Protein AF-0000000067177439 (afdb_homodimer)

pLDDT: mean 91.34, std 12.57, range [23.55, 98.94]

Organism: Mycolicibacterium smegmatis (strain ATCC 700084 / mc(2)155) (NCBI:txid246196)

Nearest PDB structures (foldseek):
  2vun-assembly1_D  TM=9.266E-01  e=1.878E-43  Eubacterium barkeri
  8hfd-assembly1_B  TM=5.672E-01  e=5.155E-14  Escherichia coli
  8hfd-assembly1_C  TM=5.522E-01  e=1.918E-13  Escherichia coli
  8hfd-assembly1_A  TM=5.451E-01  e=3.700E-13  Escherichia coli
  8hfd-assembly1_D  TM=5.386E-01  e=1.084E-12  Escherichia coli

InterPro domains:
  IPR006680 Amidohydrolase-related [PF01979] (54-368)
  IPR011059 Metal-dependent hydrolase, composite domain superfamily [G3DSA:2.30.40.10] (5-384)
  IPR011059 Metal-dependent hydrolase, composite domain superfamily [SSF51338] (22-340)
  IPR032466 Metal-dependent hydrolase [SSF51556] (57-323)
  IPR051781 Metallo-dependent Hydrolase Enzymes [PTHR43135] (21-100)

Sequence (812 aa):
MPTLLVEDIGLLLHGDAAIEPVRDTTLLIEDGRIAGIGVDHPNPDQVLSAGGLTVMPGLVDGHVHPTFGEWTPAQNSIGWIGNYLQGGTTSMVSAGELHIPGLDFSNLTPELVLSIAITSRHTTGRSRPSGVKVEAGTVLLVPGMTEEHFDRAHREGIKHLKFIFYDWNRLGDGEAQRYVEWAHQRGMTVKMHSGGVSRSGASRVAGRDVAVAVQPDIIGHISGGPIPAPDDDIVGIIADLPSASVEVCSSMNYRATKLVVDELSARGQLHRLTLGTDTPGGTGVIPRGMLRNVCFLASVCGVDPLTAVAAATGQTARAHGLDTGVLVEGAPADLVVLGPITGSTAGDALESFALGDLPGIAAVLVDGVPLVKTRSQQTPPPSRSVHWHGDLRLPAAAAARSAGCCMPTLLVEDIGLLLHGDAAIEPVRDTTLLIEDGRIAGIGVDHPNPDQVLSAGGLTVMPGLVDGHVHPTFGEWTPAQNSIGWIGNYLQGGTTSMVSAGELHIPGLDFSNLTPELVLSIAITSRHTTGRSRPSGVKVEAGTVLLVPGMTEEHFDRAHREGIKHLKFIFYDWNRLGDGEAQRYVEWAHQRGMTVKMHSGGVSRSGASRVAGRDVAVAVQPDIIGHISGGPIPAPDDDIVGIIADLPSASVEVCSSMNYRATKLVVDELSARGQLHRLTLGTDTPGGTGVIPRGMLRNVCFLASVCGVDPLTAVAAATGQTARAHGLDTGVLVEGAPADLVVLGPITGSTAGDALESFALGDLPGIAAVLVDGVPLVKTRSQQTPPPSRSVHWHGDLRLPAAAAARSAGCC

Radius of gyration: 26.15 Å; Cα contacts (8 Å, |Δi|>4): 2244; chains: 2; bounding box: 71×69×62 Å

Foldseek 3Di:
DAKEKEALAQWEFFLDLVDDIDGRKMWIADQQFTADIRDDDPDGQKYKYLQNAYKFFFFEAEEEADAFAQADPQARDGCLVLLLVLLRHQEYEYPANPRHPPDDLVDDDLVNQQVSLLVCCVGVQVDDLSNHHYLGRAGEDEPPDDLVSLVVCLVSPRAEYEYWQYDCVCLVVCPLQVVQVSSVVSNHFYEYEEAAADPVSRTDHDFQVSCLSNLGQEHPQCQAQAHHHPLVRLLNNVVRRVRHAYEHALRGHLVSVLSNLVSCVVVVNLLSYAYHHNDDDPSHRDSNRLVLQLLSCQAPSVDQSSSSSSNRFVSSCVSRVHQGRTRDRPGRPWMWTWAAAPPDPDPHDSSCSNNSHRIFTQWTDGSNHTSRHGGRPNGDHHPGTMDMDHDPPPPPVVVVSNPDDD/DAKEKEALAQWEFFLDLVDDIDGRKMWIADQQFTADIRDDDPDGQKYKYLQNAYKFFFFEAEEEADAFAQADPQARDGCLVLLLVLLRHQEYEYPANPRHPPDDLVDDDLVNQQVSLLNCCVGVQVADPNNHHYLGRAGEDEPPDDLVSLVVCLVSPRAEYEYWQYDCVCLVVCPLQVVQVSSVVSNHFYEYEEAAADPVSRTDHDFQVSCLSNLGQEHPQQQAQAHHHPLVRLLNNVVRRVRHAYEHALRGHLVSVLSNLVSCVVVVNLLSYAYHHNDDDPSHRDSNRLVLQLLSCQAPSVDQSSSSSSNRFVSSCVSRVHQGRTRDRPGRPWMWTWAAAPPDPDPHVSSCSNNSHRIFTQWTDGSNHTSRHGGRPNGDHHPGTMDMDHDPPPPPVVVVSVPPDD

Structure (mmCIF, N/CA/C/O backbone):
data_AF-0000000067177439-model_v1
#
loop_
_entity.id
_entity.type
_entity.pdbx_description
1 polymer 'Adenine deaminase'
#
loop_
_atom_site.group_PDB
_atom_site.id
_atom_site.type_symbol
_atom_site.label_atom_id
_atom_site.label_alt_id
_atom_site.label_comp_id
_atom_site.label_asym_id
_atom_site.label_entity_id
_atom_site.label_seq_id
_atom_site.pdbx_PDB_ins_code
_atom_site.Cartn_x
_atom_site.Cartn_y
_atom_site.Cartn_z
_atom_site.occupancy
_atom_site.B_iso_or_equiv
_atom_site.auth_seq_id
_atom_site.auth_comp_id
_atom_site.auth_asym_id
_atom_site.auth_atom_id
_atom_site.pdbx_PDB_model_num
ATOM 1 N N . MET A 1 1 ? -25.688 32.281 2.51 1 59.69 1 MET A N 1
ATOM 2 C CA . MET A 1 1 ? -24.672 31.281 2.23 1 59.69 1 MET A CA 1
ATOM 3 C C . MET A 1 1 ? -25.203 29.875 2.486 1 59.69 1 MET A C 1
ATOM 5 O O . MET A 1 1 ? -26.109 29.688 3.301 1 59.69 1 MET A O 1
ATOM 9 N N . PRO A 1 2 ? -24.875 28.938 1.624 1 81.12 2 PRO A N 1
ATOM 10 C CA . PRO A 1 2 ? -25.641 27.688 1.644 1 81.12 2 PRO A CA 1
ATOM 11 C C . PRO A 1 2 ? -25.469 26.906 2.951 1 81.12 2 PRO A C 1
ATOM 13 O O . PRO A 1 2 ? -24.391 26.922 3.543 1 81.12 2 PRO A O 1
ATOM 16 N N . THR A 1 3 ? -26.578 26.766 3.637 1 93.69 3 THR A N 1
ATOM 17 C CA . THR A 1 3 ? -26.641 25.969 4.867 1 93.69 3 THR A CA 1
ATOM 18 C C . THR A 1 3 ? -26.859 24.5 4.555 1 93.69 3 THR A C 1
ATOM 20 O O . THR A 1 3 ? -27.719 24.156 3.746 1 93.69 3 THR A O 1
ATOM 23 N N . LEU A 1 4 ? -25.984 23.672 5.086 1 96.69 4 LEU A N 1
ATOM 24 C CA . LEU A 1 4 ? -26.125 22.219 4.961 1 96.69 4 LEU A CA 1
ATOM 25 C C . LEU A 1 4 ? -26.297 21.578 6.332 1 96.69 4 LEU A C 1
ATOM 27 O O . LEU A 1 4 ? -25.484 21.797 7.234 1 96.69 4 LEU A O 1
ATOM 31 N N . LEU A 1 5 ? -27.406 20.875 6.5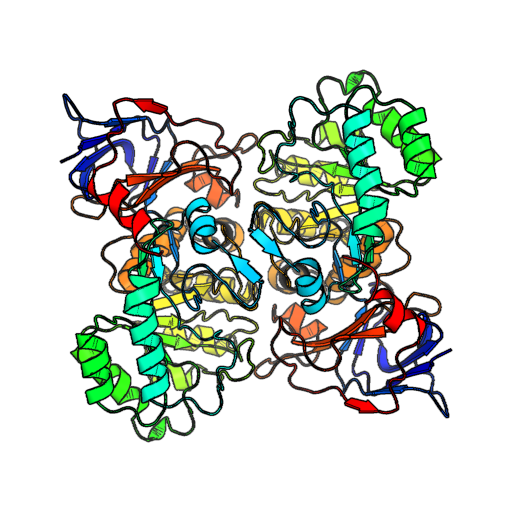27 1 97.62 5 LEU A N 1
ATOM 32 C CA . LEU A 1 5 ? -27.625 20.109 7.742 1 97.62 5 LEU A CA 1
ATOM 33 C C . LEU A 1 5 ? -27.312 18.625 7.508 1 97.62 5 LEU A C 1
ATOM 35 O O . LEU A 1 5 ? -27.922 18 6.645 1 97.62 5 LEU A O 1
ATOM 39 N N . VAL A 1 6 ? -26.344 18.062 8.195 1 98.31 6 VAL A N 1
ATOM 40 C CA . VAL A 1 6 ? -26.109 16.625 8.234 1 98.31 6 VAL A CA 1
ATOM 41 C C . VAL A 1 6 ? -26.891 16 9.391 1 98.31 6 VAL A C 1
ATOM 43 O O . VAL A 1 6 ? -26.625 16.297 10.555 1 98.31 6 VAL A O 1
ATOM 46 N N . GLU A 1 7 ? -27.812 15.172 9.125 1 98.12 7 GLU A N 1
ATOM 47 C CA . GLU A 1 7 ? -28.625 14.539 10.148 1 98.12 7 GLU A CA 1
ATOM 48 C C . GLU A 1 7 ? -28.453 13.023 10.141 1 98.12 7 GLU A C 1
ATOM 50 O O . GLU A 1 7 ? -27.719 12.484 9.312 1 98.12 7 GLU A O 1
ATOM 55 N N . ASP A 1 8 ? -29.078 12.305 11.148 1 98.06 8 ASP A N 1
ATOM 56 C CA . ASP A 1 8 ? -29.031 10.844 11.266 1 98.06 8 ASP A CA 1
ATOM 57 C C . ASP A 1 8 ? -27.594 10.344 11.406 1 98.06 8 ASP A C 1
ATOM 59 O O . ASP A 1 8 ? -27.234 9.32 10.82 1 98.06 8 ASP A O 1
ATOM 63 N N . ILE A 1 9 ? -26.781 11.203 12.062 1 98.75 9 ILE A N 1
ATOM 64 C CA . ILE A 1 9 ? -25.422 10.758 12.352 1 98.75 9 ILE A CA 1
ATOM 65 C C . ILE A 1 9 ? -25.453 9.688 13.438 1 98.75 9 ILE A C 1
ATOM 67 O O . ILE A 1 9 ? -25.922 9.93 14.547 1 98.75 9 ILE A O 1
ATOM 71 N N . GLY A 1 10 ? -24.984 8.508 13.141 1 98.75 10 GLY A N 1
ATOM 72 C CA . GLY A 1 10 ? -24.906 7.461 14.148 1 98.75 10 GLY A CA 1
ATOM 73 C C . GLY A 1 10 ? -23.812 7.695 15.172 1 98.75 10 GLY A C 1
ATOM 74 O O . GLY A 1 10 ? -24.016 7.492 16.359 1 98.75 10 GLY A O 1
ATOM 75 N N . LEU A 1 11 ? -22.625 8.086 14.75 1 98.81 11 LEU A N 1
ATOM 76 C CA . LEU A 1 11 ? -21.453 8.375 15.586 1 98.81 11 LEU A CA 1
ATOM 77 C C . LEU A 1 11 ? -20.656 9.547 15.016 1 98.81 11 LEU A C 1
ATOM 79 O O . LEU A 1 11 ? -20.281 9.531 13.844 1 98.81 11 LEU A O 1
ATOM 83 N N . LEU A 1 12 ? -20.453 10.602 15.773 1 98.88 12 LEU A N 1
ATOM 84 C CA . LEU A 1 12 ? -19.625 11.742 15.375 1 98.88 12 LEU A CA 1
ATOM 85 C C . LEU A 1 12 ? -18.281 11.727 16.109 1 98.88 12 LEU A C 1
ATOM 87 O O . LEU A 1 12 ? -18.234 11.695 17.328 1 98.88 12 LEU A O 1
ATOM 91 N N . LEU A 1 13 ? -17.203 11.625 15.398 1 98.88 13 LEU A N 1
ATOM 92 C CA . LEU A 1 13 ? -15.852 11.742 15.922 1 98.88 13 LEU A CA 1
ATOM 93 C C . LEU A 1 13 ? -15.281 13.133 15.656 1 98.88 13 LEU A C 1
ATOM 95 O O . LEU A 1 13 ? -15.383 13.648 14.539 1 98.88 13 LEU A O 1
ATOM 99 N N . HIS A 1 14 ? -14.625 13.727 16.578 1 98.81 14 HIS A N 1
ATOM 100 C CA . HIS A 1 14 ? -14.219 15.125 16.5 1 98.81 14 HIS A CA 1
ATOM 101 C C . HIS A 1 14 ? -12.812 15.258 15.922 1 98.81 14 HIS A C 1
ATOM 103 O O . HIS A 1 14 ? -12.391 16.344 15.531 1 98.81 14 HIS A O 1
ATOM 109 N N . GLY A 1 15 ? -12.031 14.156 15.859 1 98.62 15 GLY A N 1
ATOM 110 C CA . GLY A 1 15 ? -10.656 14.219 15.375 1 98.62 15 GLY A CA 1
ATOM 111 C C . GLY A 1 15 ? -9.664 14.602 16.453 1 98.62 15 GLY A C 1
ATOM 112 O O . GLY A 1 15 ? -8.484 14.828 16.172 1 98.62 15 GLY A O 1
ATOM 113 N N . ASP A 1 16 ? -10.102 14.789 17.672 1 97.88 16 ASP A N 1
ATOM 114 C CA . ASP A 1 16 ? -9.352 14.992 18.906 1 97.88 16 ASP A CA 1
ATOM 115 C C . ASP A 1 16 ? -9.711 13.93 19.953 1 97.88 16 ASP A C 1
ATOM 117 O O . ASP A 1 16 ? -10.859 13.852 20.391 1 97.88 16 ASP A O 1
ATOM 121 N N . ALA A 1 17 ? -8.727 13.141 20.344 1 96.12 17 ALA A N 1
ATOM 122 C CA . ALA A 1 17 ? -8.977 12 21.219 1 96.12 17 ALA A CA 1
ATOM 123 C C . ALA A 1 17 ? -9.445 12.461 22.594 1 96.12 17 ALA A C 1
ATOM 125 O O . ALA A 1 17 ? -9.984 11.664 23.375 1 96.12 17 ALA A O 1
ATOM 126 N N . ALA A 1 18 ? -9.258 13.727 22.922 1 96.31 18 ALA A N 1
ATOM 127 C CA . ALA A 1 18 ? -9.672 14.266 24.219 1 96.31 18 ALA A CA 1
ATOM 128 C C . ALA A 1 18 ? -11.156 14.602 24.234 1 96.31 18 ALA A C 1
ATOM 130 O O . ALA A 1 18 ? -11.742 14.82 25.297 1 96.31 18 ALA A O 1
ATOM 131 N N . ILE A 1 19 ? -11.797 14.695 23.078 1 97.44 19 ILE A N 1
ATOM 132 C CA . ILE A 1 19 ? -13.227 14.992 22.984 1 97.44 19 ILE A CA 1
ATOM 133 C C . ILE A 1 19 ? -14.016 13.703 22.797 1 97.44 19 ILE A C 1
ATOM 135 O O . ILE A 1 19 ? -13.797 12.969 21.828 1 97.44 19 ILE A O 1
ATOM 139 N N . GLU A 1 20 ? -14.883 13.367 23.641 1 97.5 20 GLU A N 1
ATOM 140 C CA . GLU A 1 20 ? -15.688 12.148 23.578 1 97.5 20 GLU A CA 1
ATOM 141 C C . GLU A 1 20 ? -16.562 12.133 22.328 1 97.5 20 GLU A C 1
ATOM 143 O O . GLU A 1 20 ? -17.156 13.156 21.953 1 97.5 20 GLU A O 1
ATOM 148 N N . PRO A 1 21 ? -16.641 11.016 21.641 1 98.44 21 PRO A N 1
ATOM 149 C CA . PRO A 1 21 ? -17.562 10.883 20.516 1 98.44 21 PRO A CA 1
ATOM 150 C C . PRO A 1 21 ? -19.016 11.148 20.906 1 98.44 21 PRO A C 1
ATOM 152 O O . PRO A 1 21 ? -19.375 10.961 22.078 1 98.44 21 PRO A O 1
ATOM 155 N N . VAL A 1 22 ? -19.844 11.586 19.984 1 98.38 22 VAL A N 1
ATOM 156 C CA . VAL A 1 22 ? -21.25 11.867 20.234 1 98.38 22 VAL A CA 1
ATOM 157 C C . VAL A 1 22 ? -22.125 10.953 19.375 1 98.38 22 VAL A C 1
ATOM 159 O O . VAL A 1 22 ? -21.906 10.844 18.172 1 98.38 22 VAL A O 1
ATOM 162 N N . ARG A 1 23 ? -23.078 10.242 19.922 1 98.31 23 ARG A N 1
ATOM 163 C CA . ARG A 1 23 ? -23.984 9.367 19.172 1 98.31 23 ARG A CA 1
ATOM 164 C C . ARG A 1 23 ? -25.281 10.086 18.844 1 98.31 23 ARG A C 1
ATOM 166 O O . ARG A 1 23 ? -25.734 10.961 19.594 1 98.31 23 ARG A O 1
ATOM 173 N N . ASP A 1 24 ? -25.859 9.68 17.734 1 98.06 24 ASP A N 1
ATOM 174 C CA . ASP A 1 24 ? -27.203 10.109 17.328 1 98.06 24 ASP A CA 1
ATOM 175 C C . ASP A 1 24 ? -27.344 11.625 17.406 1 98.06 24 ASP A C 1
ATOM 177 O O . ASP A 1 24 ? -28.172 12.141 18.156 1 98.06 24 ASP A O 1
ATOM 181 N N . THR A 1 25 ? -26.609 12.297 16.484 1 98.38 25 THR A N 1
ATOM 182 C CA . THR A 1 25 ? -26.547 13.758 16.547 1 98.38 25 THR A CA 1
ATOM 183 C C . THR A 1 25 ? -26.672 14.359 15.148 1 98.38 25 THR A C 1
ATOM 185 O O . THR A 1 25 ? -27 13.664 14.188 1 98.38 25 THR A O 1
ATOM 188 N N . THR A 1 26 ? -26.578 15.688 15.039 1 98.5 26 THR A N 1
ATOM 189 C CA . THR A 1 26 ? -26.594 16.469 13.805 1 98.5 26 THR A CA 1
ATOM 190 C C . THR A 1 26 ? -25.391 17.391 13.727 1 98.5 26 THR A C 1
ATOM 192 O O . THR A 1 26 ? -24.719 17.625 14.734 1 98.5 26 THR A O 1
ATOM 195 N N . LEU A 1 27 ? -25.047 17.844 12.586 1 98.56 27 LEU A N 1
ATOM 196 C CA . LEU A 1 27 ? -23.984 18.797 12.32 1 98.56 27 LEU A CA 1
ATOM 197 C C . LEU A 1 27 ? -24.438 19.859 11.32 1 98.56 27 LEU A C 1
ATOM 199 O O . LEU A 1 27 ? -24.859 19.531 10.211 1 98.56 27 LEU A O 1
ATOM 203 N N . LEU A 1 28 ? -24.438 21.094 11.734 1 98.12 28 LEU A N 1
ATOM 204 C CA . LEU A 1 28 ? -24.828 22.219 10.883 1 98.12 28 LEU A CA 1
ATOM 205 C C . LEU A 1 28 ? -23.609 22.891 10.266 1 98.12 28 LEU A C 1
ATOM 207 O O . LEU A 1 28 ? -22.641 23.203 10.969 1 98.12 28 LEU A O 1
ATOM 211 N N . ILE A 1 29 ? -23.578 23.016 8.984 1 97.88 29 ILE A N 1
ATOM 212 C CA . ILE A 1 29 ? -22.516 23.672 8.25 1 97.88 29 ILE A 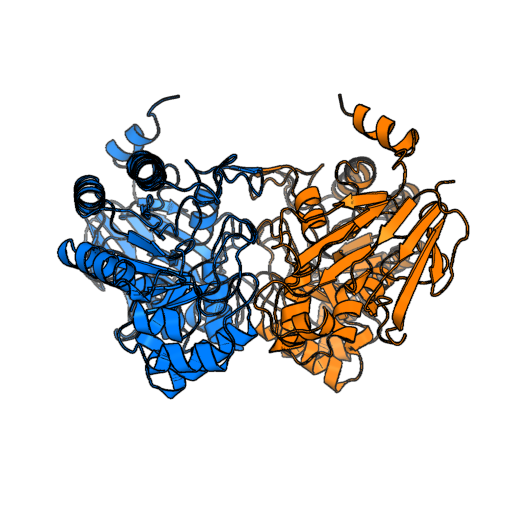CA 1
ATOM 213 C C . ILE A 1 29 ? -23.031 24.969 7.633 1 97.88 29 ILE A C 1
ATOM 215 O O . ILE A 1 29 ? -24.078 24.969 6.977 1 97.88 29 ILE A O 1
ATOM 219 N N . GLU A 1 30 ? -22.391 26.062 7.902 1 96.25 30 GLU A N 1
ATOM 220 C CA . GLU A 1 30 ? -22.688 27.359 7.309 1 96.25 30 GLU A CA 1
ATOM 221 C C . GLU A 1 30 ? -21.422 28 6.73 1 96.25 30 GLU A C 1
ATOM 223 O O . GLU A 1 30 ? -20.406 28.094 7.418 1 96.25 30 GLU A O 1
ATOM 228 N N . ASP A 1 31 ? -21.531 28.391 5.469 1 94.31 31 ASP A N 1
ATOM 229 C CA . ASP A 1 31 ? -20.438 29.062 4.777 1 94.31 31 ASP A CA 1
ATOM 230 C C . ASP A 1 31 ? -19.141 28.25 4.848 1 94.31 31 ASP A C 1
ATOM 232 O O . ASP A 1 31 ? -18.094 28.766 5.199 1 94.31 31 ASP A O 1
ATOM 236 N N . GLY A 1 32 ? -19.312 26.906 4.738 1 96.19 32 GLY A N 1
ATOM 237 C CA . GLY A 1 32 ? -18.172 26.016 4.621 1 96.19 32 GLY A CA 1
ATOM 238 C C . GLY A 1 32 ? -17.562 25.656 5.965 1 96.19 32 GLY A C 1
ATOM 239 O O . GLY A 1 32 ? -16.547 24.953 6.02 1 96.19 32 GLY A O 1
ATOM 240 N N . ARG A 1 33 ? -18.156 26.109 7.047 1 97.88 33 ARG A N 1
ATOM 241 C CA . ARG A 1 33 ? -17.641 25.859 8.383 1 97.88 33 ARG A CA 1
ATOM 242 C C . ARG A 1 33 ? -18.703 25.234 9.281 1 97.88 33 ARG A C 1
ATOM 244 O O . ARG A 1 33 ? -19.906 25.359 9.008 1 97.88 33 ARG A O 1
ATOM 251 N N . ILE A 1 34 ? -18.234 24.562 10.328 1 98.31 34 ILE A N 1
ATOM 252 C CA . ILE A 1 34 ? -19.156 23.953 11.281 1 98.31 34 ILE A CA 1
ATOM 253 C C . ILE A 1 34 ? -19.812 25.047 12.141 1 98.31 34 ILE A C 1
ATOM 255 O O . ILE A 1 34 ? -19.109 25.766 12.867 1 98.31 34 ILE A O 1
ATOM 259 N N . ALA A 1 35 ? -21.078 25.156 12.062 1 97.75 35 ALA A N 1
ATOM 260 C CA . ALA A 1 35 ? -21.812 26.188 12.797 1 97.75 35 ALA A CA 1
ATOM 261 C C . ALA A 1 35 ? -22.328 25.641 14.125 1 97.75 35 ALA A C 1
ATOM 263 O O . ALA A 1 35 ? -22.516 26.406 15.078 1 97.75 35 ALA A O 1
ATOM 264 N N . GLY A 1 36 ? -22.594 24.344 14.133 1 97.81 36 GLY A N 1
ATOM 265 C CA . GLY A 1 36 ? -23.109 23.766 15.359 1 97.81 36 GLY A CA 1
ATOM 266 C C . GLY A 1 36 ? -23.203 22.25 15.305 1 97.81 36 GLY A C 1
ATOM 267 O O . GLY A 1 36 ? -23.375 21.672 14.227 1 97.81 36 GLY A O 1
ATOM 268 N N . ILE A 1 37 ? -23.141 21.609 16.422 1 98.12 37 ILE A N 1
ATOM 269 C CA . ILE A 1 37 ? -23.312 20.172 16.594 1 98.12 37 ILE A CA 1
ATOM 270 C C . ILE A 1 37 ? -24.5 19.906 17.516 1 98.12 37 ILE A C 1
ATOM 272 O O . ILE A 1 37 ? -24.641 20.531 18.562 1 98.12 37 ILE A O 1
ATOM 276 N N . GLY A 1 38 ? -25.297 18.953 17.188 1 97.62 38 GLY A N 1
ATOM 277 C CA . GLY A 1 38 ? -26.469 18.625 17.984 1 97.62 38 GLY A CA 1
ATOM 278 C C . GLY A 1 38 ? -27.578 19.656 17.875 1 97.62 38 GLY A C 1
ATOM 279 O O . GLY A 1 38 ? -28.406 19.781 18.781 1 97.62 38 GLY A O 1
ATOM 280 N N . VAL A 1 39 ? -27.484 20.453 16.828 1 94.88 39 VAL A N 1
ATOM 281 C CA . VAL A 1 39 ? -28.484 21.5 16.641 1 94.88 39 VAL A CA 1
ATOM 282 C C . VAL A 1 39 ? -29.312 21.188 15.398 1 94.88 39 VAL A C 1
ATOM 284 O O . VAL A 1 39 ? -28.922 20.391 14.547 1 94.88 39 VAL A O 1
ATOM 287 N N . ASP A 1 40 ? -30.484 21.703 15.391 1 89.62 40 ASP A N 1
ATOM 288 C CA . ASP A 1 40 ? -31.359 21.609 14.234 1 89.62 40 ASP A CA 1
ATOM 289 C C . ASP A 1 40 ? -31.438 22.938 13.492 1 89.62 40 ASP A C 1
ATOM 291 O O . ASP A 1 40 ? -30.938 23.953 13.984 1 89.62 40 ASP A O 1
ATOM 295 N N . HIS A 1 41 ? -31.734 22.875 12.344 1 88.25 41 HIS A N 1
ATOM 296 C CA . HIS A 1 41 ? -32.031 24.047 11.516 1 88.25 41 HIS A CA 1
ATOM 297 C C . HIS A 1 41 ? -33.406 23.938 10.867 1 88.25 41 HIS A C 1
ATOM 299 O O . HIS A 1 41 ? -33.719 22.922 10.25 1 88.25 41 HIS A O 1
ATOM 305 N N . PRO A 1 42 ? -34.25 24.891 11.07 1 89.06 42 PRO A N 1
ATOM 306 C CA . PRO A 1 42 ? -35.625 24.781 10.609 1 89.06 42 PRO A CA 1
ATOM 307 C C . PRO A 1 42 ? -35.75 24.656 9.094 1 89.06 42 PRO A C 1
ATOM 309 O O . PRO A 1 42 ? -36.594 23.906 8.594 1 89.06 42 PRO A O 1
ATOM 312 N N . ASN A 1 43 ? -34.969 25.453 8.258 1 90.44 43 ASN A N 1
ATOM 313 C CA . ASN A 1 43 ? -35.062 25.406 6.801 1 90.44 43 ASN A CA 1
ATOM 314 C C . ASN A 1 43 ? -33.656 25.453 6.16 1 90.44 43 ASN A C 1
ATOM 316 O O . ASN A 1 43 ? -33.312 26.422 5.48 1 90.44 43 ASN A O 1
ATOM 320 N N . PRO A 1 44 ? -32.906 24.375 6.363 1 93.25 44 PRO A N 1
ATOM 321 C CA . PRO A 1 44 ? -31.594 24.359 5.703 1 93.25 44 PRO A CA 1
ATOM 322 C C . PRO A 1 44 ? -31.688 24.297 4.18 1 93.25 44 PRO A C 1
ATOM 324 O O . PRO A 1 44 ? -32.688 23.781 3.648 1 93.25 44 PRO A O 1
ATOM 327 N N . ASP A 1 45 ? -30.734 24.828 3.453 1 93.44 45 ASP A N 1
ATOM 328 C CA . ASP A 1 45 ? -30.703 24.797 1.994 1 93.44 45 ASP A CA 1
ATOM 329 C C . ASP A 1 45 ? -30.562 23.375 1.482 1 93.44 45 ASP A C 1
ATOM 331 O O . ASP A 1 45 ? -31.125 23.016 0.446 1 93.44 45 ASP A O 1
ATOM 335 N N . GLN A 1 46 ? -29.75 22.562 2.15 1 94.69 46 GLN A N 1
ATOM 336 C CA . GLN A 1 46 ? -29.516 21.156 1.813 1 94.69 46 GLN A CA 1
ATOM 337 C C . GLN A 1 46 ? -29.469 20.297 3.068 1 94.69 46 GLN A C 1
ATOM 339 O O . GLN A 1 46 ? -29.062 20.766 4.137 1 94.69 46 GLN A O 1
ATOM 344 N N . VAL A 1 47 ? -29.906 19.094 2.877 1 96.5 47 VAL A N 1
ATOM 345 C CA . VAL A 1 47 ? -29.844 18.141 3.977 1 96.5 47 VAL A CA 1
ATOM 346 C C . VAL A 1 47 ? -29.156 16.859 3.512 1 96.5 47 VAL A C 1
ATOM 348 O O . VAL A 1 47 ? -29.469 16.328 2.439 1 96.5 47 VAL A O 1
ATOM 351 N N . LEU A 1 48 ? -28.156 16.391 4.227 1 97.44 48 LEU A N 1
ATOM 352 C CA . LEU A 1 48 ? -27.547 15.062 4.086 1 97.44 48 LEU A CA 1
ATOM 353 C C . LEU A 1 48 ? -27.953 14.156 5.242 1 97.44 48 LEU A C 1
ATOM 355 O O . LEU A 1 48 ? -27.562 14.398 6.391 1 97.44 48 LEU A O 1
ATOM 359 N N . SER A 1 49 ? -28.766 13.195 4.977 1 98.31 49 SER A N 1
ATOM 360 C CA . SER A 1 49 ? -28.938 12.133 5.957 1 98.31 49 SER A CA 1
ATOM 361 C C . SER A 1 49 ? -27.766 11.164 5.934 1 98.31 49 SER A C 1
ATOM 363 O O . SER A 1 49 ? -27.5 10.531 4.91 1 98.31 49 SER A O 1
ATOM 365 N N . ALA A 1 50 ? -27.094 11.008 7.055 1 98.44 50 ALA A N 1
ATOM 366 C CA . ALA A 1 50 ? -25.906 10.164 7.129 1 98.44 50 ALA A CA 1
ATOM 367 C C . ALA A 1 50 ? -26.281 8.688 7.227 1 98.44 50 ALA A C 1
ATOM 369 O O . ALA A 1 50 ? -25.406 7.816 7.152 1 98.44 50 ALA A O 1
ATOM 370 N N . GLY A 1 51 ? -27.562 8.383 7.457 1 97.81 51 GLY A N 1
ATOM 371 C CA . GLY A 1 51 ? -28.031 7.008 7.445 1 97.81 51 GLY A CA 1
ATOM 372 C C . GLY A 1 51 ? -27.516 6.195 8.625 1 97.81 51 GLY A C 1
ATOM 373 O O . GLY A 1 51 ? -27.312 4.984 8.508 1 97.81 51 GLY A O 1
ATOM 374 N N . GLY A 1 52 ? -27.156 6.828 9.742 1 98.44 52 GLY A N 1
ATOM 375 C CA . GLY A 1 52 ? -26.656 6.141 10.922 1 98.44 52 GLY A CA 1
ATOM 376 C C . GLY A 1 52 ? -25.172 5.848 10.852 1 98.44 52 GLY A C 1
ATOM 377 O O . GLY A 1 52 ? -24.609 5.207 11.75 1 98.44 52 GLY A O 1
ATOM 378 N N . LEU A 1 53 ? -24.516 6.289 9.859 1 98.69 53 LEU A N 1
ATOM 379 C CA . LEU A 1 53 ? -23.094 6.051 9.672 1 98.69 53 LEU A CA 1
ATOM 380 C C . LEU A 1 53 ? -22.266 6.977 10.562 1 98.69 53 LEU A C 1
ATOM 382 O O . LEU A 1 53 ? -22.812 7.824 11.266 1 98.69 53 LEU A O 1
ATOM 386 N N . THR A 1 54 ? -20.984 6.762 10.578 1 98.88 54 THR A N 1
ATOM 387 C CA . THR A 1 54 ? -20.047 7.598 11.32 1 98.88 54 THR A CA 1
ATOM 388 C C . THR A 1 54 ? -19.641 8.82 10.5 1 98.88 54 THR A C 1
ATOM 390 O O . THR A 1 54 ? -19.406 8.711 9.297 1 98.88 54 THR A O 1
ATOM 393 N N . VAL A 1 55 ? -19.641 9.977 11.117 1 98.94 55 VAL A N 1
ATOM 394 C CA . VAL A 1 55 ? -19.094 11.203 10.555 1 98.94 55 VAL A CA 1
ATOM 395 C C . VAL A 1 55 ? -17.812 11.594 11.305 1 98.94 55 VAL A C 1
ATOM 397 O O . VAL A 1 55 ? -17.812 11.672 12.531 1 98.94 55 VAL A O 1
ATOM 400 N N . MET A 1 56 ? -16.719 11.773 10.633 1 98.94 56 MET A N 1
ATOM 401 C CA . MET A 1 56 ? -15.445 12.18 11.219 1 98.94 56 MET A CA 1
ATOM 402 C C . MET A 1 56 ? -14.734 13.195 10.328 1 98.94 56 MET A C 1
ATOM 404 O O . MET A 1 56 ? -15.133 13.414 9.18 1 98.94 56 MET A O 1
ATOM 408 N N . PRO A 1 57 ? -13.719 13.914 10.844 1 98.94 57 PRO A N 1
ATOM 409 C CA . PRO A 1 57 ? -12.977 14.812 9.961 1 98.94 57 PRO A CA 1
ATOM 410 C C . PRO A 1 57 ? -12.359 14.086 8.766 1 98.94 57 PRO A C 1
ATOM 412 O O . PRO A 1 57 ? -11.992 12.914 8.875 1 98.94 57 PRO A O 1
ATOM 415 N N . GLY A 1 58 ? -12.297 14.758 7.637 1 98.88 58 GLY A N 1
ATOM 416 C CA . GLY A 1 58 ? -11.469 14.227 6.57 1 98.88 58 GLY A CA 1
ATOM 417 C C . GLY A 1 58 ? -10.047 13.914 7.016 1 98.88 58 GLY A C 1
ATOM 418 O O . GLY A 1 58 ? -9.484 14.633 7.84 1 98.88 58 GLY A O 1
ATOM 419 N N . LEU A 1 59 ? -9.461 12.883 6.453 1 98.88 59 LEU A N 1
ATOM 420 C CA . LEU A 1 59 ? -8.102 12.492 6.805 1 98.88 59 LEU A CA 1
ATOM 421 C C . LEU A 1 59 ? -7.094 13.539 6.344 1 98.88 59 LEU A C 1
ATOM 423 O O . LEU A 1 59 ? -7.262 14.133 5.281 1 98.88 59 LEU A O 1
ATOM 427 N N . VAL A 1 60 ? -6.113 13.805 7.18 1 98.81 60 VAL A N 1
ATOM 428 C CA . VAL A 1 60 ? -5.012 14.711 6.875 1 98.81 60 VAL A CA 1
ATOM 429 C C . VAL A 1 60 ? -3.729 13.922 6.648 1 98.81 60 VAL A C 1
ATOM 431 O O . VAL A 1 60 ? -3.146 13.383 7.598 1 98.81 60 VAL A O 1
ATOM 434 N N . ASP A 1 61 ? -3.309 13.836 5.434 1 98.44 61 ASP A N 1
ATOM 435 C CA . ASP A 1 61 ? -2.074 13.141 5.078 1 98.44 61 ASP A CA 1
ATOM 436 C C . ASP A 1 61 ? -0.867 14.07 5.223 1 98.44 61 ASP A C 1
ATOM 438 O O . ASP A 1 61 ? -0.634 14.93 4.371 1 98.44 61 ASP A O 1
ATOM 442 N N . GLY A 1 62 ? -0.064 13.82 6.207 1 98.12 62 GLY A N 1
ATOM 443 C CA . GLY A 1 62 ? 1 14.742 6.562 1 98.12 62 GLY A CA 1
ATOM 444 C C . GLY A 1 62 ? 2.26 14.547 5.742 1 98.12 62 GLY A C 1
ATOM 445 O O . GLY A 1 62 ? 3.25 15.258 5.938 1 98.12 62 GLY A O 1
ATOM 446 N N . HIS A 1 63 ? 2.25 13.57 4.781 1 96.69 63 HIS A N 1
ATOM 447 C CA . HIS A 1 63 ? 3.475 13.25 4.059 1 96.69 63 HIS A CA 1
ATOM 448 C C . HIS A 1 63 ? 3.164 12.688 2.674 1 96.69 63 HIS A C 1
ATOM 450 O O . HIS A 1 63 ? 3.076 11.469 2.496 1 96.69 63 HIS A O 1
ATOM 456 N N . VAL A 1 64 ? 3.109 13.578 1.68 1 94.44 64 VAL A N 1
ATOM 457 C CA . VAL A 1 64 ? 2.945 13.156 0.293 1 94.44 64 VAL A CA 1
ATOM 458 C C . VAL A 1 64 ? 4.039 13.773 -0.572 1 94.44 64 VAL A C 1
ATOM 460 O O . VAL A 1 64 ? 4.699 14.727 -0.155 1 94.44 64 VAL A O 1
ATOM 463 N N . HIS A 1 65 ? 4.164 13.258 -1.801 1 91.19 65 HIS A N 1
ATOM 464 C CA . HIS A 1 65 ? 5.164 13.781 -2.725 1 91.19 65 HIS A CA 1
ATOM 465 C C . HIS A 1 65 ? 4.531 14.172 -4.059 1 91.19 65 HIS A C 1
ATOM 467 O O . HIS A 1 65 ? 4.645 13.438 -5.039 1 91.19 65 HIS A O 1
ATOM 473 N N . PRO A 1 66 ? 3.996 15.352 -4.098 1 87.81 66 PRO A N 1
ATOM 474 C CA . PRO A 1 66 ? 3.547 15.852 -5.398 1 87.81 66 PRO A CA 1
ATOM 475 C C . PRO A 1 66 ? 4.695 16.359 -6.27 1 87.81 66 PRO A C 1
ATOM 477 O O . PRO A 1 66 ? 5.781 16.641 -5.758 1 87.81 66 PRO A O 1
ATOM 480 N N . THR A 1 67 ? 4.551 16.312 -7.57 1 86 67 THR A N 1
ATOM 481 C CA . THR A 1 67 ? 5.453 17.016 -8.469 1 86 67 THR A CA 1
ATOM 482 C C . THR A 1 67 ? 4.844 18.344 -8.906 1 86 67 THR A C 1
ATOM 484 O O . THR A 1 67 ? 5.012 19.359 -8.234 1 86 67 THR A O 1
ATOM 487 N N . PHE A 1 68 ? 4.141 18.453 -9.992 1 82.94 68 PHE A N 1
ATOM 488 C CA . PHE A 1 68 ? 3.33 19.594 -10.414 1 82.94 68 PHE A CA 1
ATOM 489 C C . PHE A 1 68 ? 1.979 19.125 -10.938 1 82.94 68 PHE A C 1
ATOM 491 O O . PHE A 1 68 ? 1.913 18.266 -11.82 1 82.94 68 PHE A O 1
ATOM 498 N N . GLY A 1 69 ? 0.905 19.531 -10.266 1 81.69 69 GLY A N 1
ATOM 499 C CA . GLY A 1 69 ? -0.427 19.078 -10.633 1 81.69 69 GLY A CA 1
ATOM 500 C C . GLY A 1 69 ? -0.761 17.703 -10.094 1 81.69 69 GLY A C 1
ATOM 501 O O . GLY A 1 69 ? -0.308 17.328 -9.008 1 81.69 69 GLY A O 1
ATOM 502 N N . GLU A 1 70 ? -1.574 16.953 -10.727 1 85.56 70 GLU A N 1
ATOM 503 C CA . GLU A 1 70 ? -2.055 15.672 -10.219 1 85.56 70 GLU A CA 1
ATOM 504 C C . GLU A 1 70 ? -1.369 14.508 -10.922 1 85.56 70 GLU A C 1
ATOM 506 O O . GLU A 1 70 ? -1.848 13.375 -10.859 1 85.56 70 GLU A O 1
ATOM 511 N N . TRP A 1 71 ? -0.302 14.836 -11.594 1 83.19 71 TRP A N 1
ATOM 512 C CA . TRP A 1 71 ? 0.458 13.797 -12.273 1 83.19 71 TRP A CA 1
ATOM 513 C C . TRP A 1 71 ? 1.614 13.312 -11.406 1 83.19 71 TRP A C 1
ATOM 515 O O . TRP A 1 71 ? 2.293 14.109 -10.766 1 83.19 71 TRP A O 1
ATOM 525 N N . THR A 1 72 ? 1.895 12 -11.375 1 85.94 72 THR A N 1
ATOM 526 C CA . THR A 1 72 ? 3.084 11.43 -10.75 1 85.94 72 THR A CA 1
ATOM 527 C C . THR A 1 72 ? 3.914 10.656 -11.773 1 85.94 72 THR A C 1
ATOM 529 O O . THR A 1 72 ? 3.422 9.719 -12.398 1 85.94 72 THR A O 1
ATOM 532 N N . PRO A 1 73 ? 5.168 11.055 -11.914 1 79.62 73 PRO A N 1
ATOM 533 C CA . PRO A 1 73 ? 6.016 10.43 -12.93 1 79.62 73 PRO A CA 1
ATOM 534 C C . PRO A 1 73 ? 6.414 9 -12.578 1 79.62 73 PRO A C 1
ATOM 536 O O . PRO A 1 73 ? 6.57 8.156 -13.461 1 79.62 73 PRO A O 1
ATOM 539 N N . ALA A 1 74 ? 6.594 8.719 -11.367 1 80.88 74 ALA A N 1
ATOM 540 C CA . ALA A 1 74 ? 7.082 7.406 -10.953 1 80.88 74 ALA A CA 1
ATOM 541 C C . ALA A 1 74 ? 6.113 6.305 -11.359 1 80.88 74 ALA A C 1
ATOM 543 O O . ALA A 1 74 ? 6.535 5.199 -11.711 1 80.88 74 ALA A O 1
ATOM 544 N N . GLN A 1 75 ? 4.82 6.617 -11.312 1 84.69 75 GLN A N 1
ATOM 545 C CA . GLN A 1 75 ? 3.812 5.621 -11.648 1 84.69 75 GLN A CA 1
ATOM 546 C C . GLN A 1 75 ? 3.119 5.961 -12.969 1 84.69 75 GLN A C 1
ATOM 548 O O . GLN A 1 75 ? 2.262 5.211 -13.438 1 84.69 75 GLN A O 1
ATOM 553 N N . ASN A 1 76 ? 3.477 7.094 -13.594 1 84.94 76 ASN A N 1
ATOM 554 C CA . ASN A 1 76 ? 2.828 7.562 -14.812 1 84.94 76 ASN A CA 1
ATOM 555 C C . ASN A 1 76 ? 1.31 7.586 -14.672 1 84.94 76 ASN A C 1
ATOM 557 O O . ASN A 1 76 ? 0.597 6.988 -15.477 1 84.94 76 ASN A O 1
ATOM 561 N N . SER A 1 77 ? 0.821 8.164 -13.578 1 87.94 77 SER A N 1
ATOM 562 C CA . SER A 1 77 ? -0.592 8.25 -13.227 1 87.94 77 SER A CA 1
ATOM 563 C C . SER A 1 77 ? -1.061 9.703 -13.18 1 87.94 77 SER A C 1
ATOM 565 O O . SER A 1 77 ? -0.303 10.594 -12.789 1 87.94 77 SER A O 1
ATOM 567 N N . ILE A 1 78 ? -2.248 9.922 -13.578 1 87.5 78 ILE A N 1
ATOM 568 C CA . ILE A 1 78 ? -2.881 11.234 -13.492 1 87.5 78 ILE A CA 1
ATOM 569 C C . ILE A 1 78 ? -4.09 11.172 -12.562 1 87.5 78 ILE A C 1
ATOM 571 O O . ILE A 1 78 ? -4.754 10.133 -12.469 1 87.5 78 ILE A O 1
ATOM 575 N N . GLY A 1 79 ? -4.352 12.258 -11.797 1 90.38 79 GLY A N 1
ATOM 576 C CA . GLY A 1 79 ? -5.535 12.328 -10.953 1 90.38 79 GLY A CA 1
ATOM 577 C C . GLY A 1 79 ? -5.355 11.648 -9.617 1 90.38 79 GLY A C 1
ATOM 578 O O . GLY A 1 79 ? -6.336 11.25 -8.977 1 90.38 79 GLY A O 1
ATOM 579 N N . TRP A 1 80 ? -4.047 11.453 -9.172 1 92 80 TRP A N 1
ATOM 580 C CA . TRP A 1 80 ? -3.811 10.695 -7.949 1 92 80 TRP A CA 1
ATOM 581 C C . TRP A 1 80 ? -4.375 11.422 -6.734 1 92 80 TRP A C 1
ATOM 583 O O . TRP A 1 80 ? -4.848 10.789 -5.789 1 92 80 TRP A O 1
ATOM 593 N N . ILE A 1 81 ? -4.406 12.781 -6.73 1 93.94 81 ILE A N 1
ATOM 594 C CA . ILE A 1 81 ? -4.965 13.531 -5.609 1 93.94 81 ILE A CA 1
ATOM 595 C C . ILE A 1 81 ? -6.461 13.234 -5.488 1 93.94 81 ILE A C 1
ATOM 597 O O . ILE A 1 81 ? -6.969 13.023 -4.387 1 93.94 81 ILE A O 1
ATOM 601 N N . GLY A 1 82 ? -7.152 13.25 -6.68 1 93.19 82 GLY A N 1
ATOM 602 C CA . GLY A 1 82 ? -8.562 12.883 -6.695 1 93.19 82 GLY A CA 1
ATOM 603 C C . GLY A 1 82 ? -8.812 11.484 -6.184 1 93.19 82 GLY A C 1
ATOM 604 O O . GLY A 1 82 ? -9.812 11.234 -5.5 1 93.19 82 GLY A O 1
ATOM 605 N N . ASN A 1 83 ? -7.941 10.547 -6.504 1 92.5 83 ASN A N 1
ATOM 606 C CA . ASN A 1 83 ? -8.047 9.188 -5.988 1 92.5 83 ASN A CA 1
ATOM 607 C C . ASN A 1 83 ? -7.957 9.156 -4.465 1 92.5 83 ASN A C 1
ATOM 609 O O . ASN A 1 83 ? -8.68 8.406 -3.809 1 92.5 83 ASN A O 1
ATOM 613 N N . TYR A 1 84 ? -7.047 9.977 -3.906 1 94.88 84 TYR A N 1
ATOM 614 C CA . TYR A 1 84 ? -6.875 10.023 -2.459 1 94.88 84 TYR A CA 1
ATOM 615 C C . TYR A 1 84 ? -8.094 10.633 -1.782 1 94.88 84 TYR A C 1
ATOM 617 O O . TYR A 1 84 ? -8.469 10.234 -0.676 1 94.88 84 TYR A O 1
ATOM 625 N N . LEU A 1 85 ? -8.75 11.617 -2.479 1 96.5 85 LEU A N 1
ATOM 626 C CA . LEU A 1 85 ? -10.023 12.141 -1.997 1 96.5 85 LEU A CA 1
ATOM 627 C C . LEU A 1 85 ? -11.047 11.023 -1.847 1 96.5 85 LEU A C 1
ATOM 629 O O . LEU A 1 85 ? -11.75 10.945 -0.836 1 96.5 85 LEU A O 1
ATOM 633 N N . GLN A 1 86 ? -11.055 10.133 -2.816 1 94.88 86 GLN A N 1
ATOM 634 C CA . GLN A 1 86 ? -11.961 8.984 -2.797 1 94.88 86 GLN A CA 1
ATOM 635 C C . GLN A 1 86 ? -11.602 8.016 -1.674 1 94.88 86 GLN A C 1
ATOM 637 O O . GLN A 1 86 ? -12.422 7.191 -1.274 1 94.88 86 GLN A O 1
ATOM 642 N N . GLY A 1 87 ? -10.414 8.125 -1.168 1 95.25 87 GLY A N 1
ATOM 643 C CA . GLY A 1 87 ? -9.977 7.352 -0.013 1 95.25 87 GLY A CA 1
ATOM 644 C C . GLY A 1 87 ? -10.211 8.07 1.304 1 95.25 87 GLY A C 1
ATOM 645 O O . GLY A 1 87 ? -9.82 7.574 2.363 1 95.25 87 GLY A O 1
ATOM 646 N N . GLY A 1 88 ? -10.773 9.312 1.263 1 97.69 88 GLY A N 1
ATOM 647 C CA . GLY A 1 88 ? -11.18 10.023 2.465 1 97.69 88 GLY A CA 1
ATOM 648 C C . GLY A 1 88 ? -10.219 11.125 2.863 1 97.69 88 GLY A C 1
ATOM 649 O O . GLY A 1 88 ? -10.43 11.805 3.869 1 97.69 88 GLY A O 1
ATOM 650 N N . THR A 1 89 ? -9.141 11.305 2.078 1 98.19 89 THR A N 1
ATOM 651 C CA . THR A 1 89 ? -8.18 12.359 2.389 1 98.19 89 THR A CA 1
ATOM 652 C C . THR A 1 89 ? -8.672 13.711 1.882 1 98.19 89 THR A C 1
ATOM 654 O O . THR A 1 89 ? -8.945 13.875 0.69 1 98.19 89 THR A O 1
ATOM 657 N N . THR A 1 90 ? -8.828 14.672 2.75 1 98.44 90 THR A N 1
ATOM 658 C CA . THR A 1 90 ? -9.32 15.984 2.336 1 98.44 90 THR A CA 1
ATOM 659 C C . THR A 1 90 ? -8.203 17.016 2.381 1 98.44 90 THR A C 1
ATOM 661 O O . THR A 1 90 ? -8.336 18.109 1.821 1 98.44 90 THR A O 1
ATOM 664 N N . SER A 1 91 ? -7.125 16.688 3.111 1 98 91 SER A N 1
ATOM 665 C CA . SER A 1 91 ? -5.98 17.594 3.209 1 98 91 SER A CA 1
ATOM 666 C C . SER A 1 91 ? -4.668 16.812 3.139 1 98 91 SER A C 1
ATOM 668 O O . SER A 1 91 ? -4.578 15.688 3.621 1 98 91 SER A O 1
ATOM 670 N N . MET A 1 92 ? -3.68 17.422 2.562 1 97 92 MET A N 1
ATOM 671 C CA . MET A 1 92 ? -2.363 16.797 2.465 1 97 92 MET A CA 1
ATOM 672 C C . MET A 1 92 ? -1.257 17.844 2.615 1 97 92 MET A C 1
ATOM 674 O O . MET A 1 92 ? -1.449 19.016 2.281 1 97 92 MET A O 1
ATOM 678 N N . VAL A 1 93 ? -0.118 17.391 3.137 1 97.56 93 VAL A N 1
ATOM 679 C CA . VAL A 1 93 ? 1.071 18.219 3.232 1 97.56 93 VAL A CA 1
ATOM 680 C C . VAL A 1 93 ? 2.207 17.609 2.42 1 97.56 93 VAL A C 1
ATOM 682 O O . VAL A 1 93 ? 2.561 16.438 2.617 1 97.56 93 VAL A O 1
ATOM 685 N N . SER A 1 94 ? 2.725 18.375 1.527 1 95.94 94 SER A N 1
ATOM 686 C CA . SER A 1 94 ? 3.875 17.922 0.75 1 95.94 94 SER A CA 1
ATOM 687 C C . SER A 1 94 ? 5.121 17.812 1.621 1 95.94 94 SER A C 1
ATOM 689 O O . SER A 1 94 ? 5.375 18.672 2.465 1 95.94 94 SER A O 1
ATOM 691 N N . ALA A 1 95 ? 5.809 16.734 1.446 1 93.75 95 ALA A N 1
ATOM 692 C CA . ALA A 1 95 ? 7.121 16.578 2.072 1 93.75 95 ALA A CA 1
ATOM 693 C C . ALA A 1 95 ? 8.234 16.984 1.11 1 93.75 95 ALA A C 1
ATOM 695 O O . ALA A 1 95 ? 9.359 16.5 1.215 1 93.75 95 ALA A O 1
ATOM 696 N N . GLY A 1 96 ? 7.918 17.812 0.145 1 92.44 96 GLY A N 1
ATOM 697 C CA . GLY A 1 96 ? 8.844 18.281 -0.868 1 92.44 96 GLY A CA 1
ATOM 698 C C . GLY A 1 96 ? 8.586 17.688 -2.24 1 92.44 96 GLY A C 1
ATOM 699 O O . GLY A 1 96 ? 8.188 16.531 -2.355 1 92.44 96 GLY A O 1
ATOM 700 N N . GLU A 1 97 ? 8.766 18.5 -3.285 1 90.25 97 GLU A N 1
ATOM 701 C CA . GLU A 1 97 ? 8.625 18.062 -4.672 1 90.25 97 GLU A CA 1
ATOM 702 C C . GLU A 1 97 ? 9.938 17.516 -5.215 1 90.25 97 GLU A C 1
ATOM 704 O O . GLU A 1 97 ? 10.562 18.125 -6.086 1 90.25 97 GLU A O 1
ATOM 709 N N . LEU A 1 98 ? 10.195 16.266 -4.82 1 86.81 98 LEU A N 1
ATOM 710 C CA . LEU A 1 98 ? 11.516 15.68 -5.031 1 86.81 98 LEU A CA 1
ATOM 711 C C . LEU A 1 98 ? 11.547 14.867 -6.32 1 86.81 98 LEU A C 1
ATOM 713 O O . LEU A 1 98 ? 12.617 14.562 -6.84 1 86.81 98 LEU A O 1
ATOM 717 N N . HIS A 1 99 ? 10.414 14.57 -6.828 1 86.06 99 HIS A N 1
ATOM 718 C CA . HIS A 1 99 ? 10.406 13.586 -7.906 1 86.06 99 HIS A CA 1
ATOM 719 C C . HIS A 1 99 ? 10.211 14.258 -9.258 1 86.06 99 HIS A C 1
ATOM 721 O O . HIS A 1 99 ? 9.562 13.695 -10.148 1 86.06 99 HIS A O 1
ATOM 727 N N . ILE A 1 100 ? 10.711 15.477 -9.336 1 85 100 ILE A N 1
ATOM 728 C CA . ILE A 1 100 ? 10.68 16.188 -10.609 1 85 100 ILE A CA 1
ATOM 729 C C . ILE A 1 100 ? 11.664 15.547 -11.578 1 85 100 ILE A C 1
ATOM 731 O O . ILE A 1 100 ? 12.852 15.406 -11.273 1 85 100 ILE A O 1
ATOM 735 N N . PRO A 1 101 ? 11.188 15.125 -12.75 1 83.19 101 PRO A N 1
ATOM 736 C CA . PRO A 1 101 ? 12.109 14.531 -13.719 1 83.19 101 PRO A CA 1
ATOM 737 C C . PRO A 1 101 ? 13.289 15.453 -14.047 1 83.19 101 PRO A C 1
ATOM 739 O O . PRO A 1 101 ? 13.094 16.625 -14.336 1 83.19 101 PRO A O 1
ATOM 742 N N . GLY A 1 102 ? 14.5 14.914 -13.914 1 84.94 102 GLY A N 1
ATOM 743 C CA . GLY A 1 102 ? 15.703 15.648 -14.273 1 84.94 102 GLY A CA 1
ATOM 744 C C . GLY A 1 102 ? 16.312 16.391 -13.102 1 84.94 102 GLY A C 1
ATOM 745 O O . GLY A 1 102 ? 17.375 17 -13.234 1 84.94 102 GLY A O 1
ATOM 746 N N . LEU A 1 103 ? 15.648 16.359 -11.922 1 87.81 103 LEU A N 1
ATOM 747 C CA . LEU A 1 103 ? 16.188 17.031 -10.75 1 87.81 103 LEU A CA 1
ATOM 748 C C . LEU A 1 103 ? 17.5 16.375 -10.312 1 87.81 103 LEU A C 1
ATOM 750 O O . LEU A 1 103 ? 17.531 15.188 -10.016 1 87.81 103 LEU A O 1
ATOM 754 N N . ASP A 1 104 ? 18.547 17.141 -10.289 1 88.56 104 ASP A N 1
ATOM 755 C CA . ASP A 1 104 ? 19.859 16.656 -9.859 1 88.56 104 ASP A CA 1
ATOM 756 C C . ASP A 1 104 ? 20.062 16.859 -8.359 1 88.56 104 ASP A C 1
ATOM 758 O O . ASP A 1 104 ? 20.391 17.969 -7.914 1 88.56 104 ASP A O 1
ATOM 762 N N . PHE A 1 105 ? 19.969 15.781 -7.559 1 88 105 PHE A N 1
ATOM 763 C CA . PHE A 1 105 ? 20.031 15.859 -6.102 1 88 105 PHE A CA 1
ATOM 764 C C . PHE A 1 105 ? 21.438 16.234 -5.637 1 88 105 PHE A C 1
ATOM 766 O O . PHE A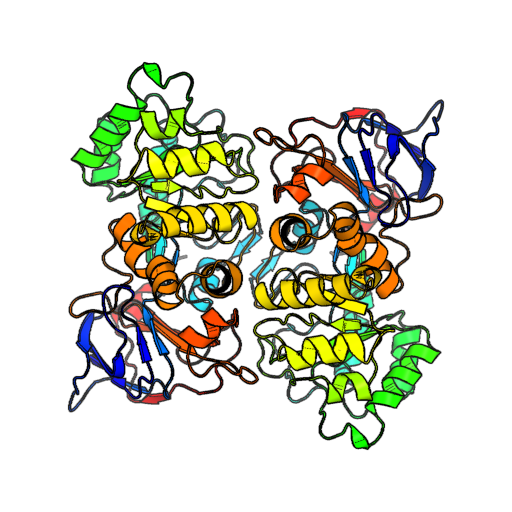 1 105 ? 21.625 16.641 -4.488 1 88 105 PHE A O 1
ATOM 773 N N . SER A 1 106 ? 22.406 16.094 -6.52 1 86.62 106 SER A N 1
ATOM 774 C CA . SER A 1 106 ? 23.781 16.406 -6.156 1 86.62 106 SER A CA 1
ATOM 775 C C . SER A 1 106 ? 24.062 17.906 -6.305 1 86.62 106 SER A C 1
ATOM 777 O O . SER A 1 106 ? 25.094 18.391 -5.828 1 86.62 106 SER A O 1
ATOM 779 N N . ASN A 1 107 ? 23.125 18.547 -6.961 1 89.56 107 ASN A N 1
ATOM 780 C CA . ASN A 1 107 ? 23.328 19.969 -7.223 1 89.56 107 ASN A CA 1
ATOM 781 C C . ASN A 1 107 ? 22.094 20.797 -6.887 1 89.56 107 ASN A C 1
ATOM 783 O O . ASN A 1 107 ? 21.594 21.547 -7.723 1 89.56 107 ASN A O 1
ATOM 787 N N . LEU A 1 108 ? 21.656 20.641 -5.668 1 93.5 108 LEU A N 1
ATOM 788 C CA . LEU A 1 108 ? 20.531 21.438 -5.18 1 93.5 108 LEU A CA 1
ATOM 789 C C . LEU A 1 108 ? 21.016 22.766 -4.609 1 93.5 108 LEU A C 1
ATOM 791 O O . LEU A 1 108 ? 21.688 22.797 -3.576 1 93.5 108 LEU A O 1
ATOM 795 N N . THR A 1 109 ? 20.641 23.906 -5.324 1 95.19 109 THR A N 1
ATOM 796 C CA . THR A 1 109 ? 21 25.234 -4.844 1 95.19 109 THR A CA 1
ATOM 797 C C . THR A 1 109 ? 19.844 25.859 -4.074 1 95.19 109 THR A C 1
ATOM 799 O O . THR A 1 109 ? 18.688 25.5 -4.293 1 95.19 109 THR A O 1
ATOM 802 N N . PRO A 1 110 ? 20.188 26.812 -3.174 1 96.81 110 PRO A N 1
ATOM 803 C CA . PRO A 1 110 ? 19.125 27.516 -2.451 1 96.81 110 PRO A CA 1
ATOM 804 C C . PRO A 1 110 ? 18.078 28.109 -3.381 1 96.81 110 PRO A C 1
ATOM 806 O O . PRO A 1 110 ? 16.875 28 -3.111 1 96.81 110 PRO A O 1
ATOM 809 N N . GLU A 1 111 ? 18.469 28.672 -4.48 1 95.12 111 GLU A N 1
ATOM 810 C CA . GLU A 1 111 ? 17.531 29.281 -5.418 1 95.12 111 GLU A CA 1
ATOM 811 C C . GLU A 1 111 ? 16.656 28.219 -6.09 1 95.12 111 GLU A C 1
ATOM 813 O O . GLU A 1 111 ? 15.469 28.453 -6.32 1 95.12 111 GLU A O 1
ATOM 818 N N . LEU A 1 112 ? 17.234 27.109 -6.402 1 93.75 112 LEU A N 1
ATOM 819 C CA . LEU A 1 112 ? 16.5 26.031 -7.066 1 93.75 112 LEU A CA 1
ATOM 820 C C . LEU A 1 112 ? 15.414 25.469 -6.148 1 93.75 112 LEU A C 1
ATOM 822 O O . LEU A 1 112 ? 14.25 25.375 -6.539 1 93.75 112 LEU A O 1
ATOM 826 N N . VAL A 1 113 ? 15.789 25.125 -4.965 1 96.81 113 VAL A N 1
ATOM 827 C CA . VAL A 1 113 ? 14.844 24.484 -4.055 1 96.81 113 VAL A CA 1
ATOM 828 C C . VAL A 1 113 ? 13.734 25.469 -3.682 1 96.81 113 VAL A C 1
ATOM 830 O O . VAL A 1 113 ? 12.57 25.078 -3.553 1 96.81 113 VAL A O 1
ATOM 833 N N . LEU A 1 114 ? 14.086 26.75 -3.498 1 96.88 114 LEU A N 1
ATOM 834 C CA . LEU A 1 114 ? 13.07 27.766 -3.211 1 96.88 114 LEU A CA 1
ATOM 835 C C . LEU A 1 114 ? 12.156 27.969 -4.41 1 96.88 114 LEU A C 1
ATOM 837 O O . LEU A 1 114 ? 10.938 28.109 -4.25 1 96.88 114 LEU A O 1
ATOM 841 N N . SER A 1 115 ? 12.734 28.016 -5.645 1 93.69 115 SER A N 1
ATOM 842 C CA . SER A 1 115 ? 11.938 28.188 -6.852 1 93.69 115 SER A CA 1
ATOM 843 C C . SER A 1 115 ? 10.953 27.031 -7.027 1 93.69 115 SER A C 1
ATOM 845 O O . SER A 1 115 ? 9.805 27.25 -7.426 1 93.69 115 SER A O 1
ATOM 847 N N . ILE A 1 116 ? 11.391 25.797 -6.754 1 94.19 116 ILE A N 1
ATOM 848 C CA . ILE A 1 116 ? 10.516 24.641 -6.828 1 94.19 116 ILE A CA 1
ATOM 849 C C . ILE A 1 116 ? 9.359 24.812 -5.844 1 94.19 116 ILE A C 1
ATOM 851 O O . ILE A 1 116 ? 8.195 24.609 -6.207 1 94.19 116 ILE A O 1
ATOM 855 N N . ALA A 1 117 ? 9.68 25.219 -4.621 1 96.5 117 ALA A N 1
ATOM 856 C CA . ALA A 1 117 ? 8.672 25.391 -3.572 1 96.5 117 ALA A CA 1
ATOM 857 C C . ALA A 1 117 ? 7.652 26.453 -3.949 1 96.5 117 ALA A C 1
ATOM 859 O O . ALA A 1 117 ? 6.445 26.234 -3.828 1 96.5 117 ALA A O 1
ATOM 860 N N . ILE A 1 118 ? 8.133 27.594 -4.414 1 94.5 118 ILE A N 1
ATOM 861 C CA . ILE A 1 118 ? 7.266 28.719 -4.77 1 94.5 118 ILE A CA 1
ATOM 862 C C . ILE A 1 118 ? 6.363 28.328 -5.938 1 94.5 118 ILE A C 1
ATOM 864 O O . ILE A 1 118 ? 5.16 28.594 -5.918 1 94.5 118 ILE A O 1
ATOM 868 N N . THR A 1 119 ? 6.969 27.688 -6.922 1 91.69 119 THR A N 1
ATOM 869 C CA . THR A 1 119 ? 6.188 27.25 -8.07 1 91.69 119 THR A CA 1
ATOM 870 C C . THR A 1 119 ? 5.07 26.312 -7.633 1 91.69 119 THR A C 1
ATOM 872 O O . THR A 1 119 ? 3.912 26.484 -8.023 1 91.69 119 THR A O 1
ATOM 875 N N . SER A 1 120 ? 5.426 25.344 -6.824 1 93 120 SER A N 1
ATOM 876 C CA . SER A 1 120 ? 4.445 24.359 -6.371 1 93 120 SER A CA 1
ATOM 877 C C . SER A 1 120 ? 3.352 25.016 -5.535 1 93 120 SER A C 1
ATOM 879 O O . SER A 1 120 ? 2.172 24.688 -5.68 1 93 120 SER A O 1
ATOM 881 N N . ARG A 1 121 ? 3.732 25.922 -4.625 1 93.5 121 ARG A N 1
ATOM 882 C CA . ARG A 1 121 ? 2.785 26.625 -3.768 1 93.5 121 ARG A CA 1
ATOM 883 C C . ARG A 1 121 ? 1.749 27.375 -4.598 1 93.5 121 ARG A C 1
ATOM 885 O O . ARG A 1 121 ? 0.558 27.359 -4.281 1 93.5 121 ARG A O 1
ATOM 892 N N . HIS A 1 122 ? 2.141 27.969 -5.688 1 92.81 122 HIS A N 1
ATOM 893 C CA . HIS A 1 122 ? 1.274 28.859 -6.453 1 92.81 122 HIS A CA 1
ATOM 894 C C . HIS A 1 122 ? 0.628 28.125 -7.621 1 92.81 122 HIS A C 1
ATOM 896 O O . HIS A 1 122 ? -0.114 28.734 -8.406 1 92.81 122 HIS A O 1
ATOM 902 N N . THR A 1 123 ? 0.907 26.875 -7.781 1 89.69 123 THR A N 1
ATOM 903 C CA . THR A 1 123 ? 0.233 26.062 -8.789 1 89.69 123 THR A CA 1
ATOM 904 C C . THR A 1 123 ? -0.528 24.906 -8.125 1 89.69 123 THR A C 1
ATOM 906 O O . THR A 1 123 ? -1.684 25.078 -7.73 1 89.69 123 THR A O 1
ATOM 909 N N . THR A 1 124 ? 0.202 23.844 -7.812 1 87.25 124 THR A N 1
ATOM 910 C CA . THR A 1 124 ? -0.415 22.672 -7.191 1 87.25 124 THR A CA 1
ATOM 911 C C . THR A 1 124 ? -1.162 23.078 -5.922 1 87.25 124 THR A C 1
ATOM 913 O O . THR A 1 124 ? -2.264 22.578 -5.664 1 87.25 124 THR A O 1
ATOM 916 N N . GLY A 1 125 ? -0.592 23.922 -5.133 1 87.38 125 GLY A N 1
ATOM 917 C CA . GLY A 1 125 ? -1.201 24.344 -3.881 1 87.38 125 GLY A CA 1
ATOM 918 C C . GLY A 1 125 ? -2.441 25.203 -4.078 1 87.38 125 GLY A C 1
ATOM 919 O O . GLY A 1 125 ? -3.273 25.312 -3.174 1 87.38 125 GLY A O 1
ATOM 920 N N . ARG A 1 126 ? -2.514 25.875 -5.188 1 82.31 126 ARG A N 1
ATOM 921 C CA . ARG A 1 126 ? -3.633 26.766 -5.469 1 82.31 126 ARG A CA 1
ATOM 922 C C . ARG A 1 126 ? -4.73 26.031 -6.238 1 82.31 126 ARG A C 1
ATOM 924 O O . ARG A 1 126 ? -5.918 26.219 -5.957 1 82.31 126 ARG A O 1
ATOM 931 N N . SER A 1 127 ? -4.184 25.188 -7.219 1 75.19 127 SER A N 1
ATOM 932 C CA . SER A 1 127 ? -5.133 24.453 -8.047 1 75.19 127 SER A CA 1
ATOM 933 C C . SER A 1 127 ? -5.66 23.219 -7.312 1 75.19 127 SER A C 1
ATOM 935 O O . SER A 1 127 ? -4.883 22.359 -6.906 1 75.19 127 SER A O 1
ATOM 937 N N . ARG A 1 128 ? -6.945 23.266 -7.043 1 78.69 128 ARG A N 1
ATOM 938 C CA . ARG A 1 128 ? -7.574 22.125 -6.383 1 78.69 128 ARG A CA 1
ATOM 939 C C . ARG A 1 128 ? -8.594 21.453 -7.301 1 78.69 128 ARG A C 1
ATOM 941 O O . ARG A 1 128 ? -9.781 21.406 -6.98 1 78.69 128 ARG A O 1
ATOM 948 N N . PRO A 1 129 ? -8.109 20.891 -8.367 1 72.81 129 PRO A N 1
ATOM 949 C CA . PRO A 1 129 ? -9.109 20.281 -9.242 1 72.81 129 PRO A CA 1
ATOM 950 C C . PRO A 1 129 ? -9.898 19.172 -8.562 1 72.81 129 PRO A C 1
ATOM 952 O O . PRO A 1 129 ? -11.078 18.984 -8.844 1 72.81 129 PRO A O 1
ATOM 955 N N . SER A 1 130 ? -9.305 18.531 -7.625 1 85.81 130 SER A N 1
ATOM 956 C CA . SER A 1 130 ? -9.938 17.422 -6.926 1 85.81 130 SER A CA 1
ATOM 957 C C . SER A 1 130 ? -10.625 17.891 -5.648 1 85.81 130 SER A C 1
ATOM 959 O O . SER A 1 130 ? -11.32 17.109 -4.988 1 85.81 130 SER A O 1
ATOM 961 N N . GLY A 1 131 ? -10.422 19.156 -5.297 1 88.5 131 GLY A N 1
ATOM 962 C CA . GLY A 1 131 ? -11.039 19.734 -4.113 1 88.5 131 GLY A CA 1
ATOM 963 C C . GLY A 1 131 ? -10.211 19.547 -2.859 1 88.5 131 GLY A C 1
ATOM 964 O O . GLY A 1 131 ? -10.453 20.203 -1.846 1 88.5 131 GLY A O 1
ATOM 965 N N . VAL A 1 132 ? -9.195 18.641 -2.916 1 93.38 132 VAL A N 1
ATOM 966 C CA . VAL A 1 132 ? -8.352 18.375 -1.758 1 93.38 132 VAL A CA 1
ATOM 967 C C . VAL A 1 132 ? -7.477 19.594 -1.459 1 93.38 132 VAL A C 1
ATOM 969 O O . VAL A 1 132 ? -6.957 20.234 -2.377 1 93.38 132 VAL A O 1
ATOM 972 N N . LYS A 1 133 ? -7.383 19.953 -0.178 1 95.25 133 LYS A N 1
ATOM 973 C CA . LYS A 1 133 ? -6.453 20.984 0.24 1 95.25 133 LYS A CA 1
ATOM 974 C C . LYS A 1 133 ? -5.02 20.469 0.264 1 95.25 133 LYS A C 1
ATOM 976 O O . LYS A 1 133 ? -4.688 19.594 1.059 1 95.25 133 LYS A O 1
ATOM 981 N N . VAL A 1 134 ? -4.223 20.984 -0.578 1 93.94 134 VAL A N 1
ATOM 982 C CA . VAL A 1 134 ? -2.832 20.547 -0.655 1 93.94 134 VAL A CA 1
ATOM 983 C C . VAL A 1 134 ? -1.906 21.672 -0.214 1 93.94 134 VAL A C 1
ATOM 985 O O . VAL A 1 134 ? -1.823 22.719 -0.876 1 93.94 134 VAL A O 1
ATOM 988 N N . GLU A 1 135 ? -1.312 21.484 0.901 1 95.56 135 GLU A N 1
ATOM 989 C CA . GLU A 1 135 ? -0.221 22.375 1.296 1 95.56 135 GLU A CA 1
ATOM 990 C C . GLU A 1 135 ? 1.073 22.016 0.572 1 95.56 135 GLU A C 1
ATOM 992 O O . GLU A 1 135 ? 1.942 21.344 1.14 1 95.56 135 GLU A O 1
ATOM 997 N N . ALA A 1 136 ? 1.27 22.531 -0.625 1 94.31 136 ALA A N 1
ATOM 998 C CA . ALA A 1 136 ? 2.422 22.25 -1.477 1 94.31 136 ALA A CA 1
ATOM 999 C C . ALA A 1 136 ? 3.518 23.297 -1.277 1 94.31 136 ALA A C 1
ATOM 1001 O O . ALA A 1 136 ? 3.285 24.328 -0.662 1 94.31 136 ALA A O 1
ATOM 1002 N N . GLY A 1 137 ? 4.688 22.969 -1.709 1 94.88 137 GLY A N 1
ATOM 1003 C CA . GLY A 1 137 ? 5.773 23.922 -1.726 1 94.88 137 GLY A CA 1
ATOM 1004 C C . GLY A 1 137 ? 6.625 23.891 -0.471 1 94.88 137 GLY A C 1
ATOM 1005 O O . GLY A 1 137 ? 7.027 24.938 0.044 1 94.88 137 GLY A O 1
ATOM 1006 N N . THR A 1 138 ? 6.773 22.688 0.131 1 97.12 138 THR A N 1
ATOM 1007 C CA . THR A 1 138 ? 7.742 22.547 1.211 1 97.12 138 THR A CA 1
ATOM 1008 C C . THR A 1 138 ? 9.156 22.812 0.708 1 97.12 138 THR A C 1
ATOM 1010 O O . THR A 1 138 ? 9.594 22.234 -0.287 1 97.12 138 THR A O 1
ATOM 1013 N N . VAL A 1 139 ? 9.875 23.656 1.369 1 97.62 139 VAL A N 1
ATOM 1014 C CA . VAL A 1 139 ? 11.234 24 0.953 1 97.62 139 VAL A CA 1
ATOM 1015 C C . VAL A 1 139 ? 12.211 22.938 1.446 1 97.62 139 VAL A C 1
ATOM 1017 O O . VAL A 1 139 ? 12.219 22.594 2.631 1 97.62 139 VAL A O 1
ATOM 1020 N N . LEU A 1 140 ? 12.992 22.391 0.545 1 96.38 140 LEU A N 1
ATOM 1021 C CA . LEU A 1 140 ? 14.086 21.5 0.924 1 96.38 140 LEU A CA 1
ATOM 1022 C C . LEU A 1 140 ? 15.289 22.297 1.404 1 96.38 140 LEU A C 1
ATOM 1024 O O . LEU A 1 140 ? 15.852 23.094 0.649 1 96.38 140 LEU A O 1
ATOM 1028 N N . LEU A 1 141 ? 15.68 22.109 2.602 1 97.69 141 LEU A N 1
ATOM 1029 C CA . LEU A 1 141 ? 16.766 22.875 3.197 1 97.69 141 LEU A CA 1
ATOM 1030 C C . LEU A 1 141 ? 18.125 22.344 2.744 1 97.69 141 LEU A C 1
ATOM 1032 O O . LEU A 1 141 ? 18.422 21.156 2.934 1 97.69 141 LEU A O 1
ATOM 1036 N N . VAL A 1 142 ? 18.891 23.234 2.166 1 95.88 142 VAL A N 1
ATOM 1037 C CA . VAL A 1 142 ? 20.203 22.875 1.657 1 95.88 142 VAL A CA 1
ATOM 1038 C C . VAL A 1 142 ? 21.25 23.859 2.189 1 95.88 142 VAL A C 1
ATOM 1040 O O . VAL A 1 142 ? 20.906 24.969 2.621 1 95.88 142 VAL A O 1
ATOM 1043 N N . PRO A 1 143 ? 22.516 23.484 2.164 1 95.75 143 PRO A N 1
ATOM 1044 C CA . PRO A 1 143 ? 23.547 24.406 2.66 1 95.75 143 PRO A CA 1
ATOM 1045 C C . PRO A 1 143 ? 23.609 25.703 1.874 1 95.75 143 PRO A C 1
ATOM 1047 O O . PRO A 1 143 ? 23.406 25.719 0.656 1 95.75 143 PRO A O 1
ATOM 1050 N N . GLY A 1 144 ? 23.875 26.766 2.553 1 96.38 144 GLY A N 1
ATOM 1051 C CA . GLY A 1 144 ? 24.125 28.047 1.903 1 96.38 144 GLY A CA 1
ATOM 1052 C C . GLY A 1 144 ? 22.906 28.953 1.845 1 96.38 144 GLY A C 1
ATOM 1053 O O . GLY A 1 144 ? 22.984 30.078 1.347 1 96.38 144 GLY A O 1
ATOM 1054 N N . MET A 1 145 ? 21.812 28.516 2.365 1 97.5 145 MET A N 1
ATOM 1055 C CA . MET A 1 145 ? 20.641 29.375 2.41 1 97.5 145 MET A CA 1
ATOM 1056 C C . MET A 1 145 ? 20.844 30.531 3.383 1 97.5 145 MET A C 1
ATOM 1058 O O . MET A 1 145 ? 21.516 30.375 4.398 1 97.5 145 MET A O 1
ATOM 1062 N N . THR A 1 146 ? 20.234 31.672 3.062 1 98.06 146 THR A N 1
ATOM 1063 C CA . THR A 1 146 ? 20.281 32.875 3.898 1 98.06 146 THR A CA 1
ATOM 1064 C C . THR A 1 146 ? 18.906 33.188 4.457 1 98.06 146 THR A C 1
ATOM 1066 O O . THR A 1 146 ? 17.906 32.625 4.043 1 98.06 146 THR A O 1
ATOM 1069 N N . GLU A 1 147 ? 18.953 34.094 5.398 1 97.94 147 GLU A N 1
ATOM 1070 C CA . GLU A 1 147 ? 17.688 34.531 6.012 1 97.94 147 GLU A CA 1
ATOM 1071 C C . GLU A 1 147 ? 16.719 35.062 4.965 1 97.94 147 GLU A C 1
ATOM 1073 O O . GLU A 1 147 ? 15.508 34.906 5.098 1 97.94 147 GLU A O 1
ATOM 1078 N N . GLU A 1 148 ? 17.266 35.625 3.932 1 97.81 148 GLU A N 1
ATOM 1079 C CA . GLU A 1 148 ? 16.453 36.188 2.852 1 97.81 148 GLU A CA 1
ATOM 1080 C C . GLU A 1 148 ? 15.633 35.062 2.178 1 97.81 148 GLU A C 1
ATOM 1082 O O . GLU A 1 148 ? 14.508 35.312 1.729 1 97.81 148 GLU A O 1
ATOM 1087 N N . HIS A 1 149 ? 16.219 33.906 1.984 1 98.19 149 HIS A N 1
ATOM 1088 C CA . HIS A 1 149 ? 15.469 32.781 1.415 1 98.19 149 HIS A CA 1
ATOM 1089 C C . HIS A 1 149 ? 14.242 32.438 2.264 1 98.19 149 HIS A C 1
ATOM 1091 O O . HIS A 1 149 ? 13.18 32.125 1.729 1 98.19 149 HIS A O 1
ATOM 1097 N N . PHE A 1 150 ? 14.375 32.5 3.559 1 98.5 150 PHE A N 1
ATOM 1098 C CA . PHE A 1 150 ? 13.273 32.25 4.477 1 98.5 150 PHE A CA 1
ATOM 1099 C C . PHE A 1 150 ? 12.242 33.344 4.418 1 98.5 150 PHE A C 1
ATOM 1101 O O . PHE A 1 150 ? 11.039 33.094 4.465 1 98.5 150 PHE A O 1
ATOM 1108 N N . ASP A 1 151 ? 12.742 34.625 4.312 1 98.38 151 ASP A N 1
ATOM 1109 C CA . ASP A 1 151 ? 11.836 35.781 4.141 1 98.38 151 ASP A CA 1
ATOM 1110 C C . ASP A 1 151 ? 10.984 35.594 2.883 1 98.38 151 ASP A C 1
ATOM 1112 O O . ASP A 1 151 ? 9.773 35.812 2.91 1 98.38 151 ASP A O 1
ATOM 1116 N N . ARG A 1 152 ? 11.641 35.219 1.827 1 97.38 152 ARG A N 1
ATOM 1117 C CA . ARG A 1 152 ? 10.945 35.062 0.554 1 97.38 152 ARG A CA 1
ATOM 1118 C C . ARG A 1 152 ? 9.945 33.906 0.633 1 97.38 152 ARG A C 1
ATOM 1120 O O . ARG A 1 152 ? 8.812 34.031 0.15 1 97.38 152 ARG A O 1
ATOM 1127 N N . ALA A 1 153 ? 10.359 32.781 1.21 1 98 153 ALA A N 1
ATOM 1128 C CA . ALA A 1 153 ? 9.438 31.656 1.395 1 98 153 ALA A CA 1
ATOM 1129 C C . ALA A 1 153 ? 8.203 32.094 2.174 1 98 153 ALA A C 1
ATOM 1131 O O . ALA A 1 153 ? 7.074 31.797 1.77 1 98 153 ALA A O 1
ATOM 1132 N N . HIS A 1 154 ? 8.438 32.812 3.266 1 97.94 154 HIS A N 1
ATOM 1133 C CA . HIS A 1 154 ? 7.348 33.281 4.121 1 97.94 154 HIS A CA 1
ATOM 1134 C C . HIS A 1 154 ? 6.414 34.219 3.365 1 97.94 154 HIS A C 1
ATOM 1136 O O . HIS A 1 154 ? 5.191 34.094 3.461 1 97.94 154 HIS A O 1
ATOM 1142 N N . ARG A 1 155 ? 6.988 35.156 2.611 1 97.62 155 ARG A N 1
ATOM 1143 C CA . ARG A 1 155 ? 6.207 36.094 1.842 1 97.62 155 ARG A CA 1
ATOM 1144 C C . ARG A 1 155 ? 5.324 35.406 0.817 1 97.62 155 ARG A C 1
ATOM 1146 O O . ARG A 1 155 ? 4.211 35.844 0.538 1 97.62 155 ARG A O 1
ATOM 1153 N N . GLU A 1 156 ? 5.859 34.312 0.312 1 95.94 156 GLU A N 1
ATOM 1154 C CA . GLU A 1 156 ? 5.137 33.562 -0.721 1 95.94 156 GLU A CA 1
ATOM 1155 C C . GLU A 1 156 ? 4.129 32.594 -0.106 1 95.94 156 GLU A C 1
ATOM 1157 O O . GLU A 1 156 ? 3.479 31.844 -0.822 1 95.94 156 GLU A O 1
ATOM 1162 N N . GLY A 1 157 ? 4.012 32.562 1.183 1 96 157 GLY A N 1
ATOM 1163 C CA . GLY A 1 157 ? 2.971 31.812 1.859 1 96 157 GLY A CA 1
ATOM 1164 C C . GLY A 1 157 ? 3.379 30.391 2.18 1 96 157 GLY A C 1
ATOM 1165 O O . GLY A 1 157 ? 2.533 29.547 2.5 1 96 157 GLY A O 1
ATOM 1166 N N . ILE A 1 158 ? 4.641 30.016 2.029 1 96.31 158 ILE A N 1
ATOM 1167 C CA . ILE A 1 158 ? 5.145 28.688 2.348 1 96.31 158 ILE A CA 1
ATOM 1168 C C . ILE A 1 158 ? 5.184 28.5 3.863 1 96.31 158 ILE A C 1
ATOM 1170 O O . ILE A 1 158 ? 5.637 29.375 4.594 1 96.31 158 ILE A O 1
ATOM 1174 N N . LYS A 1 159 ? 4.742 27.312 4.332 1 96.81 159 LYS A N 1
ATOM 1175 C CA . LYS A 1 159 ? 4.582 27.109 5.766 1 96.81 159 LYS A CA 1
ATOM 1176 C C . LYS A 1 159 ? 5.496 25.984 6.266 1 96.81 159 LYS A C 1
ATOM 1178 O O . LYS A 1 159 ? 5.695 25.828 7.473 1 96.81 159 LYS A O 1
ATOM 1183 N N . HIS A 1 160 ? 6.078 25.266 5.344 1 98.31 160 HIS A N 1
ATOM 1184 C CA . HIS A 1 160 ? 6.809 24.078 5.766 1 98.31 160 HIS A CA 1
ATOM 1185 C C . HIS A 1 160 ? 8.188 24.016 5.121 1 98.31 160 HIS A C 1
ATOM 1187 O O . HIS A 1 160 ? 8.359 24.453 3.975 1 98.31 160 HIS A O 1
ATOM 1193 N N . LEU A 1 161 ? 9.164 23.516 5.812 1 98.5 161 LEU A N 1
ATOM 1194 C CA . LEU A 1 161 ? 10.531 23.25 5.387 1 98.5 161 LEU A CA 1
ATOM 1195 C C . LEU A 1 161 ? 10.961 21.844 5.797 1 98.5 161 LEU A C 1
ATOM 1197 O O . LEU A 1 161 ? 10.43 21.281 6.758 1 98.5 161 LEU A O 1
ATOM 1201 N N . LYS A 1 162 ? 11.93 21.281 5.09 1 97.69 162 LYS A N 1
ATOM 1202 C CA . LYS A 1 162 ? 12.32 19.922 5.406 1 97.69 162 LYS A CA 1
ATOM 1203 C C . LYS A 1 162 ? 13.82 19.703 5.188 1 97.69 162 LYS A C 1
ATOM 1205 O O . LYS A 1 162 ? 14.367 20.156 4.18 1 97.69 162 LYS A O 1
ATOM 1210 N N . PHE A 1 163 ? 14.453 19.078 6.172 1 95.88 163 PHE A N 1
ATOM 1211 C CA . PHE A 1 163 ? 15.789 18.531 6.004 1 95.88 163 PHE A CA 1
ATOM 1212 C C . PHE A 1 163 ? 15.734 17.125 5.414 1 95.88 163 PHE A C 1
ATOM 1214 O O . PHE A 1 163 ? 15.148 16.219 6.012 1 95.88 163 PHE A O 1
ATOM 1221 N N . ILE A 1 164 ? 16.344 16.875 4.246 1 91.88 164 ILE A N 1
ATOM 1222 C CA . ILE A 1 164 ? 16.406 15.523 3.688 1 91.88 164 ILE A CA 1
ATOM 1223 C C . ILE A 1 164 ? 17.734 15.328 2.971 1 91.88 164 ILE A C 1
ATOM 1225 O O . ILE A 1 164 ? 18.344 14.258 3.066 1 91.88 164 ILE A O 1
ATOM 1229 N N . PHE A 1 165 ? 18.25 16.375 2.324 1 88.56 165 PHE A N 1
ATOM 1230 C CA . PHE A 1 165 ? 19.469 16.25 1.541 1 88.56 165 PHE A CA 1
ATOM 1231 C C . PHE A 1 165 ? 20.594 17.078 2.164 1 88.56 165 PHE A C 1
ATOM 1233 O O . PHE A 1 165 ? 21.625 17.328 1.527 1 88.56 165 PHE A O 1
ATOM 1240 N N . TYR A 1 166 ? 20.375 17.578 3.324 1 90.56 166 TYR A N 1
ATOM 1241 C CA . TYR A 1 166 ? 21.344 18.453 3.982 1 90.56 166 TYR A CA 1
ATOM 1242 C C . TYR A 1 166 ? 22.625 17.688 4.312 1 90.56 166 TYR A C 1
ATOM 1244 O O . TYR A 1 166 ? 22.578 16.531 4.711 1 90.56 166 TYR A O 1
ATOM 1252 N N . ASP A 1 167 ? 23.766 18.297 4.141 1 89.69 167 ASP A N 1
ATOM 1253 C CA . ASP A 1 167 ? 25.062 17.703 4.445 1 89.69 167 ASP A CA 1
ATOM 1254 C C . ASP A 1 167 ? 25.328 17.719 5.949 1 89.69 167 ASP A C 1
ATOM 1256 O O . ASP A 1 167 ? 25.828 18.719 6.477 1 89.69 167 ASP A O 1
ATOM 1260 N N . TRP A 1 168 ? 25.25 16.625 6.621 1 90.06 168 TRP A N 1
ATOM 1261 C CA . TRP A 1 168 ? 25.328 16.562 8.078 1 90.06 168 TRP A CA 1
ATOM 1262 C C . TRP A 1 168 ? 26.781 16.734 8.547 1 90.06 168 TRP A C 1
ATOM 1264 O O . TRP A 1 168 ? 27.031 16.906 9.742 1 90.06 168 TRP A O 1
ATOM 1274 N N . ASN A 1 169 ? 27.688 16.703 7.562 1 89.06 169 ASN A N 1
ATOM 1275 C CA . ASN A 1 169 ? 29.047 17.047 7.941 1 89.06 169 ASN A CA 1
ATOM 1276 C C . ASN A 1 169 ? 29.141 18.484 8.445 1 89.06 169 ASN A C 1
ATOM 1278 O O . ASN A 1 169 ? 30.109 18.859 9.102 1 89.06 169 ASN A O 1
ATOM 1282 N N . ARG A 1 170 ? 28.109 19.234 8.203 1 89.56 170 ARG A N 1
ATOM 1283 C CA . ARG A 1 170 ? 28.062 20.656 8.57 1 89.56 170 ARG A CA 1
ATOM 1284 C C . ARG A 1 170 ? 27.281 20.844 9.867 1 89.56 170 ARG A C 1
ATOM 1286 O O . ARG A 1 170 ? 26.969 21.984 10.242 1 89.56 170 ARG A O 1
ATOM 1293 N N . LEU A 1 171 ? 26.969 19.859 10.555 1 89.62 171 LEU A N 1
ATOM 1294 C CA . LEU A 1 171 ? 26.125 19.938 11.742 1 89.62 171 LEU A CA 1
ATOM 1295 C C . LEU A 1 171 ? 26.766 20.828 12.805 1 89.62 171 LEU A C 1
ATOM 1297 O O . LEU A 1 171 ? 26.062 21.531 13.531 1 89.62 171 LEU A O 1
ATOM 1301 N N . GLY A 1 172 ? 28.016 20.891 12.867 1 89.31 172 GLY A N 1
ATOM 1302 C CA . GLY A 1 172 ? 28.734 21.594 13.914 1 89.31 172 GLY A CA 1
ATOM 1303 C C . GLY A 1 172 ? 28.844 23.078 13.672 1 89.31 172 GLY A C 1
ATOM 1304 O O . GLY A 1 172 ? 29.172 23.844 14.578 1 89.31 172 GLY A O 1
ATOM 1305 N N . ASP A 1 173 ? 28.484 23.594 12.523 1 93.5 173 ASP A N 1
ATOM 1306 C CA . ASP A 1 173 ? 28.656 25.016 12.219 1 93.5 173 ASP A CA 1
ATOM 1307 C C . ASP A 1 173 ? 27.422 25.828 12.609 1 93.5 173 ASP A C 1
ATOM 1309 O O . ASP A 1 173 ? 27.406 27.047 12.461 1 93.5 173 ASP A O 1
ATOM 1313 N N . GLY A 1 174 ? 26.422 25.141 13.023 1 95.88 174 GLY A N 1
ATOM 1314 C CA . GLY A 1 174 ? 25.266 25.828 13.57 1 95.88 174 GLY A CA 1
ATOM 1315 C C . GLY A 1 174 ? 24.25 26.219 12.508 1 95.88 174 GLY A C 1
ATOM 1316 O O . GLY A 1 174 ? 23.188 26.75 12.828 1 95.88 174 GLY A O 1
ATOM 1317 N N . GLU A 1 175 ? 24.547 25.969 11.273 1 96.88 175 GLU A N 1
ATOM 1318 C CA . GLU A 1 175 ? 23.703 26.422 10.18 1 96.88 175 GLU A CA 1
ATOM 1319 C C . GLU A 1 175 ? 22.328 25.75 10.25 1 96.88 175 GLU A C 1
ATOM 1321 O O . GLU A 1 175 ? 21.297 26.422 10.133 1 96.88 175 GLU A O 1
ATOM 1326 N N . ALA A 1 176 ? 22.297 24.469 10.438 1 96.75 176 ALA A N 1
ATOM 1327 C CA . ALA A 1 176 ? 21.016 23.75 10.492 1 96.75 176 ALA A CA 1
ATOM 1328 C C . ALA A 1 176 ? 20.141 24.281 11.625 1 96.75 176 ALA A C 1
ATOM 1330 O O . ALA A 1 176 ? 18.938 24.438 11.453 1 96.75 176 ALA A O 1
ATOM 1331 N N . GLN A 1 177 ? 20.75 24.578 12.75 1 96.94 177 GLN A N 1
ATOM 1332 C CA . GLN A 1 177 ? 20.031 25.125 13.898 1 96.94 177 GLN A CA 1
ATOM 1333 C C . GLN A 1 177 ? 19.5 26.516 13.594 1 96.94 177 GLN A C 1
ATOM 1335 O O . GLN A 1 177 ? 18.375 26.859 13.984 1 96.94 177 GLN A O 1
ATOM 1340 N N . ARG A 1 178 ? 20.25 27.281 12.93 1 97.69 178 ARG A N 1
ATOM 1341 C CA . ARG A 1 178 ? 19.828 28.625 12.539 1 97.69 178 ARG A CA 1
ATOM 1342 C C . ARG A 1 178 ? 18.625 28.562 11.602 1 97.69 178 ARG A C 1
ATOM 1344 O O . ARG A 1 178 ? 17.734 29.422 11.672 1 97.69 178 ARG A O 1
ATOM 1351 N N . TYR A 1 179 ? 18.641 27.562 10.672 1 98.38 179 TYR A N 1
ATOM 1352 C CA . TYR A 1 179 ? 17.516 27.391 9.773 1 98.38 179 TYR A CA 1
ATOM 1353 C C . TYR A 1 179 ? 16.219 27.172 10.562 1 98.38 179 TYR A C 1
ATOM 1355 O O . TYR A 1 179 ? 15.188 27.766 10.242 1 98.38 179 TYR A O 1
ATOM 1363 N N . VAL A 1 180 ? 16.281 26.344 11.594 1 98.38 180 VAL A N 1
ATOM 1364 C CA . VAL A 1 180 ? 15.109 26.078 12.43 1 98.38 180 VAL A CA 1
ATOM 1365 C C . VAL A 1 180 ? 14.664 27.359 13.125 1 98.38 180 VAL A C 1
ATOM 1367 O O . VAL A 1 180 ? 13.469 27.672 13.164 1 98.38 180 VAL A O 1
ATOM 1370 N N . GLU A 1 181 ? 15.609 28.125 13.609 1 98.25 181 GLU A N 1
ATOM 1371 C CA . GLU A 1 181 ? 15.312 29.391 14.273 1 98.25 181 GLU A CA 1
ATOM 1372 C C . GLU A 1 181 ? 14.633 30.359 13.312 1 98.25 181 GLU A C 1
ATOM 1374 O O . GLU A 1 181 ? 13.617 30.984 13.656 1 98.25 181 GLU A O 1
ATOM 1379 N N . TRP A 1 182 ? 15.258 30.531 12.102 1 98.56 182 TRP A N 1
ATOM 1380 C CA . TRP A 1 182 ? 14.695 31.438 11.109 1 98.56 182 TRP A CA 1
ATOM 1381 C C . TRP A 1 182 ? 13.273 31.016 10.734 1 98.56 182 TRP A C 1
ATOM 1383 O O . TRP A 1 182 ? 12.398 31.859 10.562 1 98.56 182 TRP A O 1
ATOM 1393 N N . ALA A 1 183 ? 13.047 29.703 10.586 1 98.56 183 ALA A N 1
ATOM 1394 C CA . ALA A 1 183 ? 11.711 29.188 10.281 1 98.56 183 ALA A CA 1
ATOM 1395 C C . ALA A 1 183 ? 10.727 29.531 11.391 1 98.56 183 ALA A C 1
ATOM 1397 O O . ALA A 1 183 ? 9.633 30.047 11.117 1 98.56 183 ALA A O 1
ATOM 1398 N N . HIS A 1 184 ? 11.109 29.328 12.656 1 98.31 184 HIS A N 1
ATOM 1399 C CA . HIS A 1 184 ? 10.242 29.547 13.812 1 98.31 184 HIS A CA 1
ATOM 1400 C C . HIS A 1 184 ? 9.883 31.016 13.961 1 98.31 184 HIS A C 1
ATOM 1402 O O . HIS A 1 184 ? 8.75 31.344 14.312 1 98.31 184 HIS A O 1
ATOM 1408 N N . GLN A 1 185 ? 10.844 31.891 13.719 1 98.19 185 GLN A N 1
ATOM 1409 C CA . GLN A 1 185 ? 10.609 33.344 13.789 1 98.19 185 GLN A CA 1
ATOM 1410 C C . GLN A 1 185 ? 9.508 33.75 12.82 1 98.19 185 GLN A C 1
ATOM 1412 O O . GLN A 1 185 ? 8.875 34.781 13.008 1 98.19 185 GLN A O 1
ATOM 1417 N N . ARG A 1 186 ? 9.281 32.969 11.859 1 97.94 186 ARG A N 1
ATOM 1418 C CA . ARG A 1 186 ? 8.305 33.281 10.82 1 97.94 186 ARG A CA 1
ATOM 1419 C C . ARG A 1 186 ? 7.09 32.375 10.906 1 97.94 186 ARG A C 1
ATOM 1421 O O . ARG A 1 186 ? 6.266 32.344 9.992 1 97.94 186 ARG A O 1
ATOM 1428 N N . GLY A 1 187 ? 7.016 31.531 11.953 1 97.44 187 GLY A N 1
ATOM 1429 C CA . GLY A 1 187 ? 5.867 30.672 12.195 1 97.44 187 GLY A CA 1
ATOM 1430 C C . GLY A 1 187 ? 5.812 29.469 11.266 1 97.44 187 GLY A C 1
ATOM 1431 O O . GLY A 1 187 ? 4.734 28.922 11.008 1 97.44 187 GLY A O 1
ATOM 1432 N N . MET A 1 188 ? 6.926 29.094 10.664 1 98.19 188 MET A N 1
ATOM 1433 C CA . MET A 1 188 ? 6.969 27.953 9.758 1 98.19 188 MET A CA 1
ATOM 1434 C C . MET A 1 188 ? 7.375 26.688 10.492 1 98.19 188 MET A C 1
ATOM 1436 O O . MET A 1 188 ? 8.047 26.734 11.523 1 98.19 188 MET A O 1
ATOM 1440 N N . THR A 1 189 ? 6.949 25.531 10.008 1 98.38 189 THR A N 1
ATOM 1441 C CA . THR A 1 189 ? 7.199 24.234 10.609 1 98.38 189 THR A CA 1
ATOM 1442 C C . THR A 1 189 ? 8.352 23.516 9.898 1 98.38 189 THR A C 1
ATOM 1444 O O . THR A 1 189 ? 8.391 23.469 8.664 1 98.38 189 THR A O 1
ATOM 1447 N N . VAL A 1 190 ? 9.281 22.969 10.633 1 98.56 190 VAL A N 1
ATOM 1448 C CA . VAL A 1 190 ? 10.438 22.266 10.07 1 98.56 190 VAL A CA 1
ATOM 1449 C C . VAL A 1 190 ? 10.297 20.766 10.305 1 98.56 190 VAL A C 1
ATOM 1451 O O . VAL A 1 190 ? 10.195 20.312 11.453 1 98.56 190 VAL A O 1
ATOM 1454 N N . LYS A 1 191 ? 10.273 20 9.25 1 97.75 191 LYS A N 1
ATOM 1455 C CA . LYS A 1 191 ? 10.297 18.531 9.266 1 97.75 191 LYS A CA 1
ATOM 1456 C C . LYS A 1 191 ? 11.688 18 8.93 1 97.75 191 LYS A C 1
ATOM 1458 O O . LYS A 1 191 ? 12.453 18.656 8.219 1 97.75 191 LYS A O 1
ATOM 1463 N N . MET A 1 192 ? 12.008 16.844 9.438 1 95.5 192 MET A N 1
ATOM 1464 C CA . MET A 1 192 ? 13.297 16.219 9.133 1 95.5 192 MET A CA 1
ATOM 1465 C C . MET A 1 192 ? 13.125 14.766 8.727 1 95.5 192 MET A C 1
ATOM 1467 O O . MET A 1 192 ? 12.43 14 9.398 1 95.5 192 MET A O 1
ATOM 1471 N N . HIS A 1 193 ? 13.695 14.43 7.582 1 90.94 193 HIS A N 1
ATOM 1472 C CA . HIS A 1 193 ? 13.82 13.031 7.195 1 90.94 193 HIS A CA 1
ATOM 1473 C C . HIS A 1 193 ? 14.625 12.242 8.227 1 90.94 193 HIS A C 1
ATOM 1475 O O . HIS A 1 193 ? 15.672 12.703 8.688 1 90.94 193 HIS A O 1
ATOM 1481 N N . SER A 1 194 ? 14.078 11.133 8.586 1 86.56 194 SER A N 1
ATOM 1482 C CA . SER A 1 194 ? 14.773 10.266 9.539 1 86.56 194 SER A CA 1
ATOM 1483 C C . SER A 1 194 ? 14.938 8.852 8.977 1 86.56 194 SER A C 1
ATOM 1485 O O . SER A 1 194 ? 14.117 8.398 8.18 1 86.56 194 SER A O 1
ATOM 1487 N N . GLY A 1 195 ? 16 8.203 9.414 1 77.69 195 GLY A N 1
ATOM 1488 C CA . GLY A 1 195 ? 16.25 6.828 8.992 1 77.69 195 GLY A CA 1
ATOM 1489 C C . GLY A 1 195 ? 17.188 6.727 7.812 1 77.69 195 GLY A C 1
ATOM 1490 O O . GLY A 1 195 ? 18.156 7.477 7.719 1 77.69 195 GLY A O 1
ATOM 1491 N N . GLY A 1 196 ? 16.953 5.73 6.969 1 73.19 196 GLY A N 1
ATOM 1492 C CA . GLY A 1 196 ? 17.891 5.391 5.914 1 73.19 196 GLY A CA 1
ATOM 1493 C C . GLY A 1 196 ? 17.688 6.191 4.645 1 73.19 196 GLY A C 1
ATOM 1494 O O . GLY A 1 196 ? 17.031 7.238 4.664 1 73.19 196 GLY A O 1
ATOM 1495 N N . VAL A 1 197 ? 18.328 5.758 3.617 1 74.44 197 VAL A N 1
ATOM 1496 C CA . VAL A 1 197 ? 18.312 6.473 2.346 1 74.44 197 VAL A CA 1
ATOM 1497 C C . VAL A 1 197 ? 16.953 6.297 1.676 1 74.44 197 VAL A C 1
ATOM 1499 O O . VAL A 1 197 ? 16.297 5.266 1.85 1 74.44 197 VAL A O 1
ATOM 1502 N N . SER A 1 198 ? 16.594 7.312 1.028 1 75.62 198 SER A N 1
ATOM 1503 C CA . SER A 1 198 ? 15.352 7.293 0.271 1 75.62 198 SER A CA 1
ATOM 1504 C C . SER A 1 198 ? 15.547 6.652 -1.099 1 75.62 198 SER A C 1
ATOM 1506 O O . SER A 1 198 ? 16.625 6.141 -1.403 1 75.62 198 SER A O 1
ATOM 1508 N N . ARG A 1 199 ? 14.555 6.605 -1.888 1 69.88 199 ARG A N 1
ATOM 1509 C CA . ARG A 1 199 ? 14.531 5.953 -3.193 1 69.88 199 ARG A CA 1
ATOM 1510 C C . ARG A 1 199 ? 15.664 6.461 -4.078 1 69.88 199 ARG A C 1
ATOM 1512 O O . ARG A 1 199 ? 16.234 5.703 -4.859 1 69.88 199 ARG A O 1
ATOM 1519 N N . SER A 1 200 ? 15.977 7.742 -3.963 1 65.5 200 SER A N 1
ATOM 1520 C CA . SER A 1 200 ? 17 8.336 -4.82 1 65.5 200 SER A CA 1
ATOM 1521 C C . SER A 1 200 ? 18.391 7.867 -4.422 1 65.5 200 SER A C 1
ATOM 1523 O O . SER A 1 200 ? 19.328 7.961 -5.215 1 65.5 200 SER A O 1
ATOM 1525 N N . GLY A 1 201 ? 18.391 7.379 -3.184 1 70.44 201 GLY A N 1
ATOM 1526 C CA . GLY A 1 201 ? 19.703 7.039 -2.66 1 70.44 201 GLY A CA 1
ATOM 1527 C C . GLY A 1 201 ? 20.5 8.25 -2.209 1 70.44 201 GLY A C 1
ATOM 1528 O O . GLY A 1 201 ? 21.594 8.109 -1.657 1 70.44 201 GLY A O 1
ATOM 1529 N N . ALA A 1 202 ? 19.906 9.398 -2.4 1 69.38 202 ALA A N 1
ATOM 1530 C CA . ALA A 1 202 ? 20.641 10.633 -2.152 1 69.38 202 ALA A CA 1
ATOM 1531 C C . ALA A 1 202 ? 20.375 11.164 -0.75 1 69.38 202 ALA A C 1
ATOM 1533 O O . ALA A 1 202 ? 21.094 12.031 -0.256 1 69.38 202 ALA A O 1
ATOM 1534 N N . SER A 1 203 ? 19.297 10.594 -0.187 1 72.31 203 SER A N 1
ATOM 1535 C CA . SER A 1 203 ? 19 11.078 1.158 1 72.31 203 SER A CA 1
ATOM 1536 C C . SER A 1 203 ? 20.094 10.688 2.139 1 72.31 203 SER A C 1
ATOM 1538 O O . SER A 1 203 ? 20.859 9.75 1.888 1 72.31 203 SER A O 1
ATOM 1540 N N . ARG A 1 204 ? 20.156 11.516 3.141 1 76.19 204 ARG A N 1
ATOM 1541 C CA . ARG A 1 204 ? 21.188 11.281 4.145 1 76.19 204 ARG A CA 1
ATOM 1542 C C . ARG A 1 204 ? 20.609 10.656 5.402 1 76.19 204 ARG A C 1
ATOM 1544 O O . ARG A 1 204 ? 19.547 11.078 5.879 1 76.19 204 ARG A O 1
ATOM 1551 N N . VAL A 1 205 ? 21.266 9.68 5.844 1 77.75 205 VAL A N 1
ATOM 1552 C CA . VAL A 1 205 ? 20.844 9.008 7.07 1 77.75 205 VAL A CA 1
ATOM 1553 C C . VAL A 1 205 ? 20.875 9.992 8.234 1 77.75 205 VAL A C 1
ATOM 1555 O O . VAL A 1 205 ? 21.875 10.68 8.445 1 77.75 205 VAL A O 1
ATOM 1558 N N . ALA A 1 206 ? 19.812 10.219 8.883 1 82.88 206 ALA A N 1
ATOM 1559 C CA . ALA A 1 206 ? 19.734 11.055 10.078 1 82.88 206 ALA A CA 1
ATOM 1560 C C . ALA A 1 206 ? 19.312 10.227 11.289 1 82.88 206 ALA A C 1
ATOM 1562 O O . ALA A 1 206 ? 18.156 9.844 11.422 1 82.88 206 ALA A O 1
ATOM 1563 N N . GLY A 1 207 ? 20.266 9.977 12.156 1 86.56 207 GLY A N 1
ATOM 1564 C CA . GLY A 1 207 ? 20.016 9.242 13.391 1 86.56 207 GLY A CA 1
ATOM 1565 C C . GLY A 1 207 ? 19.703 10.148 14.57 1 86.56 207 GLY A C 1
ATOM 1566 O O . GLY A 1 207 ? 19.359 11.32 14.391 1 86.56 207 GLY A O 1
ATOM 1567 N N . ARG A 1 208 ? 19.766 9.633 15.719 1 91.69 208 ARG A N 1
ATOM 1568 C CA . ARG A 1 208 ? 19.438 10.312 16.969 1 91.69 208 ARG A CA 1
ATOM 1569 C C . ARG A 1 208 ? 20.281 11.555 17.156 1 91.69 208 ARG A C 1
ATOM 1571 O O . ARG A 1 208 ? 19.766 12.625 17.484 1 91.69 208 ARG A O 1
ATOM 1578 N N . ASP A 1 209 ? 21.578 11.469 16.875 1 91.75 209 ASP A N 1
ATOM 1579 C CA . ASP A 1 209 ? 22.484 12.57 17.125 1 91.75 209 ASP A CA 1
ATOM 1580 C C . ASP A 1 209 ? 22.141 13.789 16.281 1 91.75 209 ASP A C 1
ATOM 1582 O O . ASP A 1 209 ? 22.141 14.922 16.766 1 91.75 209 ASP A O 1
ATOM 1586 N N . VAL A 1 210 ? 21.828 13.516 15.055 1 93.06 210 VAL A N 1
ATOM 1587 C CA . VAL A 1 210 ? 21.484 14.594 14.141 1 93.06 210 VAL A CA 1
ATOM 1588 C C . VAL A 1 210 ? 20.141 15.211 14.539 1 93.06 210 VAL A C 1
ATOM 1590 O O . VAL A 1 210 ? 20.016 16.438 14.617 1 93.06 210 VAL A O 1
ATOM 1593 N N . ALA A 1 211 ? 19.109 14.391 14.82 1 94.44 211 ALA A N 1
ATOM 1594 C CA . ALA A 1 211 ? 17.781 14.852 15.18 1 94.44 211 ALA A CA 1
ATOM 1595 C C . ALA A 1 211 ? 17.812 15.711 16.438 1 94.44 211 ALA A C 1
ATOM 1597 O O . ALA A 1 211 ? 17.188 16.766 16.5 1 94.44 211 ALA A O 1
ATOM 1598 N N . VAL A 1 212 ? 18.578 15.273 17.422 1 94.81 212 VAL A N 1
ATOM 1599 C CA . VAL A 1 212 ? 18.656 15.969 18.703 1 94.81 212 VAL A CA 1
ATOM 1600 C C . VAL A 1 212 ? 19.391 17.297 18.531 1 94.81 212 VAL A C 1
ATOM 1602 O O . VAL A 1 212 ? 19.031 18.297 19.156 1 94.81 212 VAL A O 1
ATOM 1605 N N . ALA A 1 213 ? 20.406 17.297 17.688 1 94.88 213 ALA A N 1
ATOM 1606 C CA . ALA A 1 213 ? 21.156 18.516 17.438 1 94.88 213 ALA A CA 1
ATOM 1607 C C . ALA A 1 213 ? 20.297 19.547 16.703 1 94.88 213 ALA A C 1
ATOM 1609 O O . ALA A 1 213 ? 20.344 20.734 17.016 1 94.88 213 ALA A O 1
ATOM 1610 N N . VAL A 1 214 ? 19.5 19.125 15.75 1 95.88 214 VAL A N 1
ATOM 1611 C CA . VAL A 1 214 ? 18.766 20.016 14.859 1 95.88 214 VAL A CA 1
ATOM 1612 C C . VAL A 1 214 ? 17.453 20.438 15.523 1 95.88 214 VAL A C 1
ATOM 1614 O O . VAL A 1 214 ? 17 21.562 15.352 1 95.88 214 VAL A O 1
ATOM 1617 N N . GLN A 1 215 ? 16.812 19.516 16.219 1 96.56 215 GLN A N 1
ATOM 1618 C CA . GLN A 1 215 ? 15.562 19.719 16.969 1 96.56 215 GLN A CA 1
ATOM 1619 C C . GLN A 1 215 ? 14.438 20.172 16.047 1 96.56 215 GLN A C 1
ATOM 1621 O O . GLN A 1 215 ? 13.812 21.219 16.281 1 96.56 215 GLN A O 1
ATOM 1626 N N . PRO A 1 216 ? 14.094 19.391 15.039 1 97.75 216 PRO A N 1
ATOM 1627 C CA . PRO A 1 216 ? 12.977 19.75 14.156 1 97.75 216 PRO A CA 1
ATOM 1628 C C . PRO A 1 216 ? 11.625 19.672 14.859 1 97.75 216 PRO A C 1
ATOM 1630 O O . PRO A 1 216 ? 11.531 19.172 15.984 1 97.75 216 PRO A O 1
ATOM 1633 N N . ASP A 1 217 ? 10.602 20.25 14.266 1 98.5 217 ASP A N 1
ATOM 1634 C CA . ASP A 1 217 ? 9.25 20.188 14.812 1 98.5 217 ASP A CA 1
ATOM 1635 C C . ASP A 1 217 ? 8.633 18.797 14.625 1 98.5 217 ASP A C 1
ATOM 1637 O O . ASP A 1 217 ? 7.855 18.344 15.461 1 98.5 217 ASP A O 1
ATOM 1641 N N . ILE A 1 218 ? 8.93 18.141 13.5 1 98.38 218 ILE A N 1
ATOM 1642 C CA . ILE A 1 218 ? 8.383 16.844 13.148 1 98.38 218 ILE A CA 1
ATOM 1643 C C . ILE A 1 218 ? 9.508 15.914 12.695 1 98.38 218 ILE A C 1
ATOM 1645 O O . ILE A 1 218 ? 10.273 16.25 11.797 1 98.38 218 ILE A O 1
ATOM 1649 N N . ILE A 1 219 ? 9.648 14.789 13.375 1 96.69 219 ILE A N 1
ATOM 1650 C CA . ILE A 1 219 ? 10.5 13.711 12.883 1 96.69 219 ILE A CA 1
ATOM 1651 C C . ILE A 1 219 ? 9.766 12.93 11.797 1 96.69 219 ILE A C 1
ATOM 1653 O O . ILE A 1 219 ? 8.828 12.18 12.086 1 96.69 219 ILE A O 1
ATOM 1657 N N . GLY A 1 220 ? 10.203 13.141 10.602 1 93.75 220 GLY A N 1
ATOM 1658 C CA . GLY A 1 220 ? 9.523 12.531 9.461 1 93.75 220 GLY A CA 1
ATOM 1659 C C . GLY A 1 220 ? 9.727 11.031 9.383 1 93.75 220 GLY A C 1
ATOM 1660 O O . GLY A 1 220 ? 10.844 10.539 9.531 1 93.75 220 GLY A O 1
ATOM 1661 N N . HIS A 1 221 ? 8.602 10.32 9.148 1 90.94 221 HIS A N 1
ATOM 1662 C CA . HIS A 1 22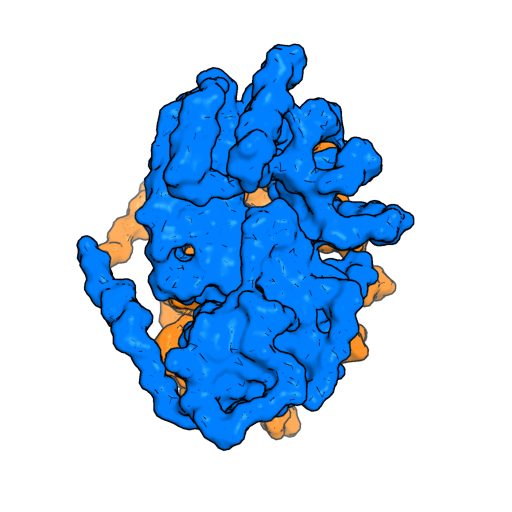1 ? 8.516 8.875 8.938 1 90.94 221 HIS A CA 1
ATOM 1663 C C . HIS A 1 221 ? 9.594 8.141 9.734 1 90.94 221 HIS A C 1
ATOM 1665 O O . HIS A 1 221 ? 10.375 7.383 9.164 1 90.94 221 HIS A O 1
ATOM 1671 N N . ILE A 1 222 ? 9.609 8.266 10.977 1 91.19 222 ILE A N 1
ATOM 1672 C CA . ILE A 1 222 ? 10.617 7.738 11.891 1 91.19 222 ILE A CA 1
ATOM 1673 C C . ILE A 1 222 ? 10.711 6.223 11.734 1 91.19 222 ILE A C 1
ATOM 1675 O O . ILE A 1 222 ? 11.766 5.629 11.984 1 91.19 222 ILE A O 1
ATOM 1679 N N . SER A 1 223 ? 9.633 5.625 11.312 1 85.75 223 SER A N 1
ATOM 1680 C CA . SER A 1 223 ? 9.609 4.18 11.117 1 85.75 223 SER A CA 1
ATOM 1681 C C . SER A 1 223 ? 10.148 3.793 9.75 1 85.75 223 SER A C 1
ATOM 1683 O O . SER A 1 223 ? 10.102 2.625 9.359 1 85.75 223 SER A O 1
ATOM 1685 N N . GLY A 1 224 ? 10.648 4.746 9.109 1 77.75 224 GLY A N 1
ATOM 1686 C CA . GLY A 1 224 ? 11.375 4.484 7.875 1 77.75 224 GLY A CA 1
ATOM 1687 C C . GLY A 1 224 ? 10.578 4.82 6.629 1 77.75 224 GLY A C 1
ATOM 1688 O O . GLY A 1 224 ? 9.547 5.484 6.711 1 77.75 224 GLY A O 1
ATOM 1689 N N . GLY A 1 225 ? 11.172 4.77 5.543 1 74.81 225 GLY A N 1
ATOM 1690 C CA . GLY A 1 225 ? 10.719 4.527 4.184 1 74.81 225 GLY A CA 1
ATOM 1691 C C . GLY A 1 225 ? 11.062 3.139 3.678 1 74.81 225 GLY A C 1
ATOM 1692 O O . GLY A 1 225 ? 10.547 2.143 4.191 1 74.81 225 GLY A O 1
ATOM 1693 N N . PRO A 1 226 ? 12.195 3.098 3.062 1 67 226 PRO A N 1
ATOM 1694 C CA . PRO A 1 226 ? 12.688 1.746 2.783 1 67 226 PRO A CA 1
ATOM 1695 C C . PRO A 1 226 ? 13.328 1.089 4 1 67 226 PRO A C 1
ATOM 1697 O O . PRO A 1 226 ? 13.172 -0.115 4.215 1 67 226 PRO A O 1
ATOM 1700 N N . ILE A 1 227 ? 13.977 1.932 4.926 1 75.62 227 ILE A N 1
ATOM 1701 C CA . ILE A 1 227 ? 14.578 1.421 6.152 1 75.62 227 ILE A CA 1
ATOM 1702 C C . ILE A 1 227 ? 14.43 2.451 7.27 1 75.62 227 ILE A C 1
ATOM 1704 O O . ILE A 1 227 ? 14.539 3.656 7.027 1 75.62 227 ILE A O 1
ATOM 1708 N N . PRO A 1 228 ? 14.117 1.993 8.445 1 78.19 228 PRO A N 1
ATOM 1709 C CA . PRO A 1 228 ? 14.031 2.881 9.609 1 78.19 228 PRO A CA 1
ATOM 1710 C C . PRO A 1 228 ? 15.391 3.162 10.234 1 78.19 228 PRO A C 1
ATOM 1712 O O . PRO A 1 228 ? 16.391 2.537 9.867 1 78.19 228 PRO A O 1
ATOM 1715 N N . ALA A 1 229 ? 15.391 4.137 11.109 1 78.69 229 ALA A N 1
ATOM 1716 C CA . ALA A 1 229 ? 16.531 4.262 12.023 1 78.69 229 ALA A CA 1
ATOM 1717 C C . ALA A 1 229 ? 16.656 3.025 12.906 1 78.69 229 ALA A C 1
ATOM 1719 O O . ALA A 1 229 ? 15.695 2.273 13.078 1 78.69 229 ALA A O 1
ATOM 1720 N N . PRO A 1 230 ? 17.844 2.748 13.367 1 83.75 230 PRO A N 1
ATOM 1721 C CA . PRO A 1 230 ? 17.984 1.669 14.344 1 83.75 230 PRO A CA 1
ATOM 1722 C C . PRO A 1 230 ? 17.031 1.832 15.531 1 83.75 230 PRO A C 1
ATOM 1724 O O . PRO A 1 230 ? 16.719 2.959 15.93 1 83.75 230 PRO A O 1
ATOM 1727 N N . ASP A 1 231 ? 16.625 0.727 16.109 1 90.31 231 ASP A N 1
ATOM 1728 C CA . ASP A 1 231 ? 15.617 0.726 17.156 1 90.31 231 ASP A CA 1
ATOM 1729 C C . ASP A 1 231 ? 16.031 1.647 18.312 1 90.31 231 ASP A C 1
ATOM 1731 O O . ASP A 1 231 ? 15.211 2.406 18.828 1 90.31 231 ASP A O 1
ATOM 1735 N N . ASP A 1 232 ? 17.328 1.565 18.656 1 92.31 232 ASP A N 1
ATOM 1736 C CA . ASP A 1 232 ? 17.812 2.395 19.75 1 92.31 232 ASP A CA 1
ATOM 1737 C C . ASP A 1 232 ? 17.688 3.879 19.422 1 92.31 232 ASP A C 1
ATOM 1739 O O . ASP A 1 232 ? 17.453 4.707 20.297 1 92.31 232 ASP A O 1
ATOM 1743 N N . ASP A 1 233 ? 17.875 4.195 18.172 1 92.62 233 ASP A N 1
ATOM 1744 C CA . ASP A 1 233 ? 17.734 5.582 17.719 1 92.62 233 ASP A CA 1
ATOM 1745 C C . ASP A 1 233 ? 16.281 6.035 17.766 1 92.62 233 ASP A C 1
ATOM 1747 O O . ASP A 1 233 ? 15.992 7.172 18.141 1 92.62 233 ASP A O 1
ATOM 1751 N N . ILE A 1 234 ? 15.391 5.152 17.359 1 93.69 234 ILE A N 1
ATOM 1752 C CA . ILE A 1 234 ? 13.969 5.469 17.406 1 93.69 234 ILE A CA 1
ATOM 1753 C C . ILE A 1 234 ? 13.562 5.801 18.844 1 93.69 234 ILE A C 1
ATOM 1755 O O . ILE A 1 234 ? 12.984 6.859 19.109 1 93.69 234 ILE A O 1
ATOM 1759 N N . VAL A 1 235 ? 13.938 4.918 19.781 1 96.31 235 VAL A N 1
ATOM 1760 C CA . VAL A 1 235 ? 13.602 5.094 21.203 1 96.31 235 VAL A CA 1
ATOM 1761 C C . VAL A 1 235 ? 14.273 6.359 21.734 1 96.31 235 VAL A C 1
ATOM 1763 O O . VAL A 1 235 ? 13.641 7.145 22.453 1 96.31 235 VAL A O 1
ATOM 1766 N N . GLY A 1 236 ? 15.539 6.531 21.359 1 96.38 236 GLY A N 1
ATOM 1767 C CA . GLY A 1 236 ? 16.281 7.695 21.797 1 96.38 236 GLY A CA 1
ATOM 1768 C C . GLY A 1 236 ? 15.695 9.008 21.312 1 96.38 236 GLY A C 1
ATOM 1769 O O . GLY A 1 236 ? 15.609 9.977 22.062 1 96.38 236 GLY A O 1
ATOM 1770 N N . ILE A 1 237 ? 15.297 9.078 20.062 1 96 237 ILE A N 1
ATOM 1771 C CA . ILE A 1 237 ? 14.703 10.281 19.484 1 96 237 ILE A CA 1
ATOM 1772 C C . ILE A 1 237 ? 13.414 10.625 20.234 1 96 237 ILE A C 1
ATOM 1774 O O . ILE A 1 237 ? 13.203 11.781 20.594 1 96 237 ILE A O 1
ATOM 1778 N N . ILE A 1 238 ? 12.547 9.648 20.453 1 97.19 238 ILE A N 1
ATOM 1779 C CA . ILE A 1 238 ? 11.289 9.859 21.156 1 97.19 238 ILE A CA 1
ATOM 1780 C C . ILE A 1 238 ? 11.562 10.383 22.562 1 97.19 238 ILE A C 1
ATOM 1782 O O . ILE A 1 238 ? 10.883 11.305 23.031 1 97.19 238 ILE A O 1
ATOM 1786 N N . ALA A 1 239 ? 12.602 9.852 23.203 1 97.62 239 ALA A N 1
ATOM 1787 C CA . ALA A 1 239 ? 12.938 10.219 24.578 1 97.62 239 ALA A CA 1
ATOM 1788 C C . ALA A 1 239 ? 13.547 11.617 24.641 1 97.62 239 ALA A C 1
ATOM 1790 O O . ALA A 1 239 ? 13.234 12.406 25.531 1 97.62 239 ALA A O 1
ATOM 1791 N N . ASP A 1 240 ? 14.398 11.938 23.703 1 97.31 240 ASP A N 1
ATOM 1792 C CA . ASP A 1 240 ? 15.258 13.117 23.828 1 97.31 240 ASP A CA 1
ATOM 1793 C C . ASP A 1 240 ? 14.609 14.336 23.172 1 97.31 240 ASP A C 1
ATOM 1795 O O . ASP A 1 240 ? 15.047 15.469 23.406 1 97.31 240 ASP A O 1
ATOM 1799 N N . LEU A 1 241 ? 13.633 14.133 22.359 1 97.06 241 LEU A N 1
ATOM 1800 C CA . LEU A 1 241 ? 12.938 15.242 21.719 1 97.06 241 LEU A CA 1
ATOM 1801 C C . LEU A 1 241 ? 11.453 15.234 22.078 1 97.06 241 LEU A C 1
ATOM 1803 O O . LEU A 1 241 ? 10.602 15.094 21.203 1 97.06 241 LEU A O 1
ATOM 1807 N N . PRO A 1 242 ? 11.086 15.508 23.234 1 94.94 242 PRO A N 1
ATOM 1808 C CA . PRO A 1 242 ? 9.703 15.367 23.703 1 94.94 242 PRO A CA 1
ATOM 1809 C C . PRO A 1 242 ? 8.758 16.359 23.047 1 94.94 242 PRO A C 1
ATOM 1811 O O . PRO A 1 242 ? 7.543 16.172 23.047 1 94.94 242 PRO A O 1
ATOM 1814 N N . SER A 1 243 ? 9.273 17.438 22.469 1 95.75 243 SER A N 1
ATOM 1815 C CA . SER A 1 243 ? 8.414 18.453 21.875 1 95.75 243 SER A CA 1
ATOM 1816 C C . SER A 1 243 ? 8.125 18.141 20.406 1 95.75 243 SER A C 1
ATOM 1818 O O . SER A 1 243 ? 7.23 18.734 19.812 1 95.75 243 SER A O 1
ATOM 1820 N N . ALA A 1 244 ? 8.891 17.234 19.812 1 97.81 244 ALA A N 1
ATOM 1821 C CA . ALA A 1 244 ? 8.727 16.922 18.391 1 97.81 244 ALA A CA 1
ATOM 1822 C C . ALA A 1 244 ? 7.562 15.961 18.172 1 97.81 244 ALA A C 1
ATOM 1824 O O . ALA A 1 244 ? 7.363 15.031 18.953 1 97.81 244 ALA A O 1
ATOM 1825 N N . SER A 1 245 ? 6.777 16.234 17.156 1 98.62 245 SER A N 1
ATOM 1826 C CA . SER A 1 245 ? 5.848 15.211 16.688 1 98.62 245 SER A CA 1
ATOM 1827 C C . SER A 1 245 ? 6.586 14.062 16.016 1 98.62 245 SER A C 1
ATOM 1829 O O . SER A 1 245 ? 7.68 14.25 15.484 1 98.62 245 SER A O 1
ATOM 1831 N N . VAL A 1 246 ? 6.02 12.914 16.078 1 97.94 246 VAL A N 1
ATOM 1832 C CA . VAL A 1 246 ? 6.617 11.688 15.555 1 97.94 246 VAL A CA 1
ATOM 1833 C C . VAL A 1 246 ? 5.73 11.109 14.453 1 97.94 246 VAL A C 1
ATOM 1835 O O . VAL A 1 246 ? 4.613 10.664 14.719 1 97.94 246 VAL A O 1
ATOM 1838 N N . GLU A 1 247 ? 6.266 11.078 13.281 1 96.94 247 GLU A N 1
ATOM 1839 C CA . GLU A 1 247 ? 5.453 10.695 12.133 1 96.94 247 GLU A CA 1
ATOM 1840 C C . GLU A 1 247 ? 5.707 9.242 11.734 1 96.94 247 GLU A C 1
ATOM 1842 O O . GLU A 1 247 ? 6.859 8.812 11.656 1 96.94 247 GLU A O 1
ATOM 1847 N N . VAL A 1 248 ? 4.656 8.523 11.5 1 95.88 248 VAL A N 1
ATOM 1848 C CA . VAL A 1 248 ? 4.738 7.23 10.828 1 95.88 248 VAL A CA 1
ATOM 1849 C C . VAL A 1 248 ? 3.902 7.254 9.555 1 95.88 248 VAL A C 1
ATOM 1851 O O . VAL A 1 248 ? 2.85 7.895 9.508 1 95.88 248 VAL A O 1
ATOM 1854 N N . CYS A 1 249 ? 4.379 6.598 8.539 1 93.12 249 CYS A N 1
ATOM 1855 C CA . CYS A 1 249 ? 3.695 6.555 7.25 1 93.12 249 CYS A CA 1
ATOM 1856 C C . CYS A 1 249 ? 3.23 5.141 6.926 1 93.12 249 CYS A C 1
ATOM 1858 O O . CYS A 1 249 ? 3.801 4.168 7.418 1 93.12 249 CYS A O 1
ATOM 1860 N N . SER A 1 250 ? 2.193 4.992 6.094 1 88.94 250 SER A N 1
ATOM 1861 C CA . SER A 1 250 ? 1.592 3.703 5.77 1 88.94 250 SER A CA 1
ATOM 1862 C C . SER A 1 250 ? 2.521 2.863 4.898 1 88.94 250 SER A C 1
ATOM 1864 O O . SER A 1 250 ? 2.389 1.639 4.844 1 88.94 250 SER A O 1
ATOM 1866 N N . SER A 1 251 ? 3.432 3.395 4.254 1 83.44 251 SER A N 1
ATOM 1867 C CA . SER A 1 251 ? 4.305 2.664 3.342 1 83.44 251 SER A CA 1
ATOM 1868 C C . SER A 1 251 ? 5.664 2.385 3.98 1 83.44 251 SER A C 1
ATOM 1870 O O . SER A 1 251 ? 6.648 2.154 3.279 1 83.44 251 SER A O 1
ATOM 1872 N N . MET A 1 252 ? 5.699 2.324 5.309 1 85.5 252 MET A N 1
ATOM 1873 C CA . MET A 1 252 ? 6.969 2.205 6.023 1 85.5 252 MET A CA 1
ATOM 1874 C C . MET A 1 252 ? 7.133 0.807 6.609 1 85.5 252 MET A C 1
ATOM 1876 O O . MET A 1 252 ? 6.363 -0.101 6.285 1 85.5 252 MET A O 1
ATOM 1880 N N . ASN A 1 253 ? 8.227 0.617 7.402 1 91.38 253 ASN A N 1
ATOM 1881 C CA . ASN A 1 253 ? 8.531 -0.609 8.133 1 91.38 253 ASN A CA 1
ATOM 1882 C C . ASN A 1 253 ? 7.516 -0.871 9.242 1 91.38 253 ASN A C 1
ATOM 1884 O O . ASN A 1 253 ? 7.461 -0.13 10.227 1 91.38 253 ASN A O 1
ATOM 1888 N N . TYR A 1 254 ? 6.73 -1.98 9.125 1 93.81 254 TYR A N 1
ATOM 1889 C CA . TYR A 1 254 ? 5.633 -2.293 10.031 1 93.81 254 TYR A CA 1
ATOM 1890 C C . TYR A 1 254 ? 6.148 -2.533 11.445 1 93.81 254 TYR A C 1
ATOM 1892 O O . TYR A 1 254 ? 5.547 -2.076 12.422 1 93.81 254 TYR A O 1
ATOM 1900 N N . ARG A 1 255 ? 7.223 -3.25 11.516 1 94.5 255 ARG A N 1
ATOM 1901 C CA . ARG A 1 255 ? 7.801 -3.566 12.82 1 94.5 255 ARG A CA 1
ATOM 1902 C C . ARG A 1 255 ? 8.25 -2.301 13.539 1 94.5 255 ARG A C 1
ATOM 1904 O O . ARG A 1 255 ? 8 -2.143 14.742 1 94.5 255 ARG A O 1
ATOM 1911 N N . ALA A 1 256 ? 8.922 -1.434 12.836 1 94.25 256 ALA A N 1
ATOM 1912 C CA . ALA A 1 256 ? 9.383 -0.178 13.422 1 94.25 256 ALA A CA 1
ATOM 1913 C C . ALA A 1 256 ? 8.203 0.701 13.836 1 94.25 256 ALA A C 1
ATOM 1915 O O . ALA A 1 256 ? 8.281 1.411 14.844 1 94.25 256 ALA A O 1
ATOM 1916 N N . THR A 1 257 ? 7.137 0.698 13.047 1 96.31 257 THR A N 1
ATOM 1917 C CA . THR A 1 257 ? 5.934 1.434 13.422 1 96.31 257 THR A CA 1
ATOM 1918 C C . THR A 1 257 ? 5.398 0.941 14.766 1 96.31 257 THR A C 1
ATOM 1920 O O . THR A 1 257 ? 5.051 1.744 15.633 1 96.31 257 THR A O 1
ATOM 1923 N N . LYS A 1 258 ? 5.316 -0.379 14.93 1 96.56 258 LYS A N 1
ATOM 1924 C CA . LYS A 1 258 ? 4.863 -0.95 16.188 1 96.56 258 LYS A CA 1
ATOM 1925 C C . LYS A 1 258 ? 5.777 -0.532 17.344 1 96.56 258 LYS A C 1
ATOM 1927 O O . LYS A 1 258 ? 5.297 -0.197 18.422 1 96.56 258 LYS A O 1
ATOM 1932 N N . LEU A 1 259 ? 7.07 -0.514 17.094 1 96.5 259 LEU A N 1
ATOM 1933 C CA . LEU A 1 259 ? 8.031 -0.073 18.109 1 96.5 259 LEU A CA 1
ATOM 1934 C C . LEU A 1 259 ? 7.762 1.373 18.516 1 96.5 259 LEU A C 1
ATOM 1936 O O . LEU A 1 259 ? 7.762 1.699 19.703 1 96.5 259 LEU A O 1
ATOM 1940 N N . VAL A 1 260 ? 7.547 2.25 17.547 1 97.19 260 VAL A N 1
ATOM 1941 C CA . VAL A 1 260 ? 7.293 3.668 17.781 1 97.19 260 VAL A CA 1
ATOM 1942 C C . VAL A 1 260 ? 6.039 3.832 18.641 1 97.19 260 VAL A C 1
ATOM 1944 O O . VAL A 1 260 ? 6.051 4.559 19.641 1 97.19 260 VAL A O 1
ATOM 1947 N N . VAL A 1 261 ? 5.016 3.123 18.25 1 97.88 261 VAL A N 1
ATOM 1948 C CA . VAL A 1 261 ? 3.721 3.236 18.922 1 97.88 261 VAL A CA 1
ATOM 1949 C C . VAL A 1 261 ? 3.822 2.689 20.344 1 97.88 261 VAL A C 1
ATOM 1951 O O . VAL A 1 261 ? 3.279 3.277 21.281 1 97.88 261 VAL A O 1
ATOM 1954 N N . ASP A 1 262 ? 4.492 1.534 20.516 1 97.88 262 ASP A N 1
ATOM 1955 C CA . ASP A 1 262 ? 4.703 0.958 21.828 1 97.88 262 ASP A CA 1
ATOM 1956 C C . ASP A 1 262 ? 5.441 1.934 22.75 1 97.88 262 ASP A C 1
ATOM 1958 O O . ASP A 1 262 ? 5.074 2.105 23.906 1 97.88 262 ASP A O 1
ATOM 1962 N N . GLU A 1 263 ? 6.434 2.545 22.156 1 98 263 GLU A N 1
ATOM 1963 C CA . GLU A 1 263 ? 7.238 3.477 22.938 1 98 263 GLU A CA 1
ATOM 1964 C C . GLU A 1 263 ? 6.426 4.707 23.344 1 98 263 GLU A C 1
ATOM 1966 O O . GLU A 1 263 ? 6.441 5.117 24.5 1 98 263 GLU A O 1
ATOM 1971 N N . LEU A 1 264 ? 5.723 5.297 22.406 1 98.44 264 LEU A N 1
ATOM 1972 C CA . LEU A 1 264 ? 4.891 6.457 22.703 1 98.44 264 LEU A CA 1
ATOM 1973 C C . LEU A 1 264 ? 3.811 6.105 23.719 1 98.44 264 LEU A C 1
ATOM 1975 O O . LEU A 1 264 ? 3.51 6.902 24.609 1 98.44 264 LEU A O 1
ATOM 1979 N N . SER A 1 265 ? 3.213 4.934 23.562 1 98 265 SER A N 1
ATOM 1980 C CA . SER A 1 265 ? 2.184 4.477 24.484 1 98 265 SER A CA 1
ATOM 1981 C C . SER A 1 265 ? 2.738 4.32 25.891 1 98 265 SER A C 1
ATOM 1983 O O . SER A 1 265 ? 2.119 4.762 26.859 1 98 265 SER A O 1
ATOM 1985 N N . ALA A 1 266 ? 3.871 3.646 26.016 1 97.75 266 ALA A N 1
ATOM 1986 C CA . ALA A 1 266 ? 4.508 3.414 27.312 1 97.75 266 ALA A CA 1
ATOM 1987 C C . ALA A 1 266 ? 4.805 4.73 28.016 1 97.75 266 ALA A C 1
ATOM 1989 O O . ALA A 1 266 ? 4.762 4.805 29.25 1 97.75 266 ALA A O 1
ATOM 1990 N N . ARG A 1 267 ? 4.977 5.801 27.25 1 97.5 267 ARG A N 1
ATOM 1991 C CA . ARG A 1 267 ? 5.324 7.105 27.812 1 97.5 267 ARG A CA 1
ATOM 1992 C C . ARG A 1 267 ? 4.086 7.984 27.969 1 97.5 267 ARG A C 1
ATOM 1994 O O . ARG A 1 267 ? 4.176 9.102 28.469 1 97.5 267 ARG A O 1
ATOM 2001 N N . GLY A 1 268 ? 2.945 7.496 27.531 1 97.44 268 GLY A N 1
ATOM 2002 C CA . GLY A 1 268 ? 1.734 8.297 27.562 1 97.44 268 GLY A CA 1
ATOM 2003 C C . GLY A 1 268 ? 1.777 9.477 26.609 1 97.44 268 GLY A C 1
ATOM 2004 O O . GLY A 1 268 ? 1.268 10.555 26.922 1 97.44 268 GLY A O 1
ATOM 2005 N N . GLN A 1 269 ? 2.471 9.312 25.438 1 98.31 269 GLN A N 1
ATOM 2006 C CA . GLN A 1 269 ? 2.727 10.438 24.531 1 98.31 269 GLN A CA 1
ATOM 2007 C C . GLN A 1 269 ? 2.154 10.172 23.141 1 98.31 269 GLN A C 1
ATOM 2009 O O . GLN A 1 269 ? 2.713 10.617 22.141 1 98.31 269 GLN A O 1
ATOM 2014 N N . LEU A 1 270 ? 1.067 9.406 22.984 1 98.31 270 LEU A N 1
ATOM 2015 C CA . LEU A 1 270 ? 0.47 9.109 21.688 1 98.31 270 LEU A CA 1
ATOM 2016 C C . LEU A 1 270 ? -0.073 10.375 21.047 1 98.31 270 LEU A C 1
ATOM 2018 O O . LEU A 1 270 ? -0.34 10.398 19.828 1 98.31 270 LEU A O 1
ATOM 2022 N N . HIS A 1 271 ? -0.267 11.453 21.828 1 97.88 271 HIS A N 1
ATOM 2023 C CA . HIS A 1 271 ? -0.726 12.727 21.281 1 97.88 271 HIS A CA 1
ATOM 2024 C C . HIS A 1 271 ? 0.303 13.32 20.328 1 97.88 271 HIS A C 1
ATOM 2026 O O . HIS A 1 271 ? -0.008 14.234 19.562 1 97.88 271 HIS A O 1
ATOM 2032 N N . ARG A 1 272 ? 1.585 12.82 20.281 1 98.5 272 ARG A N 1
ATOM 2033 C CA . ARG A 1 272 ? 2.662 13.297 19.406 1 98.5 272 ARG A CA 1
ATOM 2034 C C . ARG A 1 272 ? 2.652 12.57 18.078 1 98.5 272 ARG A C 1
ATOM 2036 O O . ARG A 1 272 ? 3.348 12.969 17.141 1 98.5 272 ARG A O 1
ATOM 2043 N N . LEU A 1 273 ? 1.909 11.484 17.984 1 98.56 273 LEU A N 1
ATOM 2044 C CA . LEU A 1 273 ? 1.896 10.648 16.781 1 98.56 273 LEU A CA 1
ATOM 2045 C C . LEU A 1 273 ? 1.186 11.359 15.641 1 98.56 273 LEU A C 1
ATOM 2047 O O . LEU A 1 273 ? 0.079 11.875 15.812 1 98.56 273 LEU A O 1
ATOM 2051 N N . THR A 1 274 ? 1.816 11.461 14.492 1 98.5 274 THR A N 1
ATOM 2052 C CA . THR A 1 274 ? 1.21 11.953 13.258 1 98.5 274 THR A CA 1
ATOM 2053 C C . THR A 1 274 ? 1.342 10.922 12.141 1 98.5 274 THR A C 1
ATOM 2055 O O . THR A 1 274 ? 2.164 10.008 12.234 1 98.5 274 THR A O 1
ATOM 2058 N N . LEU A 1 275 ? 0.481 11.055 11.133 1 98.19 275 LEU A N 1
ATOM 2059 C CA . LEU A 1 275 ? 0.447 10.031 10.094 1 98.19 275 LEU A CA 1
ATOM 2060 C C . LEU A 1 275 ? 0.639 10.656 8.719 1 98.19 275 LEU A C 1
ATOM 2062 O O . LEU A 1 275 ? 0.332 11.836 8.516 1 98.19 275 LEU A O 1
ATOM 2066 N N . GLY A 1 276 ? 1.102 9.906 7.793 1 96.69 276 GLY A N 1
ATOM 2067 C CA . GLY A 1 276 ? 1.189 10.172 6.363 1 96.69 276 GLY A CA 1
ATOM 2068 C C . GLY A 1 276 ? 1.247 8.914 5.523 1 96.69 276 GLY A C 1
ATOM 2069 O O . GLY A 1 276 ? 1.154 7.801 6.051 1 96.69 276 GLY A O 1
ATOM 2070 N N . THR A 1 277 ? 1.324 9.07 4.234 1 94.31 277 THR A N 1
ATOM 2071 C CA . THR A 1 277 ? 1.395 7.895 3.373 1 94.31 277 THR A CA 1
ATOM 2072 C C . THR A 1 277 ? 2.789 7.75 2.77 1 94.31 277 THR A C 1
ATOM 2074 O O . THR A 1 277 ? 3.24 6.633 2.5 1 94.31 277 THR A O 1
ATOM 2077 N N . ASP A 1 278 ? 3.549 8.914 2.572 1 92.31 278 ASP A N 1
ATOM 2078 C CA . ASP A 1 278 ? 4.805 8.961 1.833 1 92.31 278 ASP A CA 1
ATOM 2079 C C . ASP A 1 278 ? 4.617 8.469 0.399 1 92.31 278 ASP A C 1
ATOM 2081 O O . ASP A 1 278 ? 5.391 7.641 -0.086 1 92.31 278 ASP A O 1
ATOM 2085 N N . THR A 1 279 ? 3.486 8.914 -0.202 1 90.81 279 THR A N 1
ATOM 2086 C CA . THR A 1 279 ? 3.117 8.594 -1.576 1 90.81 279 THR A CA 1
ATOM 2087 C C . THR A 1 279 ? 2.779 9.867 -2.354 1 90.81 279 THR A C 1
ATOM 2089 O O . THR A 1 279 ? 2.539 10.922 -1.759 1 90.81 279 THR A O 1
ATOM 2092 N N . PRO A 1 280 ? 2.623 9.938 -3.746 1 86.69 280 PRO A N 1
ATOM 2093 C CA . PRO A 1 280 ? 3.174 8.898 -4.621 1 86.69 280 PRO A CA 1
ATOM 2094 C C . PRO A 1 280 ? 4.695 8.969 -4.738 1 86.69 280 PRO A C 1
ATOM 2096 O O . PRO A 1 280 ? 5.285 10.039 -4.543 1 86.69 280 PRO A O 1
ATOM 2099 N N . GLY A 1 281 ? 5.398 7.875 -5.02 1 72.75 281 GLY A N 1
ATOM 2100 C CA . GLY A 1 281 ? 6.828 7.703 -5.215 1 72.75 281 GLY A CA 1
ATOM 2101 C C . GLY A 1 281 ? 7.242 6.25 -5.355 1 72.75 281 GLY A C 1
ATOM 2102 O O . GLY A 1 281 ? 6.594 5.48 -6.07 1 72.75 281 GLY A O 1
ATOM 2103 N N . GLY A 1 282 ? 8.18 5.996 -4.773 1 64.75 282 GLY A N 1
ATOM 2104 C CA . GLY A 1 282 ? 8.656 4.621 -4.863 1 64.75 282 GLY A CA 1
ATOM 2105 C C . GLY A 1 282 ? 7.703 3.621 -4.238 1 64.75 282 GLY A C 1
ATOM 2106 O O . GLY A 1 282 ? 7.77 2.426 -4.535 1 64.75 282 GLY A O 1
ATOM 2107 N N . THR A 1 283 ? 6.695 4.152 -3.49 1 77.31 283 THR A N 1
ATOM 2108 C CA . THR A 1 283 ? 5.816 3.242 -2.764 1 77.31 283 THR A CA 1
ATOM 2109 C C . THR A 1 283 ? 4.516 3.02 -3.531 1 77.31 283 THR A C 1
ATOM 2111 O O . THR A 1 283 ? 3.768 2.086 -3.234 1 77.31 283 THR A O 1
ATOM 2114 N N . GLY A 1 284 ? 4.234 3.93 -4.512 1 87.88 284 GLY A N 1
ATOM 2115 C CA . GLY A 1 284 ? 3.055 3.725 -5.336 1 87.88 284 GLY A CA 1
ATOM 2116 C C . GLY A 1 284 ? 1.97 4.758 -5.098 1 87.88 284 GLY A C 1
ATOM 2117 O O . GLY A 1 284 ? 2.223 5.801 -4.496 1 87.88 284 GLY A O 1
ATOM 2118 N N . VAL A 1 285 ? 0.863 4.629 -5.777 1 91.5 285 VAL A N 1
ATOM 2119 C CA . VAL A 1 285 ? -0.364 5.398 -5.59 1 91.5 285 VAL A CA 1
ATOM 2120 C C . VAL A 1 285 ? -1.365 4.582 -4.777 1 91.5 285 VAL A C 1
ATOM 2122 O O . VAL A 1 285 ? -1.932 3.605 -5.273 1 91.5 285 VAL A O 1
ATOM 2125 N N . ILE A 1 286 ? -1.6 4.992 -3.535 1 92.44 286 ILE A N 1
ATOM 2126 C CA . ILE A 1 286 ? -2.375 4.199 -2.592 1 92.44 286 ILE A CA 1
ATOM 2127 C C . ILE A 1 286 ? -3.482 5.055 -1.98 1 92.44 286 ILE A C 1
ATOM 2129 O O . ILE A 1 286 ? -3.369 5.5 -0.836 1 92.44 286 ILE A O 1
ATOM 2133 N N . PRO A 1 287 ? -4.578 5.176 -2.621 1 92.44 287 PRO A N 1
ATOM 2134 C CA . PRO A 1 287 ? -5.656 6.078 -2.205 1 92.44 287 PRO A CA 1
ATOM 2135 C C . PRO A 1 287 ? -6.152 5.785 -0.79 1 92.44 287 PRO A C 1
ATOM 2137 O O . PRO A 1 287 ? -6.539 6.707 -0.066 1 92.44 287 PRO A O 1
ATOM 2140 N N . ARG A 1 288 ? -6.09 4.562 -0.315 1 93.44 288 ARG A N 1
ATOM 2141 C CA . ARG A 1 288 ? -6.629 4.172 0.984 1 93.44 288 ARG A CA 1
ATOM 2142 C C . ARG A 1 288 ? -5.52 4.074 2.027 1 93.44 288 ARG A C 1
ATOM 2144 O O . ARG A 1 288 ? -5.711 3.479 3.09 1 93.44 288 ARG A O 1
ATOM 2151 N N . GLY A 1 289 ? -4.387 4.617 1.688 1 94.31 289 GLY A N 1
ATOM 2152 C CA . GLY A 1 289 ? -3.219 4.457 2.541 1 94.31 289 GLY A CA 1
ATOM 2153 C C . GLY A 1 289 ? -3.432 4.98 3.949 1 94.31 289 GLY A C 1
ATOM 2154 O O . GLY A 1 289 ? -2.965 4.375 4.918 1 94.31 289 GLY A O 1
ATOM 2155 N N . MET A 1 290 ? -4.121 6.113 4.113 1 97.06 290 MET A N 1
ATOM 2156 C CA . MET A 1 290 ? -4.363 6.688 5.434 1 97.06 290 MET A CA 1
ATOM 2157 C C . MET A 1 290 ? -5.305 5.805 6.246 1 97.06 290 MET A C 1
ATOM 2159 O O . MET A 1 290 ? -5.098 5.602 7.441 1 97.06 290 MET A O 1
ATOM 2163 N N . LEU A 1 291 ? -6.367 5.277 5.617 1 96.44 291 LEU A N 1
ATOM 2164 C CA . LEU A 1 291 ? -7.277 4.371 6.309 1 96.44 291 LEU A CA 1
ATOM 2165 C C . LEU A 1 291 ? -6.555 3.104 6.75 1 96.44 291 LEU A C 1
ATOM 2167 O O . LEU A 1 291 ? -6.773 2.615 7.863 1 96.44 291 LEU A O 1
ATOM 2171 N N . ARG A 1 292 ? -5.73 2.639 5.906 1 94.38 292 ARG A N 1
ATOM 2172 C CA . ARG A 1 292 ? -4.98 1.429 6.227 1 94.38 292 ARG A CA 1
ATOM 2173 C C . ARG A 1 292 ? -4.047 1.661 7.414 1 94.38 292 ARG A C 1
ATOM 2175 O O . ARG A 1 292 ? -3.838 0.764 8.234 1 94.38 292 ARG A O 1
ATOM 2182 N N . ASN A 1 293 ? -3.475 2.826 7.43 1 96 293 ASN A N 1
ATOM 2183 C CA . ASN A 1 293 ? -2.639 3.188 8.57 1 96 293 ASN A CA 1
ATOM 2184 C C . ASN A 1 293 ? -3.426 3.141 9.875 1 96 293 ASN A C 1
ATOM 2186 O O . ASN A 1 293 ? -2.963 2.564 10.867 1 96 293 ASN A O 1
ATOM 2190 N N . VAL A 1 294 ? -4.594 3.713 9.898 1 98.19 294 VAL A N 1
ATOM 2191 C CA . VAL A 1 294 ? -5.461 3.717 11.078 1 98.19 294 VAL A CA 1
ATOM 2192 C C . VAL A 1 294 ? -5.801 2.283 11.477 1 98.19 294 VAL A C 1
ATOM 2194 O O . VAL A 1 294 ? -5.734 1.927 12.656 1 98.19 294 VAL A O 1
ATOM 2197 N N . CYS A 1 295 ? -6.117 1.431 10.469 1 96.44 295 CYS A N 1
ATOM 2198 C CA . CYS A 1 295 ? -6.445 0.032 10.719 1 96.44 295 CYS A CA 1
ATOM 2199 C C . CYS A 1 295 ? -5.27 -0.7 11.352 1 96.44 295 CYS A C 1
ATOM 2201 O O . CYS A 1 295 ? -5.445 -1.467 12.297 1 96.44 295 CYS A O 1
ATOM 2203 N N . PHE A 1 296 ? -4.086 -0.469 10.875 1 97.25 296 PHE A N 1
ATOM 2204 C CA . PHE A 1 296 ? -2.9 -1.138 11.398 1 97.25 296 PHE A CA 1
ATOM 2205 C C . PHE A 1 296 ? -2.648 -0.738 12.844 1 97.25 296 PHE A C 1
ATOM 2207 O O . PHE A 1 296 ? -2.41 -1.596 13.703 1 97.25 296 PHE A O 1
ATOM 2214 N N . LEU A 1 297 ? -2.709 0.551 13.117 1 98.19 297 LEU A N 1
ATOM 2215 C CA . LEU A 1 297 ? -2.484 1.06 14.469 1 98.19 297 LEU A CA 1
ATOM 2216 C C . LEU A 1 297 ? -3.494 0.467 15.445 1 98.19 297 LEU A C 1
ATOM 2218 O O . LEU A 1 297 ? -3.119 0.015 16.531 1 98.19 297 LEU A O 1
ATOM 2222 N N . ALA A 1 298 ? -4.742 0.415 15.055 1 98.31 298 ALA A N 1
ATOM 2223 C CA . ALA A 1 298 ? -5.816 0.03 15.961 1 98.31 298 ALA A CA 1
ATOM 2224 C C . ALA A 1 298 ? -5.875 -1.486 16.125 1 98.31 298 ALA A C 1
ATOM 2226 O O . ALA A 1 298 ? -6.117 -1.985 17.234 1 98.31 298 ALA A O 1
ATOM 2227 N N . SER A 1 299 ? -5.605 -2.24 15.07 1 96.62 299 SER A N 1
ATOM 2228 C CA . SER A 1 299 ? -5.918 -3.664 15.086 1 96.62 299 SER A CA 1
ATOM 2229 C C . SER A 1 299 ? -4.676 -4.496 15.391 1 96.62 299 SER A C 1
ATOM 2231 O O . SER A 1 299 ? -4.785 -5.645 15.828 1 96.62 299 SER A O 1
ATOM 2233 N N . VAL A 1 300 ? -3.512 -3.939 15.086 1 96.69 300 VAL A N 1
ATOM 2234 C CA . VAL A 1 300 ? -2.297 -4.73 15.258 1 96.69 300 VAL A CA 1
ATOM 2235 C C . VAL A 1 300 ? -1.436 -4.125 16.359 1 96.69 300 VAL A C 1
ATOM 2237 O O . VAL A 1 300 ? -0.898 -4.848 17.203 1 96.69 300 VAL A O 1
ATOM 2240 N N . CYS A 1 301 ? -1.367 -2.768 16.406 1 97.12 301 CYS A N 1
ATOM 2241 C CA . CYS A 1 301 ? -0.442 -2.119 17.328 1 97.12 301 CYS A CA 1
ATOM 2242 C C . CYS A 1 301 ? -1.11 -1.848 18.672 1 97.12 301 CYS A C 1
ATOM 2244 O O . CYS A 1 301 ? -0.461 -1.386 19.609 1 97.12 301 CYS A O 1
ATOM 2246 N N . GLY A 1 302 ? -2.43 -2.018 18.766 1 96.62 302 GLY A N 1
ATOM 2247 C CA . GLY A 1 302 ? -3.123 -1.898 20.047 1 96.62 302 GLY A CA 1
ATOM 2248 C C . GLY A 1 302 ? -3.488 -0.468 20.391 1 96.62 302 GLY A C 1
ATOM 2249 O O . GLY A 1 302 ? -3.791 -0.163 21.547 1 96.62 302 GLY A O 1
ATOM 2250 N N . VAL A 1 303 ? -3.408 0.42 19.453 1 98.25 303 VAL A N 1
ATOM 2251 C CA . VAL A 1 303 ? -3.805 1.804 19.688 1 98.25 303 VAL A CA 1
ATOM 2252 C C . VAL A 1 303 ? -5.328 1.904 19.734 1 98.25 303 VAL A C 1
ATOM 2254 O O . VAL A 1 303 ? -6.023 1.332 18.891 1 98.25 303 VAL A O 1
ATOM 2257 N N . ASP A 1 304 ? -5.812 2.605 20.734 1 98.38 304 ASP A N 1
ATOM 2258 C CA . ASP A 1 304 ? -7.242 2.895 20.766 1 98.38 304 ASP A CA 1
ATOM 2259 C C . ASP A 1 304 ? -7.707 3.51 19.438 1 98.38 304 ASP A C 1
ATOM 2261 O O . ASP A 1 304 ? -7.086 4.445 18.938 1 98.38 304 ASP A O 1
ATOM 2265 N N . PRO A 1 305 ? -8.805 2.938 18.859 1 98.56 305 PRO A N 1
ATOM 2266 C CA . PRO A 1 305 ? -9.242 3.424 17.547 1 98.56 305 PRO A CA 1
ATOM 2267 C C . PRO A 1 305 ? -9.516 4.926 17.531 1 98.56 305 PRO A C 1
ATOM 2269 O O . PRO A 1 305 ? -9.227 5.602 16.547 1 98.56 305 PRO A O 1
ATOM 2272 N N . LEU A 1 306 ? -10.078 5.465 18.562 1 98.75 306 LEU A N 1
ATOM 2273 C CA . LEU A 1 306 ? -10.32 6.902 18.641 1 98.75 306 LEU A CA 1
ATOM 2274 C C . LEU A 1 306 ? -9.016 7.684 18.562 1 98.75 306 LEU A C 1
ATOM 2276 O O . LEU A 1 306 ? -8.938 8.703 17.875 1 98.75 306 LEU A O 1
ATOM 2280 N N . THR A 1 307 ? -7.98 7.203 19.234 1 98.69 307 THR A N 1
ATOM 2281 C CA . THR A 1 307 ? -6.652 7.812 19.219 1 98.69 307 THR A CA 1
ATOM 2282 C C . THR A 1 307 ? -6.023 7.68 17.828 1 98.69 307 THR A C 1
ATOM 2284 O O . THR A 1 307 ? -5.363 8.609 17.359 1 98.69 307 THR A O 1
ATOM 2287 N N . ALA A 1 308 ? -6.211 6.52 17.203 1 98.75 308 ALA A N 1
ATOM 2288 C CA . ALA A 1 308 ? -5.688 6.316 15.852 1 98.75 308 ALA A CA 1
ATOM 2289 C C . ALA A 1 308 ? -6.312 7.301 14.867 1 98.75 308 ALA A C 1
ATOM 2291 O O . ALA A 1 308 ? -5.621 7.855 14.008 1 98.75 308 ALA A O 1
ATOM 2292 N N . VAL A 1 309 ? -7.613 7.539 14.961 1 98.88 309 VAL A N 1
ATOM 2293 C CA . VAL A 1 309 ? -8.312 8.492 14.102 1 98.88 309 VAL A CA 1
ATOM 2294 C C . VAL A 1 309 ? -7.777 9.906 14.359 1 98.88 309 VAL A C 1
ATOM 2296 O O . VAL A 1 309 ? -7.543 10.664 13.422 1 98.88 309 VAL A O 1
ATOM 2299 N N . ALA A 1 310 ? -7.578 10.273 15.633 1 98.88 310 ALA A N 1
ATOM 2300 C CA . ALA A 1 310 ? -7.031 11.586 15.969 1 98.88 310 ALA A CA 1
ATOM 2301 C C . ALA A 1 310 ? -5.656 11.781 15.336 1 98.88 310 ALA A C 1
ATOM 2303 O O . ALA A 1 310 ? -5.355 12.867 14.828 1 98.88 310 ALA A O 1
ATOM 2304 N N . ALA A 1 311 ? -4.816 10.75 15.352 1 98.88 311 ALA A N 1
ATOM 2305 C CA . ALA A 1 311 ? -3.482 10.82 14.758 1 98.88 311 ALA A CA 1
ATOM 2306 C C . ALA A 1 311 ? -3.564 11.078 13.258 1 98.88 311 ALA A C 1
ATOM 2308 O O . ALA A 1 311 ? -2.688 11.727 12.688 1 98.88 311 ALA A O 1
ATOM 2309 N N . ALA A 1 312 ? -4.633 10.594 12.633 1 98.88 312 ALA A N 1
ATOM 2310 C CA . ALA A 1 312 ? -4.789 10.703 11.18 1 98.88 312 ALA A CA 1
ATOM 2311 C C . ALA A 1 312 ? -5.52 11.992 10.805 1 98.88 312 ALA A C 1
ATOM 2313 O O . ALA A 1 312 ? -5.781 12.234 9.625 1 98.88 312 ALA A O 1
ATOM 2314 N N . THR A 1 313 ? -5.977 12.805 11.758 1 98.88 313 THR A N 1
ATOM 2315 C CA . THR A 1 313 ? -6.773 13.992 11.492 1 98.88 313 THR A CA 1
ATOM 2316 C C . THR A 1 313 ? -6.254 15.188 12.281 1 98.88 313 THR A C 1
ATOM 2318 O O . THR A 1 313 ? -5.258 15.812 11.906 1 98.88 313 THR A O 1
ATOM 2321 N N . GLY A 1 314 ? -6.719 15.367 13.508 1 98.81 314 GLY A N 1
ATOM 2322 C CA . GLY A 1 314 ? -6.438 16.562 14.289 1 98.81 314 GLY A CA 1
ATOM 2323 C C . GLY A 1 314 ? -4.98 16.688 14.688 1 98.81 314 GLY A C 1
ATOM 2324 O O . GLY A 1 314 ? -4.414 17.781 14.656 1 98.81 314 GLY A O 1
ATOM 2325 N N . GLN A 1 315 ? -4.359 15.594 15.133 1 98.81 315 GLN A N 1
ATOM 2326 C CA . GLN A 1 315 ? -2.969 15.648 15.57 1 98.81 315 GLN A CA 1
ATOM 2327 C C . GLN A 1 315 ? -2.037 16.016 14.422 1 98.81 315 GLN A C 1
ATOM 2329 O O . GLN A 1 315 ? -1.129 16.844 14.594 1 98.81 315 GLN A O 1
ATOM 2334 N N . THR A 1 316 ? -2.281 15.367 13.273 1 98.81 316 THR A N 1
ATOM 2335 C CA . THR A 1 316 ? -1.46 15.68 12.109 1 98.81 316 THR A CA 1
ATOM 2336 C C . THR A 1 316 ? -1.678 17.125 11.664 1 98.81 316 THR A C 1
ATOM 2338 O O . THR A 1 316 ? -0.718 17.844 11.367 1 98.81 316 THR A O 1
ATOM 2341 N N . ALA A 1 317 ? -2.924 17.594 11.625 1 98.75 317 ALA A N 1
ATOM 2342 C CA . ALA A 1 317 ? -3.229 18.969 11.258 1 98.75 317 ALA A CA 1
ATOM 2343 C C . ALA A 1 317 ? -2.533 19.953 12.188 1 98.75 317 ALA A C 1
ATOM 2345 O O . ALA A 1 317 ? -1.879 20.891 11.734 1 98.75 317 ALA A O 1
ATOM 2346 N N . ARG A 1 318 ? -2.637 19.703 13.453 1 98.25 318 ARG A N 1
ATOM 2347 C CA . ARG A 1 318 ? -2.039 20.578 14.445 1 98.25 318 ARG A CA 1
ATOM 2348 C C . ARG A 1 318 ? -0.522 20.625 14.305 1 98.25 318 ARG A C 1
ATOM 2350 O O . ARG A 1 318 ? 0.084 21.703 14.359 1 98.25 318 ARG A O 1
ATOM 2357 N N . ALA A 1 319 ? 0.088 19.5 14.125 1 98.38 319 ALA A N 1
ATOM 2358 C CA . ALA A 1 319 ? 1.54 19.406 13.984 1 98.38 319 ALA A CA 1
ATOM 2359 C C . ALA A 1 319 ? 2.02 20.25 12.797 1 98.38 319 ALA A C 1
ATOM 2361 O O . ALA A 1 319 ? 3.141 20.75 12.805 1 98.38 319 ALA A O 1
ATOM 2362 N N . HIS A 1 320 ? 1.137 20.391 11.828 1 98.38 320 HIS A N 1
ATOM 2363 C CA . HIS A 1 320 ? 1.533 21.094 10.617 1 98.38 320 HIS A CA 1
ATOM 2364 C C . HIS A 1 320 ? 0.949 22.5 10.57 1 98.38 320 HIS A C 1
ATOM 2366 O O . HIS A 1 320 ? 1.041 23.188 9.555 1 98.38 320 HIS A O 1
ATOM 2372 N N . GLY A 1 321 ? 0.252 22.938 11.602 1 97.38 321 GLY A N 1
ATOM 2373 C CA . GLY A 1 321 ? -0.289 24.281 11.703 1 97.38 321 GLY A CA 1
ATOM 2374 C C . GLY A 1 321 ? -1.49 24.5 10.812 1 97.38 321 GLY A C 1
ATOM 2375 O O . GLY A 1 321 ? -1.685 25.609 10.289 1 97.38 321 GLY A O 1
ATOM 2376 N N . LEU A 1 322 ? -2.248 23.484 10.555 1 97.38 322 LEU A N 1
ATOM 2377 C CA . LEU A 1 322 ? -3.4 23.594 9.664 1 97.38 322 LEU A CA 1
ATOM 2378 C C . LEU A 1 322 ? -4.68 23.828 10.461 1 97.38 322 LEU A C 1
ATOM 2380 O O . LEU A 1 322 ? -4.828 23.297 11.57 1 97.38 322 LEU A O 1
ATOM 2384 N N . ASP A 1 323 ? -5.625 24.516 9.953 1 96.25 323 ASP A N 1
ATOM 2385 C CA . ASP A 1 323 ? -6.879 24.828 10.625 1 96.25 323 ASP A CA 1
ATOM 2386 C C . ASP A 1 323 ? -7.953 23.781 10.305 1 96.25 323 ASP A C 1
ATOM 2388 O O . ASP A 1 323 ? -9.148 24.078 10.352 1 96.25 323 ASP A O 1
ATOM 2392 N N . THR A 1 324 ? -7.656 22.641 9.891 1 97.81 324 THR A N 1
ATOM 2393 C CA . THR A 1 324 ? -8.562 21.547 9.57 1 97.81 324 THR A CA 1
ATOM 2394 C C . THR A 1 324 ? -8.328 20.344 10.484 1 97.81 324 THR A C 1
ATOM 2396 O O . THR A 1 324 ? -7.695 20.484 11.539 1 97.81 324 THR A O 1
ATOM 2399 N N . GLY A 1 325 ? -8.969 19.203 10.234 1 98.44 325 GLY A N 1
ATOM 2400 C CA . GLY A 1 325 ? -8.68 17.938 10.898 1 98.44 325 GLY A CA 1
ATOM 2401 C C . GLY A 1 325 ? -9.516 17.719 12.141 1 98.44 325 GLY A C 1
ATOM 2402 O O . GLY A 1 325 ? -9.383 16.688 12.805 1 98.44 325 GLY A O 1
ATOM 2403 N N . VAL A 1 326 ? -10.398 18.719 12.492 1 98.75 326 VAL A N 1
ATOM 2404 C CA . VAL A 1 326 ? -11.297 18.547 13.633 1 98.75 326 VAL A CA 1
ATOM 2405 C C . VAL A 1 326 ? -12.711 18.984 13.25 1 98.75 326 VAL A C 1
ATOM 2407 O O . VAL A 1 326 ? -12.883 19.844 12.391 1 98.75 326 VAL A O 1
ATOM 2410 N N . LEU A 1 327 ? -13.688 18.344 13.836 1 98.75 327 LEU A N 1
ATOM 2411 C CA . LEU A 1 327 ? -15.086 18.766 13.727 1 98.75 327 LEU A CA 1
ATOM 2412 C C . LEU A 1 327 ? -15.555 19.438 15.008 1 98.75 327 LEU A C 1
ATOM 2414 O O . LEU A 1 327 ? -16.125 18.781 15.891 1 98.75 327 LEU A O 1
ATOM 2418 N N . VAL A 1 328 ? -15.32 20.672 15.094 1 98.44 328 VAL A N 1
ATOM 2419 C CA . VAL A 1 328 ? -15.766 21.547 16.172 1 98.44 328 VAL A CA 1
ATOM 2420 C C . VAL A 1 328 ? -16.312 22.859 15.602 1 98.44 328 VAL A C 1
ATOM 2422 O O . VAL A 1 328 ? -16.016 23.203 14.461 1 98.44 328 VAL A O 1
ATOM 2425 N N . GLU A 1 329 ? -17.094 23.562 16.375 1 98.19 329 GLU A N 1
ATOM 2426 C CA . GLU A 1 329 ? -17.672 24.812 15.906 1 98.19 329 GLU A CA 1
ATOM 2427 C C . GLU A 1 329 ? -16.594 25.781 15.445 1 98.19 329 GLU A C 1
ATOM 2429 O O . GLU A 1 329 ? -15.57 25.969 16.125 1 98.19 329 GLU A O 1
ATOM 2434 N N . GLY A 1 330 ? -16.781 26.312 14.234 1 98.06 330 GLY A N 1
ATOM 2435 C CA . GLY A 1 330 ? -15.859 27.281 13.68 1 98.06 330 GLY A CA 1
ATOM 2436 C C . GLY A 1 330 ? -14.852 26.672 12.727 1 98.06 330 GLY A C 1
ATOM 2437 O O . GLY A 1 330 ? -14.281 27.359 11.883 1 98.06 330 GLY A O 1
ATOM 2438 N N . ALA A 1 331 ? -14.594 25.391 12.797 1 98.44 331 ALA A N 1
ATOM 2439 C CA . ALA A 1 331 ? -13.617 24.719 11.953 1 98.44 331 ALA A CA 1
ATOM 2440 C C . ALA A 1 331 ? -14.164 24.5 10.539 1 98.44 331 ALA A C 1
ATOM 2442 O O . ALA A 1 331 ? -15.375 24.453 10.344 1 98.44 331 ALA A O 1
ATOM 2443 N N . PRO A 1 332 ? -13.266 24.469 9.531 1 98.31 332 PRO A N 1
ATOM 2444 C CA . PRO A 1 332 ? -13.734 24.109 8.195 1 98.31 332 PRO A CA 1
ATOM 2445 C C . PRO A 1 332 ? -14.477 22.766 8.172 1 98.31 332 PRO A C 1
ATOM 2447 O O . PRO A 1 332 ? -14.078 21.828 8.859 1 98.31 332 PRO A O 1
ATOM 2450 N N . ALA A 1 333 ? -15.516 22.703 7.379 1 98.38 333 ALA A N 1
ATOM 2451 C CA . ALA A 1 333 ? -16.328 21.484 7.293 1 98.38 333 ALA A CA 1
ATOM 2452 C C . ALA A 1 333 ? -15.719 20.484 6.312 1 98.38 333 ALA A C 1
ATOM 2454 O O . ALA A 1 333 ? -16.328 20.188 5.281 1 98.38 333 ALA A O 1
ATOM 2455 N N . ASP A 1 334 ? -14.57 20 6.59 1 98.62 334 ASP A N 1
ATOM 2456 C CA . ASP A 1 334 ? -13.938 18.859 5.922 1 98.62 334 ASP A CA 1
ATOM 2457 C C . ASP A 1 334 ? -14.273 17.562 6.625 1 98.62 334 ASP A C 1
ATOM 2459 O O . ASP A 1 334 ? -13.781 17.281 7.723 1 98.62 334 ASP A O 1
ATOM 2463 N N . LEU A 1 335 ? -15.062 16.734 6.008 1 98.5 335 LEU A N 1
ATOM 2464 C CA . LEU A 1 335 ? -15.484 15.547 6.734 1 98.5 335 LEU A CA 1
ATOM 2465 C C . LEU A 1 335 ? -15.703 14.375 5.785 1 98.5 335 LEU A C 1
ATOM 2467 O O . LEU A 1 335 ? -15.797 14.57 4.57 1 98.5 335 LEU A O 1
ATOM 2471 N N . VAL A 1 336 ? -15.695 13.195 6.316 1 98.81 336 VAL A N 1
ATOM 2472 C CA . VAL A 1 336 ? -15.961 11.938 5.637 1 98.81 336 VAL A CA 1
ATOM 2473 C C . VAL A 1 336 ? -17.078 11.188 6.355 1 98.81 336 VAL A C 1
ATOM 2475 O O . VAL A 1 336 ? -17.125 11.156 7.586 1 98.81 336 VAL A O 1
ATOM 2478 N N . VAL A 1 337 ? -18.062 10.727 5.617 1 98.81 337 VAL A N 1
ATOM 2479 C CA . VAL A 1 337 ? -19.094 9.828 6.113 1 98.81 337 VAL A CA 1
ATOM 2480 C C . VAL A 1 337 ? -18.766 8.391 5.719 1 98.81 337 VAL A C 1
ATOM 2482 O O . VAL A 1 337 ? -18.641 8.078 4.535 1 98.81 337 VAL A O 1
ATOM 2485 N N . LEU A 1 338 ? -18.609 7.5 6.758 1 98.5 338 LEU A N 1
ATOM 2486 C CA . LEU A 1 338 ? -18.172 6.145 6.457 1 98.5 338 LEU A CA 1
ATOM 2487 C C . LEU A 1 338 ? -18.703 5.156 7.488 1 98.5 338 LEU A C 1
ATOM 2489 O O . LEU A 1 338 ? -19.188 5.562 8.547 1 98.5 338 LEU A O 1
ATOM 2493 N N . GLY A 1 339 ? -18.594 3.869 7.18 1 97.25 339 GLY A N 1
ATOM 2494 C CA . GLY A 1 339 ? -19.062 2.844 8.102 1 97.25 339 GLY A CA 1
ATOM 2495 C C . GLY A 1 339 ? -18.797 1.434 7.602 1 97.25 339 GLY A C 1
ATOM 2496 O O . GLY A 1 339 ? -18.141 1.243 6.578 1 97.25 339 GLY A O 1
ATOM 2497 N N . PRO A 1 340 ? -19.281 0.479 8.383 1 94.88 340 PRO A N 1
ATOM 2498 C CA . PRO A 1 340 ? -19.031 -0.922 8.031 1 94.88 340 PRO A CA 1
ATOM 2499 C C . PRO A 1 340 ? -19.609 -1.299 6.668 1 94.88 340 PRO A C 1
ATOM 2501 O O . PRO A 1 340 ? -20.625 -0.723 6.242 1 94.88 340 PRO A O 1
ATOM 2504 N N . ILE A 1 341 ? -18.953 -2.203 6.043 1 91.31 341 ILE A N 1
ATOM 2505 C CA . ILE A 1 341 ? -19.422 -2.717 4.762 1 91.31 341 ILE A CA 1
ATOM 2506 C C . ILE A 1 341 ? -20.156 -4.039 4.973 1 91.31 341 ILE A C 1
ATOM 2508 O O . ILE A 1 341 ? -20.109 -4.613 6.062 1 91.31 341 ILE A O 1
ATOM 2512 N N . THR A 1 342 ? -20.859 -4.426 3.959 1 85.38 342 THR A N 1
ATOM 2513 C CA . THR A 1 342 ? -21.594 -5.68 4.047 1 85.38 342 THR A CA 1
ATOM 2514 C C . THR A 1 342 ? -20.656 -6.836 4.402 1 85.38 342 THR A C 1
ATOM 2516 O O . THR A 1 342 ? -19.594 -6.984 3.805 1 85.38 342 THR A O 1
ATOM 2519 N N . GLY A 1 343 ? -21.062 -7.609 5.43 1 81.94 343 GLY A N 1
ATOM 2520 C CA . GLY A 1 343 ? -20.266 -8.742 5.871 1 81.94 343 GLY A CA 1
ATOM 2521 C C . GLY A 1 343 ? -19.438 -8.445 7.113 1 81.94 343 GLY A C 1
ATOM 2522 O O . GLY A 1 343 ? -18.953 -9.367 7.773 1 81.94 343 GLY A O 1
ATOM 2523 N N . SER A 1 344 ? -19.312 -7.176 7.41 1 86.38 344 SER A N 1
ATOM 2524 C CA . SER A 1 344 ? -18.547 -6.793 8.602 1 86.38 344 SER A CA 1
ATOM 2525 C C . SER A 1 344 ? -19.344 -7.086 9.875 1 86.38 344 SER A C 1
ATOM 2527 O O . SER A 1 344 ? -20.562 -6.957 9.891 1 86.38 344 SER A O 1
ATOM 2529 N N . THR A 1 345 ? -18.641 -7.395 10.922 1 88.56 345 THR A N 1
ATOM 2530 C CA . THR A 1 345 ? -19.281 -7.582 12.227 1 88.56 345 THR A CA 1
ATOM 2531 C C . THR A 1 345 ? -19.25 -6.285 13.031 1 88.56 345 THR A C 1
ATOM 2533 O O . THR A 1 345 ? -19.797 -6.227 14.133 1 88.56 345 THR A O 1
ATOM 2536 N N . ALA A 1 346 ? -18.625 -5.27 12.484 1 94.38 346 ALA A N 1
ATOM 2537 C CA . ALA A 1 346 ? -18.516 -3.99 13.18 1 94.38 346 ALA A CA 1
ATOM 2538 C C . ALA A 1 346 ? -19.844 -3.242 13.188 1 94.38 346 ALA A C 1
ATOM 2540 O O . ALA A 1 346 ? -20.609 -3.336 12.227 1 94.38 346 ALA A O 1
ATOM 2541 N N . GLY A 1 347 ? -20.047 -2.492 14.227 1 95.81 347 GLY A N 1
ATOM 2542 C CA . GLY A 1 347 ? -21.25 -1.687 14.328 1 95.81 347 GLY A CA 1
ATOM 2543 C C . GLY A 1 347 ? -21.047 -0.258 13.859 1 95.81 347 GLY A C 1
ATOM 2544 O O . GLY A 1 347 ? -22.016 0.433 13.539 1 95.81 347 GLY A O 1
ATOM 2545 N N . ASP A 1 348 ? -19.844 0.233 13.875 1 98 348 ASP A N 1
ATOM 2546 C CA . ASP A 1 348 ? -19.5 1.573 13.414 1 98 348 ASP A CA 1
ATOM 2547 C C . ASP A 1 348 ? -18.047 1.633 12.945 1 98 348 ASP A C 1
ATOM 2549 O O . ASP A 1 348 ? -17.375 0.602 12.852 1 98 348 ASP A O 1
ATOM 2553 N N . ALA A 1 349 ? -17.594 2.812 12.609 1 98.12 349 ALA A N 1
ATOM 2554 C CA . ALA A 1 349 ? -16.266 2.936 12.016 1 98.12 349 ALA A CA 1
ATOM 2555 C C . ALA A 1 349 ? -15.188 2.6 13.031 1 98.12 349 ALA A C 1
ATOM 2557 O O . ALA A 1 349 ? -14.148 2.025 12.68 1 98.12 349 ALA A O 1
ATOM 2558 N N . LEU A 1 350 ? -15.344 2.99 14.312 1 98.62 350 LEU A N 1
ATOM 2559 C CA . LEU A 1 350 ? -14.344 2.697 15.328 1 98.62 350 LEU A CA 1
ATOM 2560 C C . LEU A 1 350 ? -14.156 1.192 15.492 1 98.62 350 LEU A C 1
ATOM 2562 O O . LEU A 1 350 ? -13.031 0.707 15.594 1 98.62 350 LEU A O 1
ATOM 2566 N N . GLU A 1 351 ? -15.234 0.479 15.508 1 97.62 351 GLU A N 1
ATOM 2567 C CA . GLU A 1 351 ? -15.148 -0.975 15.602 1 97.62 351 GLU A CA 1
ATOM 2568 C C . GLU A 1 351 ? -14.531 -1.574 14.344 1 97.62 351 GLU A C 1
ATOM 2570 O O . GLU A 1 351 ? -13.797 -2.564 14.414 1 97.62 351 GLU A O 1
ATOM 2575 N N . SER A 1 352 ? -14.906 -1.018 13.18 1 96.56 352 SER A N 1
ATOM 2576 C CA . SER A 1 352 ? -14.242 -1.46 11.953 1 96.56 352 SER A CA 1
ATOM 2577 C C . SER A 1 352 ? -12.727 -1.348 12.07 1 96.56 352 SER A C 1
ATOM 2579 O O . SER A 1 352 ? -12.008 -2.303 11.781 1 96.56 352 SER A O 1
ATOM 2581 N N . PHE A 1 353 ? -12.242 -0.167 12.523 1 97.75 353 PHE A N 1
ATOM 2582 C CA . PHE A 1 353 ? -10.805 0.057 12.664 1 97.75 353 PHE A CA 1
ATOM 2583 C C . PHE A 1 353 ? -10.203 -0.914 13.672 1 97.75 353 PHE A C 1
ATOM 2585 O O . PHE A 1 353 ? -9.109 -1.443 13.453 1 97.75 353 PHE A O 1
ATOM 2592 N N . ALA A 1 354 ? -10.891 -1.163 14.766 1 97.25 354 ALA A N 1
ATOM 2593 C CA . ALA A 1 354 ? -10.406 -2.078 15.797 1 97.25 354 ALA A CA 1
ATOM 2594 C C . ALA A 1 354 ? -10.227 -3.486 15.234 1 97.25 354 ALA A C 1
ATOM 2596 O O . ALA A 1 354 ? -9.312 -4.211 15.648 1 97.25 354 ALA A O 1
ATOM 2597 N N . LEU A 1 355 ? -11.062 -3.83 14.281 1 94.56 355 LEU A N 1
ATOM 2598 C CA . LEU A 1 355 ? -11.016 -5.156 13.68 1 94.56 355 LEU A CA 1
ATOM 2599 C C . LEU A 1 355 ? -10.062 -5.184 12.492 1 94.56 355 LEU A C 1
ATOM 2601 O O . LEU A 1 355 ? -9.797 -6.246 11.922 1 94.56 355 LEU A O 1
ATOM 2605 N N . GLY A 1 356 ? -9.562 -3.982 12.117 1 94.38 356 GLY A N 1
ATOM 2606 C CA . GLY A 1 356 ? -8.719 -3.885 10.945 1 94.38 356 GLY A CA 1
ATOM 2607 C C . GLY A 1 356 ? -9.492 -3.916 9.641 1 94.38 356 GLY A C 1
ATOM 2608 O O . GLY A 1 356 ? -8.922 -4.141 8.57 1 94.38 356 GLY A O 1
ATOM 2609 N N . ASP A 1 357 ? -10.859 -3.719 9.695 1 92.12 357 ASP A N 1
ATOM 2610 C CA . ASP A 1 357 ? -11.727 -3.676 8.523 1 92.12 357 ASP A CA 1
ATOM 2611 C C . ASP A 1 357 ? -11.695 -2.295 7.875 1 92.12 357 ASP A C 1
ATOM 2613 O O . ASP A 1 357 ? -11.727 -1.275 8.562 1 92.12 357 ASP A O 1
ATOM 2617 N N . LEU A 1 358 ? -11.547 -2.289 6.574 1 92.12 358 LEU A N 1
ATOM 2618 C CA . LEU A 1 358 ? -11.672 -1.02 5.867 1 92.12 358 LEU A CA 1
ATOM 2619 C C . LEU A 1 358 ? -13.133 -0.589 5.777 1 92.12 358 LEU A C 1
ATOM 2621 O O . LEU A 1 358 ? -13.961 -1.29 5.184 1 92.12 358 LEU A O 1
ATOM 2625 N N . PRO A 1 359 ? -13.477 0.534 6.324 1 94.56 359 PRO A N 1
ATOM 2626 C CA . PRO A 1 359 ? -14.852 1.006 6.176 1 94.56 359 PRO A CA 1
ATOM 2627 C C . PRO A 1 359 ? -15.164 1.481 4.758 1 94.56 359 PRO A C 1
ATOM 2629 O O . PRO A 1 359 ? -14.258 1.848 4.012 1 94.56 359 PRO A O 1
ATOM 2632 N N . GLY A 1 360 ? -16.406 1.406 4.402 1 94.94 360 GLY A N 1
ATOM 2633 C CA . GLY A 1 360 ? -16.875 2.035 3.176 1 94.94 360 GLY A CA 1
ATOM 2634 C C . GLY A 1 360 ? -17.141 3.52 3.332 1 94.94 360 GLY A C 1
ATOM 2635 O O . GLY A 1 360 ? -17.656 3.959 4.363 1 94.94 360 GLY A O 1
ATOM 2636 N N . ILE A 1 361 ? -16.781 4.324 2.344 1 96.88 361 ILE A N 1
ATOM 2637 C CA . ILE A 1 361 ? -16.984 5.766 2.357 1 96.88 361 ILE A CA 1
ATOM 2638 C C . ILE A 1 361 ? -18.25 6.113 1.559 1 96.88 361 ILE A C 1
ATOM 2640 O O . ILE A 1 361 ? -18.375 5.73 0.393 1 96.88 361 ILE A O 1
ATOM 2644 N N . ALA A 1 362 ? -19.125 6.84 2.133 1 97.75 362 ALA A N 1
ATOM 2645 C CA . ALA A 1 362 ? -20.391 7.195 1.499 1 97.75 362 ALA A CA 1
ATOM 2646 C C . ALA A 1 362 ? -20.359 8.633 0.984 1 97.75 362 ALA A C 1
ATOM 2648 O O . ALA A 1 362 ? -21.016 8.961 -0.008 1 97.75 362 ALA A O 1
ATOM 2649 N N . ALA A 1 363 ? -19.578 9.516 1.656 1 98.06 363 ALA A N 1
ATOM 2650 C CA . ALA A 1 363 ? -19.516 10.914 1.248 1 98.06 363 ALA A CA 1
ATOM 2651 C C . ALA A 1 363 ? -18.234 11.57 1.751 1 98.06 363 ALA A C 1
ATOM 2653 O O . ALA A 1 363 ? -17.688 11.188 2.791 1 98.06 363 ALA A O 1
ATOM 2654 N N . VAL A 1 364 ? -17.766 12.523 1.023 1 98.56 364 VAL A N 1
ATOM 2655 C CA . VAL A 1 364 ? -16.625 13.359 1.406 1 98.56 364 VAL A CA 1
ATOM 2656 C C . VAL A 1 364 ? -16.953 14.82 1.102 1 98.56 364 VAL A C 1
ATOM 2658 O O . VAL A 1 364 ? -17.359 15.156 -0.011 1 98.56 364 VAL A O 1
ATOM 2661 N N . LEU A 1 365 ? -16.828 15.68 2.072 1 97.88 365 LEU A N 1
ATOM 2662 C CA . LEU A 1 365 ? -17 17.125 1.913 1 97.88 365 LEU A CA 1
ATOM 2663 C C . LEU A 1 365 ? -15.703 17.859 2.217 1 97.88 365 LEU A C 1
ATOM 2665 O O . LEU A 1 365 ? -14.984 17.5 3.148 1 97.88 365 LEU A O 1
ATOM 2669 N N . VAL A 1 366 ? -15.414 18.859 1.477 1 97.62 366 VAL A N 1
ATOM 2670 C CA . VAL A 1 366 ? -14.344 19.812 1.743 1 97.62 366 VAL A CA 1
ATOM 2671 C C . VAL A 1 366 ? -14.906 21.234 1.786 1 97.62 366 VAL A C 1
ATOM 2673 O O . VAL A 1 366 ? -15.555 21.688 0.833 1 97.62 366 VAL A O 1
ATOM 2676 N N . ASP A 1 367 ? -14.719 21.891 2.928 1 96.62 367 ASP A N 1
ATOM 2677 C CA . ASP A 1 367 ? -15.305 23.203 3.139 1 96.62 367 ASP A CA 1
ATOM 2678 C C . ASP A 1 367 ? -16.812 23.172 2.93 1 96.62 367 ASP A C 1
ATOM 2680 O O . ASP A 1 367 ? -17.375 24.078 2.311 1 96.62 367 ASP A O 1
ATOM 2684 N N . GLY A 1 368 ? -17.359 22.125 3.301 1 96 368 GLY A N 1
ATOM 2685 C CA . GLY A 1 368 ? -18.812 22 3.234 1 96 368 GLY A CA 1
ATOM 2686 C C . GLY A 1 368 ? -19.312 21.641 1.849 1 96 368 GLY A C 1
ATOM 2687 O O . GLY A 1 368 ? -20.516 21.453 1.65 1 96 368 GLY A O 1
ATOM 2688 N N . VAL A 1 369 ? -18.5 21.516 0.868 1 94.62 369 VAL A N 1
ATOM 2689 C CA . VAL A 1 369 ? -18.891 21.188 -0.499 1 94.62 369 VAL A CA 1
ATOM 2690 C C . VAL A 1 369 ? -18.797 19.688 -0.71 1 94.62 369 VAL A C 1
ATOM 2692 O O . VAL A 1 369 ? -17.734 19.094 -0.528 1 94.62 369 VAL A O 1
ATOM 2695 N N . PRO A 1 370 ? -19.875 19.016 -1.083 1 95.62 370 PRO A N 1
ATOM 2696 C CA . PRO A 1 370 ? -19.828 17.578 -1.335 1 95.62 370 PRO A CA 1
ATOM 2697 C C . PRO A 1 370 ? -19.047 17.234 -2.602 1 95.62 370 PRO A C 1
ATOM 2699 O O . PRO A 1 370 ? -19.453 17.609 -3.705 1 95.62 370 PRO A O 1
ATOM 2702 N N . LEU A 1 371 ? -17.938 16.578 -2.453 1 95.88 371 LEU A N 1
ATOM 2703 C CA . LEU A 1 371 ? -17.109 16.156 -3.582 1 95.88 371 LEU A CA 1
ATOM 2704 C C . LEU A 1 371 ? -17.344 14.68 -3.887 1 95.88 371 LEU A C 1
ATOM 2706 O O . LEU A 1 371 ? -17.125 14.234 -5.016 1 95.88 371 LEU A O 1
ATOM 2710 N N . VAL A 1 372 ? -17.641 13.867 -2.928 1 96 372 VAL A N 1
ATOM 2711 C CA . VAL A 1 372 ? -18.203 12.531 -3.02 1 96 372 VAL A CA 1
ATOM 2712 C C . VAL A 1 372 ? -19.609 12.523 -2.404 1 96 372 VAL A C 1
ATOM 2714 O O . VAL A 1 372 ? -19.766 12.734 -1.199 1 96 372 VAL A O 1
ATOM 2717 N N . LYS A 1 373 ? -20.562 12.195 -3.131 1 94.94 373 LYS A N 1
ATOM 2718 C CA . LYS A 1 373 ? -21.922 12.477 -2.672 1 94.94 373 LYS A CA 1
ATOM 2719 C C . LYS A 1 373 ? -22.578 11.234 -2.082 1 94.94 373 LYS A C 1
ATOM 2721 O O . LYS A 1 373 ? -23.297 11.312 -1.083 1 94.94 373 LYS A O 1
ATOM 2726 N N . THR A 1 374 ? -22.281 10.023 -2.83 1 93.25 374 THR A N 1
ATOM 2727 C CA . THR A 1 374 ? -23.047 8.883 -2.346 1 93.25 374 THR A CA 1
ATOM 2728 C C . THR A 1 374 ? -22.156 7.656 -2.203 1 93.25 374 THR A C 1
ATOM 2730 O O . THR A 1 374 ? -22.531 6.691 -1.521 1 93.25 374 THR A O 1
ATOM 2733 N N . ARG A 1 375 ? -21.094 7.641 -2.9 1 90.88 375 ARG A N 1
ATOM 2734 C CA . ARG A 1 375 ? -20.234 6.469 -2.861 1 90.88 375 ARG A CA 1
ATOM 2735 C C . ARG A 1 375 ? -18.828 6.809 -3.35 1 90.88 375 ARG A C 1
ATOM 2737 O O . ARG A 1 375 ? -18.672 7.52 -4.344 1 90.88 375 ARG A O 1
ATOM 2744 N N . SER A 1 376 ? -17.875 6.27 -2.686 1 93.06 376 SER A N 1
ATOM 2745 C CA . SER A 1 376 ? -16.484 6.398 -3.111 1 93.06 376 SER A CA 1
ATOM 2746 C C . SER A 1 376 ? -16.172 5.445 -4.258 1 93.06 376 SER A C 1
ATOM 2748 O O . SER A 1 376 ? -16.703 4.336 -4.316 1 93.06 376 SER A O 1
ATOM 2750 N N . GLN A 1 377 ? -15.273 5.875 -5.082 1 88.56 377 GLN A N 1
ATOM 2751 C CA . GLN A 1 377 ? -14.789 5.02 -6.16 1 88.56 377 GLN A CA 1
ATOM 2752 C C . GLN A 1 377 ? -13.672 4.094 -5.672 1 88.56 377 GLN A C 1
ATOM 2754 O O . GLN A 1 377 ? -13.242 3.197 -6.398 1 88.56 377 GLN A O 1
ATOM 2759 N N . GLN A 1 378 ? -13.25 4.289 -4.387 1 88.69 378 GLN A N 1
ATOM 2760 C CA . GLN A 1 378 ? -12.062 3.58 -3.926 1 88.69 378 GLN A CA 1
ATOM 2761 C C . GLN A 1 378 ? -12.406 2.607 -2.799 1 88.69 378 GLN A C 1
ATOM 2763 O O . GLN A 1 378 ? -11.555 1.825 -2.369 1 88.69 378 GLN A O 1
ATOM 2768 N N . THR A 1 379 ? -13.57 2.627 -2.271 1 89.44 379 THR A N 1
ATOM 2769 C CA . THR A 1 379 ? -13.984 1.693 -1.23 1 89.44 379 THR A CA 1
ATOM 2770 C C . THR A 1 379 ? -15.281 0.991 -1.623 1 89.44 379 THR A C 1
ATOM 2772 O O . THR A 1 379 ? -16.031 1.482 -2.473 1 89.44 379 THR A O 1
ATOM 2775 N N . PRO A 1 380 ? -15.539 -0.181 -1.007 1 85.94 380 PRO A N 1
ATOM 2776 C CA . PRO A 1 380 ? -16.906 -0.707 -1.149 1 85.94 380 PRO A CA 1
ATOM 2777 C C . PRO A 1 380 ? -17.953 0.202 -0.522 1 85.94 380 PRO A C 1
ATOM 2779 O O . PRO A 1 380 ? -17.625 1.049 0.314 1 85.94 380 PRO A O 1
ATOM 2782 N N . PRO A 1 381 ? -19.172 0.044 -1.013 1 88.94 381 PRO A N 1
ATOM 2783 C CA . PRO A 1 381 ? -20.219 0.817 -0.331 1 88.94 381 PRO A CA 1
ATOM 2784 C C . PRO A 1 381 ? -20.438 0.365 1.11 1 88.94 381 PRO A C 1
ATOM 2786 O O . PRO A 1 381 ? -20.375 -0.832 1.402 1 88.94 381 PRO A O 1
ATOM 2789 N N . PRO A 1 382 ? -20.641 1.362 1.976 1 93.31 382 PRO A N 1
ATOM 2790 C CA . PRO A 1 382 ? -21.078 0.939 3.307 1 93.31 382 PRO A CA 1
ATOM 2791 C C . PRO A 1 382 ? -22.406 0.183 3.279 1 93.31 382 PRO A C 1
ATOM 2793 O O . PRO A 1 382 ? -23.125 0.246 2.285 1 93.31 382 PRO A O 1
ATOM 2796 N N . SER A 1 383 ? -22.656 -0.571 4.355 1 90.75 383 SER A N 1
ATOM 2797 C CA . SER A 1 383 ? -23.859 -1.391 4.445 1 90.75 383 SER A CA 1
ATOM 2798 C C . SER A 1 383 ? -25.109 -0.525 4.496 1 90.75 383 SER A C 1
ATOM 2800 O O . SER A 1 383 ? -26.203 -1.003 4.211 1 90.75 383 SER A O 1
ATOM 2802 N N . ARG A 1 384 ? -24.953 0.721 4.93 1 94.5 384 ARG A N 1
ATOM 2803 C CA . ARG A 1 384 ? -26.016 1.713 4.926 1 94.5 384 ARG A CA 1
ATOM 2804 C C . ARG A 1 384 ? -25.719 2.836 3.938 1 94.5 384 ARG A C 1
ATOM 2806 O O . ARG A 1 384 ? -24.562 3.078 3.598 1 94.5 384 ARG A O 1
ATOM 2813 N N . SER A 1 385 ? -26.797 3.52 3.48 1 95.5 385 SER A N 1
ATOM 2814 C CA . SER A 1 385 ? -26.625 4.535 2.447 1 95.5 385 SER A CA 1
ATOM 2815 C C . SER A 1 385 ? -26.938 5.93 2.986 1 95.5 385 SER A C 1
ATOM 2817 O O . SER A 1 385 ? -27.703 6.074 3.934 1 95.5 385 SER A O 1
ATOM 2819 N N . VAL A 1 386 ? -26.297 6.918 2.402 1 97.56 386 VAL A N 1
ATOM 2820 C CA . VAL A 1 386 ? -26.625 8.312 2.682 1 97.56 386 VAL A CA 1
ATOM 2821 C C . VAL A 1 386 ? -27.703 8.797 1.704 1 97.56 386 VAL A C 1
ATOM 2823 O O . VAL A 1 386 ? -27.875 8.211 0.632 1 97.56 386 VAL A O 1
ATOM 2826 N N . HIS A 1 387 ? -28.422 9.836 2.088 1 96.81 387 HIS A N 1
ATOM 2827 C CA . HIS A 1 387 ? -29.438 10.438 1.23 1 96.81 387 HIS A CA 1
ATOM 2828 C C . HIS A 1 387 ? -29.344 11.961 1.264 1 96.81 387 HIS A C 1
ATOM 2830 O O . HIS A 1 387 ? -29.125 12.555 2.324 1 96.81 387 HIS A O 1
ATOM 2836 N N . TRP A 1 388 ? -29.422 12.516 0.137 1 95.69 388 TRP A N 1
ATOM 2837 C CA . TRP A 1 388 ? -29.391 13.969 0.006 1 95.69 388 TRP A CA 1
ATOM 2838 C C . TRP A 1 388 ? -30.766 14.523 -0.285 1 95.69 388 TRP A C 1
ATOM 2840 O O . TRP A 1 388 ? -31.531 13.938 -1.055 1 95.69 388 TRP A O 1
ATOM 2850 N N . HIS A 1 389 ? -31.125 15.539 0.356 1 91.94 389 HIS A N 1
ATOM 2851 C CA . HIS A 1 389 ? -32.344 16.281 0.103 1 91.94 389 HIS A CA 1
ATOM 2852 C C . HIS A 1 389 ? -32.062 17.766 -0.115 1 91.94 389 HIS A C 1
ATOM 2854 O O . HIS A 1 389 ? -31.203 18.344 0.56 1 91.94 389 HIS A O 1
ATOM 2860 N N . GLY A 1 390 ? -32.844 18.375 -1.051 1 82.81 390 GLY A N 1
ATOM 2861 C CA . GLY A 1 390 ? -32.719 19.797 -1.308 1 82.81 390 GLY A CA 1
ATOM 2862 C C . GLY A 1 390 ? -31.891 20.109 -2.543 1 82.81 390 GLY A C 1
ATOM 2863 O O . GLY A 1 390 ? -31.297 19.203 -3.143 1 82.81 390 GLY A O 1
ATOM 2864 N N . ASP A 1 391 ? -32.031 21.25 -3.232 1 63.47 391 ASP A N 1
ATOM 2865 C CA . ASP A 1 391 ? -31.406 21.688 -4.473 1 63.47 391 ASP A CA 1
ATOM 2866 C C . ASP A 1 391 ? -29.938 22.062 -4.246 1 63.47 391 ASP A C 1
ATOM 2868 O O . ASP A 1 391 ? -29.609 22.797 -3.314 1 63.47 391 ASP A O 1
ATOM 2872 N N . LEU A 1 392 ? -29.094 21.109 -4.508 1 54.59 392 LEU A N 1
ATOM 2873 C CA . LEU A 1 392 ? -27.672 21.438 -4.43 1 54.59 392 LEU A CA 1
ATOM 2874 C C . LEU A 1 392 ? -27.344 22.672 -5.266 1 54.59 392 LEU A C 1
ATOM 2876 O O . LEU A 1 392 ? -27.219 22.578 -6.488 1 54.59 392 LEU A O 1
ATOM 2880 N N . ARG A 1 393 ? -27.969 23.766 -5.164 1 46.53 393 ARG A N 1
ATOM 2881 C CA . ARG A 1 393 ? -27.391 24.828 -5.98 1 46.53 393 ARG A CA 1
ATOM 2882 C C . ARG A 1 393 ? -25.906 25 -5.68 1 46.53 393 ARG A C 1
ATOM 2884 O O . ARG A 1 393 ? -25.531 25.297 -4.543 1 46.53 393 ARG A O 1
ATOM 2891 N N . LEU A 1 394 ? -25.125 24.203 -6.355 1 49.41 394 LEU A N 1
ATOM 2892 C CA . LEU A 1 394 ? -23.688 24.406 -6.238 1 49.41 394 LEU A CA 1
ATOM 2893 C C . LEU A 1 394 ? -23.344 25.891 -6.184 1 49.41 394 LEU A C 1
ATOM 2895 O O . LEU A 1 394 ? -23.906 26.688 -6.945 1 49.41 394 LEU A O 1
ATOM 2899 N N . PRO A 1 395 ? -22.797 26.391 -5.289 1 43.16 395 PRO A N 1
ATOM 2900 C CA . PRO A 1 395 ? -22.422 27.812 -5.367 1 43.16 395 PRO A CA 1
ATOM 2901 C C . PRO A 1 395 ? -21.812 28.172 -6.719 1 43.16 395 PRO A C 1
ATOM 2903 O O . PRO A 1 395 ? -21.172 27.344 -7.363 1 43.16 395 PRO A O 1
ATOM 2906 N N . ALA A 1 396 ? -22.328 29.359 -7.457 1 39.84 396 ALA A N 1
ATOM 2907 C CA . ALA A 1 396 ? -21.812 29.922 -8.703 1 39.84 396 ALA A CA 1
ATOM 2908 C C . ALA A 1 396 ? -20.281 29.953 -8.703 1 39.84 396 ALA A C 1
ATOM 2910 O O . ALA A 1 396 ? -19.656 29.828 -9.758 1 39.84 396 ALA A O 1
ATOM 2911 N N . ALA A 1 397 ? -19.641 30.188 -7.641 1 41.91 397 ALA A N 1
ATOM 2912 C CA . ALA A 1 397 ? -18.188 30.375 -7.582 1 41.91 397 ALA A CA 1
ATOM 2913 C C . ALA A 1 397 ? -17.453 29.062 -7.805 1 41.91 397 ALA A C 1
ATOM 2915 O O . ALA A 1 397 ? -16.297 29.047 -8.227 1 41.91 397 ALA A O 1
ATOM 2916 N N . ALA A 1 398 ? -17.906 27.953 -7.336 1 37.94 398 ALA A N 1
ATOM 2917 C CA . ALA A 1 398 ? -17.219 26.688 -7.523 1 37.94 398 ALA A CA 1
ATOM 2918 C C . ALA A 1 398 ? -17.359 26.188 -8.953 1 37.94 398 ALA A C 1
ATOM 2920 O O . ALA A 1 398 ? -16.547 25.391 -9.43 1 37.94 398 ALA A O 1
ATOM 2921 N N . ALA A 1 399 ? -18.547 26.531 -9.617 1 38.53 399 ALA A N 1
ATOM 2922 C CA . ALA A 1 399 ? -18.703 26.156 -11.023 1 38.53 399 ALA A CA 1
ATOM 2923 C C . ALA A 1 399 ? -17.641 26.859 -11.883 1 38.53 399 ALA A C 1
ATOM 2925 O O . ALA A 1 399 ? -17.344 26.406 -12.992 1 38.53 399 ALA A O 1
ATOM 2926 N N . ALA A 1 400 ? -17.422 28.125 -11.578 1 38.22 400 ALA A N 1
ATOM 2927 C CA . ALA A 1 400 ? -16.516 28.922 -12.406 1 38.22 400 ALA A CA 1
ATOM 2928 C C . ALA A 1 400 ? -15.078 28.422 -12.297 1 38.22 400 ALA A C 1
ATOM 2930 O O . ALA A 1 400 ? -14.203 28.859 -13.039 1 38.22 400 ALA A O 1
ATOM 2931 N N . ARG A 1 401 ? -14.672 27.875 -11.078 1 34.53 401 ARG A N 1
ATOM 2932 C CA . ARG A 1 401 ? -13.266 27.516 -10.945 1 34.53 401 ARG A CA 1
ATOM 2933 C C . ARG A 1 401 ? -12.93 26.297 -11.805 1 34.53 401 ARG A C 1
ATOM 2935 O O . ARG A 1 401 ? -11.773 25.875 -11.867 1 34.53 401 ARG A O 1
ATOM 2942 N N . SER A 1 402 ? -13.875 25.5 -12.094 1 31.66 402 SER A N 1
ATOM 2943 C CA . SER A 1 402 ? -13.641 24.359 -12.969 1 31.66 402 SER A CA 1
ATOM 2944 C C . SER A 1 402 ? -13.211 24.812 -14.359 1 31.66 402 SER A C 1
ATOM 2946 O O . SER A 1 402 ? -12.719 24 -15.156 1 31.66 402 SER A O 1
ATOM 2948 N N . ALA A 1 403 ? -13.852 25.875 -14.805 1 34 403 ALA A N 1
ATOM 2949 C CA . ALA A 1 403 ? -13.672 26.203 -16.219 1 34 403 ALA A CA 1
ATOM 2950 C C . ALA A 1 403 ? -12.305 26.828 -16.469 1 34 403 ALA A C 1
ATOM 2952 O O . ALA A 1 403 ? -12.031 27.312 -17.562 1 34 403 ALA A O 1
ATOM 2953 N N . GLY A 1 404 ? -11.633 27.25 -15.344 1 25.81 404 GLY A N 1
ATOM 2954 C CA . GLY A 1 404 ? -10.484 27.969 -15.875 1 25.81 404 GLY A CA 1
ATOM 2955 C C . GLY A 1 404 ? -9.602 27.109 -16.766 1 25.81 404 GLY A C 1
ATOM 2956 O O . GLY A 1 404 ? -9.656 25.891 -16.703 1 25.81 404 GLY A O 1
ATOM 2957 N N . CYS A 1 405 ? -8.57 27.75 -17.547 1 25.7 405 CYS A N 1
ATOM 2958 C CA . CYS A 1 405 ? -7.859 27.422 -18.781 1 25.7 405 CYS A CA 1
ATOM 2959 C C . CYS A 1 405 ? -7.145 26.078 -18.656 1 25.7 405 CYS A C 1
ATOM 2961 O O . CYS A 1 405 ? -6.738 25.688 -17.562 1 25.7 405 CYS A O 1
ATOM 2963 N N . CYS A 1 406 ? -6.863 25.562 -20.047 1 23.55 406 CYS A N 1
ATOM 2964 C CA . CYS A 1 406 ? -5.961 25.047 -21.078 1 23.55 406 CYS A CA 1
ATOM 2965 C C . CYS A 1 406 ? -4.527 25.484 -20.812 1 23.55 406 CYS A C 1
ATOM 2967 O O . CYS A 1 406 ? -4.285 26.641 -20.453 1 23.55 406 CYS A O 1
ATOM 2969 N N . MET B 1 1 ? 23.469 -20.484 -27.906 1 59.25 1 MET B N 1
ATOM 2970 C CA . MET B 1 1 ? 22.484 -19.75 -27.125 1 59.25 1 MET B CA 1
ATOM 2971 C C . MET B 1 1 ? 23.141 -19 -25.969 1 59.25 1 MET B C 1
ATOM 2973 O O . MET B 1 1 ? 24.188 -19.422 -25.484 1 59.25 1 MET B O 1
ATOM 2977 N N . PRO B 1 2 ? 22.719 -17.781 -25.719 1 80.94 2 PRO B N 1
ATOM 2978 C CA . PRO B 1 2 ? 23.562 -16.938 -24.875 1 80.94 2 PRO B CA 1
ATOM 2979 C C . PRO B 1 2 ? 23.703 -17.469 -23.453 1 80.94 2 PRO B C 1
ATOM 2981 O O . PRO B 1 2 ? 22.734 -18.016 -22.906 1 80.94 2 PRO B O 1
ATOM 2984 N N . THR B 1 3 ? 24.922 -17.812 -23.109 1 93.62 3 THR B N 1
ATOM 2985 C CA . THR B 1 3 ? 25.25 -18.25 -21.766 1 93.62 3 THR B CA 1
ATOM 2986 C C . THR B 1 3 ? 25.531 -17.062 -20.859 1 93.62 3 THR B C 1
ATOM 2988 O O . THR B 1 3 ? 26.266 -16.141 -21.234 1 93.62 3 THR B O 1
ATOM 2991 N N . LEU B 1 4 ? 24.844 -17.016 -19.734 1 96.62 4 LEU B N 1
ATOM 2992 C CA . LEU B 1 4 ? 25.078 -15.984 -18.734 1 96.62 4 LEU B CA 1
ATOM 2993 C C . LEU B 1 4 ? 25.531 -16.609 -17.422 1 96.62 4 LEU B C 1
ATOM 2995 O O . LEU B 1 4 ? 24.875 -17.516 -16.891 1 96.62 4 LEU B O 1
ATOM 2999 N N . LEU B 1 5 ? 26.703 -16.234 -16.953 1 97.62 5 LEU B N 1
ATOM 3000 C CA . LEU B 1 5 ? 27.203 -16.656 -15.648 1 97.62 5 LEU B CA 1
ATOM 3001 C C . LEU B 1 5 ? 26.984 -15.57 -14.602 1 97.62 5 LEU B C 1
ATOM 3003 O O . LEU B 1 5 ? 27.484 -14.453 -14.75 1 97.62 5 LEU B O 1
ATOM 3007 N N . VAL B 1 6 ? 26.188 -15.828 -13.578 1 98.31 6 VAL B N 1
ATOM 3008 C CA . VAL B 1 6 ? 26.078 -14.961 -12.406 1 98.31 6 VAL B CA 1
ATOM 3009 C C . VAL B 1 6 ? 27.094 -15.391 -11.352 1 98.31 6 VAL B C 1
ATOM 3011 O O . VAL B 1 6 ? 27.016 -16.5 -10.82 1 98.31 6 VAL B O 1
ATOM 3014 N N . GLU B 1 7 ? 28.031 -14.578 -11.047 1 98.06 7 GLU B N 1
ATOM 3015 C CA . GLU B 1 7 ? 29.062 -14.898 -10.07 1 98.06 7 GLU B CA 1
ATOM 3016 C C . GLU B 1 7 ? 29.016 -13.945 -8.883 1 98.06 7 GLU B C 1
ATOM 3018 O O . GLU B 1 7 ? 28.188 -13.023 -8.852 1 98.06 7 GLU B O 1
ATOM 3023 N N . ASP B 1 8 ? 29.844 -14.211 -7.809 1 98.06 8 ASP B N 1
ATOM 3024 C CA . ASP B 1 8 ? 29.953 -13.383 -6.613 1 98.06 8 ASP B CA 1
ATOM 3025 C C . ASP B 1 8 ? 28.609 -13.289 -5.895 1 98.06 8 ASP B C 1
ATOM 3027 O O . ASP B 1 8 ? 28.234 -12.227 -5.402 1 98.06 8 ASP B O 1
ATOM 3031 N N . ILE B 1 9 ? 27.859 -14.414 -6 1 98.69 9 ILE B N 1
ATOM 3032 C CA . ILE B 1 9 ? 26.609 -14.469 -5.25 1 98.69 9 ILE B CA 1
ATOM 3033 C C . ILE B 1 9 ? 26.906 -14.617 -3.76 1 98.69 9 ILE B C 1
ATOM 3035 O O . ILE B 1 9 ? 27.547 -15.586 -3.344 1 98.69 9 ILE B O 1
ATOM 3039 N N . GLY B 1 10 ? 26.5 -13.672 -2.955 1 98.75 10 GLY B N 1
ATOM 3040 C CA . GLY B 1 10 ? 26.688 -13.789 -1.519 1 98.75 10 GLY B CA 1
ATOM 3041 C C . GLY B 1 10 ? 25.766 -14.812 -0.88 1 98.75 10 GLY B C 1
ATOM 3042 O O . GLY B 1 10 ? 26.203 -15.586 -0.018 1 98.75 10 GLY B O 1
ATOM 3043 N N . LEU B 1 11 ? 24.5 -14.852 -1.239 1 98.81 11 LEU B N 1
ATOM 3044 C CA . LEU B 1 11 ? 23.484 -15.773 -0.748 1 98.81 11 LEU B CA 1
ATOM 3045 C C . LEU B 1 11 ? 22.5 -16.141 -1.858 1 98.81 11 LEU B C 1
ATOM 3047 O O . LEU B 1 11 ? 21.922 -15.266 -2.502 1 98.81 11 LEU B O 1
ATOM 3051 N N . LEU B 1 12 ? 22.344 -17.422 -2.164 1 98.88 12 LEU B N 1
ATOM 3052 C CA . LEU B 1 12 ? 21.375 -17.906 -3.141 1 98.88 12 LEU B CA 1
ATOM 3053 C C . LEU B 1 12 ? 20.188 -18.562 -2.447 1 98.88 12 LEU B C 1
ATOM 3055 O O . LEU B 1 12 ? 20.359 -19.5 -1.663 1 98.88 12 LEU B O 1
ATOM 3059 N N . LEU B 1 13 ? 19.016 -18.047 -2.619 1 98.94 13 LEU B N 1
ATOM 3060 C CA . LEU B 1 13 ? 17.766 -18.625 -2.148 1 98.94 13 LEU B CA 1
ATOM 3061 C C . LEU B 1 13 ? 17.047 -19.344 -3.281 1 98.94 13 LEU B C 1
ATOM 3063 O O . LEU B 1 13 ? 16.922 -18.812 -4.387 1 98.94 13 LEU B O 1
ATOM 3067 N N . HIS B 1 14 ? 16.5 -20.5 -3.049 1 98.81 14 HIS B N 1
ATOM 3068 C CA . HIS B 1 14 ? 15.969 -21.344 -4.109 1 98.81 14 HIS B CA 1
ATOM 3069 C C . HIS B 1 14 ? 14.477 -21.109 -4.309 1 98.81 14 HIS B C 1
ATOM 3071 O O . HIS B 1 14 ? 13.906 -21.547 -5.316 1 98.81 14 HIS B O 1
ATOM 3077 N N . GLY B 1 15 ? 13.797 -20.422 -3.371 1 98.62 15 GLY B N 1
ATOM 3078 C CA . GLY B 1 15 ? 12.367 -20.203 -3.48 1 98.62 15 GLY B CA 1
ATOM 3079 C C . GLY B 1 15 ? 11.539 -21.359 -2.936 1 98.62 15 GLY B C 1
ATOM 3080 O O . GLY B 1 15 ? 10.32 -21.375 -3.076 1 98.62 15 GLY B O 1
ATOM 3081 N N . ASP B 1 16 ? 12.172 -22.375 -2.418 1 97.88 16 ASP B N 1
ATOM 3082 C CA . ASP B 1 16 ? 11.633 -23.516 -1.684 1 97.88 16 ASP B CA 1
ATOM 3083 C C . ASP B 1 16 ? 12.25 -23.609 -0.291 1 97.88 16 ASP B C 1
ATOM 3085 O O . ASP B 1 16 ? 13.461 -23.797 -0.155 1 97.88 16 ASP B O 1
ATOM 3089 N N . ALA B 1 17 ? 11.406 -23.516 0.729 1 96.19 17 ALA B N 1
ATOM 3090 C CA . ALA B 1 17 ? 11.898 -23.438 2.102 1 96.19 17 ALA B CA 1
ATOM 3091 C C . ALA B 1 17 ? 12.562 -24.75 2.514 1 96.19 17 ALA B C 1
ATOM 3093 O O . ALA B 1 17 ? 13.289 -24.797 3.51 1 96.19 17 ALA B O 1
ATOM 3094 N N . ALA B 1 18 ? 12.344 -25.812 1.771 1 96.31 18 ALA B N 1
ATOM 3095 C CA . ALA B 1 18 ? 12.93 -27.125 2.082 1 96.31 18 ALA B CA 1
ATOM 3096 C C . ALA B 1 18 ? 14.359 -27.219 1.568 1 96.31 18 ALA B C 1
ATOM 3098 O O . ALA B 1 18 ? 15.102 -28.125 1.944 1 96.31 18 ALA B O 1
ATOM 3099 N N . ILE B 1 19 ? 14.781 -26.328 0.687 1 97.5 19 ILE B N 1
ATOM 3100 C CA . ILE B 1 19 ? 16.141 -26.328 0.148 1 97.5 19 ILE B CA 1
ATOM 3101 C C . ILE B 1 19 ? 16.984 -25.297 0.889 1 97.5 19 ILE B C 1
ATOM 3103 O O . ILE B 1 19 ? 16.672 -24.109 0.898 1 97.5 19 ILE B O 1
ATOM 3107 N N . GLU B 1 20 ? 18.016 -25.656 1.518 1 97.56 20 GLU B N 1
ATOM 3108 C CA . GLU B 1 20 ? 18.891 -24.781 2.273 1 97.56 20 GLU B CA 1
ATOM 3109 C C . GLU B 1 20 ? 19.531 -23.734 1.365 1 97.56 20 GLU B C 1
ATOM 3111 O O . GLU B 1 20 ? 19.969 -24.047 0.26 1 97.56 20 GLU B O 1
ATOM 3116 N N . PRO B 1 21 ? 19.578 -22.5 1.793 1 98.44 21 PRO B N 1
ATOM 3117 C CA . PRO B 1 21 ? 20.312 -21.469 1.041 1 98.44 21 PRO B CA 1
ATOM 3118 C C . PRO B 1 21 ? 21.781 -21.812 0.83 1 98.44 21 PRO B C 1
ATOM 3120 O O . PRO B 1 21 ? 22.359 -22.562 1.624 1 98.44 21 PRO B O 1
ATOM 3123 N N . VAL B 1 22 ? 22.391 -21.328 -0.223 1 98.38 22 VAL B N 1
ATOM 3124 C CA . VAL B 1 22 ? 23.797 -21.578 -0.524 1 98.38 22 VAL B CA 1
ATOM 3125 C C . VAL B 1 22 ? 24.578 -20.266 -0.506 1 98.38 22 VAL B C 1
ATOM 3127 O O . VAL B 1 22 ? 24.172 -19.281 -1.136 1 98.38 22 VAL B O 1
ATOM 3130 N N . ARG B 1 23 ? 25.672 -20.156 0.218 1 98.31 23 ARG B N 1
ATOM 3131 C CA . ARG B 1 23 ? 26.5 -18.953 0.274 1 98.31 23 ARG B CA 1
ATOM 3132 C C . ARG B 1 23 ? 27.656 -19.047 -0.716 1 98.31 23 ARG B C 1
ATOM 3134 O O . ARG B 1 23 ? 28.156 -20.141 -1.008 1 98.31 23 ARG B O 1
ATOM 3141 N N . ASP B 1 24 ? 28.062 -17.891 -1.179 1 98.12 24 ASP B N 1
ATOM 3142 C CA . ASP B 1 24 ? 29.266 -17.734 -1.988 1 98.12 24 ASP B CA 1
ATOM 3143 C C . ASP B 1 24 ? 29.297 -18.734 -3.135 1 98.12 24 ASP B C 1
ATOM 3145 O O . ASP B 1 24 ? 30.203 -19.578 -3.209 1 98.12 24 ASP B O 1
ATOM 3149 N N . THR B 1 25 ? 28.359 -18.516 -4.094 1 98.38 25 THR B N 1
ATOM 3150 C CA . THR B 1 25 ? 28.203 -19.5 -5.168 1 98.38 25 THR B CA 1
ATOM 3151 C C . THR B 1 25 ? 28.031 -18.797 -6.512 1 98.38 25 THR B C 1
ATOM 3153 O O . THR B 1 25 ? 28.234 -17.578 -6.617 1 98.38 25 THR B O 1
ATOM 3156 N N . THR B 1 26 ? 27.812 -19.562 -7.59 1 98.5 26 THR B N 1
ATOM 3157 C CA . THR B 1 26 ? 27.547 -19.094 -8.953 1 98.5 26 THR B CA 1
ATOM 3158 C C . THR B 1 26 ? 26.281 -19.719 -9.5 1 98.5 26 THR B C 1
ATOM 3160 O O . THR B 1 26 ? 25.766 -20.703 -8.938 1 98.5 26 THR B O 1
ATOM 3163 N N . LEU B 1 27 ? 25.703 -19.172 -10.492 1 98.5 27 LEU B N 1
ATOM 3164 C CA . LEU B 1 27 ? 24.516 -19.656 -11.203 1 98.5 27 LEU B CA 1
ATOM 3165 C C . LEU B 1 27 ? 24.703 -19.516 -12.711 1 98.5 27 LEU B C 1
ATOM 3167 O O . LEU B 1 27 ? 24.953 -18.422 -13.211 1 98.5 27 LEU B O 1
ATOM 3171 N N . LEU B 1 28 ? 24.688 -20.625 -13.398 1 98.12 28 LEU B N 1
ATOM 3172 C CA . LEU B 1 28 ? 24.844 -20.641 -14.852 1 98.12 28 LEU B CA 1
ATOM 3173 C C . LEU B 1 28 ? 23.469 -20.703 -15.531 1 98.12 28 LEU B C 1
ATOM 3175 O O . LEU B 1 28 ? 22.625 -21.516 -15.172 1 98.12 28 LEU B O 1
ATOM 3179 N N . ILE B 1 29 ? 23.203 -19.797 -16.406 1 97.88 29 ILE B N 1
ATOM 3180 C CA . ILE B 1 29 ? 21.984 -19.734 -17.188 1 97.88 29 ILE B CA 1
ATOM 3181 C C . ILE B 1 29 ? 22.281 -20.047 -18.656 1 97.88 29 ILE B C 1
ATOM 3183 O O . ILE B 1 29 ? 23.203 -19.453 -19.25 1 97.88 29 ILE B O 1
ATOM 3187 N N . GLU B 1 30 ? 21.609 -21 -19.219 1 96.19 30 GLU B N 1
ATOM 3188 C CA . GLU B 1 30 ? 21.688 -21.344 -20.625 1 96.19 30 GLU B CA 1
ATOM 3189 C C . GLU B 1 30 ? 20.297 -21.406 -21.266 1 96.19 30 GLU B C 1
ATOM 3191 O O . GLU B 1 30 ? 19.406 -22.078 -20.734 1 96.19 30 GLU B O 1
ATOM 3196 N N . ASP B 1 31 ? 20.156 -20.688 -22.359 1 94.25 31 ASP B N 1
ATOM 3197 C CA . ASP B 1 31 ? 18.906 -20.672 -23.109 1 94.25 31 ASP B CA 1
ATOM 3198 C C . ASP B 1 31 ? 17.719 -20.312 -22.219 1 94.25 31 ASP B C 1
ATOM 3200 O O . ASP B 1 31 ? 16.703 -21 -22.219 1 94.25 31 ASP B O 1
ATOM 3204 N N . GLY B 1 32 ? 17.984 -19.359 -21.281 1 96.19 32 GLY B N 1
ATOM 3205 C CA . GLY B 1 32 ? 16.906 -18.797 -20.469 1 96.19 32 GLY B CA 1
ATOM 3206 C C . GLY B 1 32 ? 16.578 -19.641 -19.266 1 96.19 32 GLY B C 1
ATOM 3207 O O . GLY B 1 32 ? 15.633 -19.344 -18.531 1 96.19 32 GLY B O 1
ATOM 3208 N N . ARG B 1 33 ? 17.297 -20.719 -19.047 1 97.88 33 ARG B N 1
ATOM 3209 C CA . ARG B 1 33 ? 17.047 -21.625 -17.938 1 97.88 33 ARG B CA 1
ATOM 3210 C C . ARG B 1 33 ? 18.297 -21.844 -17.094 1 97.88 33 ARG B C 1
ATOM 3212 O O . ARG B 1 33 ? 19.422 -21.609 -17.562 1 97.88 33 ARG B O 1
ATOM 3219 N N . ILE B 1 34 ? 18.078 -22.25 -15.852 1 98.31 34 ILE B N 1
ATOM 3220 C CA . ILE B 1 34 ? 19.203 -22.531 -14.961 1 98.31 34 ILE B CA 1
ATOM 3221 C C . ILE B 1 34 ? 19.906 -23.828 -15.375 1 98.31 34 ILE B C 1
ATOM 3223 O O . ILE B 1 34 ? 19.297 -24.891 -15.367 1 98.31 34 ILE B O 1
ATOM 3227 N N . ALA B 1 35 ? 21.125 -23.719 -15.734 1 97.69 35 ALA B N 1
ATOM 3228 C CA . ALA B 1 35 ? 21.891 -24.875 -16.203 1 97.69 35 ALA B CA 1
ATOM 3229 C C . ALA B 1 35 ? 22.672 -25.516 -15.062 1 97.69 35 ALA B C 1
ATOM 3231 O O . ALA B 1 35 ? 22.969 -26.719 -15.094 1 97.69 35 ALA B O 1
ATOM 3232 N N . GLY B 1 36 ? 23.047 -24.688 -14.109 1 97.81 36 GLY B N 1
ATOM 3233 C CA . GLY B 1 36 ? 23.797 -25.219 -12.984 1 97.81 36 GLY B CA 1
ATOM 3234 C C . GLY B 1 36 ? 24.016 -24.203 -11.875 1 97.81 36 GLY B C 1
ATOM 3235 O O . GLY B 1 36 ? 24.031 -23 -12.125 1 97.81 36 GLY B O 1
ATOM 3236 N N . ILE B 1 37 ? 24.188 -24.656 -10.688 1 98.19 37 ILE B N 1
ATOM 3237 C CA . ILE B 1 37 ? 24.516 -23.859 -9.508 1 98.19 37 ILE B CA 1
ATOM 3238 C C . ILE B 1 37 ? 25.859 -24.297 -8.938 1 98.19 37 ILE B C 1
ATOM 3240 O O . ILE B 1 37 ? 26.109 -25.5 -8.789 1 98.19 37 ILE B O 1
ATOM 3244 N N . GLY B 1 38 ? 26.672 -23.375 -8.547 1 97.62 38 GLY B N 1
ATOM 3245 C CA . GLY B 1 38 ? 27.984 -23.688 -8.008 1 97.62 38 GLY B CA 1
ATOM 3246 C C . GLY B 1 38 ? 28.953 -24.172 -9.055 1 97.62 38 GLY B C 1
ATOM 3247 O O . GLY B 1 38 ? 29.922 -24.859 -8.742 1 97.62 38 GLY B O 1
ATOM 3248 N N . VAL B 1 39 ? 28.609 -23.859 -10.297 1 94.81 39 VAL B N 1
ATOM 3249 C CA . VAL B 1 39 ? 29.469 -24.297 -11.391 1 94.81 39 VAL B CA 1
ATOM 3250 C C . VAL B 1 39 ? 30.109 -23.094 -12.07 1 94.81 39 VAL B C 1
ATOM 3252 O O . VAL B 1 39 ? 29.609 -21.969 -11.922 1 94.81 39 VAL B O 1
ATOM 3255 N N . ASP B 1 40 ? 31.203 -23.312 -12.656 1 89.56 40 ASP B N 1
ATOM 3256 C CA . ASP B 1 40 ? 31.891 -22.281 -13.453 1 89.56 40 ASP B CA 1
ATOM 3257 C C . ASP B 1 40 ? 31.719 -22.562 -14.945 1 89.56 40 ASP B C 1
ATOM 3259 O O . ASP B 1 40 ? 31.25 -23.625 -15.344 1 89.56 40 ASP B O 1
ATOM 3263 N N . HIS B 1 41 ? 31.812 -21.609 -15.664 1 88 41 HIS B N 1
ATOM 3264 C CA . HIS B 1 41 ? 31.859 -21.703 -17.125 1 88 41 HIS B CA 1
ATOM 3265 C C . HIS B 1 41 ? 33.094 -21.016 -17.672 1 88 41 HIS B C 1
ATOM 3267 O O . HIS B 1 41 ? 33.375 -19.859 -17.328 1 88 41 HIS B O 1
ATOM 3273 N N . PRO B 1 42 ? 33.906 -21.703 -18.438 1 88.94 42 PRO B N 1
ATOM 3274 C CA . PRO B 1 42 ? 35.188 -21.172 -18.875 1 88.94 42 PRO B CA 1
ATOM 3275 C C . PRO B 1 42 ? 35.031 -19.922 -19.734 1 88.94 42 PRO B C 1
ATOM 3277 O O . PRO B 1 42 ? 35.844 -18.984 -19.594 1 88.94 42 PRO B O 1
ATOM 3280 N N . ASN B 1 43 ? 34.062 -19.828 -20.703 1 90.31 43 ASN B N 1
ATOM 3281 C CA . ASN B 1 43 ? 33.906 -18.688 -21.578 1 90.31 43 ASN B CA 1
ATOM 3282 C C . ASN B 1 43 ? 32.438 -18.328 -21.766 1 90.31 43 ASN B C 1
ATOM 3284 O O . ASN B 1 43 ? 31.891 -18.453 -22.859 1 90.31 43 ASN B O 1
ATOM 3288 N N . PRO B 1 44 ? 31.781 -17.859 -20.688 1 93.19 44 PRO B N 1
ATOM 3289 C CA . PRO B 1 44 ? 30.375 -17.453 -20.859 1 93.19 44 PRO B CA 1
ATOM 3290 C C . PRO B 1 44 ? 30.219 -16.234 -21.766 1 93.19 44 PRO B C 1
ATOM 3292 O O . PRO B 1 44 ? 31.141 -15.422 -21.875 1 93.19 44 PRO B O 1
ATOM 3295 N N . ASP B 1 45 ? 29.125 -16.109 -22.469 1 93.38 45 ASP B N 1
ATOM 3296 C CA . ASP B 1 45 ? 28.844 -14.969 -23.328 1 93.38 45 ASP B CA 1
ATOM 3297 C C . ASP B 1 45 ? 28.719 -13.68 -22.516 1 93.38 45 ASP B C 1
ATOM 3299 O O . ASP B 1 45 ? 29.125 -12.617 -22.984 1 93.38 45 ASP B O 1
ATOM 3303 N N . GLN B 1 46 ? 28.109 -13.75 -21.344 1 94.69 46 GLN B N 1
ATOM 3304 C CA . GLN B 1 46 ? 27.938 -12.617 -20.438 1 94.69 46 GLN B CA 1
ATOM 3305 C C . GLN B 1 46 ? 28.172 -13.039 -18.984 1 94.69 46 GLN B C 1
ATOM 3307 O O . GLN B 1 46 ? 27.938 -14.188 -18.625 1 94.69 46 GLN B O 1
ATOM 3312 N N . VAL B 1 47 ? 28.672 -12.094 -18.25 1 96.5 47 VAL B N 1
ATOM 3313 C CA . VAL B 1 47 ? 28.891 -12.328 -16.828 1 96.5 47 VAL B CA 1
ATOM 3314 C C . VAL B 1 47 ? 28.234 -11.219 -16.016 1 96.5 47 VAL B C 1
ATOM 3316 O O . VAL B 1 47 ? 28.391 -10.039 -16.328 1 96.5 47 VAL B O 1
ATOM 3319 N N . LEU B 1 48 ? 27.406 -11.562 -15.047 1 97.44 48 LEU B N 1
ATOM 3320 C CA . LEU B 1 48 ? 26.891 -10.664 -14.016 1 97.44 48 LEU B CA 1
ATOM 3321 C C . LEU B 1 48 ? 27.562 -10.945 -12.672 1 97.44 48 LEU B C 1
ATOM 3323 O O . LEU B 1 48 ? 27.375 -12.016 -12.094 1 97.44 48 LEU B O 1
ATOM 3327 N N . SER B 1 49 ? 28.406 -10.062 -12.242 1 98.31 49 SER B N 1
ATOM 3328 C CA . SER B 1 49 ? 28.828 -10.125 -10.844 1 98.31 49 SER B CA 1
ATOM 3329 C C . SER B 1 49 ? 27.75 -9.594 -9.914 1 98.31 49 SER B C 1
ATOM 3331 O O . SER B 1 49 ? 27.359 -8.43 -10.008 1 98.31 49 SER B O 1
ATOM 3333 N N . ALA B 1 50 ? 27.297 -10.406 -8.977 1 98.44 50 ALA B N 1
ATOM 3334 C CA . ALA B 1 50 ? 26.219 -10.031 -8.078 1 98.44 50 ALA B CA 1
ATOM 3335 C C . ALA B 1 50 ? 26.719 -9.133 -6.953 1 98.44 50 ALA B C 1
ATOM 3337 O O . ALA B 1 50 ? 25.938 -8.594 -6.18 1 98.44 50 ALA B O 1
ATOM 3338 N N . GLY B 1 51 ? 28.062 -9.008 -6.801 1 97.81 51 GLY B N 1
ATOM 3339 C CA . GLY B 1 51 ? 28.625 -8.094 -5.828 1 97.81 51 GLY B CA 1
ATOM 3340 C C . GLY B 1 51 ? 28.391 -8.523 -4.395 1 97.81 51 GLY B C 1
ATOM 3341 O O . GLY B 1 51 ? 28.281 -7.68 -3.5 1 97.81 51 GLY B O 1
ATOM 3342 N N . GLY B 1 52 ? 28.172 -9.812 -4.133 1 98.44 52 GLY B N 1
ATOM 3343 C CA . GLY B 1 52 ? 27.953 -10.32 -2.791 1 98.44 52 GLY B CA 1
ATOM 3344 C C . GLY B 1 52 ? 26.5 -10.211 -2.35 1 98.44 52 GLY B C 1
ATOM 3345 O O . GLY B 1 52 ? 26.172 -10.531 -1.207 1 98.44 52 GLY B O 1
ATOM 3346 N N . LEU B 1 53 ? 25.641 -9.789 -3.191 1 98.69 53 LEU B N 1
ATOM 3347 C CA . LEU B 1 53 ? 24.234 -9.617 -2.877 1 98.69 53 LEU B CA 1
ATOM 3348 C C . LEU B 1 53 ? 23.5 -10.953 -2.904 1 98.69 53 LEU B C 1
ATOM 3350 O O . LEU B 1 53 ? 24.094 -11.984 -3.229 1 98.69 53 LEU B O 1
ATOM 3354 N N . THR B 1 54 ? 22.281 -10.938 -2.492 1 98.88 54 THR B N 1
ATOM 3355 C CA . THR B 1 54 ? 21.422 -12.109 -2.514 1 98.88 54 THR B CA 1
ATOM 3356 C C . THR B 1 54 ? 20.781 -12.289 -3.889 1 98.88 54 THR B C 1
ATOM 3358 O O . THR B 1 54 ? 20.344 -11.32 -4.508 1 98.88 54 THR B O 1
ATOM 3361 N N . VAL B 1 55 ? 20.797 -13.508 -4.402 1 98.94 55 VAL B N 1
ATOM 3362 C CA . VAL B 1 55 ? 20.047 -13.898 -5.598 1 98.94 55 VAL B CA 1
ATOM 3363 C C . VAL B 1 55 ? 18.906 -14.82 -5.215 1 98.94 55 VAL B C 1
ATOM 3365 O O . VAL B 1 55 ? 19.094 -15.82 -4.52 1 98.94 55 VAL B O 1
ATOM 3368 N N . MET B 1 56 ? 17.688 -14.508 -5.574 1 98.94 56 MET B N 1
ATOM 3369 C CA . MET B 1 56 ? 16.5 -15.32 -5.309 1 98.94 56 MET B CA 1
ATOM 3370 C C . MET B 1 56 ? 15.57 -15.336 -6.512 1 98.94 56 MET B C 1
ATOM 3372 O O . MET B 1 56 ? 15.758 -14.57 -7.457 1 98.94 56 MET B O 1
ATOM 3376 N N . PRO B 1 57 ? 14.609 -16.281 -6.566 1 98.94 57 PRO B N 1
ATOM 3377 C CA . PRO B 1 57 ? 13.656 -16.234 -7.676 1 98.94 57 PRO B CA 1
ATOM 3378 C C . PRO B 1 57 ? 12.898 -14.914 -7.742 1 98.94 57 PRO B C 1
ATOM 3380 O O . PRO B 1 57 ? 12.656 -14.281 -6.711 1 98.94 57 PRO B O 1
ATOM 3383 N N . GLY B 1 58 ? 12.594 -14.469 -8.945 1 98.88 58 GLY B N 1
ATOM 3384 C CA . GLY B 1 58 ? 11.633 -13.383 -9.047 1 98.88 58 GLY B CA 1
ATOM 3385 C C . GLY B 1 58 ? 10.344 -13.648 -8.297 1 98.88 58 GLY B C 1
ATOM 3386 O O . GLY B 1 58 ? 9.875 -14.781 -8.234 1 98.88 58 GLY B O 1
ATOM 3387 N N . LEU B 1 59 ? 9.758 -12.609 -7.742 1 98.88 59 LEU B N 1
ATOM 3388 C CA . LEU B 1 59 ? 8.523 -12.742 -6.984 1 98.88 59 LEU B CA 1
ATOM 3389 C C . LEU B 1 59 ? 7.367 -13.133 -7.898 1 98.88 59 LEU B C 1
ATOM 3391 O O . LEU B 1 59 ? 7.293 -12.68 -9.047 1 98.88 59 LEU B O 1
ATOM 3395 N N . VAL B 1 60 ? 6.52 -14.016 -7.414 1 98.81 60 VAL B N 1
ATOM 3396 C CA . VAL B 1 60 ? 5.312 -14.453 -8.109 1 98.81 60 VAL B CA 1
ATOM 3397 C C . VAL B 1 60 ? 4.078 -13.883 -7.418 1 98.81 60 VAL B C 1
ATOM 3399 O O . VAL B 1 60 ? 3.715 -14.312 -6.324 1 98.81 60 VAL B O 1
ATOM 3402 N N . ASP B 1 61 ? 3.457 -12.922 -8.031 1 98.38 61 ASP B N 1
ATOM 3403 C CA . ASP B 1 61 ? 2.238 -12.312 -7.504 1 98.38 61 ASP B CA 1
ATOM 3404 C C . ASP B 1 61 ? 1.004 -13.109 -7.918 1 98.38 61 ASP B C 1
ATOM 3406 O O . ASP B 1 61 ? 0.556 -13.023 -9.062 1 98.38 61 ASP B O 1
ATOM 3410 N N . GLY B 1 62 ? 0.408 -13.781 -6.977 1 98.12 62 GLY B N 1
ATOM 3411 C CA . GLY B 1 62 ? -0.648 -14.727 -7.289 1 98.12 62 GLY B CA 1
ATOM 3412 C C . GLY B 1 62 ? -2.014 -14.078 -7.422 1 98.12 62 GLY B C 1
ATOM 3413 O O . GLY B 1 62 ? -3.01 -14.766 -7.664 1 98.12 62 GLY B O 1
ATOM 3414 N N . HIS B 1 63 ? -2.088 -12.719 -7.273 1 96.69 63 HIS B N 1
ATOM 3415 C CA . HIS B 1 63 ? -3.391 -12.062 -7.258 1 96.69 63 HIS B CA 1
ATOM 3416 C C . HIS B 1 63 ? -3.283 -10.617 -7.73 1 96.69 63 HIS B C 1
ATOM 3418 O O . HIS B 1 63 ? -3.133 -9.703 -6.918 1 96.69 63 HIS B O 1
ATOM 3424 N N . VAL B 1 64 ? -3.461 -10.414 -9.031 1 94.44 64 VAL B N 1
ATOM 3425 C CA . VAL B 1 64 ? -3.504 -9.07 -9.586 1 94.44 64 VAL B CA 1
ATOM 3426 C C . VAL B 1 64 ? -4.777 -8.891 -10.414 1 94.44 64 VAL B C 1
ATOM 3428 O O . VAL B 1 64 ? -5.434 -9.867 -10.773 1 94.44 64 VAL B O 1
ATOM 3431 N N . HIS B 1 65 ? -5.074 -7.625 -10.742 1 91.25 65 HIS B N 1
ATOM 3432 C CA . HIS B 1 65 ? -6.258 -7.332 -11.539 1 91.25 65 HIS B CA 1
ATOM 3433 C C . HIS B 1 65 ? -5.902 -6.496 -12.766 1 91.25 65 HIS B C 1
ATOM 3435 O O . HIS B 1 65 ? -6.129 -5.285 -12.781 1 91.25 65 HIS B O 1
ATOM 3441 N N . PRO B 1 66 ? -5.477 -7.16 -13.797 1 87.88 66 PRO B N 1
ATOM 3442 C CA . PRO B 1 66 ? -5.309 -6.434 -15.055 1 87.88 66 PRO B CA 1
ATOM 3443 C C . PRO B 1 66 ? -6.633 -6.191 -15.773 1 87.88 66 PRO B C 1
ATOM 3445 O O . PRO B 1 66 ? -7.633 -6.852 -15.477 1 87.88 66 PRO B O 1
ATOM 3448 N N . THR B 1 67 ? -6.715 -5.152 -16.578 1 86.06 67 THR B N 1
ATOM 3449 C CA . THR B 1 67 ? -7.824 -4.988 -17.516 1 86.06 67 THR B CA 1
ATOM 3450 C C . THR B 1 67 ? -7.422 -5.449 -18.922 1 86.06 67 THR B C 1
ATOM 3452 O O . THR B 1 67 ? -7.555 -6.629 -19.25 1 86.06 67 THR B O 1
ATOM 3455 N N . PHE B 1 68 ? -6.949 -4.652 -19.781 1 82.88 68 PHE B N 1
ATOM 3456 C CA . PHE B 1 68 ? -6.336 -4.977 -21.062 1 82.88 68 PHE B CA 1
ATOM 3457 C C . PHE B 1 68 ? -5.062 -4.164 -21.266 1 82.88 68 PHE B C 1
ATOM 3459 O O . PHE B 1 68 ? -5.09 -2.932 -21.219 1 82.88 68 PHE B O 1
ATOM 3466 N N . GLY B 1 69 ? -3.9 -4.832 -21.312 1 80.06 69 GLY B N 1
ATOM 3467 C CA . GLY B 1 69 ? -2.621 -4.152 -21.453 1 80.06 69 GLY B CA 1
ATOM 3468 C C . GLY B 1 69 ? -2.074 -3.662 -20.125 1 80.06 69 GLY B C 1
ATOM 3469 O O . GLY B 1 69 ? -2.301 -4.285 -19.078 1 80.06 69 GLY B O 1
ATOM 3470 N N . GLU B 1 70 ? -1.321 -2.617 -20.094 1 84.88 70 GLU B N 1
ATOM 3471 C CA . GLU B 1 70 ? -0.642 -2.154 -18.891 1 84.88 70 GLU B CA 1
ATOM 3472 C C . GLU B 1 70 ? -1.343 -0.936 -18.297 1 84.88 70 GLU B C 1
ATOM 3474 O O . GLU B 1 70 ? -0.786 -0.252 -17.422 1 84.88 70 GLU B O 1
ATOM 3479 N N . TRP B 1 71 ? -2.521 -0.692 -18.797 1 83.25 71 TRP B N 1
ATOM 3480 C CA . TRP B 1 71 ? -3.297 0.429 -18.281 1 83.25 71 TRP B CA 1
ATOM 3481 C C . TRP B 1 71 ? -4.246 -0.031 -17.172 1 83.25 71 TRP B C 1
ATOM 3483 O O . TRP B 1 71 ? -4.871 -1.088 -17.281 1 83.25 71 TRP B O 1
ATOM 3493 N N . THR B 1 72 ? -4.41 0.737 -16.078 1 86.31 72 THR B N 1
ATOM 3494 C CA . THR B 1 72 ? -5.426 0.505 -15.055 1 86.31 72 THR B CA 1
ATOM 3495 C C . THR B 1 72 ? -6.352 1.712 -14.93 1 86.31 72 THR B C 1
ATOM 3497 O O . THR B 1 72 ? -5.895 2.83 -14.68 1 86.31 72 THR B O 1
ATOM 3500 N N . PRO B 1 73 ? -7.637 1.47 -15.078 1 80.25 73 PRO B N 1
ATOM 3501 C CA . PRO B 1 73 ? -8.594 2.578 -15.062 1 80.25 73 PRO B CA 1
ATOM 3502 C C . PRO B 1 73 ? -8.781 3.176 -13.672 1 80.25 73 PRO B C 1
ATOM 3504 O O . PRO B 1 73 ? -9.023 4.379 -13.539 1 80.25 73 PRO B O 1
ATOM 3507 N N . ALA B 1 74 ? -8.711 2.418 -12.68 1 81.62 74 ALA B N 1
ATOM 3508 C CA . ALA B 1 74 ? -8.992 2.893 -11.32 1 81.62 74 ALA B CA 1
ATOM 3509 C C . ALA B 1 74 ? -8.016 3.992 -10.914 1 81.62 74 ALA B C 1
ATOM 3511 O O . ALA B 1 74 ? -8.398 4.938 -10.219 1 81.62 74 ALA B O 1
ATOM 3512 N N . GLN B 1 75 ? -6.773 3.857 -11.352 1 85.31 75 GLN B N 1
ATOM 3513 C CA . GLN B 1 75 ? -5.758 4.84 -10.984 1 85.31 75 GLN B CA 1
ATOM 3514 C C . GLN B 1 75 ? -5.332 5.668 -12.188 1 85.31 75 GLN B C 1
ATOM 3516 O O . GLN B 1 75 ? -4.484 6.559 -12.07 1 85.31 75 GLN B O 1
ATOM 3521 N N . ASN B 1 76 ? -5.895 5.398 -13.367 1 85.44 76 ASN B N 1
ATOM 3522 C CA . ASN B 1 76 ? -5.512 6.074 -14.602 1 85.44 76 ASN B CA 1
ATOM 3523 C C . ASN B 1 76 ? -3.998 6.062 -14.805 1 85.44 76 ASN B C 1
ATOM 3525 O O . ASN B 1 76 ? -3.383 7.113 -14.984 1 85.44 76 ASN B O 1
ATOM 3529 N N . SER B 1 77 ? -3.387 4.906 -14.641 1 88.12 77 SER B N 1
ATOM 3530 C CA . SER B 1 77 ? -1.946 4.695 -14.742 1 88.12 77 SER B CA 1
ATOM 3531 C C . SER B 1 77 ? -1.602 3.793 -15.922 1 88.12 77 SER B C 1
ATOM 3533 O O . SER B 1 77 ? -2.334 2.85 -16.219 1 88.12 77 SER B O 1
ATOM 3535 N N . ILE B 1 78 ? -0.541 4.086 -16.562 1 87.56 78 ILE B N 1
ATOM 3536 C CA . ILE B 1 78 ? -0.013 3.256 -17.641 1 87.56 78 ILE B CA 1
ATOM 3537 C C . ILE B 1 78 ? 1.339 2.676 -17.219 1 87.56 78 ILE B C 1
ATOM 3539 O O . ILE B 1 78 ? 2.111 3.328 -16.516 1 87.56 78 ILE B O 1
ATOM 3543 N N . GLY B 1 79 ? 1.618 1.401 -17.625 1 90.38 79 GLY B N 1
ATOM 3544 C CA . GLY B 1 79 ? 2.914 0.792 -17.375 1 90.38 79 GLY B CA 1
ATOM 3545 C C . GLY B 1 79 ? 3.029 0.188 -15.984 1 90.38 79 GLY B C 1
ATOM 3546 O O . GLY B 1 79 ? 4.137 0.021 -15.461 1 90.38 79 GLY B O 1
ATOM 3547 N N . TRP B 1 80 ? 1.847 -0.126 -15.328 1 91.88 80 TRP B N 1
ATOM 3548 C CA . TRP B 1 80 ? 1.892 -0.59 -13.953 1 91.88 80 TRP B CA 1
ATOM 3549 C C . TRP B 1 80 ? 2.594 -1.94 -13.852 1 91.88 80 TRP B C 1
ATOM 3551 O O . TRP B 1 80 ? 3.277 -2.221 -12.867 1 91.88 80 TRP B O 1
ATOM 3561 N N . ILE B 1 81 ? 2.523 -2.797 -14.906 1 93.88 81 ILE B N 1
ATOM 3562 C CA . ILE B 1 81 ? 3.199 -4.09 -14.875 1 93.88 81 ILE B CA 1
ATOM 3563 C C . ILE B 1 81 ? 4.711 -3.881 -14.836 1 93.88 81 ILE B C 1
ATOM 3565 O O . ILE B 1 81 ? 5.418 -4.547 -14.078 1 93.88 81 ILE B O 1
ATOM 3569 N N . GLY B 1 82 ? 5.195 -2.922 -15.695 1 93.06 82 GLY B N 1
ATOM 3570 C CA . GLY B 1 82 ? 6.605 -2.572 -15.672 1 93.06 82 GLY B CA 1
ATOM 3571 C C . GLY B 1 82 ? 7.062 -2.049 -14.32 1 93.06 82 GLY B C 1
ATOM 3572 O O . GLY B 1 82 ? 8.18 -2.338 -13.883 1 93.06 82 GLY B O 1
ATOM 3573 N N . ASN B 1 83 ? 6.227 -1.283 -13.648 1 92.38 83 ASN B N 1
ATOM 3574 C CA . ASN B 1 83 ? 6.535 -0.808 -12.305 1 92.38 83 ASN B CA 1
ATOM 3575 C C . ASN B 1 83 ? 6.707 -1.966 -11.32 1 92.38 83 ASN B C 1
ATOM 3577 O O . ASN B 1 83 ? 7.586 -1.931 -10.461 1 92.38 83 ASN B O 1
ATOM 3581 N N . TYR B 1 84 ? 5.844 -2.994 -11.453 1 94.75 84 TYR B N 1
ATOM 3582 C CA . TYR B 1 84 ? 5.922 -4.148 -10.57 1 94.75 84 TYR B CA 1
ATOM 3583 C C . TYR B 1 84 ? 7.188 -4.953 -10.836 1 94.75 84 TYR B C 1
ATOM 3585 O O . TYR B 1 84 ? 7.773 -5.52 -9.906 1 94.75 84 TYR B O 1
ATOM 3593 N N . LEU B 1 85 ? 7.621 -4.988 -12.133 1 96.44 85 LEU B N 1
ATOM 3594 C CA . LEU B 1 85 ? 8.914 -5.582 -12.461 1 96.44 85 LEU B CA 1
ATOM 3595 C C . LEU B 1 85 ? 10.039 -4.906 -11.68 1 96.44 85 LEU B C 1
ATOM 3597 O O . LEU B 1 85 ? 10.906 -5.578 -11.125 1 96.44 85 LEU B O 1
ATOM 3601 N N . GLN B 1 86 ? 9.953 -3.592 -11.602 1 94.81 86 GLN B N 1
ATOM 3602 C CA . GLN B 1 86 ? 10.938 -2.807 -10.867 1 94.81 86 GLN B CA 1
ATOM 3603 C C . GLN B 1 86 ? 10.859 -3.09 -9.367 1 94.81 86 GLN B C 1
ATOM 3605 O O . GLN B 1 86 ? 11.805 -2.803 -8.625 1 94.81 86 GLN B O 1
ATOM 3610 N N . GLY B 1 87 ? 9.758 -3.65 -8.93 1 95.25 87 GLY B N 1
ATOM 3611 C CA . GLY B 1 87 ? 9.602 -4.09 -7.555 1 95.25 87 GLY B CA 1
ATOM 3612 C C . GLY B 1 87 ? 9.992 -5.539 -7.34 1 95.25 87 GLY B C 1
ATOM 3613 O O . GLY B 1 87 ? 9.836 -6.074 -6.242 1 95.25 87 GLY B O 1
ATOM 3614 N N . GLY B 1 88 ? 10.438 -6.242 -8.414 1 97.75 88 GLY B N 1
ATOM 3615 C CA . GLY B 1 88 ? 10.984 -7.582 -8.289 1 97.75 88 GLY B CA 1
ATOM 3616 C C . GLY B 1 88 ? 10.016 -8.664 -8.734 1 97.75 88 GLY B C 1
ATOM 3617 O O . GLY B 1 88 ? 10.336 -9.852 -8.695 1 97.75 88 GLY B O 1
ATOM 3618 N N . THR B 1 89 ? 8.812 -8.266 -9.164 1 98.12 89 THR B N 1
ATOM 3619 C CA . THR B 1 89 ? 7.832 -9.242 -9.617 1 98.12 89 THR B CA 1
ATOM 3620 C C . THR B 1 89 ? 8.117 -9.672 -11.055 1 98.12 89 THR B C 1
ATOM 3622 O O . THR B 1 89 ? 8.156 -8.836 -11.961 1 98.12 89 THR B O 1
ATOM 3625 N N . THR B 1 90 ? 8.344 -10.938 -11.297 1 98.44 90 THR B N 1
ATOM 3626 C CA . THR B 1 90 ? 8.648 -11.406 -12.641 1 98.44 90 THR B CA 1
ATOM 3627 C C . THR B 1 90 ? 7.477 -12.188 -13.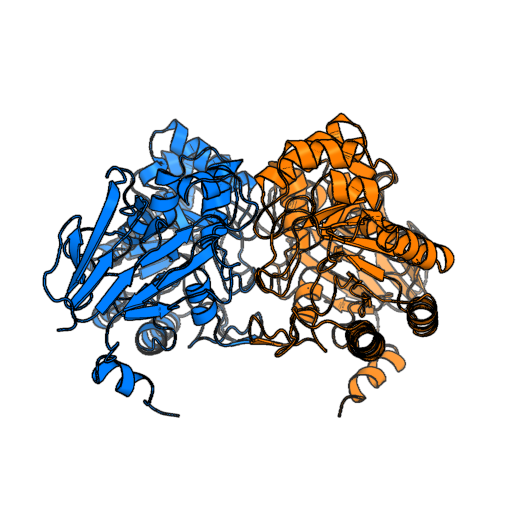219 1 98.44 90 THR B C 1
ATOM 3629 O O . THR B 1 90 ? 7.426 -12.445 -14.422 1 98.44 90 THR B O 1
ATOM 3632 N N . SER B 1 91 ? 6.578 -12.633 -12.32 1 97.94 91 SER B N 1
ATOM 3633 C CA . SER B 1 91 ? 5.398 -13.375 -12.758 1 97.94 91 SER B CA 1
ATOM 3634 C C . SER B 1 91 ? 4.156 -12.938 -11.984 1 97.94 91 SER B C 1
ATOM 3636 O O . SER B 1 91 ? 4.242 -12.609 -10.797 1 97.94 91 SER B O 1
ATOM 3638 N N . MET B 1 92 ? 3.039 -12.961 -12.633 1 97 92 MET B N 1
ATOM 3639 C CA . MET B 1 92 ? 1.779 -12.594 -11.992 1 97 92 MET B CA 1
ATOM 3640 C C . MET B 1 92 ? 0.637 -13.469 -12.5 1 97 92 MET B C 1
ATOM 3642 O O . MET B 1 92 ? 0.672 -13.945 -13.641 1 97 92 MET B O 1
ATOM 3646 N N . VAL B 1 93 ? -0.353 -13.664 -11.625 1 97.56 93 VAL B N 1
ATOM 3647 C CA . VAL B 1 93 ? -1.574 -14.367 -12 1 97.56 93 VAL B CA 1
ATOM 3648 C C . VAL B 1 93 ? -2.777 -13.445 -11.836 1 97.56 93 VAL B C 1
ATOM 3650 O O . VAL B 1 93 ? -2.99 -12.883 -10.758 1 97.56 93 VAL B O 1
ATOM 3653 N N . SER B 1 94 ? -3.504 -13.297 -12.891 1 95.94 94 SER B N 1
ATOM 3654 C CA . SER B 1 94 ? -4.73 -12.50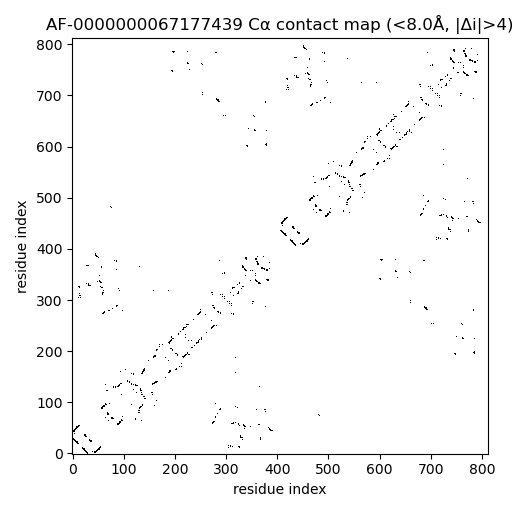8 -12.828 1 95.94 94 SER B CA 1
ATOM 3655 C C . SER B 1 94 ? -5.797 -13.211 -11.984 1 95.94 94 SER B C 1
ATOM 3657 O O . SER B 1 94 ? -5.969 -14.43 -12.086 1 95.94 94 SER B O 1
ATOM 3659 N N . ALA B 1 95 ? -6.41 -12.445 -11.133 1 93.75 95 ALA B N 1
ATOM 3660 C CA . ALA B 1 95 ? -7.574 -12.945 -10.406 1 93.75 95 ALA B CA 1
ATOM 3661 C C . ALA B 1 95 ? -8.867 -12.562 -11.117 1 93.75 95 ALA B C 1
ATOM 3663 O O . ALA B 1 95 ? -9.922 -12.438 -10.477 1 93.75 95 ALA B O 1
ATOM 3664 N N . GLY B 1 96 ? -8.797 -12.305 -12.391 1 92.44 96 GLY B N 1
ATOM 3665 C CA . GLY B 1 96 ? -9.922 -11.914 -13.219 1 92.44 96 GLY B CA 1
ATOM 3666 C C . GLY B 1 96 ? -9.867 -10.453 -13.648 1 92.44 96 GLY B C 1
ATOM 3667 O O . GLY B 1 96 ? -9.414 -9.602 -12.891 1 92.44 96 GLY B O 1
ATOM 3668 N N . GLU B 1 97 ? -10.297 -10.18 -14.883 1 90.31 97 GLU B N 1
ATOM 3669 C CA . GLU B 1 97 ? -10.367 -8.828 -15.43 1 90.31 97 GLU B CA 1
ATOM 3670 C C . GLU B 1 97 ? -11.703 -8.172 -15.102 1 90.31 97 GLU B C 1
ATOM 3672 O O . GLU B 1 97 ? -12.516 -7.926 -16 1 90.31 97 GLU B O 1
ATOM 3677 N N . LEU B 1 98 ? -11.797 -7.734 -13.859 1 86.75 98 LEU B N 1
ATOM 3678 C CA . LEU B 1 98 ? -13.078 -7.316 -13.32 1 86.75 98 LEU B CA 1
ATOM 3679 C C . LEU B 1 98 ? -13.266 -5.809 -13.453 1 86.75 98 LEU B C 1
ATOM 3681 O O . LEU B 1 98 ? -14.383 -5.301 -13.32 1 86.75 98 LEU B O 1
ATOM 3685 N N . HIS B 1 99 ? -12.219 -5.145 -13.734 1 86.25 99 HIS B N 1
ATOM 3686 C CA . HIS B 1 99 ? -12.312 -3.693 -13.633 1 86.25 99 HIS B CA 1
ATOM 3687 C C . HIS B 1 99 ? -12.414 -3.051 -15.008 1 86.25 99 HIS B C 1
ATOM 3689 O O . HIS B 1 99 ? -11.914 -1.945 -15.227 1 86.25 99 HIS B O 1
ATOM 3695 N N . ILE B 1 100 ? -13 -3.812 -15.922 1 85.12 100 ILE B N 1
ATOM 3696 C CA . ILE B 1 100 ? -13.25 -3.271 -17.25 1 85.12 100 ILE B CA 1
ATOM 3697 C C . ILE B 1 100 ? -14.336 -2.195 -17.172 1 85.12 100 ILE B C 1
ATOM 3699 O O . ILE B 1 100 ? -15.43 -2.445 -16.656 1 85.12 100 ILE B O 1
ATOM 3703 N N . PRO B 1 101 ? -14.031 -0.996 -17.656 1 83.12 101 PRO B N 1
ATOM 3704 C CA . PRO B 1 101 ? -15.055 0.05 -17.609 1 83.12 101 PRO B CA 1
ATOM 3705 C C . PRO B 1 101 ? -16.344 -0.369 -18.312 1 83.12 101 PRO B C 1
ATOM 3707 O O . PRO B 1 101 ? -16.312 -0.87 -19.438 1 83.12 101 PRO B O 1
ATOM 3710 N N . GLY B 1 102 ? -17.469 -0.239 -17.594 1 84.69 102 GLY B N 1
ATOM 3711 C CA . GLY B 1 102 ? -18.766 -0.524 -18.172 1 84.69 102 GLY B CA 1
ATOM 3712 C C . GLY B 1 102 ? -19.234 -1.947 -17.922 1 84.69 102 GLY B C 1
ATOM 3713 O O . GLY B 1 102 ? -20.359 -2.314 -18.281 1 84.69 102 GLY B O 1
ATOM 3714 N N . LEU B 1 103 ? -18.375 -2.775 -17.297 1 87.81 103 LEU B N 1
ATOM 3715 C CA . LEU B 1 103 ? -18.766 -4.148 -17 1 87.81 103 LEU B CA 1
ATOM 3716 C C . LEU B 1 103 ? -19.922 -4.18 -16.016 1 87.81 103 LEU B C 1
ATOM 3718 O O . LEU B 1 103 ? -19.812 -3.652 -14.898 1 87.81 103 LEU B O 1
ATOM 3722 N N . ASP B 1 104 ? -21 -4.766 -16.391 1 88.81 104 ASP B N 1
ATOM 3723 C CA . ASP B 1 104 ? -22.188 -4.898 -15.539 1 88.81 104 ASP B CA 1
ATOM 3724 C C . ASP B 1 104 ? -22.141 -6.195 -14.734 1 88.81 104 ASP B C 1
ATOM 3726 O O . ASP B 1 104 ? -22.484 -7.262 -15.242 1 88.81 104 ASP B O 1
ATOM 3730 N N . PHE B 1 105 ? -21.828 -6.113 -13.438 1 88.12 105 PHE B N 1
ATOM 3731 C CA . PHE B 1 105 ? -21.641 -7.285 -12.586 1 88.12 105 PHE B CA 1
ATOM 3732 C C . PHE B 1 105 ? -22.969 -7.996 -12.352 1 88.12 105 PHE B C 1
ATOM 3734 O O . PHE B 1 105 ? -23 -9.148 -11.914 1 88.12 105 PHE B O 1
ATOM 3741 N N . SER B 1 106 ? -24.062 -7.32 -12.617 1 86.88 106 SER B N 1
ATOM 3742 C CA . SER B 1 106 ? -25.375 -7.91 -12.406 1 86.88 106 SER B CA 1
ATOM 3743 C C . SER B 1 106 ? -25.812 -8.766 -13.594 1 86.88 106 SER B C 1
ATOM 3745 O O . SER B 1 106 ? -26.766 -9.523 -13.508 1 86.88 106 SER B O 1
ATOM 3747 N N . ASN B 1 107 ? -25.047 -8.594 -14.648 1 89.75 107 ASN B N 1
ATOM 3748 C CA . ASN B 1 107 ? -25.406 -9.305 -15.875 1 89.75 107 ASN B CA 1
ATOM 3749 C C . ASN B 1 107 ? -24.188 -9.977 -16.5 1 89.75 107 ASN B C 1
ATOM 3751 O O . ASN B 1 107 ? -23.906 -9.766 -17.688 1 89.75 107 ASN B O 1
ATOM 3755 N N . LEU B 1 108 ? -23.547 -10.789 -15.727 1 93.69 108 LEU B N 1
ATOM 3756 C CA . LEU B 1 108 ? -22.422 -11.57 -16.234 1 93.69 108 LEU B CA 1
ATOM 3757 C C . LEU B 1 108 ? -22.891 -12.898 -16.812 1 93.69 108 LEU B C 1
ATOM 3759 O O . LEU B 1 108 ? -23.359 -13.773 -16.094 1 93.69 108 LEU B O 1
ATOM 3763 N N . THR B 1 109 ? -22.766 -13.031 -18.188 1 95.31 109 THR B N 1
ATOM 3764 C CA . THR B 1 109 ? -23.141 -14.273 -18.859 1 95.31 109 THR B CA 1
ATOM 3765 C C . THR B 1 109 ? -21.922 -15.164 -19.062 1 95.31 109 THR B C 1
ATOM 3767 O O . THR B 1 109 ? -20.797 -14.68 -19.125 1 95.31 109 THR B O 1
ATOM 3770 N N . PRO B 1 110 ? -22.188 -16.5 -19.188 1 96.81 110 PRO B N 1
ATOM 3771 C CA . PRO B 1 110 ? -21.078 -17.406 -19.469 1 96.81 110 PRO B CA 1
ATOM 3772 C C . PRO B 1 110 ? -20.25 -16.984 -20.688 1 96.81 110 PRO B C 1
ATOM 3774 O O . PRO B 1 110 ? -19.016 -17.016 -20.641 1 96.81 110 PRO B O 1
ATOM 3777 N N . GLU B 1 111 ? -20.891 -16.531 -21.719 1 95.25 111 GLU B N 1
ATOM 3778 C CA . GLU B 1 111 ? -20.172 -16.109 -22.922 1 95.25 111 GLU B CA 1
ATOM 3779 C C . GLU B 1 111 ? -19.344 -14.852 -22.672 1 95.25 111 GLU B C 1
ATOM 3781 O O . GLU B 1 111 ? -18.234 -14.711 -23.188 1 95.25 111 GLU B O 1
ATOM 3786 N N . LEU B 1 112 ? -19.875 -13.938 -21.906 1 93.88 112 LEU B N 1
ATOM 3787 C CA . LEU B 1 112 ? -19.172 -12.695 -21.625 1 93.88 112 LEU B CA 1
ATOM 3788 C C . LEU B 1 112 ? -17.906 -12.953 -20.812 1 93.88 112 LEU B C 1
ATOM 3790 O O . LEU B 1 112 ? -16.828 -12.492 -21.188 1 93.88 112 LEU B O 1
ATOM 3794 N N . VAL B 1 113 ? -18.031 -13.68 -19.75 1 96.81 113 VAL B N 1
ATOM 3795 C CA . VAL B 1 113 ? -16.891 -13.898 -18.859 1 96.81 113 VAL B CA 1
ATOM 3796 C C . VAL B 1 113 ? -15.828 -14.719 -19.578 1 96.81 113 VAL B C 1
ATOM 3798 O O . VAL B 1 113 ? -14.633 -14.469 -19.422 1 96.81 113 VAL B O 1
ATOM 3801 N N . LEU B 1 114 ? -16.234 -15.703 -20.406 1 96.88 114 LEU B N 1
ATOM 3802 C CA . LEU B 1 114 ? -15.281 -16.484 -21.172 1 96.88 114 LEU B CA 1
ATOM 3803 C C . LEU B 1 114 ? -14.609 -15.609 -22.234 1 96.88 114 LEU B C 1
ATOM 3805 O O . LEU B 1 114 ? -13.398 -15.719 -22.469 1 96.88 114 LEU B O 1
ATOM 3809 N N . SER B 1 115 ? -15.398 -14.727 -22.922 1 93.75 115 SER B N 1
ATOM 3810 C CA . SER B 1 115 ? -14.844 -13.836 -23.938 1 93.75 115 SER B CA 1
ATOM 3811 C C . SER B 1 115 ? -13.812 -12.891 -23.328 1 93.75 115 SER B C 1
ATOM 3813 O O . SER B 1 115 ? -12.773 -12.617 -23.938 1 93.75 115 SER B O 1
ATOM 3815 N N . ILE B 1 116 ? -14.094 -12.359 -22.141 1 94.25 116 ILE B N 1
ATOM 3816 C CA . ILE B 1 116 ? -13.148 -11.5 -21.453 1 94.25 116 ILE B CA 1
ATOM 3817 C C . ILE B 1 116 ? -11.852 -12.258 -21.172 1 94.25 116 ILE B C 1
ATOM 3819 O O . ILE B 1 116 ? -10.758 -11.758 -21.453 1 94.25 116 ILE B O 1
ATOM 3823 N N . ALA B 1 117 ? -11.984 -13.492 -20.703 1 96.5 117 ALA B N 1
ATOM 3824 C CA . ALA B 1 117 ? -10.828 -14.32 -20.359 1 96.5 117 ALA B CA 1
ATOM 3825 C C . ALA B 1 117 ? -9.984 -14.617 -21.594 1 96.5 117 ALA B C 1
ATOM 3827 O O . ALA B 1 117 ? -8.766 -14.477 -21.562 1 96.5 117 ALA B O 1
ATOM 3828 N N . ILE B 1 118 ? -10.625 -15.023 -22.688 1 94.44 118 ILE B N 1
ATOM 3829 C CA . ILE B 1 118 ? -9.938 -15.383 -23.922 1 94.44 118 ILE B CA 1
ATOM 3830 C C . ILE B 1 118 ? -9.227 -14.156 -24.484 1 94.44 118 ILE B C 1
ATOM 3832 O O . ILE B 1 118 ? -8.062 -14.234 -24.891 1 94.44 118 ILE B O 1
ATOM 3836 N N . THR B 1 119 ? -9.945 -13.047 -24.484 1 91.5 119 THR B N 1
ATOM 3837 C CA . THR B 1 119 ? -9.344 -11.812 -24.984 1 91.5 119 THR B CA 1
ATOM 3838 C C . THR B 1 119 ? -8.094 -11.461 -24.188 1 91.5 119 THR B C 1
ATOM 3840 O O . THR B 1 119 ? -7.043 -11.18 -24.75 1 91.5 119 THR B O 1
ATOM 3843 N N . SER B 1 120 ? -8.211 -11.508 -22.875 1 92.88 120 SER B N 1
ATOM 3844 C CA . SER B 1 120 ? -7.09 -11.156 -22.016 1 92.88 120 SER B CA 1
ATOM 3845 C C . SER B 1 120 ? -5.926 -12.117 -22.219 1 92.88 120 SER B C 1
ATOM 3847 O O . SER B 1 120 ? -4.766 -11.703 -22.266 1 92.88 120 SER B O 1
ATOM 3849 N N . ARG B 1 121 ? -6.211 -13.422 -22.297 1 93.38 121 ARG B N 1
ATOM 3850 C CA . ARG B 1 121 ? -5.188 -14.445 -22.484 1 93.38 121 ARG B CA 1
ATOM 3851 C C . ARG B 1 121 ? -4.383 -14.188 -23.75 1 93.38 121 ARG B C 1
ATOM 3853 O O . ARG B 1 121 ? -3.158 -14.32 -23.75 1 93.38 121 ARG B O 1
ATOM 3860 N N . HIS B 1 122 ? -5.012 -13.75 -24.812 1 92.69 122 HIS B N 1
ATOM 3861 C CA . HIS B 1 122 ? -4.375 -13.648 -26.109 1 92.69 122 HIS B CA 1
ATOM 3862 C C . HIS B 1 122 ? -3.891 -12.227 -26.375 1 92.69 122 HIS B C 1
ATOM 3864 O O . HIS B 1 122 ? -3.357 -11.938 -27.453 1 92.69 122 HIS B O 1
ATOM 3870 N N . THR B 1 123 ? -4.094 -11.336 -25.469 1 89.38 123 THR B N 1
ATOM 3871 C CA . THR B 1 123 ? -3.543 -9.992 -25.562 1 89.38 123 THR B CA 1
ATOM 3872 C C . THR B 1 123 ? -2.584 -9.711 -24.406 1 89.38 123 THR B C 1
ATOM 3874 O O . THR B 1 123 ? -1.391 -10 -24.5 1 89.38 123 THR B O 1
ATOM 3877 N N . THR B 1 124 ? -3.154 -9.359 -23.266 1 87.12 124 THR B N 1
ATOM 3878 C CA . THR B 1 124 ? -2.344 -9.047 -22.094 1 87.12 124 THR B CA 1
ATOM 3879 C C . THR B 1 124 ? -1.416 -10.211 -21.75 1 87.12 124 THR B C 1
ATOM 3881 O O . THR B 1 124 ? -0.258 -10 -21.375 1 87.12 124 THR B O 1
ATOM 3884 N N . GLY B 1 125 ? -1.893 -11.406 -21.859 1 87.19 125 GLY B N 1
ATOM 3885 C CA . GLY B 1 125 ? -1.102 -12.586 -21.531 1 87.19 125 GLY B CA 1
ATOM 3886 C C . GLY B 1 125 ? 0.016 -12.844 -22.531 1 87.19 125 GLY B C 1
ATOM 3887 O O . GLY B 1 125 ? 0.973 -13.562 -22.219 1 87.19 125 GLY B O 1
ATOM 3888 N N . ARG B 1 126 ? -0.14 -12.336 -23.719 1 82.19 126 ARG B N 1
ATOM 3889 C CA . ARG B 1 126 ? 0.835 -12.578 -24.781 1 82.19 126 ARG B CA 1
ATOM 3890 C C . ARG B 1 126 ? 1.814 -11.414 -24.891 1 82.19 126 ARG B C 1
ATOM 3892 O O . ARG B 1 126 ? 3.014 -11.625 -25.094 1 82.19 126 ARG B O 1
ATOM 3899 N N . SER B 1 127 ? 1.211 -10.188 -24.75 1 74.44 127 SER B N 1
ATOM 3900 C CA . SER B 1 127 ? 2.043 -8.992 -24.859 1 74.44 127 SER B CA 1
ATOM 3901 C C . SER B 1 127 ? 2.781 -8.719 -23.547 1 74.44 127 SER B C 1
ATOM 3903 O O . SER B 1 127 ? 2.156 -8.484 -22.516 1 74.44 127 SER B O 1
ATOM 3905 N N . ARG B 1 128 ? 4.062 -8.844 -23.672 1 79 128 ARG B N 1
ATOM 3906 C CA . ARG B 1 128 ? 4.883 -8.602 -22.484 1 79 128 ARG B CA 1
ATOM 3907 C C . ARG B 1 128 ? 5.809 -7.406 -22.703 1 79 128 ARG B C 1
ATOM 3909 O O . ARG B 1 128 ? 7.031 -7.555 -22.688 1 79 128 ARG B O 1
ATOM 3916 N N . PRO B 1 129 ? 5.25 -6.223 -22.797 1 73.81 129 PRO B N 1
ATOM 3917 C CA . PRO B 1 129 ? 6.16 -5.094 -23.016 1 73.81 129 PRO B CA 1
ATOM 3918 C C . PRO B 1 129 ? 7.145 -4.906 -21.859 1 73.81 129 PRO B C 1
ATOM 3920 O O . PRO B 1 129 ? 8.289 -4.5 -22.078 1 73.81 129 PRO B O 1
ATOM 3923 N N . SER B 1 130 ? 6.777 -5.289 -20.703 1 85.69 130 SER B N 1
ATOM 3924 C CA . SER B 1 130 ? 7.613 -5.117 -19.531 1 85.69 130 SER B CA 1
ATOM 3925 C C . SER B 1 130 ? 8.461 -6.355 -19.266 1 85.69 130 SER B C 1
ATOM 3927 O O . SER B 1 130 ? 9.344 -6.34 -18.406 1 85.69 130 SER B O 1
ATOM 3929 N N . GLY B 1 131 ? 8.188 -7.438 -20 1 88.38 131 GLY B N 1
ATOM 3930 C CA . GLY B 1 131 ? 8.93 -8.68 -19.844 1 88.38 131 GLY B CA 1
ATOM 3931 C C . GLY B 1 131 ? 8.336 -9.594 -18.781 1 88.38 131 GLY B C 1
ATOM 3932 O O . GLY B 1 131 ? 8.68 -10.781 -18.719 1 88.38 131 GLY B O 1
ATOM 3933 N N . VAL B 1 132 ? 7.422 -9.062 -17.953 1 93.06 132 VAL B N 1
ATOM 3934 C CA . VAL B 1 132 ? 6.82 -9.844 -16.875 1 93.06 132 VAL B CA 1
ATOM 3935 C C . VAL B 1 132 ? 5.906 -10.914 -17.453 1 93.06 132 VAL B C 1
ATOM 3937 O O . VAL B 1 132 ? 5.18 -10.656 -18.422 1 93.06 132 VAL B O 1
ATOM 3940 N N . LYS B 1 133 ? 6 -12.141 -16.922 1 95 133 LYS B N 1
ATOM 3941 C CA . LYS B 1 133 ? 5.07 -13.195 -17.297 1 95 133 LYS B CA 1
ATOM 3942 C C . LYS B 1 133 ? 3.711 -13 -16.625 1 95 133 LYS B C 1
ATOM 3944 O O . LYS B 1 133 ? 3.598 -13.062 -15.398 1 95 133 LYS B O 1
ATOM 3949 N N . VAL B 1 134 ? 2.732 -12.766 -17.406 1 93.81 134 VAL B N 1
ATOM 3950 C CA . VAL B 1 134 ? 1.394 -12.539 -16.875 1 93.81 134 VAL B CA 1
ATOM 3951 C C . VAL B 1 134 ? 0.464 -13.664 -17.312 1 93.81 134 VAL B C 1
ATOM 3953 O O . VAL B 1 134 ? 0.181 -13.82 -18.5 1 93.81 134 VAL B O 1
ATOM 3956 N N . GLU B 1 135 ? 0.077 -14.461 -16.375 1 95.5 135 GLU B N 1
ATOM 3957 C CA . GLU B 1 135 ? -1.001 -15.414 -16.625 1 95.5 135 GLU B CA 1
ATOM 3958 C C . GLU B 1 135 ? -2.365 -14.734 -16.562 1 95.5 135 GLU B C 1
ATOM 3960 O O . GLU B 1 135 ? -3.061 -14.82 -15.547 1 95.5 135 GLU B O 1
ATOM 3965 N N . ALA B 1 136 ? -2.803 -14.148 -17.656 1 94.25 136 ALA B N 1
ATOM 3966 C CA . ALA B 1 136 ? -4.059 -13.414 -17.766 1 94.25 136 ALA B CA 1
ATOM 3967 C C . ALA B 1 136 ? -5.188 -14.312 -18.25 1 94.25 136 ALA B C 1
ATOM 3969 O O . ALA B 1 136 ? -4.941 -15.438 -18.703 1 94.25 136 ALA B O 1
ATOM 3970 N N . GLY B 1 137 ? -6.387 -13.875 -18.047 1 94.94 137 GLY B N 1
ATOM 3971 C CA . GLY B 1 137 ? -7.535 -14.555 -18.609 1 94.94 137 GLY B CA 1
ATOM 3972 C C . GLY B 1 137 ? -8.156 -15.57 -17.672 1 94.94 137 GLY B C 1
ATOM 3973 O O . GLY B 1 137 ? -8.555 -16.656 -18.094 1 94.94 137 GLY B O 1
ATOM 3974 N N . THR B 1 138 ? -8.086 -15.305 -16.344 1 97.25 138 THR B N 1
ATOM 3975 C CA . THR B 1 138 ? -8.836 -16.125 -15.406 1 97.25 138 THR B CA 1
ATOM 3976 C C . THR B 1 138 ? -10.336 -16.016 -15.672 1 97.25 138 THR B C 1
ATOM 3978 O O . THR B 1 138 ? -10.883 -14.922 -15.758 1 97.25 138 THR B O 1
ATOM 3981 N N . VAL B 1 139 ? -11 -17.125 -15.789 1 97.62 139 VAL B N 1
ATOM 3982 C CA . VAL B 1 139 ? -12.43 -17.125 -16.062 1 97.62 139 VAL B CA 1
ATOM 3983 C C . VAL B 1 139 ? -13.211 -16.922 -14.773 1 97.62 139 VAL B C 1
ATOM 3985 O O . VAL B 1 139 ? -12.984 -17.609 -13.781 1 97.62 139 VAL B O 1
ATOM 3988 N N . LEU B 1 140 ? -14.094 -15.953 -14.766 1 96.44 140 LEU B N 1
ATOM 3989 C CA . LEU B 1 140 ? -15.023 -15.766 -13.656 1 96.44 140 LEU B CA 1
ATOM 3990 C C . LEU B 1 140 ? -16.188 -16.734 -13.766 1 96.44 140 LEU B C 1
ATOM 3992 O O . LEU B 1 140 ? -16.938 -16.703 -14.742 1 96.44 140 LEU B O 1
ATOM 3996 N N . LEU B 1 141 ? -16.344 -17.562 -12.812 1 97.69 141 LEU B N 1
ATOM 3997 C CA . LEU B 1 141 ? -17.375 -18.609 -12.852 1 97.69 141 LEU B CA 1
ATOM 3998 C C . LEU B 1 141 ? -18.734 -18.031 -12.477 1 97.69 141 LEU B C 1
ATOM 4000 O O . LEU B 1 141 ? -18.906 -17.453 -11.398 1 97.69 141 LEU B O 1
ATOM 4004 N N . VAL B 1 142 ? -19.672 -18.219 -13.391 1 95.94 142 VAL B N 1
ATOM 4005 C CA . VAL B 1 142 ? -21.016 -17.719 -13.203 1 95.94 142 VAL B CA 1
ATOM 4006 C C . VAL B 1 142 ? -22.031 -18.828 -13.445 1 95.94 142 VAL B C 1
ATOM 4008 O O . VAL B 1 142 ? -21.703 -19.844 -14.086 1 95.94 142 VAL B O 1
ATOM 4011 N N . PRO B 1 143 ? -23.25 -18.688 -12.953 1 95.88 143 PRO B N 1
ATOM 4012 C CA . PRO B 1 143 ? -24.25 -19.734 -13.172 1 95.88 143 PRO B CA 1
ATOM 4013 C C . PRO B 1 143 ? -24.547 -19.969 -14.648 1 95.88 143 PRO B C 1
ATOM 4015 O O . PRO B 1 143 ? -24.578 -19.016 -15.438 1 95.88 143 PRO B O 1
ATOM 4018 N N . GLY B 1 144 ? -24.781 -21.188 -15 1 96.44 144 GLY B N 1
ATOM 4019 C CA . GLY B 1 144 ? -25.25 -21.516 -16.328 1 96.44 144 GLY B CA 1
ATOM 4020 C C . GLY B 1 144 ? -24.141 -21.938 -17.266 1 96.44 144 GLY B C 1
ATOM 4021 O O . GLY B 1 144 ? -24.391 -22.266 -18.438 1 96.44 144 GLY B O 1
ATOM 4022 N N . MET B 1 145 ? -22.938 -21.969 -16.812 1 97.56 145 MET B N 1
ATOM 4023 C CA . MET B 1 145 ? -21.844 -22.453 -17.641 1 97.56 145 MET B CA 1
ATOM 4024 C C . MET B 1 145 ? -21.969 -23.953 -17.906 1 97.56 145 MET B C 1
ATOM 4026 O O . MET B 1 145 ? -22.438 -24.688 -17.031 1 97.56 145 MET B O 1
ATOM 4030 N N . THR B 1 146 ? -21.531 -24.375 -19.078 1 98.06 146 THR B N 1
ATOM 4031 C CA . THR B 1 146 ? -21.547 -25.781 -19.484 1 98.06 146 THR B CA 1
ATOM 4032 C C . THR B 1 146 ? -20.125 -26.297 -19.641 1 98.06 146 THR B C 1
ATOM 4034 O O . THR B 1 146 ? -19.156 -25.531 -19.625 1 98.06 146 THR B O 1
ATOM 4037 N N . GLU B 1 147 ? -20.062 -27.594 -19.734 1 98 147 GLU B N 1
ATOM 4038 C CA . GLU B 1 147 ? -18.766 -28.234 -19.906 1 98 147 GLU B CA 1
ATOM 4039 C C . GLU B 1 147 ? -18.031 -27.688 -21.125 1 98 147 GLU B C 1
ATOM 4041 O O . GLU B 1 147 ? -16.812 -27.578 -21.141 1 98 147 GLU B O 1
ATOM 4046 N N . GLU B 1 148 ? -18.797 -27.297 -22.125 1 97.81 148 GLU B N 1
ATOM 4047 C CA .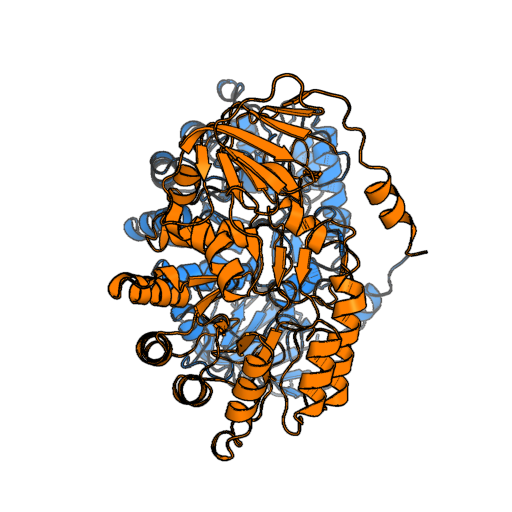 GLU B 1 148 ? -18.234 -26.75 -23.344 1 97.81 148 GLU B CA 1
ATOM 4048 C C . GLU B 1 148 ? -17.453 -25.469 -23.062 1 97.81 148 GLU B C 1
ATOM 4050 O O . GLU B 1 148 ? -16.453 -25.172 -23.719 1 97.81 148 GLU B O 1
ATOM 4055 N N . HIS B 1 149 ? -17.969 -24.609 -22.156 1 98.19 149 HIS B N 1
ATOM 4056 C CA . HIS B 1 149 ? -17.234 -23.406 -21.781 1 98.19 149 HIS B CA 1
ATOM 4057 C C . HIS B 1 149 ? -15.859 -23.734 -21.219 1 98.19 149 HIS B C 1
ATOM 4059 O O . HIS B 1 149 ? -14.883 -23.031 -21.484 1 98.19 149 HIS B O 1
ATOM 4065 N N . PHE B 1 150 ? -15.766 -24.797 -20.453 1 98.5 150 PHE B N 1
ATOM 4066 C CA . PHE B 1 150 ? -14.5 -25.234 -19.875 1 98.5 150 PHE B CA 1
ATOM 4067 C C . PHE B 1 150 ? -13.586 -25.812 -20.953 1 98.5 150 PHE B C 1
ATOM 4069 O O . PHE B 1 150 ? -12.375 -25.578 -20.938 1 98.5 150 PHE B O 1
ATOM 4076 N N . ASP B 1 151 ? -14.195 -26.562 -21.922 1 98.38 151 ASP B N 1
ATOM 4077 C CA . ASP B 1 151 ? -13.43 -27.078 -23.047 1 98.38 151 ASP B CA 1
ATOM 4078 C C . ASP B 1 151 ? -12.812 -25.938 -23.844 1 98.38 151 ASP B C 1
ATOM 4080 O O . ASP B 1 151 ? -11.633 -25.984 -24.219 1 98.38 151 ASP B O 1
ATOM 4084 N N . ARG B 1 152 ? -13.609 -24.953 -24.109 1 97.38 152 ARG B N 1
ATOM 4085 C CA . ARG B 1 152 ? -13.141 -23.812 -24.875 1 97.38 152 ARG B CA 1
ATOM 4086 C C . ARG B 1 152 ? -12.039 -23.062 -24.125 1 97.38 152 ARG B C 1
ATOM 4088 O O . ARG B 1 152 ? -11.031 -22.672 -24.703 1 97.38 152 ARG B O 1
ATOM 4095 N N . ALA B 1 153 ? -12.25 -22.812 -22.812 1 98 153 ALA B N 1
ATOM 4096 C CA . ALA B 1 153 ? -11.227 -22.172 -22 1 98 153 ALA B CA 1
ATOM 4097 C C . ALA B 1 153 ? -9.906 -22.938 -22.062 1 98 153 ALA B C 1
ATOM 4099 O O . ALA B 1 153 ? -8.844 -22.344 -22.281 1 98 153 ALA B O 1
ATOM 4100 N N . HIS B 1 154 ? -10.008 -24.266 -21.922 1 97.94 154 HIS B N 1
ATOM 4101 C CA . HIS B 1 154 ? -8.828 -25.125 -21.938 1 97.94 154 HIS B CA 1
ATOM 4102 C C . HIS B 1 154 ? -8.125 -25.047 -23.297 1 97.94 154 HIS B C 1
ATOM 4104 O O . HIS B 1 154 ? -6.898 -24.938 -23.359 1 97.94 154 HIS B O 1
ATOM 4110 N N . ARG B 1 155 ? -8.898 -25.109 -24.375 1 97.56 155 ARG B N 1
ATOM 4111 C CA . ARG B 1 155 ? -8.352 -25.062 -25.719 1 97.56 155 ARG B CA 1
ATOM 4112 C C . ARG B 1 155 ? -7.605 -23.75 -25.969 1 97.56 155 ARG B C 1
ATOM 4114 O O . ARG B 1 155 ? -6.602 -23.734 -26.672 1 97.56 155 ARG B O 1
ATOM 4121 N N . GLU B 1 156 ? -8.125 -22.719 -25.344 1 95.94 156 GLU B N 1
ATOM 4122 C CA . GLU B 1 156 ? -7.539 -21.406 -25.531 1 95.94 156 GLU B CA 1
ATOM 4123 C C . GLU B 1 156 ? -6.363 -21.172 -24.594 1 95.94 156 GLU B C 1
ATOM 4125 O O . GLU B 1 156 ? -5.789 -20.078 -24.547 1 95.94 156 GLU B O 1
ATOM 4130 N N . GLY B 1 157 ? -6.012 -22.125 -23.781 1 95.94 157 GLY B N 1
ATOM 4131 C CA . GLY B 1 157 ? -4.809 -22.078 -22.969 1 95.94 157 GLY B CA 1
ATOM 4132 C C . GLY B 1 157 ? -5.039 -21.469 -21.609 1 95.94 157 GLY B C 1
ATOM 4133 O O . GLY B 1 157 ? -4.082 -21.109 -20.906 1 95.94 157 GLY B O 1
ATOM 4134 N N . ILE B 1 158 ? -6.273 -21.219 -21.203 1 96.31 158 ILE B N 1
ATOM 4135 C CA . ILE B 1 158 ? -6.602 -20.672 -19.891 1 96.31 158 ILE B CA 1
ATOM 4136 C C . ILE B 1 158 ? -6.355 -21.719 -18.812 1 96.31 158 ILE B C 1
ATOM 4138 O O . ILE B 1 158 ? -6.746 -22.875 -18.953 1 96.31 158 ILE B O 1
ATOM 4142 N N . LYS B 1 159 ? -5.742 -21.281 -17.688 1 96.81 159 LYS B N 1
ATOM 4143 C CA . LYS B 1 159 ? -5.316 -22.234 -16.672 1 96.81 159 LYS B CA 1
ATOM 4144 C C . LYS B 1 159 ? -6.031 -21.984 -15.344 1 96.81 159 LYS B C 1
ATOM 4146 O O . LYS B 1 159 ? -5.996 -22.828 -14.445 1 96.81 159 LYS B O 1
ATOM 4151 N N . HIS B 1 160 ? -6.711 -20.875 -15.25 1 98.31 160 HIS B N 1
ATOM 4152 C CA . HIS B 1 160 ? -7.25 -20.5 -13.945 1 98.31 160 HIS B CA 1
ATOM 4153 C C . HIS B 1 160 ? -8.711 -20.078 -14.055 1 98.31 160 HIS B C 1
ATOM 4155 O O . HIS B 1 160 ? -9.117 -19.484 -15.055 1 98.31 160 HIS B O 1
ATOM 4161 N N . LEU B 1 161 ? -9.508 -20.391 -13.078 1 98.5 161 LEU B N 1
ATOM 4162 C CA . LEU B 1 161 ? -10.898 -20 -12.898 1 98.5 161 LEU B CA 1
ATOM 4163 C C . LEU B 1 161 ? -11.141 -19.469 -11.484 1 98.5 161 LEU B C 1
ATOM 4165 O O . LEU B 1 161 ? -10.406 -19.812 -10.555 1 98.5 161 LEU B O 1
ATOM 4169 N N . LYS B 1 162 ? -12.164 -18.656 -11.32 1 97.75 162 LYS B N 1
ATOM 4170 C CA . LYS B 1 162 ? -12.383 -18.062 -10.008 1 97.75 162 LYS B CA 1
ATOM 4171 C C . LYS B 1 162 ? -13.875 -17.891 -9.719 1 97.75 162 LYS B C 1
ATOM 4173 O O . LYS B 1 162 ? -14.625 -17.438 -10.578 1 97.75 162 LYS B O 1
ATOM 4178 N N . PHE B 1 163 ? -14.273 -18.281 -8.516 1 96.06 163 PHE B N 1
ATOM 4179 C CA . PHE B 1 163 ? -15.57 -17.922 -7.965 1 96.06 163 PHE B CA 1
ATOM 4180 C C . PHE B 1 163 ? -15.5 -16.578 -7.262 1 96.06 163 PHE B C 1
ATOM 4182 O O . PHE B 1 163 ? -14.75 -16.406 -6.297 1 96.06 163 PHE B O 1
ATOM 4189 N N . ILE B 1 164 ? -16.281 -15.57 -7.672 1 92.19 164 ILE B N 1
ATOM 4190 C CA . ILE B 1 164 ? -16.328 -14.297 -6.969 1 92.19 164 ILE B CA 1
ATOM 4191 C C . ILE B 1 164 ? -17.734 -13.727 -7.023 1 92.19 164 ILE B C 1
ATOM 4193 O O . ILE B 1 164 ? -18.234 -13.18 -6.035 1 92.19 164 ILE B O 1
ATOM 4197 N N . PHE B 1 165 ? -18.438 -13.938 -8.133 1 89.12 165 PHE B N 1
ATOM 4198 C CA . PHE B 1 165 ? -19.766 -13.367 -8.312 1 89.12 165 PHE B CA 1
ATOM 4199 C C . PHE B 1 165 ? -20.828 -14.461 -8.367 1 89.12 165 PHE B C 1
ATOM 4201 O O . PHE B 1 165 ? -21.953 -14.211 -8.766 1 89.12 165 PHE B O 1
ATOM 4208 N N . TYR B 1 166 ? -20.453 -15.664 -8.094 1 91 166 TYR B N 1
ATOM 4209 C CA . TYR B 1 166 ? -21.359 -16.797 -8.188 1 91 166 TYR B CA 1
ATOM 4210 C C . TYR B 1 166 ? -22.5 -16.672 -7.18 1 91 166 TYR B C 1
ATOM 4212 O O . TYR B 1 166 ? -22.297 -16.25 -6.043 1 91 166 TYR B O 1
ATOM 4220 N N . ASP B 1 167 ? -23.703 -17.016 -7.539 1 90.06 167 ASP B N 1
ATOM 4221 C CA . ASP B 1 167 ? -24.875 -16.984 -6.672 1 90.06 167 ASP B CA 1
ATOM 4222 C C . ASP B 1 167 ? -24.891 -18.188 -5.719 1 90.06 167 ASP B C 1
ATOM 4224 O O . ASP B 1 167 ? -25.359 -19.266 -6.078 1 90.06 167 ASP B O 1
ATOM 4228 N N . TRP B 1 168 ? -24.594 -18 -4.473 1 90.25 168 TRP B N 1
ATOM 4229 C CA . TRP B 1 168 ? -24.422 -19.078 -3.52 1 90.25 168 TRP B CA 1
ATOM 4230 C C . TRP B 1 168 ? -25.766 -19.672 -3.111 1 90.25 168 TRP B C 1
ATOM 4232 O O . TRP B 1 168 ? -25.828 -20.719 -2.455 1 90.25 168 TRP B O 1
ATOM 4242 N N . ASN B 1 169 ? -26.828 -18.969 -3.539 1 89.25 169 ASN B N 1
ATOM 4243 C CA . ASN B 1 169 ? -28.141 -19.609 -3.35 1 89.25 169 ASN B CA 1
ATOM 4244 C C . ASN B 1 169 ? -28.25 -20.906 -4.133 1 89.25 169 ASN B C 1
ATOM 4246 O O . ASN B 1 169 ? -29.125 -21.734 -3.85 1 89.25 169 ASN B O 1
ATOM 4250 N N . ARG B 1 170 ? -27.328 -21.109 -5.027 1 89.62 170 ARG B N 1
ATOM 4251 C CA . ARG B 1 170 ? -27.328 -22.281 -5.895 1 89.62 170 ARG B CA 1
ATOM 4252 C C . ARG B 1 170 ? -26.359 -23.344 -5.383 1 89.62 170 ARG B C 1
ATOM 4254 O O . ARG B 1 170 ? -26.078 -24.312 -6.078 1 89.62 170 ARG B O 1
ATOM 4261 N N . LEU B 1 171 ? -25.844 -23.203 -4.266 1 89.75 171 LEU B N 1
ATOM 4262 C CA . LEU B 1 171 ? -24.812 -24.109 -3.736 1 89.75 171 LEU B CA 1
ATOM 4263 C C . LEU B 1 171 ? -25.328 -25.531 -3.65 1 89.75 171 LEU B C 1
ATOM 4265 O O . LEU B 1 171 ? -24.578 -26.484 -3.865 1 89.75 171 LEU B O 1
ATOM 4269 N N . GLY B 1 172 ? -26.562 -25.719 -3.432 1 89.31 172 GLY B N 1
ATOM 4270 C CA . GLY B 1 172 ? -27.156 -27.016 -3.197 1 89.31 172 GLY B CA 1
ATOM 4271 C C . GLY B 1 172 ? -27.422 -27.797 -4.477 1 89.31 172 GLY B C 1
ATOM 4272 O O . GLY B 1 172 ? -27.656 -29 -4.438 1 89.31 172 GLY B O 1
ATOM 4273 N N . ASP B 1 173 ? -27.312 -27.219 -5.652 1 93.56 173 ASP B N 1
ATOM 4274 C CA . ASP B 1 173 ? -27.656 -27.906 -6.895 1 93.56 173 ASP B CA 1
ATOM 4275 C C . ASP B 1 173 ? -26.453 -28.609 -7.492 1 93.56 173 ASP B C 1
ATOM 4277 O O . ASP B 1 173 ? -26.562 -29.281 -8.523 1 93.56 173 ASP B O 1
ATOM 4281 N N . GLY B 1 174 ? -25.328 -28.406 -6.887 1 95.94 174 GLY B N 1
ATOM 4282 C CA . GLY B 1 174 ? -24.156 -29.156 -7.281 1 95.94 174 GLY B CA 1
ATOM 4283 C C . GLY B 1 174 ? -23.375 -28.516 -8.414 1 95.94 174 GLY B C 1
ATOM 4284 O O . GLY B 1 174 ? -22.312 -29 -8.797 1 95.94 174 GLY B O 1
ATOM 4285 N N . GLU B 1 175 ? -23.859 -27.438 -8.93 1 96.94 175 GLU B N 1
ATOM 4286 C CA . GLU B 1 175 ? -23.266 -26.797 -10.094 1 96.94 175 GLU B CA 1
ATOM 4287 C C . GLU B 1 175 ? -21.844 -26.312 -9.781 1 96.94 175 GLU B C 1
ATOM 4289 O O . GLU B 1 175 ? -20.906 -26.578 -10.547 1 96.94 175 GLU B O 1
ATOM 4294 N N . ALA B 1 176 ? -21.672 -25.641 -8.68 1 96.81 176 ALA B N 1
ATOM 4295 C CA . ALA B 1 176 ? -20.359 -25.125 -8.312 1 96.81 176 ALA B CA 1
ATOM 4296 C C . ALA B 1 176 ? -19.328 -26.25 -8.172 1 96.81 176 ALA B C 1
ATOM 4298 O O . ALA B 1 176 ? -18.188 -26.125 -8.609 1 96.81 176 ALA B O 1
ATOM 4299 N N . GLN B 1 177 ? -19.766 -27.359 -7.609 1 97.06 177 GLN B N 1
ATOM 4300 C CA . GLN B 1 177 ? -18.906 -28.531 -7.449 1 97.06 177 GLN B CA 1
ATOM 4301 C C . GLN B 1 177 ? -18.547 -29.141 -8.797 1 97.06 177 GLN B C 1
ATOM 4303 O O . GLN B 1 177 ? -17.406 -29.562 -9.016 1 97.06 177 GLN B O 1
ATOM 4308 N N . ARG B 1 178 ? -19.453 -29.172 -9.664 1 97.75 178 ARG B N 1
ATOM 4309 C CA . ARG B 1 178 ? -19.219 -29.688 -11.016 1 97.75 178 ARG B CA 1
ATOM 4310 C C . ARG B 1 178 ? -18.203 -28.828 -11.758 1 97.75 178 ARG B C 1
ATOM 4312 O O . ARG B 1 178 ? -17.391 -29.344 -12.523 1 97.75 178 ARG B O 1
ATOM 4319 N N . TYR B 1 179 ? -18.312 -27.469 -11.555 1 98.38 179 TYR B N 1
ATOM 4320 C CA . TYR B 1 179 ? -17.328 -26.578 -12.164 1 98.38 179 TYR B CA 1
ATOM 4321 C C . TYR B 1 179 ? -15.914 -26.953 -11.75 1 98.38 179 TYR B C 1
ATOM 4323 O O . TYR B 1 179 ? -15.008 -26.984 -12.578 1 98.38 179 TYR B O 1
ATOM 4331 N N . VAL B 1 180 ? -15.711 -27.219 -10.461 1 98.38 180 VAL B N 1
ATOM 4332 C CA . VAL B 1 180 ? -14.398 -27.594 -9.938 1 98.38 180 VAL B CA 1
ATOM 4333 C C . VAL B 1 180 ? -13.945 -28.906 -10.578 1 98.38 180 VAL B C 1
ATOM 4335 O O . VAL B 1 180 ? -12.797 -29.031 -11 1 98.38 180 VAL B O 1
ATOM 4338 N N . GLU B 1 181 ? -14.859 -29.844 -10.703 1 98.25 181 GLU B N 1
ATOM 4339 C CA . GLU B 1 181 ? -14.555 -31.125 -11.328 1 98.25 181 GLU B CA 1
ATOM 4340 C C . GLU B 1 181 ? -14.133 -30.953 -12.781 1 98.25 181 GLU B C 1
ATOM 4342 O O . GLU B 1 181 ? -13.141 -31.516 -13.227 1 98.25 181 GLU B O 1
ATOM 4347 N N . TRP B 1 182 ? -14.977 -30.172 -13.547 1 98.56 182 TRP B N 1
ATOM 4348 C CA . TRP B 1 182 ? -14.672 -29.938 -14.953 1 98.56 182 TRP B CA 1
ATOM 4349 C C . TRP B 1 182 ? -13.305 -29.266 -15.109 1 98.56 182 TRP B C 1
ATOM 4351 O O . TRP B 1 182 ? -12.547 -29.594 -16.016 1 98.56 182 TRP B O 1
ATOM 4361 N N . ALA B 1 183 ? -13 -28.297 -14.227 1 98.56 183 ALA B N 1
ATOM 4362 C CA . ALA B 1 183 ? -11.703 -27.625 -14.25 1 98.56 183 ALA B CA 1
ATOM 4363 C C . ALA B 1 183 ? -10.562 -28.609 -14.008 1 98.56 183 ALA B C 1
ATOM 4365 O O . ALA B 1 183 ? -9.586 -28.641 -14.758 1 98.56 183 ALA B O 1
ATOM 4366 N N . HIS B 1 184 ? -10.703 -29.5 -13 1 98.38 184 HIS B N 1
ATOM 4367 C CA . HIS B 1 184 ? -9.672 -30.453 -12.609 1 98.38 184 HIS B CA 1
ATOM 4368 C C . HIS B 1 184 ? -9.414 -31.469 -13.711 1 98.38 184 HIS B C 1
ATOM 4370 O O . HIS B 1 184 ? -8.266 -31.844 -13.953 1 98.38 184 HIS B O 1
ATOM 4376 N N . GLN B 1 185 ? -10.469 -31.906 -14.367 1 98.19 185 GLN B N 1
ATOM 4377 C CA . GLN B 1 185 ? -10.344 -32.844 -15.469 1 98.19 185 GLN B CA 1
ATOM 4378 C C . GLN B 1 185 ? -9.477 -32.281 -16.594 1 98.19 185 GLN B C 1
ATOM 4380 O O . GLN B 1 185 ? -8.914 -33.031 -17.391 1 98.19 185 GLN B O 1
ATOM 4385 N N . ARG B 1 186 ? -9.352 -31.031 -16.594 1 97.94 186 ARG B N 1
ATOM 4386 C CA . ARG B 1 186 ? -8.602 -30.344 -17.656 1 97.94 186 ARG B CA 1
ATOM 4387 C C . ARG B 1 186 ? -7.316 -29.734 -17.109 1 97.94 186 ARG B C 1
ATOM 4389 O O . ARG B 1 186 ? -6.668 -28.938 -17.797 1 97.94 186 ARG B O 1
ATOM 4396 N N . GLY B 1 187 ? -6.98 -30 -15.836 1 97.38 187 GLY B N 1
ATOM 4397 C CA . GLY B 1 187 ? -5.742 -29.547 -15.227 1 97.38 187 GLY B CA 1
ATOM 4398 C C . GLY B 1 187 ? -5.75 -28.062 -14.883 1 97.38 187 GLY B C 1
ATOM 4399 O O . GLY B 1 187 ? -4.691 -27.438 -14.82 1 97.38 187 GLY B O 1
ATOM 4400 N N . MET B 1 188 ? -6.922 -27.469 -14.773 1 98.19 188 MET B N 1
ATOM 4401 C CA . MET B 1 188 ? -7.031 -26.047 -14.453 1 98.19 188 MET B CA 1
ATOM 4402 C C . MET B 1 188 ? -7.199 -25.844 -12.953 1 98.19 188 MET B C 1
ATOM 4404 O O . MET B 1 188 ? -7.691 -26.719 -12.25 1 98.19 188 MET B O 1
ATOM 4408 N N . THR B 1 189 ? -6.766 -24.719 -12.43 1 98.38 189 THR B N 1
ATOM 4409 C CA . THR B 1 189 ? -6.801 -24.359 -11.008 1 98.38 189 THR B CA 1
ATOM 4410 C C . THR B 1 189 ? -7.992 -23.469 -10.703 1 98.38 189 THR B C 1
ATOM 4412 O O . THR B 1 189 ? -8.234 -22.484 -11.414 1 98.38 189 THR B O 1
ATOM 4415 N N . VAL B 1 190 ? -8.742 -23.766 -9.672 1 98.56 190 VAL B N 1
ATOM 4416 C CA . VAL B 1 190 ? -9.914 -22.984 -9.281 1 98.56 190 VAL B CA 1
ATOM 4417 C C . VAL B 1 190 ? -9.609 -22.203 -8 1 98.56 190 VAL B C 1
ATOM 4419 O O . VAL B 1 190 ? -9.273 -22.781 -6.973 1 98.56 190 VAL B O 1
ATOM 4422 N N . LYS B 1 191 ? -9.695 -20.906 -8.07 1 97.81 191 LYS B N 1
ATOM 4423 C CA . LYS B 1 191 ? -9.602 -20 -6.93 1 97.81 191 LYS B CA 1
ATOM 4424 C C . LYS B 1 191 ? -10.984 -19.516 -6.488 1 97.81 191 LYS B C 1
ATOM 4426 O O . LYS B 1 191 ? -11.906 -19.438 -7.301 1 97.81 191 LYS B O 1
ATOM 4431 N N . MET B 1 192 ? -11.117 -19.188 -5.219 1 95.56 192 MET B N 1
ATOM 4432 C CA . MET B 1 192 ? -12.383 -18.672 -4.711 1 95.56 192 MET B CA 1
ATOM 4433 C C . MET B 1 192 ? -12.164 -17.422 -3.871 1 95.56 192 MET B C 1
ATOM 4435 O O . MET B 1 192 ? -11.305 -17.406 -2.988 1 95.56 192 MET B O 1
ATOM 4439 N N . HIS B 1 193 ? -12.906 -16.391 -4.219 1 91.06 193 HIS B N 1
ATOM 4440 C CA . HIS B 1 193 ? -12.977 -15.211 -3.363 1 91.06 193 HIS B CA 1
ATOM 4441 C C . HIS B 1 193 ? -13.523 -15.562 -1.982 1 91.06 193 HIS B C 1
ATOM 4443 O O . HIS B 1 193 ? -14.508 -16.297 -1.868 1 91.06 193 HIS B O 1
ATOM 4449 N N . SER B 1 194 ? -12.82 -15.094 -0.993 1 86.69 194 SER B N 1
ATOM 4450 C CA . SER B 1 194 ? -13.266 -15.32 0.378 1 86.69 194 SER B CA 1
ATOM 4451 C C . SER B 1 194 ? -13.406 -14.008 1.144 1 86.69 194 SER B C 1
ATOM 4453 O O . SER B 1 194 ? -12.719 -13.031 0.844 1 86.69 194 SER B O 1
ATOM 4455 N N . GLY B 1 195 ? -14.312 -14.023 2.109 1 77.69 195 GLY B N 1
ATOM 4456 C CA . GLY B 1 195 ? -14.5 -12.852 2.943 1 77.69 195 GLY B CA 1
ATOM 4457 C C . GLY B 1 195 ? -15.625 -11.953 2.461 1 77.69 195 GLY B C 1
ATOM 4458 O O . GLY B 1 195 ? -16.672 -12.445 2.004 1 77.69 195 GLY B O 1
ATOM 4459 N N . GLY B 1 196 ? -15.453 -10.664 2.662 1 73.19 196 GLY B N 1
ATOM 4460 C CA . GLY B 1 196 ? -16.531 -9.719 2.441 1 73.19 196 GLY B CA 1
ATOM 4461 C C . GLY B 1 196 ? -16.625 -9.234 1.008 1 73.19 196 GLY B C 1
ATOM 4462 O O . GLY B 1 196 ? -16.078 -9.859 0.1 1 73.19 196 GLY B O 1
ATOM 4463 N N . VAL B 1 197 ? -17.391 -8.219 0.829 1 74.31 197 VAL B N 1
ATOM 4464 C CA . VAL B 1 197 ? -17.656 -7.691 -0.507 1 74.31 197 VAL B CA 1
ATOM 4465 C C . VAL B 1 197 ? -16.422 -6.957 -1.027 1 74.31 197 VAL B C 1
ATOM 4467 O O . VAL B 1 197 ? -15.656 -6.398 -0.245 1 74.31 197 VAL B O 1
ATOM 4470 N N . SER B 1 198 ? -16.297 -7.059 -2.262 1 75.81 198 SER B N 1
ATOM 4471 C CA . SER B 1 198 ? -15.203 -6.359 -2.936 1 75.81 198 SER B CA 1
ATOM 4472 C C . SER B 1 198 ? -15.57 -4.906 -3.221 1 75.81 198 SER B C 1
ATOM 4474 O O . SER B 1 198 ? -16.641 -4.438 -2.812 1 75.81 198 SER B O 1
ATOM 4476 N N . ARG B 1 199 ? -14.719 -4.184 -3.836 1 70 199 ARG B N 1
ATOM 4477 C CA . ARG B 1 199 ? -14.875 -2.76 -4.117 1 70 199 ARG B CA 1
ATOM 4478 C C . ARG B 1 199 ? -16.188 -2.482 -4.828 1 70 199 ARG B C 1
ATOM 4480 O O . ARG B 1 199 ? -16.828 -1.459 -4.578 1 70 199 ARG B O 1
ATOM 4487 N N . SER B 1 200 ? -16.594 -3.387 -5.711 1 65.81 200 SER B N 1
ATOM 4488 C CA . SER B 1 200 ? -17.797 -3.17 -6.5 1 65.81 200 SER B CA 1
ATOM 4489 C C . SER B 1 200 ? -19.062 -3.318 -5.645 1 65.81 200 SER B C 1
ATOM 4491 O O . SER B 1 200 ? -20.125 -2.836 -6.016 1 65.81 200 SER B O 1
ATOM 4493 N N . GLY B 1 201 ? -18.812 -3.982 -4.547 1 71.06 201 GLY B N 1
ATOM 4494 C CA . GLY B 1 201 ? -19.984 -4.301 -3.73 1 71.06 201 GLY B CA 1
ATOM 4495 C C . GLY B 1 201 ? -20.781 -5.477 -4.258 1 71.06 201 GLY B C 1
ATOM 4496 O O . GLY B 1 201 ? -21.734 -5.918 -3.621 1 71.06 201 GLY B O 1
ATOM 4497 N N . ALA B 1 202 ? -20.312 -6.012 -5.352 1 69.94 202 ALA B N 1
ATOM 4498 C CA . ALA B 1 202 ? -21.094 -7.039 -6.023 1 69.94 202 ALA B CA 1
ATOM 4499 C C . ALA B 1 202 ? -20.625 -8.438 -5.641 1 69.94 202 ALA B C 1
ATOM 4501 O O . ALA B 1 202 ? -21.312 -9.422 -5.891 1 69.94 202 ALA B O 1
ATOM 4502 N N . SER B 1 203 ? -19.438 -8.43 -5.059 1 72.12 203 SER B N 1
ATOM 4503 C CA . SER B 1 203 ? -18.938 -9.75 -4.668 1 72.12 203 SER B CA 1
ATOM 4504 C C . SER B 1 203 ? -19.812 -10.359 -3.574 1 72.12 203 SER B C 1
ATOM 4506 O O . SER B 1 203 ? -20.516 -9.641 -2.863 1 72.12 203 SER B O 1
ATOM 4508 N N . ARG B 1 204 ? -19.766 -11.656 -3.584 1 76.31 204 ARG B N 1
ATOM 4509 C CA . ARG B 1 204 ? -20.594 -12.375 -2.617 1 76.31 204 ARG B CA 1
ATOM 4510 C C . ARG B 1 204 ? -19.75 -12.898 -1.46 1 76.31 204 ARG B C 1
ATOM 4512 O O . ARG B 1 204 ? -18.672 -13.469 -1.675 1 76.31 204 ARG B O 1
ATOM 4519 N N . VAL B 1 205 ? -20.234 -12.664 -0.325 1 77.25 205 VAL B N 1
ATOM 4520 C CA . VAL B 1 205 ? -19.547 -13.141 0.874 1 77.25 205 VAL B CA 1
ATOM 4521 C C . VAL B 1 205 ? -19.469 -14.664 0.847 1 77.25 205 VAL B C 1
ATOM 4523 O O . VAL B 1 205 ? -20.469 -15.344 0.636 1 77.25 205 VAL B O 1
ATOM 4526 N N . ALA B 1 206 ? -18.328 -15.219 0.886 1 82.75 206 ALA B N 1
ATOM 4527 C CA . ALA B 1 206 ? -18.109 -16.656 0.97 1 82.75 206 ALA B CA 1
ATOM 4528 C C . ALA B 1 206 ? -17.422 -17.031 2.281 1 82.75 206 ALA B C 1
ATOM 4530 O O . ALA B 1 206 ? -16.234 -16.797 2.459 1 82.75 206 ALA B O 1
ATOM 4531 N N . GLY B 1 207 ? -18.188 -17.625 3.162 1 86.62 207 GLY B N 1
ATOM 4532 C CA . GLY B 1 207 ? -17.672 -18.078 4.438 1 86.62 207 GLY B CA 1
ATOM 4533 C C . GLY B 1 207 ? -17.234 -19.547 4.418 1 86.62 207 GLY B C 1
ATOM 4534 O O . GLY B 1 207 ? -17.047 -20.125 3.348 1 86.62 207 GLY B O 1
ATOM 4535 N N . ARG B 1 208 ? -17.062 -20.094 5.523 1 91.62 208 ARG B N 1
ATOM 4536 C CA . ARG B 1 208 ? -16.562 -21.469 5.719 1 91.62 208 ARG B CA 1
ATOM 4537 C C . ARG B 1 208 ? -17.469 -22.469 5.027 1 91.62 208 ARG B C 1
ATOM 4539 O O . ARG B 1 208 ? -17 -23.359 4.312 1 91.62 208 ARG B O 1
ATOM 4546 N N . ASP B 1 209 ? -18.781 -22.297 5.148 1 91.75 209 ASP B N 1
ATOM 4547 C CA . ASP B 1 209 ? -19.719 -23.266 4.609 1 91.75 209 ASP B CA 1
ATOM 4548 C C . ASP B 1 209 ? -19.625 -23.359 3.09 1 91.75 209 ASP B C 1
ATOM 4550 O O . ASP B 1 209 ? -19.625 -24.453 2.52 1 91.75 209 ASP B O 1
ATOM 4554 N N . VAL B 1 210 ? -19.516 -22.234 2.496 1 93.06 210 VAL B N 1
ATOM 4555 C CA . VAL B 1 210 ? -19.422 -22.172 1.04 1 93.06 210 VAL B CA 1
ATOM 4556 C C . VAL B 1 210 ? -18.094 -22.766 0.584 1 93.06 210 VAL B C 1
ATOM 4558 O O . VAL B 1 210 ? -18.047 -23.578 -0.335 1 93.06 210 VAL B O 1
ATOM 4561 N N . ALA B 1 211 ? -16.953 -22.359 1.205 1 94.5 211 ALA B N 1
ATOM 4562 C CA . ALA B 1 211 ? -15.625 -22.828 0.839 1 94.5 211 ALA B CA 1
ATOM 4563 C C . ALA B 1 211 ? -15.516 -24.344 0.965 1 94.5 211 ALA B C 1
ATOM 4565 O O . ALA B 1 211 ? -14.969 -25.016 0.081 1 94.5 211 ALA B O 1
ATOM 4566 N N . VAL B 1 212 ? -16.078 -24.891 2.047 1 94.88 212 VAL B N 1
ATOM 4567 C CA . VAL B 1 212 ? -15.984 -26.312 2.311 1 94.88 212 VAL B CA 1
ATOM 4568 C C . VAL B 1 212 ? -16.844 -27.078 1.3 1 94.88 212 VAL B C 1
ATOM 4570 O O . VAL B 1 212 ? -16.453 -28.172 0.856 1 94.88 212 VAL B O 1
ATOM 4573 N N . ALA B 1 213 ? -17.984 -26.516 0.962 1 94.94 213 ALA B N 1
ATOM 4574 C CA . ALA B 1 213 ? -18.859 -27.172 -0.002 1 94.94 213 ALA B CA 1
ATOM 4575 C C . ALA B 1 213 ? -18.234 -27.188 -1.393 1 94.94 213 ALA B C 1
ATOM 4577 O O . ALA B 1 213 ? -18.328 -28.188 -2.109 1 94.94 213 ALA B O 1
ATOM 4578 N N . VAL B 1 214 ? -17.578 -26.109 -1.787 1 95.94 214 VAL B N 1
ATOM 4579 C CA . VAL B 1 214 ? -17.078 -25.922 -3.148 1 95.94 214 VAL B CA 1
ATOM 4580 C C . VAL B 1 214 ? -15.719 -26.594 -3.295 1 95.94 214 VAL B C 1
ATOM 4582 O O . VAL B 1 214 ? -15.398 -27.156 -4.352 1 95.94 214 VAL B O 1
ATOM 4585 N N . GLN B 1 215 ? -14.875 -26.5 -2.279 1 96.69 215 GLN B N 1
ATOM 4586 C CA . GLN B 1 215 ? -13.547 -27.094 -2.193 1 96.69 215 GLN B CA 1
ATOM 4587 C C . GLN B 1 215 ? -12.641 -26.594 -3.311 1 96.69 215 GLN B C 1
ATOM 4589 O O . GLN B 1 215 ? -12.078 -27.375 -4.074 1 96.69 215 GLN B O 1
ATOM 4594 N N . PRO B 1 216 ? -12.398 -25.281 -3.387 1 97.81 216 PRO B N 1
ATOM 4595 C CA . PRO B 1 216 ? -11.484 -24.734 -4.391 1 97.81 216 PRO B CA 1
ATOM 4596 C C . PRO B 1 216 ? -10.031 -25.125 -4.133 1 97.81 216 PRO B C 1
ATOM 4598 O O . PRO B 1 216 ? -9.711 -25.672 -3.072 1 97.81 216 PRO B O 1
ATOM 4601 N N . ASP B 1 217 ? -9.172 -24.938 -5.113 1 98.56 217 ASP B N 1
ATOM 4602 C CA . ASP B 1 217 ? -7.75 -25.219 -4.961 1 98.56 217 ASP B CA 1
ATOM 4603 C C . ASP B 1 217 ? -7.07 -24.141 -4.113 1 98.56 217 ASP B C 1
ATOM 4605 O O . ASP B 1 217 ? -6.121 -24.422 -3.381 1 98.56 217 ASP B O 1
ATOM 4609 N N . ILE B 1 218 ? -7.5 -22.891 -4.258 1 98.38 218 ILE B N 1
ATOM 4610 C CA . ILE B 1 218 ? -6.918 -21.734 -3.57 1 98.38 218 ILE B CA 1
ATOM 4611 C C . ILE B 1 218 ? -8.023 -20.891 -2.938 1 98.38 218 ILE B C 1
ATOM 4613 O O . ILE B 1 218 ? -8.969 -20.484 -3.619 1 98.38 218 ILE B O 1
ATOM 4617 N N . ILE B 1 219 ? -7.953 -20.719 -1.639 1 96.69 219 ILE B N 1
ATOM 4618 C CA . ILE B 1 219 ? -8.789 -19.734 -0.965 1 96.69 219 ILE B CA 1
ATOM 4619 C C . ILE B 1 219 ? -8.195 -18.328 -1.162 1 96.69 219 ILE B C 1
ATOM 4621 O O . ILE B 1 219 ? -7.16 -18 -0.576 1 96.69 219 ILE B O 1
ATOM 4625 N N . GLY B 1 220 ? -8.852 -17.578 -1.973 1 93.94 220 GLY B N 1
ATOM 4626 C CA . GLY B 1 220 ? -8.336 -16.266 -2.324 1 93.94 220 GLY B CA 1
ATOM 4627 C C . GLY B 1 220 ? -8.422 -15.266 -1.185 1 93.94 220 GLY B C 1
ATOM 4628 O O . GLY B 1 220 ? -9.453 -15.164 -0.518 1 93.94 220 GLY B O 1
ATOM 4629 N N . HIS B 1 221 ? -7.293 -14.547 -0.979 1 90.94 221 HIS B N 1
ATOM 4630 C CA . HIS B 1 221 ? -7.121 -13.461 -0.015 1 90.94 221 HIS B CA 1
ATOM 4631 C C . HIS B 1 221 ? -7.98 -13.695 1.227 1 90.94 221 HIS B C 1
ATOM 4633 O O . HIS B 1 221 ? -8.789 -12.836 1.594 1 90.94 221 HIS B O 1
ATOM 4639 N N . ILE B 1 222 ? -7.793 -14.734 1.904 1 91.19 222 ILE B N 1
ATOM 4640 C CA . ILE B 1 222 ? -8.578 -15.18 3.047 1 91.19 222 ILE B CA 1
ATOM 4641 C C . ILE B 1 222 ? -8.57 -14.109 4.133 1 91.19 222 ILE B C 1
ATOM 4643 O O . ILE B 1 222 ? -9.508 -14.016 4.93 1 91.19 222 ILE B O 1
ATOM 4647 N N . SER B 1 223 ? -7.539 -13.312 4.137 1 85.94 223 SER B N 1
ATOM 4648 C CA . SER B 1 223 ? -7.426 -12.25 5.125 1 85.94 223 SER B CA 1
ATOM 4649 C C . SER B 1 223 ? -8.172 -10.992 4.672 1 85.94 223 SER B C 1
ATOM 4651 O O . SER B 1 223 ? -8.102 -9.953 5.328 1 85.94 223 SER B O 1
ATOM 4653 N N . GLY B 1 224 ? -8.844 -11.148 3.621 1 78.38 224 GLY B N 1
ATOM 4654 C CA . GLY B 1 224 ? -9.758 -10.094 3.188 1 78.38 224 GLY B CA 1
ATOM 4655 C C . GLY B 1 224 ? -9.211 -9.273 2.035 1 78.38 224 GLY B C 1
ATOM 4656 O O . GLY B 1 224 ? -8.188 -9.625 1.442 1 78.38 224 GLY B O 1
ATOM 4657 N N . GLY B 1 225 ? -10.008 -8.477 1.494 1 74.75 225 GLY B N 1
ATOM 4658 C CA . GLY B 1 225 ? -9.773 -7.234 0.771 1 74.75 225 GLY B CA 1
ATOM 4659 C C . GLY B 1 225 ? -10.078 -5.996 1.595 1 74.75 225 GLY B C 1
ATOM 4660 O O . GLY B 1 225 ? -9.383 -5.715 2.578 1 74.75 225 GLY B O 1
ATOM 4661 N N . PRO B 1 226 ? -11.305 -5.59 1.449 1 67.31 226 PRO B N 1
ATOM 4662 C CA . PRO B 1 226 ? -11.719 -4.559 2.402 1 67.31 226 PRO B CA 1
ATOM 4663 C C . PRO B 1 226 ? -12.078 -5.133 3.77 1 67.31 226 PRO B C 1
ATOM 4665 O O . PRO B 1 226 ? -11.797 -4.512 4.801 1 67.31 226 PRO B O 1
ATOM 4668 N N . ILE B 1 227 ? -12.609 -6.43 3.809 1 75.38 227 ILE B N 1
ATOM 4669 C CA . ILE B 1 227 ? -12.93 -7.105 5.062 1 75.38 227 ILE B CA 1
ATOM 4670 C C . ILE B 1 227 ? -12.68 -8.602 4.922 1 75.38 227 ILE B C 1
ATOM 4672 O O . ILE B 1 227 ? -12.93 -9.188 3.863 1 75.38 227 ILE B O 1
ATOM 4676 N N . PRO B 1 228 ? -12.141 -9.188 5.941 1 78.31 228 PRO B N 1
ATOM 4677 C CA . PRO B 1 228 ? -11.922 -10.641 5.953 1 78.31 228 PRO B CA 1
ATOM 4678 C C . PRO B 1 228 ? -13.172 -11.414 6.355 1 78.31 228 PRO B C 1
ATOM 4680 O O . PRO B 1 228 ? -14.172 -10.82 6.777 1 78.31 228 PRO B O 1
ATOM 4683 N N . ALA B 1 229 ? -13.094 -12.711 6.145 1 78.81 229 ALA B N 1
ATOM 4684 C CA . ALA B 1 229 ? -14.062 -13.586 6.805 1 78.81 229 ALA B CA 1
ATOM 4685 C C . ALA B 1 229 ? -13.938 -13.492 8.32 1 78.81 229 ALA B C 1
ATOM 4687 O O . ALA B 1 229 ? -12.906 -13.07 8.844 1 78.81 229 ALA B O 1
ATOM 4688 N N . PRO B 1 230 ? -15 -13.758 9.016 1 84.12 230 PRO B N 1
ATOM 4689 C CA . PRO B 1 230 ? -14.867 -13.836 10.477 1 84.12 230 PRO B CA 1
ATOM 4690 C C . PRO B 1 230 ? -13.75 -14.773 10.922 1 84.12 230 PRO B C 1
ATOM 4692 O O . PRO B 1 230 ? -13.477 -15.773 10.258 1 84.12 230 PRO B O 1
ATOM 4695 N N . ASP B 1 231 ? -13.172 -14.477 12.055 1 90.38 231 ASP B N 1
ATOM 4696 C CA . ASP B 1 231 ? -12.008 -15.211 12.539 1 90.38 231 ASP B CA 1
ATOM 4697 C C . ASP B 1 231 ? -12.289 -16.703 12.609 1 90.38 231 ASP B C 1
ATOM 4699 O O . ASP B 1 231 ? -11.453 -17.516 12.203 1 90.38 231 ASP B O 1
ATOM 4703 N N . ASP B 1 232 ? -13.492 -17.031 13.109 1 92.44 232 ASP B N 1
ATOM 4704 C CA . ASP B 1 232 ? -13.852 -18.438 13.234 1 92.44 232 ASP B CA 1
ATOM 4705 C C . ASP B 1 232 ? -13.914 -19.109 11.867 1 92.44 232 ASP B C 1
ATOM 4707 O O . ASP B 1 232 ? -13.594 -20.297 11.734 1 92.44 232 ASP B O 1
ATOM 4711 N N . ASP B 1 233 ? -14.328 -18.359 10.883 1 92.69 233 ASP B N 1
ATOM 4712 C CA . ASP B 1 233 ? -14.383 -18.891 9.523 1 92.69 233 ASP B CA 1
ATOM 4713 C C . ASP B 1 233 ? -12.977 -19.094 8.953 1 92.69 233 ASP B C 1
ATOM 4715 O O . ASP B 1 233 ? -12.719 -20.078 8.258 1 92.69 233 ASP B O 1
ATOM 4719 N N . ILE B 1 234 ? -12.102 -18.141 9.227 1 93.75 234 ILE B N 1
ATOM 4720 C CA . ILE B 1 234 ? -10.719 -18.266 8.766 1 93.75 234 ILE B CA 1
ATOM 4721 C C . ILE B 1 234 ? -10.102 -19.547 9.328 1 93.75 234 ILE B C 1
ATOM 4723 O O . ILE B 1 234 ? -9.578 -20.375 8.57 1 93.75 234 ILE B O 1
ATOM 4727 N N . VAL B 1 235 ? -10.242 -19.734 10.648 1 96.38 235 VAL B N 1
ATOM 4728 C CA . VAL B 1 235 ? -9.688 -20.906 11.328 1 96.38 235 VAL B CA 1
ATOM 4729 C C . VAL B 1 235 ? -10.352 -22.172 10.805 1 96.38 235 VAL B C 1
ATOM 4731 O O . VAL B 1 235 ? -9.68 -23.172 10.523 1 96.38 235 VAL B O 1
ATOM 4734 N N . GLY B 1 236 ? -11.664 -22.109 10.648 1 96.38 236 GLY B N 1
ATOM 4735 C CA . GLY B 1 236 ? -12.414 -23.25 10.164 1 96.38 236 GLY B CA 1
ATOM 4736 C C . GLY B 1 236 ? -12.031 -23.656 8.75 1 96.38 236 GLY B C 1
ATOM 4737 O O . GLY B 1 236 ? -11.891 -24.844 8.453 1 96.38 236 GLY B O 1
ATOM 4738 N N . ILE B 1 237 ? -11.875 -22.703 7.848 1 96 237 ILE B N 1
ATOM 4739 C CA . ILE B 1 237 ? -11.492 -22.969 6.465 1 96 237 ILE B CA 1
ATOM 4740 C C . ILE B 1 237 ? -10.125 -23.656 6.434 1 96 237 ILE B C 1
ATOM 4742 O O . ILE B 1 237 ? -9.945 -24.656 5.73 1 96 237 ILE B O 1
ATOM 4746 N N . ILE B 1 238 ? -9.148 -23.141 7.176 1 97.19 238 ILE B N 1
ATOM 4747 C CA . ILE B 1 238 ? -7.809 -23.703 7.223 1 97.19 238 ILE B CA 1
ATOM 4748 C C . ILE B 1 238 ? -7.879 -25.141 7.734 1 97.19 238 ILE B C 1
ATOM 4750 O O . ILE B 1 238 ? -7.211 -26.031 7.203 1 97.19 238 ILE B O 1
ATOM 4754 N N . ALA B 1 239 ? -8.742 -25.391 8.719 1 97.62 239 ALA B N 1
ATOM 4755 C CA . ALA B 1 239 ? -8.867 -26.703 9.336 1 97.62 239 ALA B CA 1
ATOM 4756 C C . ALA B 1 239 ? -9.57 -27.688 8.406 1 97.62 239 ALA B C 1
ATOM 4758 O O . ALA B 1 239 ? -9.164 -28.844 8.297 1 97.62 239 ALA B O 1
ATOM 4759 N N . ASP B 1 240 ? -10.594 -27.234 7.73 1 97.31 240 ASP B N 1
ATOM 4760 C CA . ASP B 1 240 ? -11.508 -28.156 7.051 1 97.31 240 ASP B CA 1
ATOM 4761 C C . ASP B 1 240 ? -11.086 -28.375 5.598 1 97.31 240 ASP B C 1
ATOM 4763 O O . ASP B 1 240 ? -11.562 -29.297 4.941 1 97.31 240 ASP B O 1
ATOM 4767 N N . LEU B 1 241 ? -10.258 -27.531 5.074 1 97.06 241 LEU B N 1
ATOM 4768 C CA . LEU B 1 241 ? -9.773 -27.688 3.707 1 97.06 241 LEU B CA 1
ATOM 4769 C C . LEU B 1 241 ? -8.258 -27.828 3.678 1 97.06 241 LEU B C 1
ATOM 4771 O O . LEU B 1 241 ? -7.562 -27 3.1 1 97.06 241 LEU B O 1
ATOM 4775 N N . PRO B 1 242 ? -7.719 -28.859 4.133 1 95 242 PRO B N 1
ATOM 4776 C CA . PRO B 1 242 ? -6.27 -29.016 4.281 1 95 242 PRO B CA 1
ATOM 4777 C C . PRO B 1 242 ? -5.539 -29.062 2.939 1 95 242 PRO B C 1
ATOM 4779 O O . PRO B 1 242 ? -4.328 -28.844 2.885 1 95 242 PRO B O 1
ATOM 4782 N N . SER B 1 243 ? -6.223 -29.359 1.86 1 95.75 243 SER B N 1
ATOM 4783 C CA . SER B 1 243 ? -5.57 -29.469 0.56 1 95.75 243 SER B CA 1
ATOM 4784 C C . SER B 1 243 ? -5.516 -28.125 -0.152 1 95.75 243 SER B C 1
ATOM 4786 O O . SER B 1 243 ? -4.797 -27.969 -1.142 1 95.75 243 SER B O 1
ATOM 4788 N N . ALA B 1 244 ? -6.301 -27.141 0.304 1 97.81 244 ALA B N 1
ATOM 4789 C CA . ALA B 1 244 ? -6.359 -25.844 -0.355 1 97.81 244 ALA B CA 1
ATOM 4790 C C . ALA B 1 244 ? -5.18 -24.969 0.052 1 97.81 244 ALA B C 1
ATOM 4792 O O . ALA B 1 244 ? -4.773 -24.969 1.217 1 97.81 244 ALA B O 1
ATOM 4793 N N . SER B 1 245 ? -4.602 -24.297 -0.917 1 98.62 245 SER B N 1
ATOM 4794 C CA . SER B 1 245 ? -3.686 -23.203 -0.581 1 98.62 245 SER B CA 1
ATOM 4795 C C . SER B 1 245 ? -4.43 -22.016 0.015 1 98.62 245 SER B C 1
ATOM 4797 O O . SER B 1 245 ? -5.617 -21.828 -0.264 1 98.62 245 SER B O 1
ATOM 4799 N N . VAL B 1 246 ? -3.775 -21.297 0.839 1 97.94 246 VAL B N 1
ATOM 4800 C CA . VAL B 1 246 ? -4.352 -20.156 1.56 1 97.94 246 VAL B CA 1
ATOM 4801 C C . VAL B 1 246 ? -3.621 -18.875 1.174 1 97.94 246 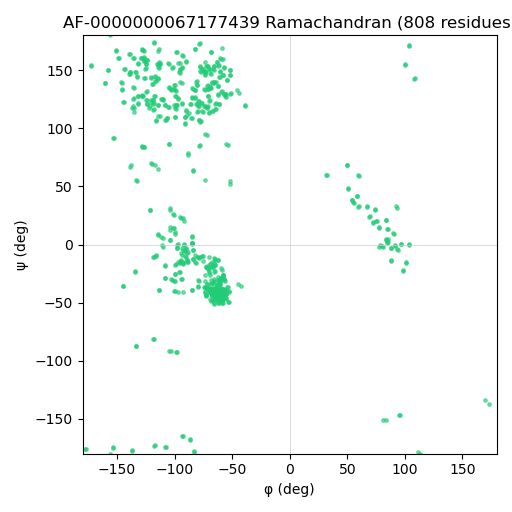VAL B C 1
ATOM 4803 O O . VAL B 1 246 ? -2.439 -18.703 1.486 1 97.94 246 VAL B O 1
ATOM 4806 N N . GLU B 1 247 ? -4.348 -18 0.58 1 97 247 GLU B N 1
ATOM 4807 C CA . GLU B 1 247 ? -3.717 -16.812 0.026 1 97 247 GLU B CA 1
ATOM 4808 C C . GLU B 1 247 ? -3.918 -15.602 0.941 1 97 247 GLU B C 1
ATOM 4810 O O . GLU B 1 247 ? -5.027 -15.359 1.425 1 97 247 GLU B O 1
ATOM 4815 N N . VAL B 1 248 ? -2.871 -14.875 1.173 1 95.88 248 VAL B N 1
ATOM 4816 C CA . VAL B 1 248 ? -2.961 -13.547 1.771 1 95.88 248 VAL B CA 1
ATOM 4817 C C . VAL B 1 248 ? -2.369 -12.516 0.82 1 95.88 248 VAL B C 1
ATOM 4819 O O . VAL B 1 248 ? -1.402 -12.797 0.108 1 95.88 248 VAL B O 1
ATOM 4822 N N . CYS B 1 249 ? -2.953 -11.352 0.788 1 93.12 249 CYS B N 1
ATOM 4823 C CA . CYS B 1 249 ? -2.508 -10.281 -0.097 1 93.12 249 CYS B CA 1
ATOM 4824 C C . CYS B 1 249 ? -1.991 -9.094 0.705 1 93.12 249 CYS B C 1
ATOM 4826 O O . CYS B 1 249 ? -2.377 -8.898 1.859 1 93.12 249 CYS B O 1
ATOM 4828 N N . SER B 1 250 ? -1.113 -8.266 0.123 1 88.62 250 SER B N 1
ATOM 4829 C CA . SER B 1 250 ? -0.475 -7.145 0.804 1 88.62 250 SER B CA 1
ATOM 4830 C C . SER B 1 250 ? -1.474 -6.027 1.079 1 88.62 250 SER B C 1
ATOM 4832 O O . SER B 1 250 ? -1.258 -5.199 1.969 1 88.62 250 SER B O 1
ATOM 4834 N N . SER B 1 251 ? -2.518 -5.941 0.426 1 83.38 251 SER B N 1
ATOM 4835 C CA . SER B 1 251 ? -3.479 -4.855 0.576 1 83.38 251 SER B CA 1
ATOM 4836 C C . SER B 1 251 ? -4.672 -5.281 1.427 1 83.38 251 SER B C 1
ATOM 4838 O O . SER B 1 251 ? -5.746 -4.684 1.347 1 83.38 251 SER B O 1
ATOM 4840 N N . MET B 1 252 ? -4.469 -6.266 2.303 1 85.25 252 MET B N 1
ATOM 4841 C CA . MET B 1 252 ? -5.578 -6.844 3.055 1 85.25 252 MET B CA 1
ATOM 4842 C C . MET B 1 252 ? -5.516 -6.43 4.52 1 85.25 252 MET B C 1
ATOM 4844 O O . MET B 1 252 ? -4.738 -5.547 4.891 1 85.25 252 MET B O 1
ATOM 4848 N N . ASN B 1 253 ? -6.43 -7.012 5.348 1 91.38 253 ASN B N 1
ATOM 4849 C CA . ASN B 1 253 ? -6.504 -6.82 6.793 1 91.38 253 ASN B CA 1
ATOM 4850 C C . ASN B 1 253 ? -5.293 -7.426 7.5 1 91.38 253 ASN B C 1
ATOM 4852 O O . ASN B 1 253 ? -5.129 -8.648 7.523 1 91.38 253 ASN B O 1
ATOM 4856 N N . TYR B 1 254 ? -4.453 -6.566 8.141 1 93.81 254 TYR B N 1
ATOM 4857 C CA . TYR B 1 254 ? -3.193 -6.977 8.75 1 93.81 254 TYR B CA 1
ATOM 4858 C C . TYR B 1 254 ? -3.434 -7.957 9.891 1 93.81 254 TYR B C 1
ATOM 4860 O O . TYR B 1 254 ? -2.709 -8.945 10.031 1 93.81 254 TYR B O 1
ATOM 4868 N N . ARG B 1 255 ? -4.418 -7.648 10.672 1 94.56 255 ARG B N 1
ATOM 4869 C CA . ARG B 1 255 ? -4.734 -8.5 11.82 1 94.56 255 ARG B CA 1
ATOM 4870 C C . ARG B 1 255 ? -5.152 -9.891 11.367 1 94.56 255 ARG B C 1
ATOM 4872 O O . ARG B 1 255 ? -4.715 -10.891 11.938 1 94.56 255 ARG B O 1
ATOM 4879 N N . ALA B 1 256 ? -6 -9.945 10.383 1 94.31 256 ALA B N 1
ATOM 4880 C CA . ALA B 1 256 ? -6.457 -11.227 9.852 1 94.31 256 ALA B CA 1
ATOM 4881 C C . ALA B 1 256 ? -5.301 -12.008 9.227 1 94.31 256 ALA B C 1
ATOM 4883 O O . ALA B 1 256 ? -5.258 -13.234 9.312 1 94.31 256 ALA B O 1
ATOM 4884 N N . THR B 1 257 ? -4.391 -11.312 8.562 1 96.31 257 THR B N 1
ATOM 4885 C CA . THR B 1 257 ? -3.205 -11.977 8.023 1 96.31 257 THR B CA 1
ATOM 4886 C C . THR B 1 257 ? -2.408 -12.648 9.133 1 96.31 257 THR B C 1
ATOM 4888 O O . THR B 1 257 ? -1.985 -13.797 8.992 1 96.31 257 THR B O 1
ATOM 4891 N N . LYS B 1 258 ? -2.193 -11.922 10.234 1 96.56 258 LYS B N 1
ATOM 4892 C CA . LYS B 1 258 ? -1.482 -12.492 11.375 1 96.56 258 LYS B CA 1
ATOM 4893 C C . LYS B 1 258 ? -2.213 -13.719 11.922 1 96.56 258 LYS B C 1
ATOM 4895 O O . LYS B 1 258 ? -1.583 -14.727 12.25 1 96.56 258 LYS B O 1
ATOM 4900 N N . LEU B 1 259 ? -3.523 -13.648 11.977 1 96.5 259 LEU B N 1
ATOM 4901 C CA . LEU B 1 259 ? -4.324 -14.789 12.422 1 96.5 259 LEU B CA 1
ATOM 4902 C C . LEU B 1 259 ? -4.113 -15.992 11.516 1 96.5 259 LEU B C 1
ATOM 4904 O O . LEU B 1 259 ? -3.93 -17.109 12 1 96.5 259 LEU B O 1
ATOM 4908 N N . VAL B 1 260 ? -4.141 -15.797 10.211 1 97.19 260 VAL B N 1
ATOM 4909 C CA . VAL B 1 260 ? -3.969 -16.859 9.227 1 97.19 260 VAL B CA 1
ATOM 4910 C C . VAL B 1 260 ? -2.604 -17.516 9.406 1 97.19 260 VAL B C 1
ATOM 4912 O O . VAL B 1 260 ? -2.502 -18.734 9.469 1 97.19 260 VAL B O 1
ATOM 4915 N N . VAL B 1 261 ? -1.603 -16.688 9.531 1 97.88 261 VAL B N 1
ATOM 4916 C CA . VAL B 1 261 ? -0.228 -17.156 9.633 1 97.88 261 VAL B CA 1
ATOM 4917 C C . VAL B 1 261 ? -0.034 -17.906 10.945 1 97.88 261 VAL B C 1
ATOM 4919 O O . VAL B 1 261 ? 0.612 -18.969 10.977 1 97.88 261 VAL B O 1
ATOM 4922 N N . ASP B 1 262 ? -0.579 -17.359 12.055 1 97.94 262 ASP B N 1
ATOM 4923 C CA . ASP B 1 262 ? -0.506 -18.031 13.352 1 97.94 262 ASP B CA 1
ATOM 4924 C C . ASP B 1 262 ? -1.155 -19.406 13.289 1 97.94 262 ASP B C 1
ATOM 4926 O O . ASP B 1 262 ? -0.603 -20.391 13.805 1 97.94 262 ASP B O 1
ATOM 4930 N N . GLU B 1 263 ? -2.279 -19.438 12.625 1 98 263 GLU B N 1
ATOM 4931 C CA . GLU B 1 263 ? -3.006 -20.703 12.531 1 98 263 GLU B CA 1
ATOM 4932 C C . GLU B 1 263 ? -2.238 -21.719 11.695 1 98 263 GLU B C 1
ATOM 4934 O O . GLU B 1 263 ? -2.086 -22.875 12.094 1 98 263 GLU B O 1
ATOM 4939 N N . LEU B 1 264 ? -1.759 -21.312 10.539 1 98.44 264 LEU B N 1
ATOM 4940 C CA . LEU B 1 264 ? -0.983 -22.203 9.688 1 98.44 264 LEU B CA 1
ATOM 4941 C C . LEU B 1 264 ? 0.281 -22.672 10.398 1 98.44 264 LEU B C 1
ATOM 4943 O O . LEU B 1 264 ? 0.666 -23.844 10.281 1 98.44 264 LEU B O 1
ATOM 4947 N N . SER B 1 265 ? 0.937 -21.75 11.094 1 98 265 SER B N 1
ATOM 4948 C CA . SER B 1 265 ? 2.146 -22.094 11.844 1 98 265 SER B CA 1
ATOM 4949 C C . SER B 1 265 ? 1.857 -23.125 12.922 1 98 265 SER B C 1
ATOM 4951 O O . SER B 1 265 ? 2.6 -24.094 13.078 1 98 265 SER B O 1
ATOM 4953 N N . ALA B 1 266 ? 0.818 -22.891 13.711 1 97.81 266 ALA B N 1
ATOM 4954 C CA . ALA B 1 266 ? 0.438 -23.797 14.789 1 97.81 266 ALA B CA 1
ATOM 4955 C C . ALA B 1 266 ? 0.162 -25.188 14.266 1 97.81 266 ALA B C 1
ATOM 4957 O O . ALA B 1 266 ? 0.416 -26.188 14.953 1 97.81 266 ALA B O 1
ATOM 4958 N N . ARG B 1 267 ? -0.229 -25.297 13.008 1 97.5 267 ARG B N 1
ATOM 4959 C CA . ARG B 1 267 ? -0.58 -26.578 12.406 1 97.5 267 ARG B CA 1
ATOM 4960 C C . ARG B 1 267 ? 0.59 -27.141 11.617 1 97.5 267 ARG B C 1
ATOM 4962 O O . ARG B 1 267 ? 0.499 -28.25 11.07 1 97.5 267 ARG B O 1
ATOM 4969 N N . GLY B 1 268 ? 1.677 -26.406 11.531 1 97.44 268 GLY B N 1
ATOM 4970 C CA . GLY B 1 268 ? 2.807 -26.844 10.727 1 97.44 268 GLY B CA 1
ATOM 4971 C C . GLY B 1 268 ? 2.504 -26.859 9.234 1 97.44 268 GLY B C 1
ATOM 4972 O O . GLY B 1 268 ? 2.977 -27.734 8.516 1 97.44 268 GLY B O 1
ATOM 4973 N N . GLN B 1 269 ? 1.627 -25.906 8.758 1 98.31 269 GLN B N 1
ATOM 4974 C CA . GLN B 1 269 ? 1.131 -25.953 7.383 1 98.31 269 GLN B CA 1
ATOM 4975 C C . GLN B 1 269 ? 1.475 -24.672 6.633 1 98.31 269 GLN B C 1
ATOM 4977 O O . GLN B 1 269 ? 0.714 -24.219 5.77 1 98.31 269 GLN B O 1
ATOM 4982 N N . LEU B 1 270 ? 2.574 -23.969 6.934 1 98.31 270 LEU B N 1
ATOM 4983 C CA . LEU B 1 270 ? 2.959 -22.734 6.258 1 98.31 270 LEU B CA 1
ATOM 4984 C C . LEU B 1 270 ? 3.275 -23 4.789 1 98.31 270 LEU B C 1
ATOM 4986 O O . LEU B 1 270 ? 3.328 -22.062 3.986 1 98.31 270 LEU B O 1
ATOM 4990 N N . HIS B 1 271 ? 3.516 -24.266 4.414 1 97.94 271 HIS B N 1
ATOM 4991 C CA . HIS B 1 271 ? 3.768 -24.609 3.021 1 97.94 271 HIS B CA 1
ATOM 4992 C C . HIS B 1 271 ? 2.543 -24.344 2.154 1 97.94 271 HIS B C 1
ATOM 4994 O O . HIS B 1 271 ? 2.643 -24.312 0.925 1 97.94 271 HIS B O 1
ATOM 5000 N N . ARG B 1 272 ? 1.312 -24.094 2.725 1 98.5 272 ARG B N 1
ATOM 5001 C CA . ARG B 1 272 ? 0.067 -23.828 2.014 1 98.5 272 ARG B CA 1
ATOM 5002 C C . ARG B 1 272 ? -0.097 -22.328 1.745 1 98.5 272 ARG B C 1
ATOM 5004 O O . ARG B 1 272 ? -0.973 -21.922 0.979 1 98.5 272 ARG B O 1
ATOM 5011 N N . LEU B 1 273 ? 0.711 -21.516 2.396 1 98.56 273 LEU B N 1
ATOM 5012 C CA . LEU B 1 273 ? 0.581 -20.062 2.299 1 98.56 273 LEU B CA 1
ATOM 5013 C C . LEU B 1 273 ? 1.021 -19.578 0.926 1 98.56 273 LEU B C 1
ATOM 5015 O O . LEU B 1 273 ? 2.094 -19.938 0.444 1 98.56 273 LEU B O 1
ATOM 5019 N N . THR B 1 274 ? 0.194 -18.812 0.252 1 98.5 274 THR B N 1
ATOM 5020 C CA . THR B 1 274 ? 0.533 -18.125 -0.988 1 98.5 274 THR B CA 1
ATOM 5021 C C . THR B 1 274 ? 0.296 -16.625 -0.854 1 98.5 274 THR B C 1
ATOM 5023 O O . THR B 1 274 ? -0.418 -16.172 0.047 1 98.5 274 THR B O 1
ATOM 5026 N N . LEU B 1 275 ? 0.956 -15.859 -1.723 1 98.19 275 LEU B N 1
ATOM 5027 C CA . LEU B 1 275 ? 0.893 -14.406 -1.585 1 98.19 275 LEU B CA 1
ATOM 5028 C C . LEU B 1 275 ? 0.414 -13.758 -2.879 1 98.19 275 LEU B C 1
ATOM 5030 O O . LEU B 1 275 ? 0.587 -14.32 -3.963 1 98.19 275 LEU B O 1
ATOM 5034 N N . GLY B 1 276 ? -0.145 -12.602 -2.787 1 96.75 276 GLY B N 1
ATOM 5035 C CA . GLY B 1 276 ? -0.498 -11.68 -3.857 1 96.75 276 GLY B CA 1
ATOM 5036 C C . GLY B 1 276 ? -0.597 -10.242 -3.396 1 96.75 276 GLY B C 1
ATOM 5037 O O . GLY B 1 276 ? -0.32 -9.938 -2.234 1 96.75 276 GLY B O 1
ATOM 5038 N N . THR B 1 277 ? -0.91 -9.367 -4.301 1 94.25 277 THR B N 1
ATOM 5039 C CA . THR B 1 277 ? -1.032 -7.965 -3.918 1 94.25 277 THR B CA 1
ATOM 5040 C C . THR B 1 277 ? -2.492 -7.523 -3.936 1 94.25 277 THR B C 1
ATOM 5042 O O . THR B 1 277 ? -2.895 -6.652 -3.162 1 94.25 277 THR B O 1
ATOM 5045 N N . ASP B 1 278 ? -3.369 -8.172 -4.824 1 92.38 278 ASP B N 1
ATOM 5046 C CA . ASP B 1 278 ? -4.738 -7.742 -5.094 1 92.38 278 ASP B CA 1
ATOM 5047 C C . ASP B 1 278 ? -4.773 -6.312 -5.633 1 92.38 278 ASP B C 1
ATOM 5049 O O . ASP B 1 278 ? -5.559 -5.488 -5.164 1 92.38 278 ASP B O 1
ATOM 5053 N N . THR B 1 279 ? -3.793 -6.039 -6.543 1 90.81 279 THR B N 1
ATOM 5054 C CA . THR B 1 279 ? -3.65 -4.75 -7.211 1 90.81 279 THR B CA 1
ATOM 5055 C C . THR B 1 279 ? -3.564 -4.93 -8.719 1 90.81 279 THR B C 1
ATOM 5057 O O . THR B 1 279 ? -3.303 -6.031 -9.211 1 90.81 279 THR B O 1
ATOM 5060 N N . PRO B 1 280 ? -3.67 -3.895 -9.672 1 86.62 280 PRO B N 1
ATOM 5061 C CA . PRO B 1 280 ? -4.293 -2.619 -9.312 1 86.62 280 PRO B CA 1
ATOM 5062 C C . PRO B 1 280 ? -5.809 -2.721 -9.18 1 86.62 280 PRO B C 1
ATOM 5064 O O . PRO B 1 280 ? -6.426 -3.609 -9.766 1 86.62 280 PRO B O 1
ATOM 5067 N N . GLY B 1 281 ? -6.461 -1.83 -8.438 1 73.31 281 GLY B N 1
ATOM 5068 C CA . GLY B 1 281 ? -7.887 -1.704 -8.188 1 73.31 281 GLY B CA 1
ATOM 5069 C C . GLY B 1 281 ? -8.219 -0.709 -7.09 1 73.31 281 GLY B C 1
ATOM 5070 O O . GLY B 1 281 ? -7.672 0.396 -7.062 1 73.31 281 GLY B O 1
ATOM 5071 N N . GLY B 1 282 ? -8.977 -1.103 -6.34 1 65.12 282 GLY B N 1
ATOM 5072 C CA . GLY B 1 282 ? -9.359 -0.197 -5.27 1 65.12 282 GLY B CA 1
ATOM 5073 C C . GLY B 1 282 ? -8.242 0.045 -4.27 1 65.12 282 GLY B C 1
ATOM 5074 O O . GLY B 1 282 ? -8.266 1.027 -3.525 1 65.12 282 GLY B O 1
ATOM 5075 N N . THR B 1 283 ? -7.145 -0.776 -4.383 1 77.75 283 THR B N 1
ATOM 5076 C CA . THR B 1 283 ? -6.098 -0.689 -3.371 1 77.75 283 THR B CA 1
ATOM 5077 C C . THR B 1 283 ? -4.93 0.151 -3.873 1 77.75 283 THR B C 1
ATOM 5079 O O . THR B 1 283 ? -4.078 0.572 -3.086 1 77.75 283 THR B O 1
ATOM 5082 N N . GLY B 1 284 ? -4.867 0.356 -5.223 1 87.94 284 GLY B N 1
ATOM 5083 C CA . GLY B 1 284 ? -3.822 1.214 -5.758 1 87.94 284 GLY B CA 1
ATOM 5084 C C . GLY B 1 284 ? -2.809 0.465 -6.602 1 87.94 284 GLY B C 1
ATOM 5085 O O . GLY B 1 284 ? -3.043 -0.681 -6.992 1 87.94 284 GLY B O 1
ATOM 5086 N N . VAL B 1 285 ? -1.836 1.161 -7.117 1 91.62 285 VAL B N 1
ATOM 5087 C CA . VAL B 1 285 ? -0.664 0.63 -7.805 1 91.62 285 VAL B CA 1
ATOM 5088 C C . VAL B 1 285 ? 0.528 0.6 -6.852 1 91.62 285 VAL B C 1
ATOM 5090 O O . VAL B 1 285 ? 1.071 1.648 -6.492 1 91.62 285 VAL B O 1
ATOM 5093 N N . ILE B 1 286 ? 0.942 -0.584 -6.445 1 92.44 286 ILE B N 1
ATOM 5094 C CA . ILE B 1 286 ? 1.932 -0.744 -5.387 1 92.44 286 ILE B CA 1
ATOM 5095 C C . ILE B 1 286 ? 3.057 -1.659 -5.867 1 92.44 286 ILE B C 1
ATOM 5097 O O . ILE B 1 286 ? 3.119 -2.828 -5.48 1 92.44 286 ILE B O 1
ATOM 5101 N N . PRO B 1 287 ? 4.012 -1.155 -6.559 1 92.38 287 PRO B N 1
ATOM 5102 C CA . PRO B 1 287 ? 5.07 -1.951 -7.184 1 92.38 287 PRO B CA 1
ATOM 5103 C C . PRO B 1 287 ? 5.832 -2.811 -6.18 1 92.38 287 PRO B C 1
ATOM 5105 O O . PRO B 1 287 ? 6.273 -3.914 -6.512 1 92.38 287 PRO B O 1
ATOM 5108 N N . ARG B 1 288 ? 5.949 -2.402 -4.93 1 93.44 288 ARG B N 1
ATOM 5109 C CA . ARG B 1 288 ? 6.738 -3.109 -3.924 1 93.44 288 ARG B CA 1
ATOM 5110 C C . ARG B 1 288 ? 5.84 -3.938 -3.008 1 93.44 288 ARG B C 1
ATOM 5112 O O . ARG B 1 288 ? 6.262 -4.352 -1.926 1 93.44 288 ARG B O 1
ATOM 5119 N N . GLY B 1 289 ? 4.613 -4.117 -3.428 1 94.31 289 GLY B N 1
ATOM 5120 C CA . GLY B 1 289 ? 3.631 -4.77 -2.576 1 94.31 289 GLY B CA 1
ATOM 5121 C C . GLY B 1 289 ? 4.047 -6.164 -2.146 1 94.31 289 GLY B C 1
ATOM 5122 O O . GLY B 1 289 ? 3.816 -6.562 -1.002 1 94.31 289 GLY B O 1
ATOM 5123 N N . MET B 1 290 ? 4.66 -6.949 -3.045 1 97.06 290 MET B N 1
ATOM 5124 C CA . MET B 1 290 ? 5.078 -8.305 -2.715 1 97.06 290 MET B CA 1
ATOM 5125 C C . MET B 1 290 ? 6.219 -8.289 -1.702 1 97.06 290 MET B C 1
ATOM 5127 O O . MET B 1 290 ? 6.242 -9.102 -0.774 1 97.06 290 MET B O 1
ATOM 5131 N N . LEU B 1 291 ? 7.191 -7.383 -1.87 1 96.44 291 LEU B N 1
ATOM 5132 C CA . LEU B 1 291 ? 8.281 -7.262 -0.906 1 96.44 291 LEU B CA 1
ATOM 5133 C C . LEU B 1 291 ? 7.746 -6.863 0.467 1 96.44 291 LEU B C 1
ATOM 5135 O O . LEU B 1 291 ? 8.195 -7.387 1.488 1 96.44 291 LEU B O 1
ATOM 5139 N N . ARG B 1 292 ? 6.828 -5.984 0.448 1 94.38 292 ARG B N 1
ATOM 5140 C CA . ARG B 1 292 ? 6.246 -5.527 1.706 1 94.38 292 ARG B CA 1
ATOM 5141 C C . ARG B 1 292 ? 5.52 -6.668 2.416 1 94.38 292 ARG B C 1
ATOM 5143 O O . ARG B 1 292 ? 5.527 -6.746 3.645 1 94.38 292 ARG B O 1
ATOM 5150 N N . ASN B 1 293 ? 4.867 -7.477 1.635 1 95.94 293 ASN B N 1
ATOM 5151 C CA . ASN B 1 293 ? 4.219 -8.648 2.203 1 95.94 293 ASN B CA 1
ATOM 5152 C C . ASN B 1 293 ? 5.227 -9.562 2.908 1 95.94 293 ASN B C 1
ATOM 5154 O O . ASN B 1 293 ? 4.992 -9.992 4.039 1 95.94 293 ASN B O 1
ATOM 5158 N N . VAL B 1 294 ? 6.328 -9.836 2.279 1 98.12 294 VAL B N 1
ATOM 5159 C CA . VAL B 1 294 ? 7.383 -10.672 2.848 1 98.12 294 VAL B CA 1
ATOM 5160 C C . VAL B 1 294 ? 7.902 -10.039 4.137 1 98.12 294 VAL B C 1
ATOM 5162 O O . VAL B 1 294 ? 8.07 -10.727 5.148 1 98.12 294 VAL B O 1
ATOM 5165 N N . CYS B 1 295 ? 8.109 -8.703 4.121 1 96.44 295 CYS B N 1
ATOM 5166 C CA . CYS B 1 295 ? 8.586 -7.984 5.293 1 96.44 295 CYS B CA 1
ATOM 5167 C C . CYS B 1 295 ? 7.602 -8.102 6.449 1 96.44 295 CYS B C 1
ATOM 5169 O O . CYS B 1 295 ? 8 -8.336 7.59 1 96.44 295 CYS B O 1
ATOM 5171 N N . PHE B 1 296 ? 6.332 -7.984 6.184 1 97.25 296 PHE B N 1
ATOM 5172 C CA . PHE B 1 296 ? 5.316 -8.062 7.227 1 97.25 296 PHE B CA 1
ATOM 5173 C C . PHE B 1 296 ? 5.289 -9.453 7.852 1 97.25 296 PHE B C 1
ATOM 5175 O O . PHE B 1 296 ? 5.273 -9.586 9.078 1 97.25 296 PHE B O 1
ATOM 5182 N N . LEU B 1 297 ? 5.297 -10.477 7.016 1 98.19 297 LEU B N 1
ATOM 5183 C CA . LEU B 1 297 ? 5.27 -11.852 7.492 1 98.19 297 LEU B CA 1
ATOM 5184 C C . LEU B 1 297 ? 6.48 -12.148 8.375 1 98.19 297 LEU B C 1
ATOM 5186 O O . LEU B 1 297 ? 6.336 -12.727 9.453 1 98.19 297 LEU B O 1
ATOM 5190 N N . ALA B 1 298 ? 7.637 -11.695 7.953 1 98.31 298 ALA B N 1
ATOM 5191 C CA . ALA B 1 298 ? 8.883 -12.062 8.625 1 98.31 298 ALA B CA 1
ATOM 5192 C C . ALA B 1 298 ? 9.094 -11.227 9.883 1 98.31 298 ALA B C 1
ATOM 5194 O O . ALA B 1 298 ? 9.562 -11.742 10.906 1 98.31 298 ALA B O 1
ATOM 5195 N N . SER B 1 299 ? 8.703 -9.961 9.859 1 96.62 299 SER B N 1
ATOM 5196 C CA . SER B 1 299 ? 9.125 -9.039 10.914 1 96.62 299 SER B CA 1
ATOM 5197 C C . SER B 1 299 ? 8.031 -8.852 11.953 1 96.62 299 SER B C 1
ATOM 5199 O O . SER B 1 299 ? 8.305 -8.445 13.086 1 96.62 299 SER B O 1
ATOM 5201 N N . VAL B 1 300 ? 6.789 -9.07 11.539 1 96.62 300 VAL B N 1
ATOM 5202 C CA . VAL B 1 300 ? 5.688 -8.797 12.461 1 96.62 300 VAL B CA 1
ATOM 5203 C C . VAL B 1 300 ? 4.988 -10.109 12.82 1 96.62 300 VAL B C 1
ATOM 5205 O O . VAL B 1 300 ? 4.664 -10.344 13.992 1 96.62 300 VAL B O 1
ATOM 5208 N N . CYS B 1 301 ? 4.828 -11.008 11.82 1 97.19 301 CYS B N 1
ATOM 5209 C CA . CYS B 1 301 ? 4.027 -12.211 12.047 1 97.19 301 CYS B CA 1
ATOM 5210 C C . CYS B 1 301 ? 4.895 -13.359 12.547 1 97.19 301 CYS B C 1
ATOM 5212 O O . CYS B 1 301 ? 4.383 -14.43 12.875 1 97.19 301 CYS B O 1
ATOM 5214 N N . GLY B 1 302 ? 6.219 -13.219 12.516 1 96.62 302 GLY B N 1
ATOM 5215 C CA . GLY B 1 302 ? 7.109 -14.219 13.086 1 96.62 302 GLY B CA 1
ATOM 5216 C C . GLY B 1 302 ? 7.414 -15.359 12.141 1 96.62 302 GLY B C 1
ATOM 5217 O O . GLY B 1 302 ? 7.898 -16.406 12.562 1 96.62 302 GLY B O 1
ATOM 5218 N N . VAL B 1 303 ? 7.086 -15.195 10.883 1 98.25 303 VAL B N 1
ATOM 5219 C CA . VAL B 1 303 ? 7.406 -16.219 9.898 1 98.25 303 VAL B CA 1
ATOM 5220 C C . VAL B 1 303 ? 8.898 -16.203 9.586 1 98.25 303 VAL B C 1
ATOM 5222 O O . VAL B 1 303 ? 9.484 -15.125 9.391 1 98.25 303 VAL B O 1
ATOM 5225 N N . ASP B 1 304 ? 9.484 -17.359 9.578 1 98.38 304 ASP B N 1
ATOM 5226 C CA . ASP B 1 304 ? 10.875 -17.453 9.125 1 98.38 304 ASP B CA 1
ATOM 5227 C C . ASP B 1 304 ? 11.055 -16.781 7.762 1 98.38 304 ASP B C 1
ATOM 5229 O O . ASP B 1 304 ? 10.273 -17.047 6.836 1 98.38 304 ASP B O 1
ATOM 5233 N N . PRO B 1 305 ? 12.078 -15.891 7.652 1 98.56 305 PRO B N 1
ATOM 5234 C CA . PRO B 1 305 ? 12.25 -15.148 6.398 1 98.56 305 PRO B CA 1
ATOM 5235 C C . PRO B 1 305 ? 12.383 -16.078 5.188 1 98.56 305 PRO B C 1
ATOM 5237 O O . PRO B 1 305 ? 11.875 -15.758 4.109 1 98.56 305 PRO B O 1
ATOM 5240 N N . LEU B 1 306 ? 13.078 -17.156 5.309 1 98.75 306 LEU B N 1
ATOM 5241 C CA . LEU B 1 306 ? 13.211 -18.109 4.211 1 98.75 306 LEU B CA 1
ATOM 5242 C C . LEU B 1 306 ? 11.852 -18.641 3.787 1 98.75 306 LEU B C 1
ATOM 5244 O O . LEU B 1 306 ? 11.57 -18.766 2.594 1 98.75 306 LEU B O 1
ATOM 5248 N N . THR B 1 307 ? 10.992 -18.953 4.754 1 98.69 307 THR B N 1
ATOM 5249 C CA . THR B 1 307 ? 9.641 -19.422 4.5 1 98.69 307 THR B CA 1
ATOM 5250 C C . THR B 1 307 ? 8.789 -18.328 3.859 1 98.69 307 THR B C 1
ATOM 5252 O O . THR B 1 307 ? 7.98 -18.609 2.969 1 98.69 307 THR B O 1
ATOM 5255 N N . ALA B 1 308 ? 8.953 -17.094 4.328 1 98.75 308 ALA B N 1
ATOM 5256 C CA . ALA B 1 308 ? 8.227 -15.977 3.748 1 98.75 308 ALA B CA 1
ATOM 5257 C C . ALA B 1 308 ? 8.586 -15.789 2.277 1 98.75 308 ALA B C 1
ATOM 5259 O O . ALA B 1 308 ? 7.711 -15.547 1.443 1 98.75 308 ALA B O 1
ATOM 5260 N N . VAL B 1 309 ? 9.859 -15.898 1.924 1 98.88 309 VAL B N 1
ATOM 5261 C CA . VAL B 1 309 ? 10.312 -15.789 0.542 1 98.88 309 VAL B CA 1
ATOM 5262 C C . VAL B 1 309 ? 9.719 -16.922 -0.289 1 98.88 309 VAL B C 1
ATOM 5264 O O . VAL B 1 309 ? 9.266 -16.703 -1.414 1 98.88 309 VAL B O 1
ATOM 5267 N N . ALA B 1 310 ? 9.711 -18.156 0.248 1 98.88 310 ALA B N 1
ATOM 5268 C CA . ALA B 1 310 ? 9.125 -19.297 -0.46 1 98.88 310 ALA B CA 1
ATOM 5269 C C . ALA B 1 310 ? 7.648 -19.047 -0.767 1 98.88 310 ALA B C 1
ATOM 5271 O O . ALA B 1 310 ? 7.176 -19.359 -1.859 1 98.88 310 ALA B O 1
ATOM 5272 N N . ALA B 1 311 ? 6.914 -18.469 0.183 1 98.88 311 ALA B N 1
ATOM 5273 C CA . ALA B 1 311 ? 5.5 -18.172 -0.006 1 98.88 311 ALA B CA 1
ATOM 5274 C C . ALA B 1 311 ? 5.301 -17.172 -1.146 1 98.88 311 ALA B C 1
ATOM 5276 O O . ALA B 1 311 ? 4.289 -17.219 -1.85 1 98.88 311 ALA B O 1
ATOM 5277 N N . ALA B 1 312 ? 6.273 -16.297 -1.342 1 98.88 312 ALA B N 1
ATOM 5278 C CA . ALA B 1 312 ? 6.172 -15.234 -2.34 1 98.88 312 ALA B CA 1
ATOM 5279 C C . ALA B 1 312 ? 6.711 -15.695 -3.689 1 98.88 312 ALA B C 1
ATOM 5281 O O . ALA B 1 312 ? 6.742 -14.922 -4.652 1 98.88 312 ALA B O 1
ATOM 5282 N N . THR B 1 313 ? 7.262 -16.906 -3.807 1 98.88 313 THR B N 1
ATOM 5283 C CA . THR B 1 313 ? 7.898 -17.391 -5.027 1 98.88 313 THR B CA 1
ATOM 5284 C C . THR B 1 313 ? 7.426 -18.797 -5.363 1 98.88 313 THR B C 1
ATOM 5286 O O . THR B 1 313 ? 6.328 -18.984 -5.895 1 98.88 313 THR B O 1
ATOM 5289 N N . GLY B 1 314 ? 8.078 -19.812 -4.828 1 98.81 314 GLY B N 1
ATOM 5290 C CA . GLY B 1 314 ? 7.84 -21.203 -5.219 1 98.81 314 GLY B CA 1
ATOM 5291 C C . GLY B 1 314 ? 6.469 -21.703 -4.816 1 98.81 314 GLY B C 1
ATOM 5292 O O . GLY B 1 314 ? 5.816 -22.422 -5.578 1 98.81 314 GLY B O 1
ATOM 5293 N N . GLN B 1 315 ? 6.023 -21.406 -3.598 1 98.81 315 GLN B N 1
ATOM 5294 C CA . GLN B 1 315 ? 4.73 -21.891 -3.127 1 98.81 315 GLN B CA 1
ATOM 5295 C C . GLN B 1 315 ? 3.588 -21.328 -3.961 1 98.81 315 GLN B C 1
ATOM 5297 O O . GLN B 1 315 ? 2.66 -22.047 -4.328 1 98.81 315 GLN B O 1
ATOM 5302 N N . THR B 1 316 ? 3.682 -20 -4.215 1 98.81 316 THR B N 1
ATOM 5303 C CA . THR B 1 316 ? 2.648 -19.375 -5.031 1 98.81 316 THR B CA 1
ATOM 5304 C C . THR B 1 316 ? 2.666 -19.938 -6.449 1 98.81 316 THR B C 1
ATOM 5306 O O . THR B 1 316 ? 1.614 -20.234 -7.02 1 98.81 316 THR B O 1
ATOM 5309 N N . ALA B 1 317 ? 3.846 -20.094 -7.043 1 98.75 317 ALA B N 1
ATOM 5310 C CA . ALA B 1 317 ? 3.969 -20.656 -8.383 1 98.75 317 ALA B CA 1
ATOM 5311 C C . ALA B 1 317 ? 3.367 -22.062 -8.453 1 98.75 317 ALA B C 1
ATOM 5313 O O . ALA B 1 317 ? 2.568 -22.359 -9.344 1 98.75 317 ALA B O 1
ATOM 5314 N N . ARG B 1 318 ? 3.703 -22.859 -7.492 1 98.25 318 ARG B N 1
ATOM 5315 C CA . ARG B 1 318 ? 3.219 -24.234 -7.457 1 98.25 318 ARG B CA 1
ATOM 5316 C C . ARG B 1 318 ? 1.7 -24.281 -7.316 1 98.25 318 ARG B C 1
ATOM 5318 O O . ARG B 1 318 ? 1.028 -25.047 -8.008 1 98.25 318 ARG B O 1
ATOM 5325 N N . ALA B 1 319 ? 1.169 -23.469 -6.445 1 98.38 319 ALA B N 1
ATOM 5326 C CA . ALA B 1 319 ? -0.274 -23.438 -6.223 1 98.38 319 ALA B CA 1
ATOM 5327 C C . ALA B 1 319 ? -1.019 -23.094 -7.512 1 98.38 319 ALA B C 1
ATOM 5329 O O . ALA B 1 319 ? -2.158 -23.516 -7.711 1 98.38 319 ALA B O 1
ATOM 5330 N N . HIS B 1 320 ? -0.33 -22.359 -8.375 1 98.38 320 HIS B N 1
ATOM 5331 C CA . HIS B 1 320 ? -0.988 -21.906 -9.594 1 98.38 320 HIS B CA 1
ATOM 5332 C C . HIS B 1 320 ? -0.538 -22.719 -10.805 1 98.38 320 HIS B C 1
ATOM 5334 O O . HIS B 1 320 ? -0.86 -22.375 -11.938 1 98.38 320 HIS B O 1
ATOM 5340 N N . GLY B 1 321 ? 0.292 -23.734 -10.617 1 97.38 321 GLY B N 1
ATOM 5341 C CA . GLY B 1 321 ? 0.733 -24.625 -11.688 1 97.38 321 GLY B CA 1
ATOM 5342 C C . GLY B 1 321 ? 1.737 -23.969 -12.617 1 97.38 321 GLY B C 1
ATOM 5343 O O . GLY B 1 321 ? 1.75 -24.25 -13.82 1 97.38 321 GLY B O 1
ATOM 5344 N N . LEU B 1 322 ? 2.518 -23.062 -12.117 1 97.38 322 LEU B N 1
ATOM 5345 C CA . LEU B 1 322 ? 3.486 -22.344 -12.945 1 97.38 322 LEU B CA 1
ATOM 5346 C C . LEU B 1 322 ? 4.859 -23 -12.859 1 97.38 322 LEU B C 1
ATOM 5348 O O . LEU B 1 322 ? 5.242 -23.516 -11.805 1 97.38 322 LEU B O 1
ATOM 5352 N N . ASP B 1 323 ? 5.641 -22.969 -13.875 1 96.25 323 ASP B N 1
ATOM 5353 C CA . ASP B 1 323 ? 6.965 -23.578 -13.914 1 96.25 323 ASP B CA 1
ATOM 5354 C C . ASP B 1 323 ? 8.047 -22.578 -13.508 1 96.25 323 ASP B C 1
ATOM 5356 O O . ASP B 1 323 ? 9.195 -22.703 -13.922 1 96.25 323 ASP B O 1
ATOM 5360 N N . THR B 1 324 ? 7.777 -21.578 -12.82 1 97.81 324 THR B N 1
ATOM 5361 C CA . THR B 1 324 ? 8.703 -20.547 -12.336 1 97.81 324 THR B CA 1
ATOM 5362 C C . THR B 1 324 ? 8.727 -20.516 -10.812 1 97.81 324 THR B C 1
ATOM 5364 O O . THR B 1 324 ? 8.266 -21.453 -10.156 1 97.81 324 THR B O 1
ATOM 5367 N N . GLY B 1 325 ? 9.406 -19.547 -10.195 1 98.44 325 GLY B N 1
ATOM 5368 C CA . GLY B 1 325 ? 9.344 -19.281 -8.766 1 98.44 325 GLY B CA 1
ATOM 5369 C C . GLY B 1 325 ? 10.398 -20.031 -7.969 1 98.44 325 GLY B C 1
ATOM 5370 O O . GLY B 1 325 ? 10.461 -19.891 -6.746 1 98.44 325 GLY B O 1
ATOM 5371 N N . VAL B 1 326 ? 11.25 -20.859 -8.672 1 98.75 326 VAL B N 1
ATOM 5372 C CA . VAL B 1 326 ? 12.336 -21.547 -7.992 1 98.75 326 VAL B CA 1
ATOM 5373 C C . VAL B 1 326 ? 13.625 -21.406 -8.805 1 98.75 326 VAL B C 1
ATOM 5375 O O . VAL B 1 326 ? 13.578 -21.281 -10.031 1 98.75 326 VAL B O 1
ATOM 5378 N N . LEU B 1 327 ? 14.742 -21.375 -8.125 1 98.75 327 LEU B N 1
ATOM 5379 C CA . LEU B 1 327 ? 16.047 -21.438 -8.75 1 98.75 327 LEU B CA 1
ATOM 5380 C C . LEU B 1 327 ? 16.688 -22.812 -8.562 1 98.75 327 LEU B C 1
ATOM 5382 O O . LEU B 1 327 ? 17.453 -23.031 -7.621 1 98.75 327 LEU B O 1
ATOM 5386 N N . VAL B 1 328 ? 16.375 -23.688 -9.43 1 98.44 328 VAL B N 1
ATOM 5387 C CA . VAL B 1 328 ? 16.922 -25.047 -9.508 1 98.44 328 VAL B CA 1
ATOM 5388 C C . VAL B 1 328 ? 17.25 -25.375 -10.961 1 98.44 328 VAL B C 1
ATOM 5390 O O . VAL B 1 328 ? 16.734 -24.75 -11.891 1 98.44 328 VAL B O 1
ATOM 5393 N N . GLU B 1 329 ? 18.094 -26.359 -11.164 1 98.19 329 GLU B N 1
ATOM 5394 C CA . GLU B 1 329 ? 18.484 -26.734 -12.523 1 98.19 329 GLU B CA 1
ATOM 5395 C C . GLU B 1 329 ? 17.266 -27.094 -13.359 1 98.19 329 GLU B C 1
ATOM 5397 O O . GLU B 1 329 ? 16.375 -27.812 -12.898 1 98.19 329 GLU B O 1
ATOM 5402 N N . GLY B 1 330 ? 17.203 -26.484 -14.539 1 98.12 330 GLY B N 1
ATOM 5403 C CA . GLY B 1 330 ? 16.109 -26.75 -15.461 1 98.12 330 GLY B CA 1
ATOM 5404 C C . GLY B 1 330 ? 15.008 -25.703 -15.406 1 98.12 330 GLY B C 1
ATOM 5405 O O . GLY B 1 330 ? 14.242 -25.562 -16.359 1 98.12 330 GLY B O 1
ATOM 5406 N N . ALA B 1 331 ? 14.867 -24.984 -14.336 1 98.44 331 ALA B N 1
ATOM 5407 C CA . ALA B 1 331 ? 13.812 -23.984 -14.164 1 98.44 331 ALA B CA 1
ATOM 5408 C C . ALA B 1 331 ? 14.125 -22.719 -14.969 1 98.44 331 ALA B C 1
ATOM 5410 O O . ALA B 1 331 ? 15.281 -22.438 -15.273 1 98.44 331 ALA B O 1
ATOM 5411 N N . PRO B 1 332 ? 13.07 -21.984 -15.406 1 98.31 332 PRO B N 1
ATOM 5412 C CA . PRO B 1 332 ? 13.328 -20.688 -16.031 1 98.31 332 PRO B CA 1
ATOM 5413 C C . PRO B 1 332 ? 14.156 -19.766 -15.156 1 98.31 332 PRO B C 1
ATOM 5415 O O . PRO B 1 332 ? 13.969 -19.734 -13.938 1 98.31 332 PRO B O 1
ATOM 5418 N N . ALA B 1 333 ? 15.047 -19.031 -15.766 1 98.38 333 ALA B N 1
ATOM 5419 C CA . ALA B 1 333 ? 15.93 -18.125 -15.031 1 98.38 333 ALA B CA 1
ATOM 5420 C C . ALA B 1 333 ? 15.25 -16.797 -14.758 1 98.38 333 ALA B C 1
ATOM 5422 O O . ALA B 1 333 ? 15.695 -15.75 -15.258 1 98.38 333 ALA B O 1
ATOM 5423 N N . ASP B 1 334 ? 14.211 -16.797 -14.023 1 98.62 334 ASP B N 1
ATOM 5424 C CA . ASP B 1 334 ? 13.562 -15.617 -13.453 1 98.62 334 ASP B CA 1
ATOM 5425 C C . ASP B 1 334 ? 14.125 -15.297 -12.07 1 98.62 334 ASP B C 1
ATOM 5427 O O . ASP B 1 334 ? 13.852 -16.016 -11.102 1 98.62 334 ASP B O 1
ATOM 5431 N N . LEU B 1 335 ? 14.859 -14.227 -11.953 1 98.5 335 LEU B N 1
ATOM 5432 C CA . LEU B 1 335 ? 15.492 -14 -10.656 1 98.5 335 LEU B CA 1
ATOM 5433 C C . LEU B 1 335 ? 15.641 -12.508 -10.383 1 98.5 335 LEU B C 1
ATOM 5435 O O . LEU B 1 335 ? 15.5 -11.688 -11.289 1 98.5 335 LEU B O 1
ATOM 5439 N N . VAL B 1 336 ? 15.812 -12.188 -9.148 1 98.81 336 VAL B N 1
ATOM 5440 C CA . VAL B 1 336 ? 16.062 -10.836 -8.641 1 98.81 336 VAL B CA 1
ATOM 5441 C C . VAL B 1 336 ? 17.359 -10.828 -7.82 1 98.81 336 VAL B C 1
ATOM 5443 O O . VAL B 1 336 ? 17.609 -11.75 -7.047 1 98.81 336 VAL B O 1
ATOM 5446 N N . VAL B 1 337 ? 18.219 -9.875 -8.086 1 98.81 337 VAL B N 1
ATOM 5447 C CA . VAL B 1 337 ? 19.406 -9.609 -7.27 1 98.81 337 VAL B CA 1
ATOM 5448 C C . VAL B 1 337 ? 19.125 -8.414 -6.352 1 98.81 337 VAL B C 1
ATOM 5450 O O . VAL B 1 337 ? 18.828 -7.316 -6.82 1 98.81 337 VAL B O 1
ATOM 5453 N N . LEU B 1 338 ? 19.219 -8.664 -5.004 1 98.5 338 LEU B N 1
ATOM 5454 C CA . LEU B 1 338 ? 18.844 -7.613 -4.066 1 98.5 338 LEU B CA 1
ATOM 5455 C C . LEU B 1 338 ? 19.625 -7.738 -2.766 1 98.5 338 LEU B C 1
ATOM 5457 O O . LEU B 1 338 ? 20.25 -8.773 -2.504 1 98.5 338 LEU B O 1
ATOM 5461 N N . GLY B 1 339 ? 19.578 -6.688 -1.949 1 97.25 339 GLY B N 1
ATOM 5462 C CA . GLY B 1 339 ? 20.266 -6.707 -0.672 1 97.25 339 GLY B CA 1
ATOM 5463 C C . GLY B 1 339 ? 20.047 -5.453 0.15 1 97.25 339 GLY B C 1
ATOM 5464 O O . GLY B 1 339 ? 19.234 -4.602 -0.219 1 97.25 339 GLY B O 1
ATOM 5465 N N . PRO B 1 340 ? 20.734 -5.406 1.279 1 94.88 340 PRO B N 1
ATOM 5466 C CA . PRO B 1 340 ? 20.547 -4.266 2.182 1 94.88 340 PRO B CA 1
ATOM 5467 C C . PRO B 1 340 ? 20.906 -2.934 1.533 1 94.88 340 PRO B C 1
ATOM 5469 O O . PRO B 1 340 ? 21.781 -2.885 0.664 1 94.88 340 PRO B O 1
ATOM 5472 N N . ILE B 1 341 ? 20.219 -1.928 1.951 1 91.25 341 ILE B N 1
ATOM 5473 C CA . ILE B 1 341 ? 20.5 -0.579 1.477 1 91.25 341 ILE B CA 1
ATOM 5474 C C . ILE B 1 341 ? 21.375 0.152 2.494 1 91.25 341 ILE B C 1
ATOM 5476 O O . ILE B 1 341 ? 21.562 -0.324 3.615 1 91.25 341 ILE B O 1
ATOM 5480 N N . THR B 1 342 ? 21.906 1.225 2.047 1 85.44 342 THR B N 1
ATOM 5481 C CA . THR B 1 342 ? 22.766 2.01 2.938 1 85.44 342 THR B CA 1
ATOM 5482 C C . THR B 1 342 ? 22 2.395 4.203 1 85.44 342 THR B C 1
ATOM 5484 O O . THR B 1 342 ? 20.859 2.865 4.137 1 85.44 342 THR B O 1
ATOM 5487 N N . GLY B 1 343 ? 22.625 2.127 5.363 1 81.94 343 GLY B N 1
ATOM 5488 C CA . GLY B 1 343 ? 22.016 2.439 6.645 1 81.94 343 GLY B CA 1
ATOM 5489 C C . GLY B 1 343 ? 21.406 1.23 7.324 1 81.94 343 GLY B C 1
ATOM 5490 O O . GLY B 1 343 ? 21.125 1.264 8.523 1 81.94 343 GLY B O 1
ATOM 5491 N N . SER B 1 344 ? 21.219 0.19 6.555 1 86.31 344 SER B N 1
ATOM 5492 C CA . SER B 1 344 ? 20.656 -1.028 7.129 1 86.31 344 SER B CA 1
ATOM 5493 C C . SER B 1 344 ? 21.672 -1.759 7.988 1 86.31 344 SER B C 1
ATOM 5495 O O . SER B 1 344 ? 22.875 -1.755 7.68 1 86.31 344 SER B O 1
ATOM 5497 N N . THR B 1 345 ? 21.219 -2.432 9 1 88.62 345 THR B N 1
ATOM 5498 C CA . THR B 1 345 ? 22.078 -3.262 9.828 1 88.62 345 THR B CA 1
ATOM 5499 C C . THR B 1 345 ? 22.094 -4.703 9.328 1 88.62 345 THR B C 1
ATOM 5501 O O . THR B 1 345 ? 22.812 -5.547 9.859 1 88.62 345 THR B O 1
ATOM 5504 N N . ALA B 1 346 ? 21.281 -4.984 8.328 1 94.38 346 ALA B N 1
ATOM 5505 C CA . ALA B 1 346 ? 21.188 -6.336 7.789 1 94.38 346 ALA B CA 1
ATOM 5506 C C . ALA B 1 346 ? 22.438 -6.699 6.98 1 94.38 346 ALA B C 1
ATOM 5508 O O . ALA B 1 346 ? 23.031 -5.84 6.332 1 94.38 346 ALA B O 1
ATOM 5509 N N . GLY B 1 347 ? 22.75 -7.965 7.008 1 95.81 347 GLY B N 1
ATOM 5510 C CA . GLY B 1 347 ? 23.891 -8.453 6.238 1 95.81 347 GLY B CA 1
ATOM 5511 C C . GLY B 1 347 ? 23.484 -9.016 4.883 1 95.81 347 GLY B C 1
ATOM 5512 O O . GLY B 1 347 ? 24.328 -9.125 3.986 1 95.81 347 GLY B O 1
ATOM 5513 N N . ASP B 1 348 ? 22.266 -9.438 4.742 1 98 348 ASP B N 1
ATOM 5514 C CA . ASP B 1 348 ? 21.734 -9.961 3.488 1 98 348 ASP B CA 1
ATOM 5515 C C . ASP B 1 348 ? 20.219 -9.758 3.41 1 98 348 ASP B C 1
ATOM 5517 O O . ASP B 1 348 ? 19.641 -9.086 4.262 1 98 348 ASP B O 1
ATOM 5521 N N . ALA B 1 349 ? 19.625 -10.289 2.375 1 98.12 349 ALA B N 1
ATOM 5522 C CA . ALA B 1 349 ? 18.219 -10.016 2.15 1 98.12 349 ALA B CA 1
ATOM 5523 C C . ALA B 1 349 ? 17.359 -10.68 3.225 1 98.12 349 ALA B C 1
ATOM 5525 O O . ALA B 1 349 ? 16.328 -10.125 3.631 1 98.12 349 ALA B O 1
ATOM 5526 N N . LEU B 1 350 ? 17.703 -11.891 3.678 1 98.62 350 LEU B N 1
ATOM 5527 C CA . LEU B 1 350 ? 16.922 -12.57 4.703 1 98.62 350 LEU B CA 1
ATOM 5528 C C . LEU B 1 350 ? 16.891 -11.75 5.992 1 98.62 350 LEU B C 1
ATOM 5530 O O . LEU B 1 350 ? 15.844 -11.617 6.629 1 98.62 350 LEU B O 1
ATOM 5534 N N . GLU B 1 351 ? 18.016 -11.227 6.359 1 97.62 351 GLU B N 1
ATOM 5535 C CA . GLU B 1 351 ? 18.062 -10.391 7.551 1 97.62 351 GLU B CA 1
ATOM 5536 C C . GLU B 1 351 ? 17.281 -9.094 7.344 1 97.62 351 GLU B C 1
ATOM 5538 O O . GLU B 1 351 ? 16.656 -8.578 8.281 1 97.62 351 GLU B O 1
ATOM 5543 N N . SER B 1 352 ? 17.406 -8.516 6.133 1 96.56 352 SER B N 1
ATOM 5544 C CA . SER B 1 352 ? 16.578 -7.352 5.832 1 96.56 352 SER B CA 1
ATOM 5545 C C . SER B 1 352 ? 15.102 -7.637 6.082 1 96.56 352 SER B C 1
ATOM 5547 O O . SER B 1 352 ? 14.422 -6.867 6.766 1 96.56 352 SER B O 1
ATOM 5549 N N . PHE B 1 353 ? 14.609 -8.766 5.543 1 97.75 353 PHE B N 1
ATOM 5550 C CA . PHE B 1 353 ? 13.203 -9.133 5.707 1 97.75 353 PHE B CA 1
ATOM 5551 C C . PHE B 1 353 ? 12.867 -9.344 7.18 1 97.75 353 PHE B C 1
ATOM 5553 O O . PHE B 1 353 ? 11.805 -8.93 7.645 1 97.75 353 PHE B O 1
ATOM 5560 N N . ALA B 1 354 ? 13.758 -9.977 7.926 1 97.25 354 ALA B N 1
ATOM 5561 C CA . ALA B 1 354 ? 13.539 -10.227 9.352 1 97.25 354 ALA B CA 1
ATOM 5562 C C . ALA B 1 354 ? 13.375 -8.914 10.117 1 97.25 354 ALA B C 1
ATOM 5564 O O . ALA B 1 354 ? 12.617 -8.844 11.086 1 97.25 354 ALA B O 1
ATOM 5565 N N . LEU B 1 355 ? 14.07 -7.898 9.641 1 94.56 355 LEU B N 1
ATOM 5566 C CA . LEU B 1 355 ? 14.031 -6.594 10.297 1 94.56 355 LEU B CA 1
ATOM 5567 C C . LEU B 1 355 ? 12.891 -5.742 9.758 1 94.56 355 LEU B C 1
ATOM 5569 O O . LEU B 1 355 ? 12.625 -4.652 10.266 1 94.56 355 LEU B O 1
ATOM 5573 N N . GLY B 1 356 ? 12.234 -6.266 8.703 1 94.38 356 GLY B N 1
ATOM 5574 C CA . GLY B 1 356 ? 11.188 -5.492 8.047 1 94.38 356 GLY B CA 1
ATOM 5575 C C . GLY B 1 356 ? 11.727 -4.406 7.137 1 94.38 356 GLY B C 1
ATOM 5576 O O . GLY B 1 356 ? 11 -3.494 6.75 1 94.38 356 GLY B O 1
ATOM 5577 N N . ASP B 1 357 ? 13.055 -4.461 6.781 1 92.12 357 ASP B N 1
ATOM 5578 C CA . ASP B 1 357 ? 13.695 -3.512 5.875 1 92.12 357 ASP B CA 1
ATOM 5579 C C . ASP B 1 357 ? 13.445 -3.891 4.418 1 92.12 357 ASP B C 1
ATOM 5581 O O . ASP B 1 357 ? 13.523 -5.062 4.055 1 92.12 357 ASP B O 1
ATOM 5585 N N . LEU B 1 358 ? 13.062 -2.91 3.645 1 92.06 358 LEU B N 1
ATOM 5586 C CA . LEU B 1 358 ? 12.961 -3.164 2.211 1 92.06 358 LEU B CA 1
ATOM 5587 C C . LEU B 1 358 ? 14.344 -3.246 1.571 1 92.06 358 LEU B C 1
ATOM 5589 O O . LEU B 1 358 ? 15.102 -2.277 1.604 1 92.06 358 LEU B O 1
ATOM 5593 N N . PRO B 1 359 ? 14.68 -4.348 0.985 1 94.5 359 PRO B N 1
ATOM 5594 C CA . PRO B 1 359 ? 15.969 -4.418 0.292 1 94.5 359 PRO B CA 1
ATOM 5595 C C . PRO B 1 359 ? 15.984 -3.602 -1 1 94.5 359 PRO B C 1
ATOM 5597 O O . PRO B 1 359 ? 14.93 -3.338 -1.585 1 94.5 359 PRO B O 1
ATOM 5600 N N . GLY B 1 360 ? 17.156 -3.17 -1.375 1 94.88 360 GLY B N 1
ATOM 5601 C CA . GLY B 1 360 ? 17.344 -2.588 -2.693 1 94.88 360 GLY B CA 1
ATOM 5602 C C . GLY B 1 360 ? 17.5 -3.629 -3.787 1 94.88 360 GLY B C 1
ATOM 5603 O O . GLY B 1 360 ? 18.156 -4.66 -3.576 1 94.88 360 GLY B O 1
ATOM 5604 N N . ILE B 1 361 ? 16.922 -3.41 -4.957 1 96.88 361 ILE B N 1
ATOM 5605 C CA . ILE B 1 361 ? 17.016 -4.32 -6.094 1 96.88 361 ILE B CA 1
ATOM 5606 C C . ILE B 1 361 ? 18.078 -3.822 -7.07 1 96.88 361 ILE B C 1
ATOM 5608 O O . ILE B 1 361 ? 18.031 -2.674 -7.516 1 96.88 361 ILE B O 1
ATOM 5612 N N . ALA B 1 362 ? 18.969 -4.645 -7.418 1 97.75 362 ALA B N 1
ATOM 5613 C CA . ALA B 1 362 ? 20.078 -4.281 -8.305 1 97.75 362 ALA B CA 1
ATOM 5614 C C . ALA B 1 362 ? 19.844 -4.793 -9.719 1 97.75 362 ALA B C 1
ATOM 5616 O O . ALA B 1 362 ? 20.281 -4.18 -10.688 1 97.75 362 ALA B O 1
ATOM 5617 N N . ALA B 1 363 ? 19.125 -5.941 -9.844 1 98.12 363 ALA B N 1
ATOM 5618 C CA . ALA B 1 363 ? 18.875 -6.516 -11.164 1 98.12 363 ALA B CA 1
ATOM 5619 C C . ALA B 1 363 ? 17.656 -7.43 -11.141 1 98.12 363 ALA B C 1
ATOM 5621 O O . ALA B 1 363 ? 17.344 -8.031 -10.109 1 98.12 363 ALA B O 1
ATOM 5622 N N . VAL B 1 364 ? 16.984 -7.52 -12.242 1 98.56 364 VAL B N 1
ATOM 5623 C CA . VAL B 1 364 ? 15.867 -8.438 -12.461 1 98.56 364 VAL B CA 1
ATOM 5624 C C . VAL B 1 364 ? 16 -9.102 -13.828 1 98.56 364 VAL B C 1
ATOM 5626 O O . VAL B 1 364 ? 16.203 -8.422 -14.836 1 98.56 364 VAL B O 1
ATOM 5629 N N . LEU B 1 365 ? 15.992 -10.398 -13.859 1 97.88 365 LEU B N 1
ATOM 5630 C CA . LEU B 1 365 ? 16.016 -11.172 -15.094 1 97.88 365 LEU B CA 1
ATOM 5631 C C . LEU B 1 365 ? 14.734 -11.984 -15.258 1 97.88 365 LEU B C 1
ATOM 5633 O O . LEU B 1 365 ? 14.219 -12.539 -14.281 1 97.88 365 LEU B O 1
ATOM 5637 N N . VAL B 1 366 ? 14.242 -12.07 -16.438 1 97.62 366 VAL B N 1
ATOM 5638 C CA . VAL B 1 366 ? 13.156 -12.977 -16.828 1 97.62 366 VAL B CA 1
ATOM 5639 C C . VAL B 1 366 ? 13.609 -13.859 -17.984 1 97.62 366 VAL B C 1
ATOM 5641 O O . VAL B 1 366 ? 14.031 -13.352 -19.031 1 97.62 366 VAL B O 1
ATOM 5644 N N . ASP B 1 367 ? 13.57 -15.172 -17.75 1 96.62 367 ASP B N 1
ATOM 5645 C CA . ASP B 1 367 ? 14.078 -16.125 -18.734 1 96.62 367 ASP B CA 1
ATOM 5646 C C . ASP B 1 367 ? 15.523 -15.805 -19.109 1 96.62 367 ASP B C 1
ATOM 5648 O O . ASP B 1 367 ? 15.891 -15.852 -20.281 1 96.62 367 ASP B O 1
ATOM 5652 N N . GLY B 1 368 ? 16.203 -15.391 -18.172 1 96.06 368 GLY B N 1
ATOM 5653 C CA . GLY B 1 368 ? 17.625 -15.141 -18.359 1 96.06 368 GLY B CA 1
ATOM 5654 C C . GLY B 1 368 ? 17.906 -13.805 -19.031 1 96.06 368 GLY B C 1
ATOM 5655 O O . GLY B 1 368 ? 19.062 -13.422 -19.203 1 96.06 368 GLY B O 1
ATOM 5656 N N . VAL B 1 369 ? 16.953 -13.039 -19.391 1 94.69 369 VAL B N 1
ATOM 5657 C CA . VAL B 1 369 ? 17.109 -11.742 -20.047 1 94.69 369 VAL B CA 1
ATOM 5658 C C . VAL B 1 369 ? 17.109 -10.633 -19 1 94.69 369 VAL B C 1
ATOM 5660 O O . VAL B 1 369 ? 16.141 -10.492 -18.234 1 94.69 369 VAL B O 1
ATOM 5663 N N . PRO B 1 370 ? 18.172 -9.828 -18.906 1 95.69 370 PRO B N 1
ATOM 5664 C CA . PRO B 1 370 ? 18.188 -8.727 -17.938 1 95.69 370 PRO B CA 1
ATOM 5665 C C . PRO B 1 370 ? 17.234 -7.594 -18.312 1 95.69 370 PRO B C 1
ATOM 5667 O O . PRO B 1 370 ? 17.406 -6.949 -19.359 1 95.69 370 PRO B O 1
ATOM 5670 N N . LEU B 1 371 ? 16.219 -7.406 -17.531 1 95.94 371 LEU B N 1
ATOM 5671 C CA . LEU B 1 371 ? 15.25 -6.34 -17.75 1 95.94 371 LEU B CA 1
ATOM 5672 C C . LEU B 1 371 ? 15.531 -5.148 -16.844 1 95.94 371 LEU B C 1
ATOM 5674 O O . LEU B 1 371 ? 15.148 -4.02 -17.156 1 95.94 371 LEU B O 1
ATOM 5678 N N . VAL B 1 372 ? 16.062 -5.344 -15.68 1 96 372 VAL B N 1
ATOM 5679 C CA . VAL B 1 372 ? 16.734 -4.379 -14.805 1 96 372 VAL B CA 1
ATOM 5680 C C . VAL B 1 372 ? 18.203 -4.734 -14.664 1 96 372 VAL B C 1
ATOM 5682 O O . VAL B 1 372 ? 18.547 -5.781 -14.117 1 96 372 VAL B O 1
ATOM 5685 N N . LYS B 1 373 ? 19.047 -3.887 -15.031 1 94.88 373 LYS B N 1
ATOM 5686 C CA . LYS B 1 373 ? 20.438 -4.305 -15.195 1 94.88 373 LYS B CA 1
ATOM 5687 C C . LYS B 1 373 ? 21.281 -3.914 -13.984 1 94.88 373 LYS B C 1
ATOM 5689 O O . LYS B 1 373 ? 22.156 -4.672 -13.562 1 94.88 373 LYS B O 1
ATOM 5694 N N . THR B 1 374 ? 20.953 -2.598 -13.461 1 93.19 374 THR B N 1
ATOM 5695 C CA . THR B 1 374 ? 21.891 -2.18 -12.422 1 93.19 374 THR B CA 1
ATOM 5696 C C . THR B 1 374 ? 21.141 -1.59 -11.227 1 93.19 374 THR B C 1
ATOM 5698 O O . THR B 1 374 ? 21.688 -1.477 -10.133 1 93.19 374 THR B O 1
ATOM 5701 N N . ARG B 1 375 ? 19.984 -1.131 -11.461 1 91.06 375 ARG B N 1
ATOM 5702 C CA . ARG B 1 375 ? 19.234 -0.5 -10.383 1 91.06 375 ARG B CA 1
ATOM 5703 C C . ARG B 1 375 ? 17.734 -0.448 -10.703 1 91.06 375 ARG B C 1
ATOM 5705 O O . ARG B 1 375 ? 17.359 -0.135 -11.828 1 91.06 375 ARG B O 1
ATOM 5712 N N . SER B 1 376 ? 16.969 -0.706 -9.719 1 93.06 376 SER B N 1
ATOM 5713 C CA . SER B 1 376 ? 15.516 -0.569 -9.844 1 93.06 376 SER B CA 1
ATOM 5714 C C . SER B 1 376 ? 15.086 0.894 -9.773 1 93.06 376 SER B C 1
ATOM 5716 O O . SER B 1 376 ? 15.695 1.691 -9.055 1 93.06 376 SER B O 1
ATOM 5718 N N . GLN B 1 377 ? 14.031 1.192 -10.461 1 88.69 377 GLN B N 1
ATOM 5719 C CA . GLN B 1 377 ? 13.445 2.525 -10.391 1 88.69 377 GLN B CA 1
ATOM 5720 C C . GLN B 1 377 ? 12.508 2.652 -9.195 1 88.69 377 GLN B C 1
ATOM 5722 O O . GLN B 1 377 ? 12.016 3.744 -8.898 1 88.69 377 GLN B O 1
ATOM 5727 N N . GLN B 1 378 ? 12.305 1.507 -8.477 1 88.75 378 GLN B N 1
ATOM 5728 C CA . GLN B 1 378 ? 11.273 1.511 -7.441 1 88.75 378 GLN B CA 1
ATOM 5729 C C . GLN B 1 378 ? 11.883 1.296 -6.062 1 88.75 378 GLN B C 1
ATOM 5731 O O . GLN B 1 378 ? 11.188 1.409 -5.047 1 88.75 378 GLN B O 1
ATOM 5736 N N . THR B 1 379 ? 13.117 0.962 -5.945 1 89.44 379 THR B N 1
ATOM 5737 C CA . THR B 1 379 ? 13.781 0.789 -4.66 1 89.44 379 THR B CA 1
ATOM 5738 C C . THR B 1 379 ? 15.047 1.64 -4.586 1 89.44 379 THR B C 1
ATOM 5740 O O . THR B 1 379 ? 15.594 2.037 -5.613 1 89.44 379 THR B O 1
ATOM 5743 N N . PRO B 1 380 ? 15.5 1.936 -3.355 1 85.81 380 PRO B N 1
ATOM 5744 C CA . PRO B 1 380 ? 16.844 2.486 -3.273 1 85.81 380 PRO B CA 1
ATOM 5745 C C . PRO B 1 380 ? 17.922 1.508 -3.764 1 85.81 380 PRO B C 1
ATOM 5747 O O . PRO B 1 380 ? 17.672 0.302 -3.834 1 85.81 380 PRO B O 1
ATOM 5750 N N . PRO B 1 381 ? 19.047 2.078 -4.148 1 88.88 381 PRO B N 1
ATOM 5751 C CA . PRO B 1 381 ? 20.125 1.145 -4.504 1 88.88 381 PRO B CA 1
ATOM 5752 C C . PRO B 1 381 ? 20.625 0.343 -3.305 1 88.88 381 PRO B C 1
ATOM 5754 O O . PRO B 1 381 ? 20.703 0.874 -2.193 1 88.88 381 PRO B O 1
ATOM 5757 N N . PRO B 1 382 ? 20.875 -0.943 -3.564 1 93.31 382 PRO B N 1
ATOM 5758 C CA . PRO B 1 382 ? 21.578 -1.661 -2.494 1 93.31 382 PRO B CA 1
ATOM 5759 C C . PRO B 1 382 ? 22.938 -1.051 -2.162 1 93.31 382 PRO B C 1
ATOM 5761 O O . PRO B 1 382 ? 23.469 -0.269 -2.949 1 93.31 382 PRO B O 1
ATOM 5764 N N . SER B 1 383 ? 23.422 -1.371 -0.958 1 90.81 383 SER B N 1
ATOM 5765 C CA . SER B 1 383 ? 24.688 -0.819 -0.481 1 90.81 383 SER B CA 1
ATOM 5766 C C . SER B 1 383 ? 25.859 -1.301 -1.331 1 90.81 383 SER B C 1
ATOM 5768 O O . SER B 1 383 ? 26.938 -0.694 -1.321 1 90.81 383 SER B O 1
ATOM 5770 N N . ARG B 1 384 ? 25.672 -2.438 -2.012 1 94.5 384 ARG B N 1
ATOM 5771 C CA . ARG B 1 384 ? 26.641 -2.975 -2.963 1 94.5 384 ARG B CA 1
ATOM 5772 C C . ARG B 1 384 ? 26.078 -2.955 -4.383 1 94.5 384 ARG B C 1
ATOM 5774 O O . ARG B 1 384 ? 24.859 -2.945 -4.574 1 94.5 384 ARG B O 1
ATOM 5781 N N . SER B 1 385 ? 27 -2.961 -5.375 1 95.44 385 SER B N 1
ATOM 5782 C CA . SER B 1 385 ? 26.562 -2.824 -6.762 1 95.44 385 SER B CA 1
ATOM 5783 C C . SER B 1 385 ? 26.844 -4.094 -7.559 1 95.44 385 SER B C 1
ATOM 5785 O O . SER B 1 385 ? 27.766 -4.852 -7.223 1 95.44 385 SER B O 1
ATOM 5787 N N . VAL B 1 386 ? 26.047 -4.316 -8.57 1 97.56 386 VAL B N 1
ATOM 5788 C CA . VAL B 1 386 ? 26.297 -5.387 -9.523 1 97.56 386 VAL B CA 1
ATOM 5789 C C . VAL B 1 386 ? 27.156 -4.852 -10.68 1 97.56 386 VAL B C 1
ATOM 5791 O O . VAL B 1 386 ? 27.188 -3.641 -10.914 1 97.56 386 VAL B O 1
ATOM 5794 N N . HIS B 1 387 ? 27.844 -5.746 -11.359 1 96.88 387 HIS B N 1
ATOM 5795 C CA . HIS B 1 387 ? 28.641 -5.387 -12.523 1 96.88 387 HIS B CA 1
ATOM 5796 C C . HIS B 1 387 ? 28.438 -6.379 -13.664 1 96.88 387 HIS B C 1
ATOM 5798 O O . HIS B 1 387 ? 28.344 -7.586 -13.43 1 96.88 387 HIS B O 1
ATOM 5804 N N . TRP B 1 388 ? 28.266 -5.867 -14.805 1 95.62 388 TRP B N 1
ATOM 5805 C CA . TRP B 1 388 ? 28.094 -6.688 -15.992 1 95.62 388 TRP B CA 1
ATOM 5806 C C . TRP B 1 388 ? 29.359 -6.699 -16.844 1 95.62 388 TRP B C 1
ATOM 5808 O O . TRP B 1 388 ? 30.016 -5.672 -17 1 95.62 388 TRP B O 1
ATOM 5818 N N . HIS B 1 389 ? 29.734 -7.809 -17.281 1 91.88 389 HIS B N 1
ATOM 5819 C CA . HIS B 1 389 ? 30.828 -7.984 -18.219 1 91.88 389 HIS B CA 1
ATOM 5820 C C . HIS B 1 389 ? 30.391 -8.781 -19.453 1 91.88 389 HIS B C 1
ATOM 5822 O O . HIS B 1 389 ? 29.609 -9.734 -19.328 1 91.88 389 HIS B O 1
ATOM 5828 N N . GLY B 1 390 ? 30.938 -8.391 -20.625 1 82.25 390 GLY B N 1
ATOM 5829 C CA . GLY B 1 390 ? 30.641 -9.102 -21.859 1 82.25 390 GLY B CA 1
ATOM 5830 C C . GLY B 1 390 ? 29.594 -8.414 -22.719 1 82.25 390 GLY B C 1
ATOM 5831 O O . GLY B 1 390 ? 28.984 -7.426 -22.297 1 82.25 390 GLY B O 1
ATOM 5832 N N . ASP B 1 391 ? 29.516 -8.578 -24.031 1 63.69 391 ASP B N 1
ATOM 5833 C CA . ASP B 1 391 ? 28.656 -7.957 -25.031 1 63.69 391 ASP B CA 1
ATOM 5834 C C . ASP B 1 391 ? 27.219 -8.477 -24.906 1 63.69 391 ASP B C 1
ATOM 5836 O O . ASP B 1 391 ? 27 -9.688 -24.859 1 63.69 391 ASP B O 1
ATOM 5840 N N . LEU B 1 392 ? 26.406 -7.738 -24.172 1 54.62 392 LEU B N 1
ATOM 5841 C CA . LEU B 1 392 ? 25 -8.109 -24.109 1 54.62 392 LEU B CA 1
ATOM 5842 C C . LEU B 1 392 ? 24.422 -8.266 -25.516 1 54.62 392 LEU B C 1
ATOM 5844 O O . LEU B 1 392 ? 24.109 -7.273 -26.188 1 54.62 392 LEU B O 1
ATOM 5848 N N . ARG B 1 393 ? 24.891 -9 -26.391 1 46.88 393 ARG B N 1
ATOM 5849 C CA . ARG B 1 393 ? 24.094 -9.094 -27.609 1 46.88 393 ARG B CA 1
ATOM 5850 C C . ARG B 1 393 ? 22.672 -9.539 -27.297 1 46.88 393 ARG B C 1
ATOM 5852 O O . ARG B 1 393 ? 22.469 -10.609 -26.719 1 46.88 393 ARG B O 1
ATOM 5859 N N . LEU B 1 394 ? 21.859 -8.578 -27 1 49.44 394 LEU B N 1
ATOM 5860 C CA . LEU B 1 394 ? 20.438 -8.898 -26.828 1 49.44 394 LEU B CA 1
ATOM 5861 C C . LEU B 1 394 ? 19.984 -9.922 -27.859 1 49.44 394 LEU B C 1
ATOM 5863 O O . LEU B 1 394 ? 20.312 -9.797 -29.047 1 49.44 394 LEU B O 1
ATOM 5867 N N . PRO B 1 395 ? 19.562 -10.961 -27.609 1 43.47 395 PRO B N 1
ATOM 5868 C CA . PRO B 1 395 ? 19.047 -11.836 -28.672 1 43.47 395 PRO B CA 1
ATOM 5869 C C . PRO B 1 395 ? 18.141 -11.102 -29.641 1 43.47 395 PRO B C 1
ATOM 5871 O O . PRO B 1 395 ? 17.453 -10.148 -29.266 1 43.47 395 PRO B O 1
ATOM 5874 N N . ALA B 1 396 ? 18.312 -11.25 -31.109 1 41.31 396 ALA B N 1
ATOM 5875 C CA . ALA B 1 396 ? 17.516 -10.711 -32.188 1 41.31 396 ALA B CA 1
ATOM 5876 C C . ALA B 1 396 ? 16.016 -10.883 -31.922 1 41.31 396 ALA B C 1
ATOM 5878 O O . ALA B 1 396 ? 15.195 -10.109 -32.406 1 41.31 396 ALA B O 1
ATOM 5879 N N . ALA B 1 397 ? 15.562 -11.875 -31.312 1 42.31 397 ALA B N 1
ATOM 5880 C CA . ALA B 1 397 ? 14.141 -12.188 -31.156 1 42.31 397 ALA B CA 1
ATOM 5881 C C . ALA B 1 397 ? 13.484 -11.242 -30.156 1 42.31 397 ALA B C 1
ATOM 5883 O O . ALA B 1 397 ? 12.273 -11.023 -30.203 1 42.31 397 ALA B O 1
ATOM 5884 N N . ALA B 1 398 ? 14.062 -10.828 -29.125 1 39.16 398 ALA B N 1
ATOM 5885 C CA . ALA B 1 398 ? 13.445 -9.938 -28.141 1 39.16 398 ALA B CA 1
ATOM 5886 C C . ALA B 1 398 ? 13.344 -8.516 -28.688 1 39.16 398 ALA B C 1
ATOM 5888 O O . ALA B 1 398 ? 12.547 -7.715 -28.203 1 39.16 398 ALA B O 1
ATOM 5889 N N . ALA B 1 399 ? 14.234 -8.086 -29.641 1 39.56 399 ALA B N 1
ATOM 5890 C CA . ALA B 1 399 ? 14.109 -6.781 -30.281 1 39.56 399 ALA B CA 1
ATOM 5891 C C . ALA B 1 399 ? 12.844 -6.711 -31.125 1 39.56 399 ALA B C 1
ATOM 5893 O O . ALA B 1 399 ? 12.328 -5.625 -31.406 1 39.56 399 ALA B O 1
ATOM 5894 N N . ALA B 1 400 ? 12.5 -7.773 -31.859 1 37.88 400 ALA B N 1
ATOM 5895 C CA . ALA B 1 400 ? 11.375 -7.777 -32.781 1 37.88 400 ALA B CA 1
ATOM 5896 C C . ALA B 1 400 ? 10.047 -7.688 -32.062 1 37.88 400 ALA B C 1
ATOM 5898 O O . ALA B 1 400 ? 9 -7.492 -32.656 1 37.88 400 ALA B O 1
ATOM 5899 N N . ARG B 1 401 ? 9.883 -8.203 -30.828 1 35.41 401 ARG B N 1
ATOM 5900 C CA . ARG B 1 401 ? 8.57 -8.211 -30.188 1 35.41 401 ARG B CA 1
ATOM 5901 C C . ARG B 1 401 ? 8.164 -6.801 -29.766 1 35.41 401 ARG B C 1
ATOM 5903 O O . ARG B 1 401 ? 7.059 -6.594 -29.25 1 35.41 401 ARG B O 1
ATOM 5910 N N . SER B 1 402 ? 9.047 -5.891 -29.656 1 32.78 402 SER B N 1
ATOM 5911 C CA . SER B 1 402 ? 8.695 -4.508 -29.344 1 32.78 402 SER B CA 1
ATOM 5912 C C . SER B 1 402 ? 7.895 -3.873 -30.469 1 32.78 402 SER B C 1
ATOM 5914 O O . SER B 1 402 ? 7.277 -2.82 -30.297 1 32.78 402 SER B O 1
ATOM 5916 N N . ALA B 1 403 ? 8.211 -4.281 -31.75 1 34.78 403 ALA B N 1
ATOM 5917 C CA . ALA B 1 403 ? 7.656 -3.504 -32.844 1 34.78 403 ALA B CA 1
ATOM 5918 C C . ALA B 1 403 ? 6.188 -3.85 -33.094 1 34.78 403 ALA B C 1
ATOM 5920 O O . ALA B 1 403 ? 5.559 -3.322 -34 1 34.78 403 ALA B O 1
ATOM 5921 N N . GLY B 1 404 ? 5.594 -4.895 -32.531 1 28.23 404 GLY B N 1
ATOM 5922 C CA . GLY B 1 404 ? 4.297 -5.148 -33.156 1 28.23 404 GLY B CA 1
ATOM 5923 C C . GLY B 1 404 ? 3.254 -4.113 -32.781 1 28.23 404 GLY B C 1
ATOM 5924 O O . GLY B 1 404 ? 2.115 -4.176 -33.25 1 28.23 404 GLY B O 1
ATOM 5925 N N . CYS B 1 405 ? 2.939 -3.521 -31.5 1 29.03 405 CYS B N 1
ATOM 5926 C CA . CYS B 1 405 ? 1.677 -2.797 -31.594 1 29.03 405 CYS B CA 1
ATOM 5927 C C . CYS B 1 405 ? 1.841 -1.507 -32.375 1 29.03 405 CYS B C 1
ATOM 5929 O O . CYS B 1 405 ? 1.966 -0.427 -31.797 1 29.03 405 CYS B O 1
ATOM 5931 N N . CYS B 1 406 ? 2.326 -1.274 -33.656 1 23.55 406 CYS B N 1
ATOM 5932 C CA . CYS B 1 406 ? 1.455 -0.206 -34.125 1 23.55 406 CYS B CA 1
ATOM 5933 C C . CYS B 1 406 ? 0.017 -0.693 -34.25 1 23.55 406 CYS B C 1
ATOM 5935 O O . CYS B 1 406 ? -0.222 -1.833 -34.656 1 23.55 406 CYS B O 1
#

Secondary structure (DSSP, 8-state):
--EEEEEEEEEE--S-TTSPPEEEEEEEEETTEEEEES---SS-SEEEE-TT-EEEEPEEEEEE---STTEETTTTEE-HHHHHHHTTEEEEEES-----TT--GGG--HHHHHHHHHHHHHTTTT--TT--EEE--PEEP-TT--HHHHHHHHHTT--EEEESS--GGGGGGSHHHHHHHHHHHTT-EEEEE-BS--TTS-PPPB-HHHHHHH--SEEETTT-SSSPPPHHHHHHHHHH-TTSEEEEETTS-HHHHHHHHHHHHHTT-GGGEEEE--BSSTT-B-TTHHHHHHHHHHHTS---HHHHHHHTTHHHHHHTT-S-S--STTSB--EEEEEPBTT---SSHHHHHHHTPPPEEEEEEETTEEEE-S--SSSPPBSS--EEES-----HHHHSSSS---/--EEEEEEEEEE--S-TTSPPEEEEEEEEETTEEEEES---SS-SEEEE-TT-EEEEPEEEEEE---STTEETTTTEE-HHHHHHHTTEEEEEES--TT-TT--GGG--HHHHHHHHHHHHHTTTT--TT--EEE--PEEP-TT--HHHHHHHHHTT--EEEESS--GGGGGGSHHHHHHHHHHHTT-EEEEE-BS--TTS-PPPB-HHHHHHH--SEEETTT-SSSPPPHHHHHHHHHH-TTSEEEEETTS-HHHHHHHHHHHHHTT-GGGEEEE--BSSTT-B-TTHHHHHHHHHHHTS---HHHHHHHTTHHHHHHTT-S-S--STTSB--EEEEEPBTT---SSHHHHHHHTPPPEEEEEEETTEEEE-S--SSSPPBSS--EEES-----HHHHSTTS---

Solvent-accessible surface area (backbone atoms only — not comparable to full-atom values): 38734 Å² total; per-residue (Å²): 117,70,29,38,36,38,32,53,24,33,33,38,41,33,19,42,64,88,49,79,68,45,63,71,37,27,39,30,30,44,72,26,15,24,67,35,69,67,50,85,66,96,78,53,50,25,36,36,35,40,52,51,26,23,36,31,30,14,29,23,33,53,22,25,36,50,46,67,59,42,41,41,73,80,56,46,23,46,48,52,61,41,41,21,35,37,36,38,33,37,33,36,26,33,70,23,60,74,68,40,90,86,66,54,85,90,69,64,42,51,68,55,34,47,49,52,13,52,50,22,32,71,36,38,32,62,56,44,92,61,60,41,45,38,51,35,22,19,29,57,46,44,76,85,60,50,71,64,57,54,51,51,39,48,74,71,67,40,51,40,33,31,40,44,66,41,65,69,89,46,58,83,74,43,56,62,41,48,51,49,50,58,34,50,78,68,72,31,43,36,34,27,53,30,11,24,32,38,57,84,51,65,36,43,68,31,49,37,68,53,49,63,67,45,58,48,51,28,41,32,27,45,20,11,49,44,28,35,38,56,68,70,32,50,56,44,37,58,66,72,38,74,84,31,31,42,25,40,33,48,61,30,19,63,42,42,41,41,51,52,50,51,51,28,52,78,67,72,42,57,80,35,34,24,28,18,33,60,28,52,44,54,58,20,48,46,32,39,29,61,55,50,37,33,13,42,36,15,34,65,57,67,37,55,37,62,49,29,48,10,20,32,6,22,36,20,19,53,74,68,74,44,77,47,18,30,59,47,72,71,24,40,30,32,28,26,32,28,14,32,28,56,75,53,87,38,88,33,40,56,47,16,20,42,64,18,31,53,50,5,32,26,28,31,26,45,48,56,43,72,78,29,73,59,51,30,88,37,26,25,50,27,64,57,60,50,46,76,44,67,70,78,72,67,60,73,68,65,61,57,65,68,66,58,86,134,116,71,29,39,35,37,31,53,24,34,32,38,40,32,20,41,65,87,52,78,67,46,63,70,36,28,38,29,29,44,72,26,15,24,67,34,69,67,49,86,66,97,78,54,51,25,36,36,35,41,52,50,26,22,37,32,29,13,29,24,34,53,22,25,36,50,47,66,58,43,42,40,73,78,56,45,22,46,48,53,62,41,41,21,36,36,35,39,32,37,33,36,26,35,71,24,60,74,69,41,89,87,66,53,84,91,68,65,44,50,67,53,34,45,49,52,12,53,51,22,31,72,37,40,32,62,56,43,92,61,58,44,44,39,52,35,22,18,28,57,46,41,77,85,60,50,72,63,58,53,50,51,39,47,73,72,65,39,50,41,34,30,39,43,66,42,66,71,89,46,59,85,74,44,54,63,40,47,51,49,51,58,33,49,78,68,73,29,42,38,33,27,53,29,11,24,32,38,55,84,50,64,36,43,67,30,50,38,71,54,47,65,68,44,58,47,49,28,40,31,28,45,19,10,51,43,27,36,37,55,69,68,34,50,54,46,37,58,66,72,39,74,84,31,30,42,24,39,33,48,61,30,17,62,40,44,42,41,50,52,51,52,52,27,52,77,68,71,42,58,79,35,34,23,28,17,33,60,29,50,45,52,57,20,50,47,33,38,30,61,54,49,38,33,14,43,36,15,34,65,57,68,38,54,35,62,48,30,48,10,20,32,6,22,37,20,19,53,73,69,72,44,78,48,19,30,59,46,71,71,23,41,28,32,28,26,33,29,14,32,27,56,78,54,90,38,89,32,40,55,46,15,20,42,65,19,30,52,50,5,31,27,28,29,25,47,48,55,42,73,78,30,74,59,51,28,87,36,27,24,52,26,64,56,60,51,48,76,44,66,69,77,72,69,61,74,69,69,63,60,68,70,64,59,84,116